Protein 5UP5 (pdb70)

Solvent-accessible surface area: 3632 Å² total; per-residue (Å²): 131,100,105,79,88,63,65,136,130,110,75,0,135,105,6,52,145,88,52,147,163,167,34,207,184,14,76,60,64,98,130,142,37,140,35,72,0,34,90,76

Foldseek 3Di:
DQWDWDAPPCSLVVVCVVQVVVHRQWQQPPVDVTRTTGGD

Nearest PDB structures (foldseek):
  5up5-assembly1_A  TM=7.385E-01  e=3.331E-04  Escherichia coli
  1i97-assembly1_H  TM=4.620E-01  e=7.598E+00  Thermus thermophilus
  5up5-assembly1_A  TM=7.735E-01  e=5.265E-04  Escherichia coli
  8shm-assembly1_A  TM=7.692E-01  e=8.870E-01  synthetic construct
  8s8k-assembly1_m  TM=5.291E-01  e=7.184E+00  Saccharomyces cerevisiae S288C

Structure (mmCIF, N/CA/C/O backbone):
data_5UP5
#
_entry.id   5UP5
#
loop_
_atom_site.group_PDB
_atom_site.id
_atom_site.type_symbol
_atom_site.label_atom_id
_atom_site.label_alt_id
_atom_site.label_comp_id
_atom_site.label_asym_id
_atom_site.label_entity_id
_atom_site.label_seq_id
_atom_site.pdbx_PDB_ins_code
_atom_site.Cartn_x
_atom_site.Cartn_y
_atom_site.Cartn_z
_atom_site.occupancy
_atom_site.B_iso_or_equiv
_atom_site.auth_seq_id
_atom_site.auth_comp_id
_atom_site.auth_asym_id
_atom_site.auth_atom_id
_atom_site.pdbx_PDB_model_num
ATOM 1 N N . THR A 1 1 ? 0.339 0.213 0.558 1.00 0.00 1 THR A N 1
ATOM 2 C CA . THR A 1 1 ? 1.231 0.256 -0.620 1.00 0.00 1 THR A CA 1
ATOM 3 C C . THR A 1 1 ? 2.104 -1.011 -0.656 1.00 0.00 1 THR A C 1
ATOM 4 O O . THR A 1 1 ? 2.934 -1.224 0.235 1.00 0.00 1 THR A O 1
ATOM 14 N N . GLN A 1 2 ? 1.899 -1.849 -1.687 1.00 0.00 2 GLN A N 1
ATOM 15 C CA . GLN A 1 2 ? 2.505 -3.187 -1.793 1.00 0.00 2 GLN A CA 1
ATOM 16 C C . GLN A 1 2 ? 2.649 -3.567 -3.278 1.00 0.00 2 GLN A C 1
ATOM 17 O O . GLN A 1 2 ? 1.643 -3.727 -3.978 1.00 0.00 2 GLN A O 1
ATOM 31 N N . THR A 1 3 ? 3.899 -3.693 -3.751 1.00 0.00 3 THR A N 1
ATOM 32 C CA . THR A 1 3 ? 4.209 -4.048 -5.143 1.00 0.00 3 THR A CA 1
ATOM 33 C C . THR A 1 3 ? 3.934 -5.547 -5.387 1.00 0.00 3 THR A C 1
ATOM 34 O O . THR A 1 3 ? 4.628 -6.409 -4.832 1.00 0.00 3 THR A O 1
ATOM 45 N N . GLN A 1 4 ? 2.884 -5.850 -6.169 1.00 0.00 4 GLN A N 1
ATOM 46 C CA . GLN A 1 4 ? 2.557 -7.226 -6.583 1.00 0.00 4 GLN A CA 1
ATOM 47 C C . GLN A 1 4 ? 2.652 -7.334 -8.109 1.00 0.00 4 GLN A C 1
ATOM 48 O O . GLN A 1 4 ? 1.856 -6.734 -8.835 1.00 0.00 4 GLN A O 1
ATOM 62 N N . GLU A 1 5 ? 3.643 -8.091 -8.590 1.00 0.00 5 GLU A N 1
ATOM 63 C CA . GLU A 1 5 ? 3.799 -8.379 -10.019 1.00 0.00 5 GLU A CA 1
ATOM 64 C C . GLU A 1 5 ? 2.918 -9.579 -10.377 1.00 0.00 5 GLU A C 1
ATOM 65 O O . GLU A 1 5 ? 2.671 -10.452 -9.537 1.00 0.00 5 GLU A O 1
ATOM 77 N N . PHE A 1 6 ? 2.437 -9.605 -11.613 1.00 0.00 6 PHE A N 1
ATOM 78 C CA . PHE A 1 6 ? 1.553 -10.660 -12.110 1.00 0.00 6 PHE A CA 1
ATOM 79 C C . PHE A 1 6 ? 2.161 -11.316 -13.346 1.00 0.00 6 PHE A C 1
ATOM 80 O O . PHE A 1 6 ? 3.275 -10.989 -13.772 1.00 0.00 6 PHE A O 1
ATOM 97 N N . ASP A 1 7 ? 1.415 -12.283 -13.868 1.00 0.00 7 ASP A N 1
ATOM 98 C CA . ASP A 1 7 ? 1.721 -12.996 -15.117 1.00 0.00 7 ASP A CA 1
ATOM 99 C C . ASP A 1 7 ? 1.616 -12.074 -16.354 1.00 0.00 7 ASP A C 1
ATOM 100 O O . ASP A 1 7 ? 1.102 -10.950 -16.275 1.00 0.00 7 ASP A O 1
ATOM 109 N N . ASN A 1 8 ? 2.085 -12.595 -17.498 1.00 0.00 8 ASN A N 1
ATOM 110 C CA . ASN A 1 8 ? 1.904 -11.967 -18.821 1.00 0.00 8 ASN A CA 1
ATOM 111 C C . ASN A 1 8 ? 0.734 -12.682 -19.564 1.00 0.00 8 ASN A C 1
ATOM 112 O O . ASN A 1 8 ? 0.599 -12.598 -20.792 1.00 0.00 8 ASN A O 1
ATOM 123 N N . GLU A 1 9 ? -0.113 -13.396 -18.792 1.00 0.00 9 GLU A N 1
ATOM 124 C CA . GLU A 1 9 ? -1.360 -14.023 -19.282 1.00 0.00 9 GLU A CA 1
ATOM 125 C C . GLU A 1 9 ? -2.512 -12.975 -19.274 1.00 0.00 9 GLU A C 1
ATOM 126 O O . GLU A 1 9 ? -3.644 -13.268 -19.676 1.00 0.00 9 GLU A O 1
ATOM 138 N N . GLU A 1 10 ? -2.180 -11.744 -18.789 1.00 0.00 10 GLU A N 1
ATOM 139 C CA . GLU A 1 10 ? -3.065 -10.556 -18.800 1.00 0.00 10 GLU A CA 1
ATOM 140 C C . GLU A 1 10 ? -4.094 -10.611 -17.627 1.00 0.00 10 GLU A C 1
ATOM 141 O O . GLU A 1 10 ? -5.048 -9.824 -17.562 1.00 0.00 10 GLU A O 1
ATOM 153 N N . GLU A 1 11 ? -3.836 -11.497 -16.644 1.00 0.00 11 GLU A N 1
ATOM 154 C CA . GLU A 1 11 ? -4.650 -11.593 -15.409 1.00 0.00 11 GLU A CA 1
ATOM 155 C C . GLU A 1 11 ? -4.300 -10.456 -14.420 1.00 0.00 11 GLU A C 1
ATOM 156 O O . GLU A 1 11 ? -4.902 -10.354 -13.351 1.00 0.00 11 GLU A O 1
ATOM 168 N N . ALA A 1 12 ? -3.309 -9.618 -14.797 1.00 0.00 12 ALA A N 1
ATOM 169 C CA . ALA A 1 12 ? -3.007 -8.333 -14.126 1.00 0.00 12 ALA A CA 1
ATOM 170 C C . ALA A 1 12 ? -4.124 -7.313 -14.388 1.00 0.00 12 ALA A C 1
ATOM 171 O O . ALA A 1 12 ? -4.439 -6.484 -13.533 1.00 0.00 12 ALA A O 1
ATOM 178 N N . ARG A 1 13 ? -4.692 -7.385 -15.604 1.00 0.00 13 ARG A N 1
ATOM 179 C CA . ARG A 1 13 ? -5.825 -6.542 -16.025 1.00 0.00 13 ARG A CA 1
ATOM 180 C C . ARG A 1 13 ? -7.105 -7.012 -15.318 1.00 0.00 13 ARG A C 1
ATOM 181 O O . ARG A 1 13 ? -7.926 -6.193 -14.890 1.00 0.00 13 ARG A O 1
ATOM 202 N N . LYS A 1 14 ? -7.245 -8.351 -15.197 1.00 0.00 14 LYS A N 1
ATOM 203 C CA . LYS A 1 14 ? -8.307 -8.988 -14.386 1.00 0.00 14 LYS A CA 1
ATOM 204 C C . LYS A 1 14 ? -8.185 -8.540 -12.921 1.00 0.00 14 LYS A C 1
ATOM 205 O O . LYS A 1 14 ? -9.175 -8.172 -12.297 1.00 0.00 14 LYS A O 1
ATOM 224 N N . ALA A 1 15 ? -6.934 -8.529 -12.419 1.00 0.00 15 ALA A N 1
ATOM 225 C CA . ALA A 1 15 ? -6.607 -8.134 -11.038 1.00 0.00 15 ALA A CA 1
ATOM 226 C C . ALA A 1 15 ? -6.923 -6.656 -10.788 1.00 0.00 15 ALA A C 1
ATOM 227 O O . ALA A 1 15 ? -7.312 -6.289 -9.683 1.00 0.00 15 ALA A O 1
ATOM 234 N N . GLU A 1 16 ? -6.742 -5.811 -11.819 1.00 0.00 16 GLU A N 1
ATOM 235 C CA . GLU A 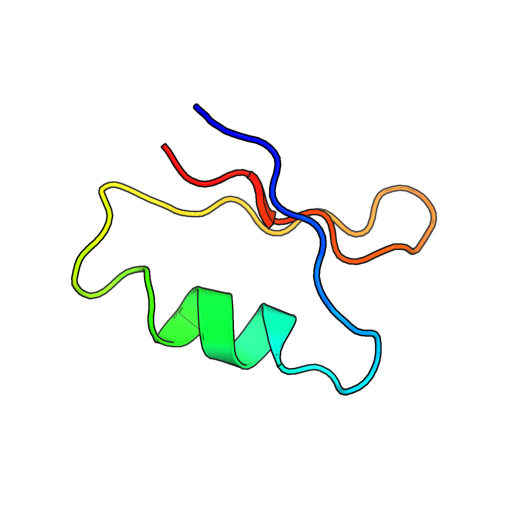1 16 ? -7.135 -4.393 -11.756 1.00 0.00 16 GLU A CA 1
ATOM 236 C C . GLU A 1 16 ? -8.654 -4.307 -11.543 1.00 0.00 16 GLU A C 1
ATOM 237 O O . GLU A 1 16 ? -9.130 -3.635 -10.630 1.00 0.00 16 GLU A O 1
ATOM 249 N N . LYS A 1 17 ? -9.380 -5.072 -12.363 1.00 0.00 17 LYS A N 1
ATOM 250 C CA . LYS A 1 17 ? -10.851 -5.080 -12.415 1.00 0.00 17 LYS A CA 1
ATOM 251 C C . LYS A 1 17 ? -11.478 -5.783 -11.185 1.00 0.00 17 LYS A C 1
ATOM 252 O O . LYS A 1 17 ? -12.627 -5.514 -10.831 1.00 0.00 17 LYS A O 1
ATOM 271 N N . GLU A 1 18 ? -10.704 -6.662 -10.529 1.00 0.00 18 GLU A N 1
ATOM 272 C CA . GLU A 1 18 ? -11.205 -7.548 -9.455 1.00 0.00 18 GLU A CA 1
ATOM 273 C C . GLU A 1 18 ? -10.890 -6.973 -8.065 1.00 0.00 18 GLU A C 1
ATOM 274 O O . GLU A 1 18 ? -11.793 -6.793 -7.239 1.00 0.00 18 GLU A O 1
ATOM 286 N N . LEU A 1 19 ? -9.596 -6.674 -7.832 1.00 0.00 19 LEU A N 1
ATOM 287 C CA . LEU A 1 19 ? -9.085 -6.238 -6.516 1.00 0.00 19 LEU A CA 1
ATOM 288 C C . LEU A 1 19 ? -9.586 -4.829 -6.155 1.00 0.00 19 LEU A C 1
ATOM 289 O O . LEU A 1 19 ? -9.667 -4.496 -4.981 1.00 0.00 19 LEU A O 1
ATOM 305 N N . ARG A 1 20 ? -9.945 -4.017 -7.176 1.00 0.00 20 ARG A N 1
ATOM 306 C CA . ARG A 1 20 ? -10.539 -2.665 -6.966 1.00 0.00 20 ARG A CA 1
ATOM 307 C C . ARG A 1 20 ? -11.873 -2.733 -6.184 1.00 0.00 20 ARG A C 1
ATOM 308 O O . ARG A 1 20 ? -12.279 -1.761 -5.542 1.00 0.00 20 ARG A O 1
ATOM 329 N N . LYS A 1 21 ? -12.541 -3.902 -6.254 1.00 0.00 21 LYS A N 1
ATOM 330 C CA . LYS A 1 21 ? -13.858 -4.145 -5.630 1.00 0.00 21 LYS A CA 1
ATOM 331 C C . LYS A 1 21 ? -13.728 -4.539 -4.147 1.00 0.00 21 LYS A C 1
ATOM 332 O O . LYS A 1 21 ? -14.748 -4.773 -3.479 1.00 0.00 21 LYS A O 1
ATOM 351 N N . GLU A 1 22 ? -12.483 -4.605 -3.636 1.00 0.00 22 GLU A N 1
ATOM 352 C CA . GLU A 1 22 ? -12.197 -5.076 -2.267 1.00 0.00 22 GLU A CA 1
ATOM 353 C C . GLU A 1 22 ? -11.070 -4.231 -1.645 1.00 0.00 22 GLU A C 1
ATOM 354 O O . GLU A 1 22 ? -11.280 -3.536 -0.645 1.00 0.00 22 GLU A O 1
ATOM 366 N N . ASN A 1 23 ? -9.874 -4.314 -2.256 1.00 0.00 23 ASN A N 1
ATOM 367 C CA . ASN A 1 23 ? -8.685 -3.513 -1.884 1.00 0.00 23 ASN A CA 1
ATOM 368 C C . ASN A 1 23 ? -8.937 -2.001 -2.080 1.00 0.00 23 ASN A C 1
ATOM 369 O O . ASN A 1 23 ? -9.815 -1.602 -2.867 1.00 0.00 23 ASN A O 1
ATOM 380 N N . ARG A 1 24 ? -8.165 -1.176 -1.329 1.00 0.00 24 ARG A N 1
ATOM 381 C CA . ARG A 1 24 ? -8.222 0.298 -1.388 1.00 0.00 24 ARG A CA 1
ATOM 382 C C . ARG A 1 24 ? -8.148 0.805 -2.844 1.00 0.00 24 ARG A C 1
ATOM 383 O O . ARG A 1 24 ? -9.131 1.341 -3.370 1.00 0.00 24 ARG A O 1
ATOM 404 N N . ARG A 1 25 ? -6.979 0.621 -3.477 1.00 0.00 25 ARG A N 1
ATOM 405 C CA . ARG A 1 25 ? -6.779 0.906 -4.905 1.00 0.00 25 ARG A CA 1
ATOM 406 C C . ARG A 1 25 ? -5.496 0.216 -5.383 1.00 0.00 25 ARG A C 1
ATOM 407 O O . ARG A 1 25 ? -4.493 0.196 -4.670 1.00 0.00 25 ARG A O 1
ATOM 428 N N . VAL A 1 26 ? -5.563 -0.356 -6.584 1.00 0.00 26 VAL A N 1
ATOM 429 C CA . VAL A 1 26 ? -4.423 -0.986 -7.255 1.00 0.00 26 VAL A CA 1
ATOM 430 C C . VAL A 1 26 ? -3.867 -0.019 -8.319 1.00 0.00 26 VAL A C 1
ATOM 431 O O . VAL A 1 26 ? -4.633 0.754 -8.917 1.00 0.00 26 VAL A O 1
ATOM 444 N N . THR A 1 27 ? -2.539 -0.024 -8.517 1.00 0.00 27 THR A N 1
ATOM 445 C CA . THR A 1 27 ? -1.872 0.803 -9.544 1.00 0.00 27 THR A CA 1
ATOM 446 C C . THR A 1 27 ? -1.117 -0.113 -10.524 1.00 0.00 27 THR A C 1
ATOM 447 O O . THR A 1 27 ? -0.042 -0.623 -10.197 1.00 0.00 27 THR A O 1
ATOM 458 N N . VAL A 1 28 ? -1.678 -0.307 -11.734 1.00 0.00 28 VAL A N 1
ATOM 459 C CA . VAL A 1 28 ? -1.063 -1.148 -12.778 1.00 0.00 28 VAL A CA 1
ATOM 460 C C . VAL A 1 28 ? 0.034 -0.345 -13.508 1.00 0.00 28 VAL A C 1
ATOM 461 O O . VAL A 1 28 ? -0.227 0.741 -14.032 1.00 0.00 28 VAL A O 1
ATOM 474 N N . THR A 1 29 ? 1.279 -0.854 -13.477 1.00 0.00 29 THR A N 1
ATOM 475 C CA . THR A 1 29 ? 2.433 -0.216 -14.128 1.00 0.00 29 THR A CA 1
ATOM 476 C C . THR A 1 29 ? 3.323 -1.278 -14.807 1.00 0.00 29 THR A C 1
ATOM 477 O O . THR A 1 29 ? 3.962 -2.095 -14.133 1.00 0.00 29 THR A O 1
ATOM 488 N N . GLN A 1 30 ? 3.322 -1.270 -16.148 1.00 0.00 30 GLN A N 1
ATOM 489 C CA . GLN A 1 30 ? 4.240 -2.069 -16.976 1.00 0.00 30 GLN A CA 1
ATOM 490 C C . GLN A 1 30 ? 5.380 -1.144 -17.482 1.00 0.00 30 GLN A C 1
ATOM 491 O O . GLN A 1 30 ? 5.506 -0.876 -18.684 1.00 0.00 30 GLN A O 1
ATOM 505 N N . GLU A 1 31 ? 6.187 -0.662 -16.507 1.00 0.00 31 GLU A N 1
ATOM 506 C CA . GLU A 1 31 ? 7.266 0.348 -16.694 1.00 0.00 31 GLU A CA 1
ATOM 507 C C . GLU A 1 31 ? 8.138 0.062 -17.938 1.00 0.00 31 GLU A C 1
ATOM 508 O O . GLU A 1 31 ? 8.291 0.914 -18.822 1.00 0.00 31 GLU A O 1
ATOM 520 N N . ASN A 1 32 ? 8.686 -1.151 -17.987 1.00 0.00 32 ASN A N 1
ATOM 521 C CA . ASN A 1 32 ? 9.540 -1.625 -19.089 1.00 0.00 32 ASN A CA 1
ATOM 522 C C . ASN A 1 32 ? 9.113 -3.078 -19.376 1.00 0.00 32 ASN A C 1
ATOM 523 O O . ASN A 1 32 ? 9.924 -4.020 -19.419 1.00 0.00 32 ASN A O 1
ATOM 534 N N . GLY A 1 33 ? 7.787 -3.234 -19.573 1.00 0.00 33 GLY A N 1
ATOM 535 C CA . GLY A 1 33 ? 7.130 -4.536 -19.448 1.00 0.00 33 GLY A CA 1
ATOM 536 C C . GLY A 1 33 ? 6.951 -4.884 -17.973 1.00 0.00 33 GLY A C 1
ATOM 537 O O . GLY A 1 33 ? 7.071 -3.989 -17.117 1.00 0.00 33 GLY A O 1
ATOM 541 N N . ARG A 1 34 ? 6.669 -6.164 -17.683 1.00 0.00 34 ARG A N 1
ATOM 542 C CA . ARG A 1 34 ? 6.533 -6.702 -16.311 1.00 0.00 34 ARG A CA 1
ATOM 543 C C . ARG A 1 34 ? 5.361 -6.016 -15.567 1.00 0.00 34 ARG A C 1
ATOM 544 O O . ARG A 1 34 ? 5.505 -4.899 -15.049 1.00 0.00 34 ARG A O 1
ATOM 565 N N . TRP A 1 35 ? 4.199 -6.692 -15.556 1.00 0.00 35 TRP A N 1
ATOM 566 C CA . TRP A 1 35 ? 2.938 -6.173 -14.994 1.00 0.00 35 TRP A CA 1
ATOM 567 C C . TRP A 1 35 ? 3.012 -6.031 -13.454 1.00 0.00 35 TRP A C 1
ATOM 568 O O . TRP A 1 35 ? 2.561 -6.906 -12.711 1.00 0.00 35 TRP A O 1
ATOM 589 N N . ARG A 1 36 ? 3.625 -4.924 -12.994 1.00 0.00 36 ARG A N 1
ATOM 590 C CA . ARG A 1 36 ? 3.777 -4.607 -11.563 1.00 0.00 36 ARG A CA 1
ATOM 591 C C . ARG A 1 36 ? 2.602 -3.740 -11.093 1.00 0.00 36 ARG A C 1
ATOM 592 O O . ARG A 1 36 ? 2.574 -2.520 -11.309 1.00 0.00 36 ARG A O 1
ATOM 613 N N . VAL A 1 37 ? 1.607 -4.407 -10.500 1.00 0.00 37 VAL A N 1
ATOM 614 C CA . VAL A 1 37 ? 0.397 -3.770 -9.974 1.00 0.00 37 VAL A CA 1
ATOM 615 C C . VAL A 1 37 ? 0.551 -3.544 -8.451 1.00 0.00 37 VAL A C 1
ATOM 616 O O . VAL A 1 37 ? 0.395 -4.473 -7.646 1.00 0.00 37 VAL A O 1
ATOM 629 N N . THR A 1 38 ? 0.897 -2.298 -8.073 1.00 0.00 38 THR A N 1
ATOM 630 C CA . THR A 1 38 ? 1.095 -1.904 -6.672 1.00 0.00 38 THR A CA 1
ATOM 631 C C . THR A 1 38 ? -0.262 -1.570 -6.017 1.00 0.00 38 THR A C 1
ATOM 632 O O . THR A 1 38 ? -0.841 -0.504 -6.269 1.00 0.00 38 THR A O 1
ATOM 643 N N . TRP A 1 39 ? -0.770 -2.499 -5.189 1.00 0.00 39 TRP A N 1
ATOM 644 C CA . TRP A 1 39 ? -2.033 -2.324 -4.451 1.00 0.00 39 TRP A CA 1
ATOM 645 C C . TRP A 1 39 ? -1.760 -1.738 -3.072 1.00 0.00 39 TRP A C 1
ATOM 646 O O . TRP A 1 39 ? -0.730 -2.030 -2.462 1.00 0.00 39 TRP A O 1
ATOM 667 N N . ASP A 1 40 ? -2.691 -0.920 -2.566 1.00 0.00 40 ASP A N 1
ATOM 668 C CA . ASP A 1 40 ? -2.505 -0.221 -1.294 1.00 0.00 40 ASP A CA 1
ATOM 669 C C . ASP A 1 40 ? -2.957 -1.117 -0.119 1.00 0.00 40 ASP A C 1
ATOM 678 N N . THR A 1 1 ? 5.300 -10.154 -2.167 1.00 0.00 1 THR A N 2
ATOM 679 C CA . THR A 1 1 ? 3.953 -10.486 -1.685 1.00 0.00 1 THR A CA 2
ATOM 680 C C . THR A 1 1 ? 2.958 -9.419 -2.183 1.00 0.00 1 THR A C 2
ATOM 681 O O . THR A 1 1 ? 2.188 -9.683 -3.113 1.00 0.00 1 THR A O 2
ATOM 691 N N . GLN A 1 2 ? 3.017 -8.193 -1.595 1.00 0.00 2 GLN A N 2
ATOM 692 C CA . GLN A 1 2 ? 2.163 -7.062 -2.021 1.00 0.00 2 GLN A CA 2
ATOM 693 C C . GLN A 1 2 ? 2.535 -6.630 -3.455 1.00 0.00 2 GLN A C 2
ATOM 694 O O . GLN A 1 2 ? 1.671 -6.272 -4.244 1.00 0.00 2 GLN A O 2
ATOM 708 N N . THR A 1 3 ? 3.839 -6.710 -3.780 1.00 0.00 3 THR A N 2
ATOM 709 C CA . THR A 1 3 ? 4.363 -6.445 -5.125 1.00 0.00 3 THR A CA 2
ATOM 710 C C . THR A 1 3 ? 4.384 -7.750 -5.955 1.00 0.00 3 THR A C 2
ATOM 711 O O . THR A 1 3 ? 5.343 -8.529 -5.878 1.00 0.00 3 THR A O 2
ATOM 722 N N . GLN A 1 4 ? 3.314 -8.000 -6.726 1.00 0.00 4 GLN A N 2
ATOM 723 C CA . GLN A 1 4 ? 3.215 -9.189 -7.594 1.00 0.00 4 GLN A CA 2
ATOM 724 C C . GLN A 1 4 ? 3.432 -8.776 -9.055 1.00 0.00 4 GLN A C 2
ATOM 725 O O . GLN A 1 4 ? 2.634 -8.023 -9.618 1.00 0.00 4 GLN A O 2
ATOM 739 N N . GLU A 1 5 ? 4.522 -9.277 -9.661 1.00 0.00 5 GLU A N 2
ATOM 740 C CA . GLU A 1 5 ? 4.857 -8.995 -11.065 1.00 0.00 5 GLU A CA 2
ATOM 741 C C . GLU A 1 5 ? 4.113 -9.976 -11.981 1.00 0.00 5 GLU A C 2
ATOM 742 O O . GLU A 1 5 ? 4.543 -11.114 -12.200 1.00 0.00 5 GLU A O 2
ATOM 754 N N . PHE A 1 6 ? 2.946 -9.528 -12.465 1.00 0.00 6 PHE A N 2
ATOM 755 C CA . PHE A 1 6 ? 2.153 -10.267 -13.441 1.00 0.00 6 PHE A CA 2
ATOM 756 C C . PHE A 1 6 ? 2.763 -10.102 -14.841 1.00 0.00 6 PHE A C 2
ATOM 757 O O . PHE A 1 6 ? 3.368 -9.072 -15.162 1.00 0.00 6 PHE A O 2
ATOM 774 N N . ASP A 1 7 ? 2.570 -11.127 -15.658 1.00 0.00 7 ASP A N 2
ATOM 775 C CA . ASP A 1 7 ? 3.022 -11.162 -17.046 1.00 0.00 7 ASP A CA 2
ATOM 776 C C . ASP A 1 7 ? 1.861 -10.689 -17.949 1.00 0.00 7 ASP A C 2
ATOM 777 O O . ASP A 1 7 ? 0.815 -10.257 -17.440 1.00 0.00 7 ASP A O 2
ATOM 786 N N . ASN A 1 8 ? 2.016 -10.811 -19.282 1.00 0.00 8 ASN A N 2
ATOM 787 C CA . ASN A 1 8 ? 0.954 -10.482 -20.276 1.00 0.00 8 ASN A CA 2
ATOM 788 C C . ASN A 1 8 ? -0.163 -11.560 -20.348 1.00 0.00 8 ASN A C 2
ATOM 789 O O . ASN A 1 8 ? -0.906 -11.625 -21.328 1.00 0.00 8 ASN A O 2
ATOM 800 N N . GLU A 1 9 ? -0.293 -12.375 -19.277 1.00 0.00 9 GLU A N 2
ATOM 801 C CA . GLU A 1 9 ? -1.318 -13.437 -19.153 1.00 0.00 9 GLU A CA 2
ATOM 802 C C . GLU A 1 9 ? -2.695 -12.867 -18.737 1.00 0.00 9 GLU A C 2
ATOM 803 O O . GLU A 1 9 ? -3.628 -13.635 -18.471 1.00 0.00 9 GLU A O 2
ATOM 815 N N . GLU A 1 10 ? -2.779 -11.517 -18.637 1.00 0.00 10 GLU A N 2
ATOM 816 C CA . GLU A 1 10 ? -4.019 -10.763 -18.329 1.00 0.00 10 GLU A CA 2
ATOM 817 C C . GLU A 1 10 ? -4.489 -11.010 -16.861 1.00 0.00 10 GLU A C 2
ATOM 818 O O . GLU A 1 10 ? -5.576 -10.586 -16.450 1.00 0.00 10 GLU A O 2
ATOM 830 N N . GLU A 1 11 ? -3.606 -11.626 -16.049 1.00 0.00 11 GLU A N 2
ATOM 831 C CA . GLU A 1 11 ? -3.855 -11.878 -14.617 1.00 0.00 11 GLU A CA 2
ATOM 832 C C . GLU A 1 11 ? -3.760 -10.564 -13.817 1.00 0.00 11 GLU A C 2
ATOM 833 O O . GLU A 1 11 ? -4.343 -10.439 -12.737 1.00 0.00 11 GLU A O 2
ATOM 845 N N . ALA A 1 12 ? -3.005 -9.597 -14.380 1.00 0.00 12 ALA A N 2
ATOM 846 C CA . ALA A 1 12 ? -2.912 -8.215 -13.869 1.00 0.00 12 ALA A CA 2
ATOM 847 C C . ALA A 1 12 ? -4.291 -7.531 -13.904 1.00 0.00 12 ALA A C 2
ATOM 848 O O . ALA A 1 12 ? -4.725 -6.912 -12.929 1.00 0.00 12 ALA A O 2
ATOM 855 N N . ARG A 1 13 ? -4.970 -7.693 -15.048 1.00 0.00 13 ARG A N 2
ATOM 856 C CA . ARG A 1 13 ? -6.280 -7.075 -15.324 1.00 0.00 13 ARG A CA 2
ATOM 857 C C . ARG A 1 13 ? -7.420 -7.845 -14.630 1.00 0.00 13 ARG A C 2
ATOM 858 O O . ARG A 1 13 ? -8.484 -7.274 -14.353 1.00 0.00 13 ARG A O 2
ATOM 879 N N . LYS A 1 14 ? -7.184 -9.139 -14.351 1.00 0.00 14 LYS A N 2
ATOM 880 C CA . LYS A 1 14 ? -8.132 -9.993 -13.612 1.00 0.00 14 LYS A CA 2
ATOM 881 C C . LYS A 1 14 ? -8.142 -9.612 -12.117 1.00 0.00 14 LYS A C 2
ATOM 882 O O . LYS A 1 14 ? -9.214 -9.487 -11.501 1.00 0.00 14 LYS A O 2
ATOM 901 N N . ALA A 1 15 ? -6.927 -9.437 -11.553 1.00 0.00 15 ALA A N 2
ATOM 902 C CA . ALA A 1 15 ? -6.734 -9.001 -10.152 1.00 0.00 15 ALA A CA 2
ATOM 903 C C . ALA A 1 15 ? -7.343 -7.604 -9.954 1.00 0.00 15 ALA A C 2
ATOM 904 O O . ALA A 1 15 ? -8.121 -7.377 -9.033 1.00 0.00 15 ALA A O 2
ATOM 911 N N . GLU A 1 16 ? -6.998 -6.701 -10.886 1.00 0.00 16 GLU A N 2
ATOM 912 C CA . GLU A 1 16 ? -7.553 -5.328 -10.992 1.00 0.00 16 GLU A CA 2
ATOM 913 C C . GLU A 1 16 ? -9.099 -5.333 -10.953 1.00 0.00 16 GLU A C 2
ATOM 914 O O . GLU A 1 16 ? -9.708 -4.533 -10.245 1.00 0.00 16 GLU A O 2
ATOM 926 N N . LYS A 1 17 ? -9.699 -6.287 -11.686 1.00 0.00 17 LYS A N 2
ATOM 927 C CA . LYS A 1 17 ? -11.161 -6.364 -11.915 1.00 0.00 17 LYS A CA 2
ATOM 928 C C . LYS A 1 17 ? -11.952 -6.718 -10.631 1.00 0.00 17 LYS A C 2
ATOM 929 O O . LYS A 1 17 ? -13.126 -6.349 -10.499 1.00 0.00 17 LYS A O 2
ATOM 948 N N . GLU A 1 18 ? -11.300 -7.414 -9.690 1.00 0.00 18 GLU A N 2
ATOM 949 C CA . GLU A 1 18 ? -11.928 -7.836 -8.417 1.00 0.00 18 GLU A CA 2
ATOM 950 C C . GLU A 1 18 ? -11.557 -6.870 -7.274 1.00 0.00 18 GLU A C 2
ATOM 951 O O . GLU A 1 18 ? -12.406 -6.502 -6.459 1.00 0.00 18 GLU A O 2
ATOM 963 N N . LEU A 1 19 ? -10.281 -6.448 -7.240 1.00 0.00 19 LEU A N 2
ATOM 964 C CA . LEU A 1 19 ? -9.728 -5.618 -6.146 1.00 0.00 19 LEU A CA 2
ATOM 965 C C . LEU A 1 19 ? -10.224 -4.163 -6.240 1.00 0.00 19 LEU A C 2
ATOM 966 O O . LEU A 1 19 ? -10.232 -3.455 -5.238 1.00 0.00 19 LEU A O 2
ATOM 982 N N . ARG A 1 20 ? -10.663 -3.741 -7.446 1.00 0.00 20 ARG A N 2
ATOM 983 C CA . ARG A 1 20 ? -11.302 -2.419 -7.660 1.00 0.00 20 ARG A CA 2
ATOM 984 C C . ARG A 1 20 ? -12.638 -2.318 -6.877 1.00 0.00 20 ARG A C 2
ATOM 985 O O . ARG A 1 20 ? -13.024 -1.237 -6.421 1.00 0.00 20 ARG A O 2
ATOM 1006 N N . LYS A 1 21 ? -13.323 -3.470 -6.743 1.00 0.00 21 LYS A N 2
ATOM 1007 C CA . LYS A 1 21 ? -14.596 -3.593 -6.012 1.00 0.00 21 LYS A CA 2
ATOM 1008 C C . LYS A 1 21 ? -14.357 -3.451 -4.497 1.00 0.00 21 LYS A C 2
ATOM 1009 O O . LYS A 1 21 ? -15.067 -2.697 -3.808 1.00 0.00 21 LYS A O 2
ATOM 1028 N N . GLU A 1 22 ? -13.342 -4.184 -4.012 1.00 0.00 22 GLU A N 2
ATOM 1029 C CA . GLU A 1 22 ? -13.011 -4.262 -2.585 1.00 0.00 22 GLU A CA 2
ATOM 1030 C C . GLU A 1 22 ? -12.375 -2.948 -2.087 1.00 0.00 22 GLU A C 2
ATOM 1031 O O . GLU A 1 22 ? -12.983 -2.216 -1.295 1.00 0.00 22 GLU A O 2
ATOM 1043 N N . ASN A 1 23 ? -11.165 -2.656 -2.584 1.00 0.00 23 ASN A N 2
ATOM 1044 C CA . ASN A 1 23 ? -10.390 -1.460 -2.216 1.00 0.00 23 ASN A CA 2
ATOM 1045 C C . ASN A 1 23 ? -9.329 -1.239 -3.304 1.00 0.00 23 ASN A C 2
ATOM 1046 O O . ASN A 1 23 ? -8.401 -2.040 -3.449 1.00 0.00 23 ASN A O 2
ATOM 1057 N N . ARG A 1 24 ? -9.465 -0.135 -4.055 1.00 0.00 24 ARG A N 2
ATOM 1058 C CA . ARG A 1 24 ? -8.769 0.066 -5.348 1.00 0.00 24 ARG A CA 2
ATOM 1059 C C . ARG A 1 24 ? -7.292 0.523 -5.195 1.00 0.00 24 ARG A C 2
ATOM 1060 O O . ARG A 1 24 ? -6.729 1.133 -6.111 1.00 0.00 24 ARG A O 2
ATOM 1081 N N . ARG A 1 25 ? -6.651 0.161 -4.067 1.00 0.00 25 ARG A N 2
ATOM 1082 C CA . ARG A 1 25 ? -5.235 0.468 -3.790 1.00 0.00 25 ARG A CA 2
ATOM 1083 C C . ARG A 1 25 ? -4.306 -0.572 -4.461 1.00 0.00 25 ARG A C 2
ATOM 1084 O O . ARG A 1 25 ? -3.528 -1.268 -3.796 1.00 0.00 25 ARG A O 2
ATOM 1105 N N . VAL A 1 26 ? -4.416 -0.673 -5.797 1.00 0.00 26 VAL A N 2
ATOM 1106 C CA . VAL A 1 26 ? -3.576 -1.540 -6.634 1.00 0.00 26 VAL A CA 2
ATOM 1107 C C . VAL A 1 26 ? -2.811 -0.685 -7.675 1.00 0.00 26 VAL A C 2
ATOM 1108 O O . VAL A 1 26 ? -3.384 -0.191 -8.649 1.00 0.00 26 VAL A O 2
ATOM 1121 N N . THR A 1 27 ? -1.517 -0.435 -7.405 1.00 0.00 27 THR A N 2
ATOM 1122 C CA . THR A 1 27 ? -0.640 0.297 -8.332 1.00 0.00 27 THR A CA 2
ATOM 1123 C C . THR A 1 27 ? 0.005 -0.699 -9.311 1.00 0.00 27 THR A C 2
ATOM 1124 O O . THR A 1 27 ? 0.940 -1.416 -8.951 1.00 0.00 27 THR A O 2
ATOM 1135 N N . VAL A 1 28 ? -0.501 -0.725 -10.550 1.00 0.00 28 VAL A N 2
ATOM 1136 C CA . VAL A 1 28 ? 0.070 -1.547 -11.629 1.00 0.00 28 VAL A CA 2
ATOM 1137 C C . VAL A 1 28 ? 1.250 -0.795 -12.267 1.00 0.00 28 VAL A C 2
ATOM 1138 O O . VAL A 1 28 ? 1.160 0.414 -12.512 1.00 0.00 28 VAL A O 2
ATOM 1151 N N . THR A 1 29 ? 2.369 -1.503 -12.471 1.00 0.00 29 THR A N 2
ATOM 1152 C CA . THR A 1 29 ? 3.557 -0.948 -13.124 1.00 0.00 29 THR A CA 2
ATOM 1153 C C . THR A 1 29 ? 3.366 -1.003 -14.643 1.00 0.00 29 THR A C 2
ATOM 1154 O O . THR A 1 29 ? 2.719 -1.925 -15.153 1.00 0.00 29 THR A O 2
ATOM 1165 N N . GLN A 1 30 ? 3.915 -0.007 -15.343 1.00 0.00 30 GLN A N 2
ATOM 1166 C CA . GLN A 1 30 ? 3.845 0.103 -16.813 1.00 0.00 30 GLN A CA 2
ATOM 1167 C C . GLN A 1 30 ? 4.612 -1.055 -17.520 1.00 0.00 30 GLN A C 2
ATOM 1168 O O . GLN A 1 30 ? 5.209 -1.918 -16.860 1.00 0.00 30 GLN A O 2
ATOM 1182 N N . GLU A 1 31 ? 4.611 -1.050 -18.869 1.00 0.00 31 GLU A N 2
ATOM 1183 C CA . GLU A 1 31 ? 5.285 -2.097 -19.688 1.00 0.00 31 GLU A CA 2
ATOM 1184 C C . GLU A 1 31 ? 6.831 -2.090 -19.530 1.00 0.00 31 GLU A C 2
ATOM 1185 O O . GLU A 1 31 ? 7.522 -2.924 -20.139 1.00 0.00 31 GLU A O 2
ATOM 1197 N N . ASN A 1 32 ? 7.357 -1.131 -18.738 1.00 0.00 32 ASN A N 2
ATOM 1198 C CA . ASN A 1 32 ? 8.751 -1.140 -18.256 1.00 0.00 32 ASN A CA 2
ATOM 1199 C C . ASN A 1 32 ? 9.009 -2.431 -17.442 1.00 0.00 32 ASN A C 2
ATOM 1200 O O . ASN A 1 32 ? 8.688 -2.509 -16.247 1.00 0.00 32 ASN A O 2
ATOM 1211 N N . GLY A 1 33 ? 9.544 -3.453 -18.129 1.00 0.00 33 GLY A N 2
ATOM 1212 C CA . GLY A 1 33 ? 9.728 -4.782 -17.552 1.00 0.00 33 GLY A CA 2
ATOM 1213 C C . GLY A 1 33 ? 8.470 -5.622 -17.712 1.00 0.00 33 GLY A C 2
ATOM 1214 O O . GLY A 1 33 ? 8.215 -6.151 -18.800 1.00 0.00 33 GLY A O 2
ATOM 1218 N N . ARG A 1 34 ? 7.669 -5.737 -16.623 1.00 0.00 34 ARG A N 2
ATOM 1219 C CA . ARG A 1 34 ? 6.402 -6.519 -16.597 1.00 0.00 34 ARG A CA 2
ATOM 1220 C C . ARG A 1 34 ? 5.356 -5.788 -15.714 1.00 0.00 34 ARG A C 2
ATOM 1221 O O . ARG A 1 34 ? 5.708 -4.870 -14.962 1.00 0.00 34 ARG A O 2
ATOM 1242 N N . TRP A 1 35 ? 4.079 -6.224 -15.790 1.00 0.00 35 TRP A N 2
ATOM 1243 C CA . TRP A 1 35 ? 2.942 -5.535 -15.143 1.00 0.00 35 TRP A CA 2
ATOM 1244 C C . TRP A 1 35 ? 2.851 -5.903 -13.646 1.00 0.00 35 TRP A C 2
ATOM 1245 O O . TRP A 1 35 ? 2.080 -6.788 -13.250 1.00 0.00 35 TRP A O 2
ATOM 1266 N N . ARG A 1 36 ? 3.679 -5.241 -12.818 1.00 0.00 36 ARG A N 2
ATOM 1267 C CA . ARG A 1 36 ? 3.712 -5.492 -11.368 1.00 0.00 36 ARG A CA 2
ATOM 1268 C C . ARG A 1 36 ? 2.577 -4.735 -10.653 1.00 0.00 36 ARG A C 2
ATOM 1269 O O . ARG A 1 36 ? 2.695 -3.534 -10.359 1.00 0.00 36 ARG A O 2
ATOM 1290 N N . VAL A 1 37 ? 1.459 -5.445 -10.414 1.00 0.00 37 VAL A N 2
ATOM 1291 C CA . VAL A 1 37 ? 0.329 -4.919 -9.644 1.00 0.00 37 VAL A CA 2
ATOM 1292 C C . VAL A 1 37 ? 0.645 -5.047 -8.145 1.00 0.00 37 VAL A C 2
ATOM 1293 O O . VAL A 1 37 ? 0.607 -6.147 -7.569 1.00 0.00 37 VAL A O 2
ATOM 1306 N N . THR A 1 38 ? 1.028 -3.917 -7.550 1.00 0.00 38 THR A N 2
ATOM 1307 C CA . THR A 1 38 ? 1.279 -3.802 -6.122 1.00 0.00 38 THR A CA 2
ATOM 1308 C C . THR A 1 38 ? -0.041 -3.489 -5.396 1.00 0.00 38 THR A C 2
ATOM 1309 O O . THR A 1 38 ? -0.533 -2.355 -5.445 1.00 0.00 38 THR A O 2
ATOM 1320 N N . TRP A 1 39 ? -0.616 -4.516 -4.752 1.00 0.00 39 TRP A N 2
ATOM 1321 C CA . TRP A 1 39 ? -1.807 -4.366 -3.906 1.00 0.00 39 TRP A CA 2
ATOM 1322 C C . TRP A 1 39 ? -1.354 -3.902 -2.504 1.00 0.00 39 TRP A C 2
ATOM 1323 O O . TRP A 1 39 ? -0.995 -4.701 -1.640 1.00 0.00 39 TRP A O 2
ATOM 1344 N N . ASP A 1 40 ? -1.310 -2.571 -2.340 1.00 0.00 40 ASP A N 2
ATOM 1345 C CA . ASP A 1 40 ? -0.770 -1.913 -1.138 1.00 0.00 40 ASP A CA 2
ATOM 1346 C C . ASP A 1 40 ? -1.846 -1.883 -0.027 1.00 0.00 40 ASP A C 2
ATOM 1355 N N . THR A 1 1 ? 5.483 -7.131 0.918 1.00 0.00 1 THR A N 3
ATOM 1356 C CA . THR A 1 1 ? 5.581 -6.295 -0.290 1.00 0.00 1 THR A CA 3
ATOM 1357 C C . THR A 1 1 ? 4.168 -5.949 -0.801 1.00 0.00 1 THR A C 3
ATOM 1358 O O . THR A 1 1 ? 3.397 -6.842 -1.168 1.00 0.00 1 THR A O 3
ATOM 1368 N N . GLN A 1 2 ? 3.842 -4.640 -0.819 1.00 0.00 2 GLN A N 3
ATOM 1369 C CA . GLN A 1 2 ? 2.512 -4.132 -1.247 1.00 0.00 2 GLN A CA 3
ATOM 1370 C C . GLN A 1 2 ? 2.452 -3.889 -2.776 1.00 0.00 2 GLN A C 3
ATOM 1371 O O . GLN A 1 2 ? 1.600 -3.148 -3.263 1.00 0.00 2 GLN A O 3
ATOM 1385 N N . THR A 1 3 ? 3.331 -4.550 -3.537 1.00 0.00 3 THR A N 3
ATOM 1386 C CA . THR A 1 3 ? 3.279 -4.541 -5.004 1.00 0.00 3 THR A CA 3
ATOM 1387 C C . THR A 1 3 ? 3.563 -5.958 -5.528 1.00 0.00 3 THR A C 3
ATOM 1388 O O . THR A 1 3 ? 4.584 -6.567 -5.191 1.00 0.00 3 THR A O 3
ATOM 1399 N N . GLN A 1 4 ? 2.614 -6.509 -6.301 1.00 0.00 4 GLN A N 3
ATOM 1400 C CA . GLN A 1 4 ? 2.711 -7.874 -6.852 1.00 0.00 4 GLN A CA 3
ATOM 1401 C C . GLN A 1 4 ? 2.963 -7.796 -8.359 1.00 0.00 4 GLN A C 3
ATOM 1402 O O . GLN A 1 4 ? 2.233 -7.097 -9.074 1.00 0.00 4 GLN A O 3
ATOM 1416 N N . GLU A 1 5 ? 3.999 -8.502 -8.834 1.00 0.00 5 GLU A N 3
ATOM 1417 C CA . GLU A 1 5 ? 4.379 -8.510 -10.255 1.00 0.00 5 GLU A CA 3
ATOM 1418 C C . GLU A 1 5 ? 3.561 -9.562 -11.016 1.00 0.00 5 GLU A C 3
ATOM 1419 O O . GLU A 1 5 ? 3.270 -10.640 -10.483 1.00 0.00 5 GLU A O 3
ATOM 1431 N N . PHE A 1 6 ? 3.198 -9.227 -12.263 1.00 0.00 6 PHE A N 3
ATOM 1432 C CA . PHE A 1 6 ? 2.407 -10.085 -13.155 1.00 0.00 6 PHE A CA 3
ATOM 1433 C C . PHE A 1 6 ? 3.046 -10.102 -14.555 1.00 0.00 6 PHE A C 3
ATOM 1434 O O . PHE A 1 6 ? 4.063 -9.433 -14.798 1.00 0.00 6 PHE A O 3
ATOM 1451 N N . ASP A 1 7 ? 2.433 -10.866 -15.471 1.00 0.00 7 ASP A N 3
ATOM 1452 C CA . ASP A 1 7 ? 2.936 -11.067 -16.850 1.00 0.00 7 ASP A CA 3
ATOM 1453 C C . ASP A 1 7 ? 1.862 -10.689 -17.900 1.00 0.00 7 ASP A C 3
ATOM 1454 O O . ASP A 1 7 ? 0.767 -10.214 -17.547 1.00 0.00 7 ASP A O 3
ATOM 1463 N N . ASN A 1 8 ? 2.179 -10.950 -19.194 1.00 0.00 8 ASN A N 3
ATOM 1464 C CA . ASN A 1 8 ? 1.397 -10.458 -20.349 1.00 0.00 8 ASN A CA 3
ATOM 1465 C C . ASN A 1 8 ? 0.076 -11.239 -20.562 1.00 0.00 8 ASN A C 3
ATOM 1466 O O . ASN A 1 8 ? -0.826 -10.730 -21.231 1.00 0.00 8 ASN A O 3
ATOM 1477 N N . GLU A 1 9 ? -0.071 -12.442 -19.954 1.00 0.00 9 GLU A N 3
ATOM 1478 C CA . GLU A 1 9 ? -1.354 -13.213 -20.014 1.00 0.00 9 GLU A CA 3
ATOM 1479 C C . GLU A 1 9 ? -2.474 -12.546 -19.167 1.00 0.00 9 GLU A C 3
ATOM 1480 O O . GLU A 1 9 ? -3.578 -13.094 -19.024 1.00 0.00 9 GLU A O 3
ATOM 1492 N N . GLU A 1 10 ? -2.142 -11.361 -18.604 1.00 0.00 10 GLU A N 3
ATOM 1493 C CA . GLU A 1 10 ? -3.095 -10.396 -18.029 1.00 0.00 10 GLU A CA 3
ATOM 1494 C C . GLU A 1 10 ? -3.652 -10.906 -16.685 1.00 0.00 10 GLU A C 3
ATOM 1495 O O . GLU A 1 10 ? -4.814 -10.669 -16.318 1.00 0.00 10 GLU A O 3
ATOM 1507 N N . GLU A 1 11 ? -2.765 -11.589 -15.946 1.00 0.00 11 GLU A N 3
ATOM 1508 C CA . GLU A 1 11 ? -2.981 -11.981 -14.539 1.00 0.00 11 GLU A CA 3
ATOM 1509 C C . GLU A 1 11 ? -3.198 -10.723 -13.672 1.00 0.00 11 GLU A C 3
ATOM 1510 O O . GLU A 1 11 ? -3.902 -10.760 -12.649 1.00 0.00 11 GLU A O 3
ATOM 1522 N N . ALA A 1 12 ? -2.576 -9.613 -14.135 1.00 0.00 12 ALA A N 3
ATOM 1523 C CA . ALA A 1 12 ? -2.713 -8.275 -13.551 1.00 0.00 12 ALA A CA 3
ATOM 1524 C C . ALA A 1 12 ? -4.183 -7.846 -13.468 1.00 0.00 12 ALA A C 3
ATOM 1525 O O . ALA A 1 12 ? -4.703 -7.647 -12.378 1.00 0.00 12 ALA A O 3
ATOM 1532 N N . ARG A 1 13 ? -4.851 -7.776 -14.639 1.00 0.00 13 ARG A N 3
ATOM 1533 C CA . ARG A 1 13 ? -6.235 -7.274 -14.744 1.00 0.00 13 ARG A CA 3
ATOM 1534 C C . ARG A 1 13 ? -7.280 -8.339 -14.413 1.00 0.00 13 ARG A C 3
ATOM 1535 O O . ARG A 1 13 ? -8.457 -8.018 -14.316 1.00 0.00 13 ARG A O 3
ATOM 1556 N N . LYS A 1 14 ? -6.851 -9.606 -14.243 1.00 0.00 14 LYS A N 3
ATOM 1557 C CA . LYS A 1 14 ? -7.727 -10.661 -13.698 1.00 0.00 14 LYS A CA 3
ATOM 1558 C C . LYS A 1 14 ? -8.036 -10.337 -12.220 1.00 0.00 14 LYS A C 3
ATOM 1559 O O . LYS A 1 14 ? -9.200 -10.334 -11.792 1.00 0.00 14 LYS A O 3
ATOM 1578 N N . ALA A 1 15 ? -6.964 -10.032 -11.467 1.00 0.00 15 ALA A N 3
ATOM 1579 C CA . ALA A 1 15 ? -7.050 -9.637 -10.050 1.00 0.00 15 ALA A CA 3
ATOM 1580 C C . ALA A 1 15 ? -7.611 -8.210 -9.906 1.00 0.00 15 ALA A C 3
ATOM 1581 O O . ALA A 1 15 ? -8.559 -7.978 -9.142 1.00 0.00 15 ALA A O 3
ATOM 1588 N N . GLU A 1 16 ? -7.025 -7.282 -10.698 1.00 0.00 16 GLU A N 3
ATOM 1589 C CA . GLU A 1 16 ? -7.322 -5.833 -10.655 1.00 0.00 16 GLU A CA 3
ATOM 1590 C C . GLU A 1 16 ? -8.824 -5.571 -10.829 1.00 0.00 16 GLU A C 3
ATOM 1591 O O . GLU A 1 16 ? -9.407 -4.844 -10.046 1.00 0.00 16 GLU A O 3
ATOM 1603 N N . LYS A 1 17 ? -9.433 -6.242 -11.833 1.00 0.00 17 LYS A N 3
ATOM 1604 C CA . LYS A 1 17 ? -10.866 -6.085 -12.208 1.00 0.00 17 LYS A CA 3
ATOM 1605 C C . LYS A 1 17 ? -11.812 -6.177 -10.984 1.00 0.00 17 LYS A C 3
ATOM 1606 O O . LYS A 1 17 ? -12.796 -5.430 -10.877 1.00 0.00 17 LYS A O 3
ATOM 1625 N N . GLU A 1 18 ? -11.471 -7.084 -10.062 1.00 0.00 18 GLU A N 3
ATOM 1626 C CA . GLU A 1 18 ? -12.209 -7.292 -8.805 1.00 0.00 18 GLU A CA 3
ATOM 1627 C C . GLU A 1 18 ? -11.793 -6.238 -7.752 1.00 0.00 18 GLU A C 3
ATOM 1628 O O . GLU A 1 18 ? -12.641 -5.616 -7.097 1.00 0.00 18 GLU A O 3
ATOM 1640 N N . LEU A 1 19 ? -10.463 -6.017 -7.650 1.00 0.00 19 LEU A N 3
ATOM 1641 C CA . LEU A 1 19 ? -9.839 -5.140 -6.630 1.00 0.00 19 LEU A CA 3
ATOM 1642 C C . LEU A 1 19 ? -10.099 -3.636 -6.884 1.00 0.00 19 LEU A C 3
ATOM 1643 O O . LEU A 1 19 ? -9.852 -2.819 -6.005 1.00 0.00 19 LEU A O 3
ATOM 1659 N N . ARG A 1 20 ? -10.602 -3.283 -8.084 1.00 0.00 20 ARG A N 3
ATOM 1660 C CA . ARG A 1 20 ? -10.993 -1.890 -8.420 1.00 0.00 20 ARG A CA 3
ATOM 1661 C C . ARG A 1 20 ? -12.203 -1.468 -7.572 1.00 0.00 20 ARG A C 3
ATOM 1662 O O . ARG A 1 20 ? -12.317 -0.306 -7.161 1.00 0.00 20 ARG A O 3
ATOM 1683 N N . LYS A 1 21 ? -13.097 -2.439 -7.311 1.00 0.00 21 LYS A N 3
ATOM 1684 C CA . LYS A 1 21 ? -14.262 -2.259 -6.439 1.00 0.00 21 LYS A CA 3
ATOM 1685 C C . LYS A 1 21 ? -13.851 -2.496 -4.974 1.00 0.00 21 LYS A C 3
ATOM 1686 O O . LYS A 1 21 ? -14.204 -1.714 -4.082 1.00 0.00 21 LYS A O 3
ATOM 1705 N N . GLU A 1 22 ? -13.094 -3.592 -4.752 1.00 0.00 22 GLU A N 3
ATOM 1706 C CA . GLU A 1 22 ? -12.626 -4.030 -3.415 1.00 0.00 22 GLU A CA 3
ATOM 1707 C C . GLU A 1 22 ? -11.724 -2.925 -2.789 1.00 0.00 22 GLU A C 3
ATOM 1708 O O . GLU A 1 22 ? -11.072 -2.172 -3.518 1.00 0.00 22 GLU A O 3
ATOM 1720 N N . ASN A 1 23 ? -11.698 -2.855 -1.441 1.00 0.00 23 ASN A N 3
ATOM 1721 C CA . ASN A 1 23 ? -10.999 -1.794 -0.660 1.00 0.00 23 ASN A CA 3
ATOM 1722 C C . ASN A 1 23 ? -9.494 -1.662 -1.012 1.00 0.00 23 ASN A C 3
ATOM 1723 O O . ASN A 1 23 ? -8.879 -0.627 -0.715 1.00 0.00 23 ASN A O 3
ATOM 1734 N N . ARG A 1 24 ? -8.910 -2.713 -1.624 1.00 0.00 24 ARG A N 3
ATOM 1735 C CA . ARG A 1 24 ? -7.522 -2.695 -2.122 1.00 0.00 24 ARG A CA 3
ATOM 1736 C C . ARG A 1 24 ? -7.377 -1.675 -3.271 1.00 0.00 24 ARG A C 3
ATOM 1737 O O . ARG A 1 24 ? -8.082 -1.771 -4.268 1.00 0.00 24 ARG A O 3
ATOM 1758 N N . ARG A 1 25 ? -6.491 -0.681 -3.097 1.00 0.00 25 ARG A N 3
ATOM 1759 C CA . ARG A 1 25 ? -6.043 0.186 -4.194 1.00 0.00 25 ARG A CA 3
ATOM 1760 C C . ARG A 1 25 ? -5.289 -0.663 -5.229 1.00 0.00 25 ARG A C 3
ATOM 1761 O O . ARG A 1 25 ? -4.606 -1.615 -4.863 1.00 0.00 25 ARG A O 3
ATOM 1782 N N . VAL A 1 26 ? -5.480 -0.341 -6.514 1.00 0.00 26 VAL A N 3
ATOM 1783 C CA . VAL A 1 26 ? -4.732 -0.943 -7.627 1.00 0.00 26 VAL A CA 3
ATOM 1784 C C . VAL A 1 26 ? -4.163 0.168 -8.526 1.00 0.00 26 VAL A C 3
ATOM 1785 O O . VAL A 1 26 ? -4.906 0.935 -9.141 1.00 0.00 26 VAL A O 3
ATOM 1798 N N . THR A 1 27 ? -2.830 0.286 -8.537 1.00 0.00 27 THR A N 3
ATOM 1799 C CA . THR A 1 27 ? -2.104 1.206 -9.413 1.00 0.00 27 THR A CA 3
ATOM 1800 C C . THR A 1 27 ? -0.944 0.436 -10.056 1.00 0.00 27 THR A C 3
ATOM 1801 O O . THR A 1 27 ? 0.059 0.164 -9.398 1.00 0.00 27 THR A O 3
ATOM 1812 N N . VAL A 1 28 ? -1.088 0.092 -11.342 1.00 0.00 28 VAL A N 3
ATOM 1813 C CA . VAL A 1 28 ? -0.079 -0.690 -12.064 1.00 0.00 28 VAL A CA 3
ATOM 1814 C C . VAL A 1 28 ? 1.051 0.229 -12.547 1.00 0.00 28 VAL A C 3
ATOM 1815 O O . VAL A 1 28 ? 0.815 1.206 -13.269 1.00 0.00 28 VAL A O 3
ATOM 1828 N N . THR A 1 29 ? 2.275 -0.058 -12.086 1.00 0.00 29 THR A N 3
ATOM 1829 C CA . THR A 1 29 ? 3.466 0.654 -12.528 1.00 0.00 29 THR A CA 3
ATOM 1830 C C . THR A 1 29 ? 3.824 0.181 -13.945 1.00 0.00 29 THR A C 3
ATOM 1831 O O . THR A 1 29 ? 4.265 -0.964 -14.134 1.00 0.00 29 THR A O 3
ATOM 1842 N N . GLN A 1 30 ? 3.529 1.046 -14.927 1.00 0.00 30 GLN A N 3
ATOM 1843 C CA . GLN A 1 30 ? 3.855 0.822 -16.341 1.00 0.00 30 GLN A CA 3
ATOM 1844 C C . GLN A 1 30 ? 5.366 0.521 -16.510 1.00 0.00 30 GLN A C 3
ATOM 1845 O O . GLN A 1 30 ? 6.227 1.394 -16.349 1.00 0.00 30 GLN A O 3
ATOM 1859 N N . GLU A 1 31 ? 5.668 -0.766 -16.731 1.00 0.00 31 GLU A N 3
ATOM 1860 C CA . GLU A 1 31 ? 7.025 -1.250 -16.974 1.00 0.00 31 GLU A CA 3
ATOM 1861 C C . GLU A 1 31 ? 6.941 -2.422 -17.952 1.00 0.00 31 GLU A C 3
ATOM 1862 O O . GLU A 1 31 ? 6.555 -3.532 -17.564 1.00 0.00 31 GLU A O 3
ATOM 1874 N N . ASN A 1 32 ? 7.256 -2.135 -19.229 1.00 0.00 32 ASN A N 3
ATOM 1875 C CA . ASN A 1 32 ? 7.165 -3.098 -20.344 1.00 0.00 32 ASN A CA 3
ATOM 1876 C C . ASN A 1 32 ? 7.972 -4.383 -20.032 1.00 0.00 32 ASN A C 3
ATOM 1877 O O . ASN A 1 32 ? 9.120 -4.312 -19.578 1.00 0.00 32 ASN A O 3
ATOM 1888 N N . GLY A 1 33 ? 7.349 -5.546 -20.269 1.00 0.00 33 GLY A N 3
ATOM 1889 C CA . GLY A 1 33 ? 7.947 -6.845 -19.972 1.00 0.00 33 GLY A CA 3
ATOM 1890 C C . GLY A 1 33 ? 7.214 -7.533 -18.838 1.00 0.00 33 GLY A C 3
ATOM 1891 O O . GLY A 1 33 ? 6.430 -8.458 -19.074 1.00 0.00 33 GLY A O 3
ATOM 1895 N N . ARG A 1 34 ? 7.446 -7.062 -17.606 1.00 0.00 34 ARG A N 3
ATOM 1896 C CA . ARG A 1 34 ? 6.811 -7.609 -16.393 1.00 0.00 34 ARG A CA 3
ATOM 1897 C C . ARG A 1 34 ? 6.248 -6.445 -15.555 1.00 0.00 34 ARG A C 3
ATOM 1898 O O . ARG A 1 34 ? 6.976 -5.787 -14.798 1.00 0.00 34 ARG A O 3
ATOM 1919 N N . TRP A 1 35 ? 4.948 -6.181 -15.746 1.00 0.00 35 TRP A N 3
ATOM 1920 C CA . TRP A 1 35 ? 4.222 -5.074 -15.101 1.00 0.00 35 TRP A CA 3
ATOM 1921 C C . TRP A 1 35 ? 3.795 -5.494 -13.691 1.00 0.00 35 TRP A C 3
ATOM 1922 O O . TRP A 1 35 ? 3.133 -6.528 -13.537 1.00 0.00 35 TRP A O 3
ATOM 1943 N N . ARG A 1 36 ? 4.175 -4.712 -12.666 1.00 0.00 36 ARG A N 3
ATOM 1944 C CA . ARG A 1 36 ? 3.743 -4.966 -11.280 1.00 0.00 36 ARG A CA 3
ATOM 1945 C C . ARG A 1 36 ? 2.615 -3.999 -10.894 1.00 0.00 36 ARG A C 3
ATOM 1946 O O . ARG A 1 36 ? 2.697 -2.792 -11.152 1.00 0.00 36 ARG A O 3
ATOM 1967 N N . VAL A 1 37 ? 1.546 -4.557 -10.313 1.00 0.00 37 VAL A N 3
ATOM 1968 C CA . VAL A 1 37 ? 0.415 -3.786 -9.793 1.00 0.00 37 VAL A CA 3
ATOM 1969 C C . VAL A 1 37 ? 0.716 -3.417 -8.340 1.00 0.00 37 VAL A C 3
ATOM 1970 O O . VAL A 1 37 ? 0.742 -4.290 -7.461 1.00 0.00 37 VAL A O 3
ATOM 1983 N N . THR A 1 38 ? 1.014 -2.132 -8.113 1.00 0.00 38 THR A N 3
ATOM 1984 C CA . THR A 1 38 ? 1.249 -1.593 -6.776 1.00 0.00 38 THR A CA 3
ATOM 1985 C C . THR A 1 38 ? -0.105 -1.388 -6.082 1.00 0.00 38 THR A C 3
ATOM 1986 O O . THR A 1 38 ? -0.862 -0.465 -6.412 1.00 0.00 38 THR A O 3
ATOM 1997 N N . TRP A 1 39 ? -0.411 -2.300 -5.152 1.00 0.00 39 TRP A N 3
ATOM 1998 C CA . TRP A 1 39 ? -1.680 -2.324 -4.416 1.00 0.00 39 TRP A CA 3
ATOM 1999 C C . TRP A 1 39 ? -1.494 -1.771 -2.998 1.00 0.00 39 TRP A C 3
ATOM 2000 O O . TRP A 1 39 ? -0.367 -1.509 -2.562 1.00 0.00 39 TRP A O 3
ATOM 2021 N N . ASP A 1 40 ? -2.606 -1.567 -2.286 1.00 0.00 40 ASP A N 3
ATOM 2022 C CA . ASP A 1 40 ? -2.581 -0.959 -0.944 1.00 0.00 40 ASP A CA 3
ATOM 2023 C C . ASP A 1 40 ? -3.853 -1.373 -0.181 1.00 0.00 40 ASP A C 3
ATOM 2032 N N . THR A 1 1 ? 1.619 -2.540 1.045 1.00 0.00 1 THR A N 4
ATOM 2033 C CA . THR A 1 1 ? 2.186 -2.400 -0.306 1.00 0.00 1 THR A CA 4
ATOM 2034 C C . THR A 1 1 ? 2.403 -3.798 -0.916 1.00 0.00 1 THR A C 4
ATOM 2035 O O . THR A 1 1 ? 3.489 -4.383 -0.800 1.00 0.00 1 THR A O 4
ATOM 2045 N N . GLN A 1 2 ? 1.326 -4.367 -1.499 1.00 0.00 2 GLN A N 4
ATOM 2046 C CA . GLN A 1 2 ? 1.365 -5.702 -2.121 1.00 0.00 2 GLN A CA 4
ATOM 2047 C C . GLN A 1 2 ? 1.884 -5.582 -3.561 1.00 0.00 2 GLN A C 4
ATOM 2048 O O . GLN A 1 2 ? 1.109 -5.394 -4.510 1.00 0.00 2 GLN A O 4
ATOM 2062 N N . THR A 1 3 ? 3.213 -5.627 -3.700 1.00 0.00 3 THR A N 4
ATOM 2063 C CA . THR A 1 3 ? 3.881 -5.593 -4.999 1.00 0.00 3 THR A CA 4
ATOM 2064 C C . THR A 1 3 ? 3.861 -7.000 -5.636 1.00 0.00 3 THR A C 4
ATOM 2065 O O . THR A 1 3 ? 4.670 -7.868 -5.283 1.00 0.00 3 THR A O 4
ATOM 2076 N N . GLN A 1 4 ? 2.883 -7.225 -6.525 1.00 0.00 4 GLN A N 4
ATOM 2077 C CA . GLN A 1 4 ? 2.742 -8.479 -7.281 1.00 0.00 4 GLN A CA 4
ATOM 2078 C C . GLN A 1 4 ? 2.922 -8.191 -8.781 1.00 0.00 4 GLN A C 4
ATOM 2079 O O . GLN A 1 4 ? 2.100 -7.497 -9.388 1.00 0.00 4 GLN A O 4
ATOM 2093 N N . GLU A 1 5 ? 4.021 -8.692 -9.365 1.00 0.00 5 GLU A N 4
ATOM 2094 C CA . GLU A 1 5 ? 4.311 -8.507 -10.798 1.00 0.00 5 GLU A CA 4
ATOM 2095 C C . GLU A 1 5 ? 3.600 -9.586 -11.630 1.00 0.00 5 GLU A C 4
ATOM 2096 O O . GLU A 1 5 ? 3.730 -10.789 -11.368 1.00 0.00 5 GLU A O 4
ATOM 2108 N N . PHE A 1 6 ? 2.804 -9.130 -12.599 1.00 0.00 6 PHE A N 4
ATOM 2109 C CA . PHE A 1 6 ? 2.075 -9.994 -13.534 1.00 0.00 6 PHE A CA 4
ATOM 2110 C C . PHE A 1 6 ? 2.560 -9.732 -14.960 1.00 0.00 6 PHE A C 4
ATOM 2111 O O . PHE A 1 6 ? 3.131 -8.680 -15.256 1.00 0.00 6 PHE A O 4
ATOM 2128 N N . ASP A 1 7 ? 2.361 -10.718 -15.833 1.00 0.00 7 ASP A N 4
ATOM 2129 C CA . ASP A 1 7 ? 2.550 -10.558 -17.280 1.00 0.00 7 ASP A CA 4
ATOM 2130 C C . ASP A 1 7 ? 1.267 -9.970 -17.887 1.00 0.00 7 ASP A C 4
ATOM 2131 O O . ASP A 1 7 ? 0.241 -9.843 -17.195 1.00 0.00 7 ASP A O 4
ATOM 2140 N N . ASN A 1 8 ? 1.294 -9.651 -19.189 1.00 0.00 8 ASN A N 4
ATOM 2141 C CA . ASN A 1 8 ? 0.120 -9.090 -19.898 1.00 0.00 8 ASN A CA 4
ATOM 2142 C C . ASN A 1 8 ? -0.800 -10.234 -20.417 1.00 0.00 8 ASN A C 4
ATOM 2143 O O . ASN A 1 8 ? -1.411 -10.133 -21.483 1.00 0.00 8 ASN A O 4
ATOM 2154 N N . GLU A 1 9 ? -0.927 -11.301 -19.603 1.00 0.00 9 GLU A N 4
ATOM 2155 C CA . GLU A 1 9 ? -1.819 -12.442 -19.871 1.00 0.00 9 GLU A CA 4
ATOM 2156 C C . GLU A 1 9 ? -3.220 -12.162 -19.285 1.00 0.00 9 GLU A C 4
ATOM 2157 O O . GLU A 1 9 ? -3.989 -13.096 -19.024 1.00 0.00 9 GLU A O 4
ATOM 2169 N N . GLU A 1 10 ? -3.507 -10.852 -19.052 1.00 0.00 10 GLU A N 4
ATOM 2170 C CA . GLU A 1 10 ? -4.739 -10.353 -18.417 1.00 0.00 10 GLU A CA 4
ATOM 2171 C C . GLU A 1 10 ? -4.807 -10.762 -16.911 1.00 0.00 10 GLU A C 4
ATOM 2172 O O . GLU A 1 10 ? -5.840 -10.618 -16.256 1.00 0.00 10 GLU A O 4
ATOM 2184 N N . GLU A 1 11 ? -3.659 -11.222 -16.370 1.00 0.00 11 GLU A N 4
ATOM 2185 C CA . GLU A 1 11 ? -3.508 -11.633 -14.951 1.00 0.00 11 GLU A CA 4
ATOM 2186 C C . GLU A 1 11 ? -3.546 -10.415 -14.020 1.00 0.00 11 GLU A C 4
ATOM 2187 O O . GLU A 1 11 ? -4.029 -10.494 -12.885 1.00 0.00 11 GLU A O 4
ATOM 2199 N N . ALA A 1 12 ? -3.026 -9.294 -14.535 1.00 0.00 12 ALA A N 4
ATOM 2200 C CA . ALA A 1 12 ? -3.047 -7.997 -13.845 1.00 0.00 12 ALA A CA 4
ATOM 2201 C C . ALA A 1 12 ? -4.491 -7.480 -13.715 1.00 0.00 12 ALA A C 4
ATOM 2202 O O . ALA A 1 12 ? -4.871 -6.907 -12.695 1.00 0.00 12 ALA A O 4
ATOM 2209 N N . ARG A 1 13 ? -5.291 -7.736 -14.771 1.00 0.00 13 ARG A N 4
ATOM 2210 C CA . ARG A 1 13 ? -6.705 -7.316 -14.858 1.00 0.00 13 ARG A CA 4
ATOM 2211 C C . ARG A 1 13 ? -7.612 -8.270 -14.059 1.00 0.00 13 ARG A C 4
ATOM 2212 O O . ARG A 1 13 ? -8.670 -7.869 -13.555 1.00 0.00 13 ARG A O 4
ATOM 2233 N N . LYS A 1 14 ? -7.176 -9.535 -13.978 1.00 0.00 14 LYS A N 4
ATOM 2234 C CA . LYS A 1 14 ? -7.842 -10.594 -13.202 1.00 0.00 14 LYS A CA 4
ATOM 2235 C C . LYS A 1 14 ? -7.748 -10.278 -11.696 1.00 0.00 14 LYS A C 4
ATOM 2236 O O . LYS A 1 14 ? -8.746 -10.349 -10.972 1.00 0.00 14 LYS A O 4
ATOM 2255 N N . ALA A 1 15 ? -6.534 -9.899 -11.255 1.00 0.00 15 ALA A N 4
ATOM 2256 C CA . ALA A 1 15 ? -6.288 -9.419 -9.881 1.00 0.00 15 ALA A CA 4
ATOM 2257 C C . ALA A 1 15 ? -7.106 -8.145 -9.620 1.00 0.00 15 ALA A C 4
ATOM 2258 O O . ALA A 1 15 ? -7.843 -8.050 -8.631 1.00 0.00 15 ALA A O 4
ATOM 2265 N N . GLU A 1 16 ? -7.022 -7.214 -10.583 1.00 0.00 16 GLU A N 4
ATOM 2266 C CA . GLU A 1 16 ? -7.713 -5.916 -10.541 1.00 0.00 16 GLU A CA 4
ATOM 2267 C C . GLU A 1 16 ? -9.240 -6.078 -10.413 1.00 0.00 16 GLU A C 4
ATOM 2268 O O . GLU A 1 16 ? -9.889 -5.253 -9.786 1.00 0.00 16 GLU A O 4
ATOM 2280 N N . LYS A 1 17 ? -9.799 -7.150 -11.010 1.00 0.00 17 LYS A N 4
ATOM 2281 C CA . LYS A 1 17 ? -11.249 -7.459 -10.949 1.0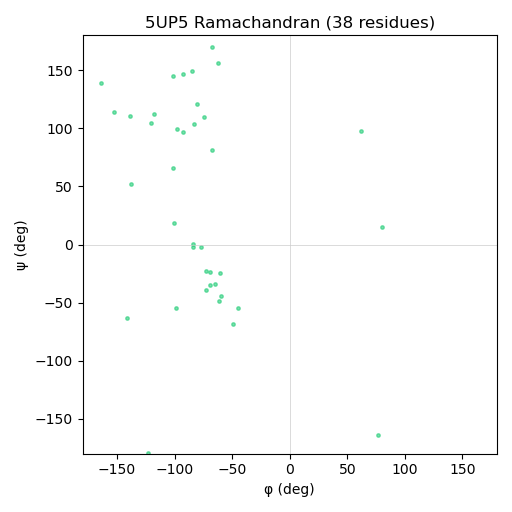0 0.00 17 LYS A CA 4
ATOM 2282 C C . LYS A 1 17 ? -11.722 -7.592 -9.488 1.00 0.00 17 LYS A C 4
ATOM 2283 O O . LYS A 1 17 ? -12.768 -7.048 -9.103 1.00 0.00 17 LYS A O 4
ATOM 2302 N N . GLU A 1 18 ? -10.903 -8.286 -8.690 1.00 0.00 18 GLU A N 4
ATOM 2303 C CA . GLU A 1 18 ? -11.161 -8.507 -7.265 1.00 0.00 18 GLU A CA 4
ATOM 2304 C C . GLU A 1 18 ? -11.009 -7.188 -6.490 1.00 0.00 18 GLU A C 4
ATOM 2305 O O . GLU A 1 18 ? -11.895 -6.798 -5.725 1.00 0.00 18 GLU A O 4
ATOM 2317 N N . LEU A 1 19 ? -9.896 -6.492 -6.760 1.00 0.00 19 LEU A N 4
ATOM 2318 C CA . LEU A 1 19 ? -9.528 -5.230 -6.091 1.00 0.00 19 LEU A CA 4
ATOM 2319 C C . LEU A 1 19 ? -10.565 -4.105 -6.346 1.00 0.00 19 LEU A C 4
ATOM 2320 O O . LEU A 1 19 ? -10.873 -3.337 -5.440 1.00 0.00 19 LEU A O 4
ATOM 2336 N N . ARG A 1 20 ? -11.125 -4.042 -7.562 1.00 0.00 20 ARG A N 4
ATOM 2337 C CA . ARG A 1 20 ? -12.114 -3.005 -7.942 1.00 0.00 20 ARG A CA 4
ATOM 2338 C C . ARG A 1 20 ? -13.402 -3.123 -7.103 1.00 0.00 20 ARG A C 4
ATOM 2339 O O . ARG A 1 20 ? -14.049 -2.120 -6.783 1.00 0.00 20 ARG A O 4
ATOM 2360 N N . LYS A 1 21 ? -13.741 -4.365 -6.733 1.00 0.00 21 LYS A N 4
ATOM 2361 C CA . LYS A 1 21 ? -14.869 -4.649 -5.836 1.00 0.00 21 LYS A CA 4
ATOM 2362 C C . LYS A 1 21 ? -14.476 -4.367 -4.370 1.00 0.00 21 LYS A C 4
ATOM 2363 O O . LYS A 1 21 ? -15.244 -3.762 -3.614 1.00 0.00 21 LYS A O 4
ATOM 2382 N N . GLU A 1 22 ? -13.253 -4.794 -4.003 1.00 0.00 22 GLU A N 4
ATOM 2383 C CA . GLU A 1 22 ? -12.752 -4.721 -2.621 1.00 0.00 22 GLU A CA 4
ATOM 2384 C C . GLU A 1 22 ? -12.098 -3.352 -2.324 1.00 0.00 22 GLU A C 4
ATOM 2385 O O . GLU A 1 22 ? -12.769 -2.428 -1.848 1.00 0.00 22 GLU A O 4
ATOM 2397 N N . ASN A 1 23 ? -10.790 -3.228 -2.611 1.00 0.00 23 ASN A N 4
ATOM 2398 C CA . ASN A 1 23 ? -9.989 -2.028 -2.297 1.00 0.00 23 ASN A CA 4
ATOM 2399 C C . ASN A 1 23 ? -9.327 -1.531 -3.600 1.00 0.00 23 ASN A C 4
ATOM 2400 O O . ASN A 1 23 ? -8.439 -2.194 -4.138 1.00 0.00 23 ASN A O 4
ATOM 2411 N N . ARG A 1 24 ? -9.765 -0.361 -4.100 1.00 0.00 24 ARG A N 4
ATOM 2412 C CA . ARG A 1 24 ? -9.353 0.170 -5.431 1.00 0.00 24 ARG A CA 4
ATOM 2413 C C . ARG A 1 24 ? -7.966 0.868 -5.410 1.00 0.00 24 ARG A C 4
ATOM 2414 O O . ARG A 1 24 ? -7.690 1.711 -6.270 1.00 0.00 24 ARG A O 4
ATOM 2435 N N . ARG A 1 25 ? -7.081 0.485 -4.472 1.00 0.00 25 ARG A N 4
ATOM 2436 C CA . ARG A 1 25 ? -5.723 1.060 -4.378 1.00 0.00 25 ARG A CA 4
ATOM 2437 C C . ARG A 1 25 ? -4.769 0.286 -5.316 1.00 0.00 25 ARG A C 4
ATOM 2438 O O . ARG A 1 25 ? -3.856 -0.395 -4.857 1.00 0.00 25 ARG A O 4
ATOM 2459 N N . VAL A 1 26 ? -5.014 0.377 -6.637 1.00 0.00 26 VAL A N 4
ATOM 2460 C CA . VAL A 1 26 ? -4.272 -0.385 -7.662 1.00 0.00 26 VAL A CA 4
ATOM 2461 C C . VAL A 1 26 ? -3.429 0.572 -8.522 1.00 0.00 26 VAL A C 4
ATOM 2462 O O . VAL A 1 26 ? -3.960 1.546 -9.073 1.00 0.00 26 VAL A O 4
ATOM 2475 N N . THR A 1 27 ? -2.116 0.313 -8.602 1.00 0.00 27 THR A N 4
ATOM 2476 C CA . THR A 1 27 ? -1.201 1.033 -9.503 1.00 0.00 27 THR A CA 4
ATOM 2477 C C . THR A 1 27 ? -0.283 0.024 -10.213 1.00 0.00 27 THR A C 4
ATOM 2478 O O . THR A 1 27 ? 0.638 -0.526 -9.603 1.00 0.00 27 THR A O 4
ATOM 2489 N N . VAL A 1 28 ? -0.543 -0.212 -11.513 1.00 0.00 28 VAL A N 4
ATOM 2490 C CA . VAL A 1 28 ? 0.329 -1.039 -12.369 1.00 0.00 28 VAL A CA 4
ATOM 2491 C C . VAL A 1 28 ? 1.456 -0.154 -12.957 1.00 0.00 28 VAL A C 4
ATOM 2492 O O . VAL A 1 28 ? 1.360 0.367 -14.075 1.00 0.00 28 VAL A O 4
ATOM 2505 N N . THR A 1 29 ? 2.495 0.076 -12.139 1.00 0.00 29 THR A N 4
ATOM 2506 C CA . THR A 1 29 ? 3.649 0.908 -12.521 1.00 0.00 29 THR A CA 4
ATOM 2507 C C . THR A 1 29 ? 4.525 0.157 -13.556 1.00 0.00 29 THR A C 4
ATOM 2508 O O . THR A 1 29 ? 5.405 -0.633 -13.207 1.00 0.00 29 THR A O 4
ATOM 2519 N N . GLN A 1 30 ? 4.229 0.395 -14.850 1.00 0.00 30 GLN A N 4
ATOM 2520 C CA . GLN A 1 30 ? 4.879 -0.301 -15.980 1.00 0.00 30 GLN A CA 4
ATOM 2521 C C . GLN A 1 30 ? 6.355 0.105 -16.123 1.00 0.00 30 GLN A C 4
ATOM 2522 O O . GLN A 1 30 ? 6.764 1.181 -15.673 1.00 0.00 30 GLN A O 4
ATOM 2536 N N . GLU A 1 31 ? 7.130 -0.765 -16.777 1.00 0.00 31 GLU A N 4
ATOM 2537 C CA . GLU A 1 31 ? 8.536 -0.505 -17.094 1.00 0.00 31 GLU A CA 4
ATOM 2538 C C . GLU A 1 31 ? 8.879 -1.194 -18.418 1.00 0.00 31 GLU A C 4
ATOM 2539 O O . GLU A 1 31 ? 9.041 -0.529 -19.452 1.00 0.00 31 GLU A O 4
ATOM 2551 N N . ASN A 1 32 ? 8.932 -2.542 -18.373 1.00 0.00 32 ASN A N 4
ATOM 2552 C CA . ASN A 1 32 ? 9.347 -3.388 -19.502 1.00 0.00 32 ASN A CA 4
ATOM 2553 C C . ASN A 1 32 ? 9.132 -4.866 -19.126 1.00 0.00 32 ASN A C 4
ATOM 2554 O O . ASN A 1 32 ? 9.751 -5.369 -18.182 1.00 0.00 32 ASN A O 4
ATOM 2565 N N . GLY A 1 33 ? 8.229 -5.536 -19.862 1.00 0.00 33 GLY A N 4
ATOM 2566 C CA . GLY A 1 33 ? 7.978 -6.972 -19.708 1.00 0.00 33 GLY A CA 4
ATOM 2567 C C . GLY A 1 33 ? 7.076 -7.290 -18.519 1.00 0.00 33 GLY A C 4
ATOM 2568 O O . GLY A 1 33 ? 5.914 -7.692 -18.689 1.00 0.00 33 GLY A O 4
ATOM 2572 N N . ARG A 1 34 ? 7.626 -7.101 -17.304 1.00 0.00 34 ARG A N 4
ATOM 2573 C CA . ARG A 1 34 ? 6.926 -7.371 -16.036 1.00 0.00 34 ARG A CA 4
ATOM 2574 C C . ARG A 1 34 ? 6.063 -6.154 -15.660 1.00 0.00 34 ARG A C 4
ATOM 2575 O O . ARG A 1 34 ? 6.592 -5.076 -15.350 1.00 0.00 34 ARG A O 4
ATOM 2596 N N . TRP A 1 35 ? 4.738 -6.328 -15.730 1.00 0.00 35 TRP A N 4
ATOM 2597 C CA . TRP A 1 35 ? 3.761 -5.323 -15.288 1.00 0.00 35 TRP A CA 4
ATOM 2598 C C . TRP A 1 35 ? 3.607 -5.438 -13.766 1.00 0.00 35 TRP A C 4
ATOM 2599 O O . TRP A 1 35 ? 2.779 -6.213 -13.268 1.00 0.00 35 TRP A O 4
ATOM 2620 N N . ARG A 1 36 ? 4.461 -4.710 -13.028 1.00 0.00 36 ARG A N 4
ATOM 2621 C CA . ARG A 1 36 ? 4.518 -4.805 -11.567 1.00 0.00 36 ARG A CA 4
ATOM 2622 C C . ARG A 1 36 ? 3.353 -4.017 -10.936 1.00 0.00 36 ARG A C 4
ATOM 2623 O O . ARG A 1 36 ? 3.385 -2.788 -10.789 1.00 0.00 36 ARG A O 4
ATOM 2644 N N . VAL A 1 37 ? 2.288 -4.760 -10.629 1.00 0.00 37 VAL A N 4
ATOM 2645 C CA . VAL A 1 37 ? 1.052 -4.213 -10.058 1.00 0.00 37 VAL A CA 4
ATOM 2646 C C . VAL A 1 37 ? 1.206 -4.083 -8.537 1.00 0.00 37 VAL A C 4
ATOM 2647 O O . VAL A 1 37 ? 1.215 -5.083 -7.806 1.00 0.00 37 VAL A O 4
ATOM 2660 N N . THR A 1 38 ? 1.393 -2.844 -8.083 1.00 0.00 38 THR A N 4
ATOM 2661 C CA . THR A 1 38 ? 1.455 -2.507 -6.666 1.00 0.00 38 THR A CA 4
ATOM 2662 C C . THR A 1 38 ? 0.049 -2.139 -6.208 1.00 0.00 38 THR A C 4
ATOM 2663 O O . THR A 1 38 ? -0.467 -1.076 -6.580 1.00 0.00 38 THR A O 4
ATOM 2674 N N . TRP A 1 39 ? -0.584 -3.030 -5.435 1.00 0.00 39 TRP A N 4
ATOM 2675 C CA . TRP A 1 39 ? -1.969 -2.850 -4.994 1.00 0.00 39 TRP A CA 4
ATOM 2676 C C . TRP A 1 39 ? -2.059 -3.008 -3.477 1.00 0.00 39 TRP A C 4
ATOM 2677 O O . TRP A 1 39 ? -1.142 -3.525 -2.841 1.00 0.00 39 TRP A O 4
ATOM 2698 N N . ASP A 1 40 ? -3.168 -2.525 -2.906 1.00 0.00 40 ASP A N 4
ATOM 2699 C CA . ASP A 1 40 ? -3.460 -2.629 -1.471 1.00 0.00 40 ASP A CA 4
ATOM 2700 C C . ASP A 1 40 ? -4.952 -2.942 -1.304 1.00 0.00 40 ASP A C 4
ATOM 2709 N N . THR A 1 1 ? 4.165 -8.997 -1.415 1.00 0.00 1 THR A N 5
ATOM 2710 C CA . THR A 1 1 ? 4.323 -8.255 -2.677 1.00 0.00 1 THR A CA 5
ATOM 2711 C C . THR A 1 1 ? 3.447 -6.986 -2.670 1.00 0.00 1 THR A C 5
ATOM 2712 O O . THR A 1 1 ? 2.228 -7.064 -2.863 1.00 0.00 1 THR A O 5
ATOM 2722 N N . GLN A 1 2 ? 4.078 -5.819 -2.408 1.00 0.00 2 GLN A N 5
ATOM 2723 C CA . GLN A 1 2 ? 3.408 -4.499 -2.518 1.00 0.00 2 GLN A CA 5
ATOM 2724 C C . GLN A 1 2 ? 3.120 -4.181 -3.999 1.00 0.00 2 GLN A C 5
ATOM 2725 O O . GLN A 1 2 ? 2.178 -3.448 -4.324 1.00 0.00 2 GLN A O 5
ATOM 2739 N N . THR A 1 3 ? 3.972 -4.737 -4.877 1.00 0.00 3 THR A N 5
ATOM 2740 C CA . THR A 1 3 ? 3.776 -4.734 -6.325 1.00 0.00 3 THR A CA 5
ATOM 2741 C C . THR A 1 3 ? 3.825 -6.187 -6.822 1.00 0.00 3 THR A C 5
ATOM 2742 O O . THR A 1 3 ? 4.894 -6.816 -6.891 1.00 0.00 3 THR A O 5
ATOM 2753 N N . GLN A 1 4 ? 2.645 -6.757 -7.089 1.00 0.00 4 GLN A N 5
ATOM 2754 C CA . GLN A 1 4 ? 2.532 -8.144 -7.546 1.00 0.00 4 GLN A CA 5
ATOM 2755 C C . GLN A 1 4 ? 2.647 -8.179 -9.077 1.00 0.00 4 GLN A C 5
ATOM 2756 O O . GLN A 1 4 ? 1.840 -7.572 -9.784 1.00 0.00 4 GLN A O 5
ATOM 2770 N N . GLU A 1 5 ? 3.680 -8.886 -9.572 1.00 0.00 5 GLU A N 5
ATOM 2771 C CA . GLU A 1 5 ? 3.964 -8.992 -11.005 1.00 0.00 5 GLU A CA 5
ATOM 2772 C C . GLU A 1 5 ? 3.111 -10.115 -11.613 1.00 0.00 5 GLU A C 5
ATOM 2773 O O . GLU A 1 5 ? 3.162 -11.261 -11.156 1.00 0.00 5 GLU A O 5
ATOM 2785 N N . PHE A 1 6 ? 2.296 -9.746 -12.604 1.00 0.00 6 PHE A N 5
ATOM 2786 C CA . PHE A 1 6 ? 1.457 -10.671 -13.372 1.00 0.00 6 PHE A CA 5
ATOM 2787 C C . PHE A 1 6 ? 1.972 -10.748 -14.817 1.00 0.00 6 PHE A C 5
ATOM 2788 O O . PHE A 1 6 ? 2.659 -9.836 -15.294 1.00 0.00 6 PHE A O 5
ATOM 2805 N N . ASP A 1 7 ? 1.628 -11.848 -15.509 1.00 0.00 7 ASP A N 5
ATOM 2806 C CA . ASP A 1 7 ? 1.903 -11.999 -16.952 1.00 0.00 7 ASP A CA 5
ATOM 2807 C C . ASP A 1 7 ? 0.876 -11.202 -17.772 1.00 0.00 7 ASP A C 5
ATOM 2808 O O . ASP A 1 7 ? -0.247 -10.932 -17.304 1.00 0.00 7 ASP A O 5
ATOM 2817 N N . ASN A 1 8 ? 1.256 -10.875 -19.020 1.00 0.00 8 ASN A N 5
ATOM 2818 C CA . ASN A 1 8 ? 0.416 -10.105 -19.965 1.00 0.00 8 ASN A CA 5
ATOM 2819 C C . ASN A 1 8 ? -0.630 -11.025 -20.669 1.00 0.00 8 ASN A C 5
ATOM 2820 O O . ASN A 1 8 ? -1.181 -10.682 -21.723 1.00 0.00 8 ASN A O 5
ATOM 2831 N N . GLU A 1 9 ? -0.935 -12.184 -20.049 1.00 0.00 9 GLU A N 5
ATOM 2832 C CA . GLU A 1 9 ? -1.966 -13.125 -20.524 1.00 0.00 9 GLU A CA 5
ATOM 2833 C C . GLU A 1 9 ? -3.299 -12.861 -19.754 1.00 0.00 9 GLU A C 5
ATOM 2834 O O . GLU A 1 9 ? -4.044 -13.787 -19.411 1.00 0.00 9 GLU A O 5
ATOM 2846 N N . GLU A 1 10 ? -3.558 -11.549 -19.495 1.00 0.00 10 GLU A N 5
ATOM 2847 C CA . GLU A 1 10 ? -4.778 -11.015 -18.838 1.00 0.00 10 GLU A CA 5
ATOM 2848 C C . GLU A 1 10 ? -4.800 -11.310 -17.316 1.00 0.00 10 GLU A C 5
ATOM 2849 O O . GLU A 1 10 ? -5.792 -11.039 -16.644 1.00 0.00 10 GLU A O 5
ATOM 2861 N N . GLU A 1 11 ? -3.659 -11.762 -16.751 1.00 0.00 11 GLU A N 5
ATOM 2862 C CA . GLU A 1 11 ? -3.553 -12.064 -15.297 1.00 0.00 11 GLU A CA 5
ATOM 2863 C C . GLU A 1 11 ? -3.656 -10.779 -14.456 1.00 0.00 11 GLU A C 5
ATOM 2864 O O . GLU A 1 11 ? -4.253 -10.776 -13.367 1.00 0.00 11 GLU A O 5
ATOM 2876 N N . ALA A 1 12 ? -3.070 -9.694 -14.996 1.00 0.00 12 ALA A N 5
ATOM 2877 C CA . ALA A 1 12 ? -3.057 -8.368 -14.353 1.00 0.00 12 ALA A CA 5
ATOM 2878 C C . ALA A 1 12 ? -4.484 -7.817 -14.201 1.00 0.00 12 ALA A C 5
ATOM 2879 O O . ALA A 1 12 ? -4.865 -7.324 -13.140 1.00 0.00 12 ALA A O 5
ATOM 2886 N N . ARG A 1 13 ? -5.271 -7.977 -15.278 1.00 0.00 13 ARG A N 5
ATOM 2887 C CA . ARG A 1 13 ? -6.652 -7.461 -15.379 1.00 0.00 13 ARG A CA 5
ATOM 2888 C C . ARG A 1 13 ? -7.643 -8.375 -14.624 1.00 0.00 13 ARG A C 5
ATOM 2889 O O . ARG A 1 13 ? -8.652 -7.904 -14.076 1.00 0.00 13 ARG A O 5
ATOM 2910 N N . LYS A 1 14 ? -7.315 -9.677 -14.586 1.00 0.00 14 LYS A N 5
ATOM 2911 C CA . LYS A 1 14 ? -8.140 -10.725 -13.944 1.00 0.00 14 LYS A CA 5
ATOM 2912 C C . LYS A 1 14 ? -8.133 -10.564 -12.417 1.00 0.00 14 LYS A C 5
ATOM 2913 O O . LYS A 1 14 ? -9.131 -10.840 -11.746 1.00 0.00 14 LYS A O 5
ATOM 2932 N N . ALA A 1 15 ? -6.988 -10.122 -11.874 1.00 0.00 15 ALA A N 5
ATOM 2933 C CA . ALA A 1 15 ? -6.848 -9.811 -10.439 1.00 0.00 15 ALA A CA 5
ATOM 2934 C C . ALA A 1 15 ? -7.379 -8.402 -10.130 1.00 0.00 15 ALA A C 5
ATOM 2935 O O . ALA A 1 15 ? -7.970 -8.174 -9.075 1.00 0.00 15 ALA A O 5
ATOM 2942 N N . GLU A 1 16 ? -7.164 -7.483 -11.090 1.00 0.00 16 GLU A N 5
ATOM 2943 C CA . GLU A 1 16 ? -7.511 -6.047 -10.986 1.00 0.00 16 GLU A CA 5
ATOM 2944 C C . GLU A 1 16 ? -8.988 -5.820 -10.596 1.00 0.00 16 GLU A C 5
ATOM 2945 O O . GLU A 1 16 ? -9.287 -4.998 -9.726 1.00 0.00 16 GLU A O 5
ATOM 2957 N N . LYS A 1 17 ? -9.891 -6.574 -11.252 1.00 0.00 17 LYS A N 5
ATOM 2958 C CA . LYS A 1 17 ? -11.348 -6.501 -10.999 1.00 0.00 17 LYS A CA 5
ATOM 2959 C C . LYS A 1 17 ? -11.705 -6.837 -9.535 1.00 0.00 17 LYS A C 5
ATOM 2960 O O . LYS A 1 17 ? -12.645 -6.280 -8.971 1.00 0.00 17 LYS A O 5
ATOM 2979 N N . GLU A 1 18 ? -10.944 -7.767 -8.942 1.00 0.00 18 GLU A N 5
ATOM 2980 C CA . GLU A 1 18 ? -11.206 -8.264 -7.582 1.00 0.00 18 GLU A CA 5
ATOM 2981 C C . GLU A 1 18 ? -10.600 -7.322 -6.528 1.00 0.00 18 GLU A C 5
ATOM 2982 O O . GLU A 1 18 ? -11.226 -7.050 -5.502 1.00 0.00 18 GLU A O 5
ATOM 2994 N N . LEU A 1 19 ? -9.390 -6.814 -6.817 1.00 0.00 19 LEU A N 5
ATOM 2995 C CA . LEU A 1 19 ? -8.643 -5.898 -5.923 1.00 0.00 19 LEU A CA 5
ATOM 2996 C C . LEU A 1 19 ? -9.411 -4.580 -5.702 1.00 0.00 19 LEU A C 5
ATOM 2997 O O . LEU A 1 19 ? -9.429 -4.042 -4.592 1.00 0.00 19 LEU A O 5
ATOM 3013 N N . ARG A 1 20 ? -10.057 -4.090 -6.774 1.00 0.00 20 ARG A N 5
ATOM 3014 C CA . ARG A 1 20 ? -10.805 -2.814 -6.767 1.00 0.00 20 ARG A CA 5
ATOM 3015 C C . ARG A 1 20 ? -12.241 -2.968 -6.231 1.00 0.00 20 ARG A C 5
ATOM 3016 O O . ARG A 1 20 ? -12.933 -1.958 -6.058 1.00 0.00 20 ARG A O 5
ATOM 3037 N N . LYS A 1 21 ? -12.695 -4.224 -5.984 1.00 0.00 21 LYS A N 5
ATOM 3038 C CA . LYS A 1 21 ? -14.019 -4.495 -5.371 1.00 0.00 21 LYS A CA 5
ATOM 3039 C C . LYS A 1 21 ? -14.097 -3.825 -3.979 1.00 0.00 21 LYS A C 5
ATOM 3040 O O . LYS A 1 21 ? -15.111 -3.212 -3.624 1.00 0.00 21 LYS A O 5
ATOM 3059 N N . GLU A 1 22 ? -12.997 -3.939 -3.209 1.00 0.00 22 GLU A N 5
ATOM 3060 C CA . GLU A 1 22 ? -12.779 -3.144 -1.981 1.00 0.00 22 GLU A CA 5
ATOM 3061 C C . GLU A 1 22 ? -11.736 -2.043 -2.316 1.00 0.00 22 GLU A C 5
ATOM 3062 O O . GLU A 1 22 ? -11.120 -2.098 -3.381 1.00 0.00 22 GLU A O 5
ATOM 3074 N N . ASN A 1 23 ? -11.535 -1.048 -1.424 1.00 0.00 23 ASN A N 5
ATOM 3075 C CA . ASN A 1 23 ? -10.677 0.131 -1.712 1.00 0.00 23 ASN A CA 5
ATOM 3076 C C . ASN A 1 23 ? -9.169 -0.216 -1.698 1.00 0.00 23 ASN A C 5
ATOM 3077 O O . ASN A 1 23 ? -8.470 0.026 -0.707 1.00 0.00 23 ASN A O 5
ATOM 3088 N N . ARG A 1 24 ? -8.701 -0.836 -2.796 1.00 0.00 24 ARG A N 5
ATOM 3089 C CA . ARG A 1 24 ? -7.270 -1.019 -3.101 1.00 0.00 24 ARG A CA 5
ATOM 3090 C C . ARG A 1 24 ? -7.029 -0.437 -4.497 1.00 0.00 24 ARG A C 5
ATOM 3091 O O . ARG A 1 24 ? -7.358 -1.081 -5.505 1.00 0.00 24 ARG A O 5
ATOM 3112 N N . ARG A 1 25 ? -6.526 0.809 -4.538 1.00 0.00 25 ARG A N 5
ATOM 3113 C CA . ARG A 1 25 ? -6.128 1.471 -5.785 1.00 0.00 25 ARG A CA 5
ATOM 3114 C C . ARG A 1 25 ? -4.981 0.674 -6.410 1.00 0.00 25 ARG A C 5
ATOM 3115 O O . ARG A 1 25 ? -3.958 0.477 -5.760 1.00 0.00 25 ARG A O 5
ATOM 3136 N N . VAL A 1 26 ? -5.160 0.189 -7.634 1.00 0.00 26 VAL A N 5
ATOM 3137 C CA . VAL A 1 26 ? -4.114 -0.556 -8.359 1.00 0.00 26 VAL A CA 5
ATOM 3138 C C . VAL A 1 26 ? -3.519 0.300 -9.491 1.00 0.00 26 VAL A C 5
ATOM 3139 O O . VAL A 1 26 ? -4.236 1.052 -10.159 1.00 0.00 26 VAL A O 5
ATOM 3152 N N . THR A 1 27 ? -2.190 0.234 -9.641 1.00 0.00 27 THR A N 5
ATOM 3153 C CA . THR A 1 27 ? -1.454 0.871 -10.737 1.00 0.00 27 THR A CA 5
ATOM 3154 C C . THR A 1 27 ? -0.447 -0.138 -11.303 1.00 0.00 27 THR A C 5
ATOM 3155 O O . THR A 1 27 ? 0.554 -0.459 -10.656 1.00 0.00 27 THR A O 5
ATOM 3166 N N . VAL A 1 28 ? -0.744 -0.647 -12.506 1.00 0.00 28 VAL A N 5
ATOM 3167 C CA . VAL A 1 28 ? 0.089 -1.633 -13.194 1.00 0.00 28 VAL A CA 5
ATOM 3168 C C . VAL A 1 28 ? 1.201 -0.914 -13.992 1.00 0.00 28 VAL A C 5
ATOM 3169 O O . VAL A 1 28 ? 0.999 -0.445 -15.119 1.00 0.00 28 VAL A O 5
ATOM 3182 N N . THR A 1 29 ? 2.375 -0.779 -13.348 1.00 0.00 29 THR A N 5
ATOM 3183 C CA . THR A 1 29 ? 3.538 -0.106 -13.937 1.00 0.00 29 THR A CA 5
ATOM 3184 C C . THR A 1 29 ? 4.335 -1.082 -14.829 1.00 0.00 29 THR A C 5
ATOM 3185 O O . THR A 1 29 ? 5.367 -1.637 -14.444 1.00 0.00 29 THR A O 5
ATOM 3196 N N . GLN A 1 30 ? 3.789 -1.306 -16.040 1.00 0.00 30 GLN A N 5
ATOM 3197 C CA . GLN A 1 30 ? 4.465 -2.055 -17.125 1.00 0.00 30 GLN A CA 5
ATOM 3198 C C . GLN A 1 30 ? 5.679 -1.270 -17.685 1.00 0.00 30 GLN A C 5
ATOM 3199 O O . GLN A 1 30 ? 6.473 -1.815 -18.457 1.00 0.00 30 GLN A O 5
ATOM 3213 N N . GLU A 1 31 ? 5.779 0.016 -17.291 1.00 0.00 31 GLU A N 5
ATOM 3214 C CA . GLU A 1 31 ? 6.938 0.889 -17.562 1.00 0.00 31 GLU A CA 5
ATOM 3215 C C . GLU A 1 31 ? 8.243 0.259 -17.013 1.00 0.00 31 GLU A C 5
ATOM 3216 O O . GLU A 1 31 ? 9.311 0.365 -17.635 1.00 0.00 31 GLU A O 5
ATOM 3228 N N . ASN A 1 32 ? 8.132 -0.373 -15.825 1.00 0.00 32 ASN A N 5
ATOM 3229 C CA . ASN A 1 32 ? 9.253 -1.059 -15.154 1.00 0.00 32 ASN A CA 5
ATOM 3230 C C . ASN A 1 32 ? 9.143 -2.581 -15.367 1.00 0.00 32 ASN A C 5
ATOM 3231 O O . ASN A 1 32 ? 8.362 -3.251 -14.691 1.00 0.00 32 ASN A O 5
ATOM 3242 N N . GLY A 1 33 ? 9.907 -3.108 -16.342 1.00 0.00 33 GLY A N 5
ATOM 3243 C CA . GLY A 1 33 ? 10.056 -4.558 -16.537 1.00 0.00 33 GLY A CA 5
ATOM 3244 C C . GLY A 1 33 ? 8.857 -5.221 -17.218 1.00 0.00 33 GLY A C 5
ATOM 3245 O O . GLY A 1 33 ? 8.900 -5.517 -18.419 1.00 0.00 33 GLY A O 5
ATOM 3249 N N . ARG A 1 34 ? 7.787 -5.450 -16.439 1.00 0.00 34 ARG A N 5
ATOM 3250 C CA . ARG A 1 34 ? 6.576 -6.161 -16.891 1.00 0.00 34 ARG A CA 5
ATOM 3251 C C . ARG A 1 34 ? 5.335 -5.611 -16.167 1.00 0.00 34 ARG A C 5
ATOM 3252 O O . ARG A 1 34 ? 5.438 -4.648 -15.403 1.00 0.00 34 ARG A O 5
ATOM 3273 N N . TRP A 1 35 ? 4.172 -6.241 -16.414 1.00 0.00 35 TRP A N 5
ATOM 3274 C CA . TRP A 1 35 ? 2.875 -5.811 -15.857 1.00 0.00 35 TRP A CA 5
ATOM 3275 C C . TRP A 1 35 ? 2.788 -6.107 -14.341 1.00 0.00 35 TRP A C 5
ATOM 3276 O O . TRP A 1 35 ? 2.170 -7.083 -13.910 1.00 0.00 35 TRP A O 5
ATOM 3297 N N . ARG A 1 36 ? 3.445 -5.240 -13.545 1.00 0.00 36 ARG A N 5
ATOM 3298 C CA . ARG A 1 36 ? 3.500 -5.348 -12.080 1.00 0.00 36 ARG A CA 5
ATOM 3299 C C . ARG A 1 36 ? 2.497 -4.368 -11.444 1.00 0.00 36 ARG A C 5
ATOM 3300 O O . ARG A 1 36 ? 2.675 -3.144 -11.463 1.00 0.00 36 ARG A O 5
ATOM 3321 N N . VAL A 1 37 ? 1.409 -4.951 -10.932 1.00 0.00 37 VAL A N 5
ATOM 3322 C CA . VAL A 1 37 ? 0.310 -4.229 -10.292 1.00 0.00 37 VAL A CA 5
ATOM 3323 C C . VAL A 1 37 ? 0.712 -3.795 -8.864 1.00 0.00 37 VAL A C 5
ATOM 3324 O O . VAL A 1 37 ? 0.679 -4.593 -7.916 1.00 0.00 37 VAL A O 5
ATOM 3337 N N . THR A 1 38 ? 1.157 -2.532 -8.753 1.00 0.00 38 THR A N 5
ATOM 3338 C CA . THR A 1 38 ? 1.482 -1.893 -7.469 1.00 0.00 38 THR A CA 5
ATOM 3339 C C . THR A 1 38 ? 0.186 -1.346 -6.837 1.00 0.00 38 THR A C 5
ATOM 3340 O O . THR A 1 38 ? -0.430 -0.433 -7.395 1.00 0.00 38 THR A O 5
ATOM 3351 N N . TRP A 1 39 ? -0.222 -1.914 -5.691 1.00 0.00 39 TRP A N 5
ATOM 3352 C CA . TRP A 1 39 ? -1.488 -1.550 -5.020 1.00 0.00 39 TRP A CA 5
ATOM 3353 C C . TRP A 1 39 ? -1.226 -0.659 -3.782 1.00 0.00 39 TRP A C 5
ATOM 3354 O O . TRP A 1 39 ? -0.299 -0.918 -2.999 1.00 0.00 39 TRP A O 5
ATOM 3375 N N . ASP A 1 40 ? -2.023 0.418 -3.658 1.00 0.00 40 ASP A N 5
ATOM 3376 C CA . ASP A 1 40 ? -2.116 1.247 -2.445 1.00 0.00 40 ASP A CA 5
ATOM 3377 C C . ASP A 1 40 ? -2.951 0.492 -1.391 1.00 0.00 40 ASP A C 5
ATOM 3386 N N . THR A 1 1 ? 4.652 -10.478 -1.283 1.00 0.00 1 THR A N 6
ATOM 3387 C CA . THR A 1 1 ? 4.944 -9.845 -2.585 1.00 0.00 1 THR A CA 6
ATOM 3388 C C . THR A 1 1 ? 3.813 -8.876 -2.957 1.00 0.00 1 THR A C 6
ATOM 3389 O O . THR A 1 1 ? 2.852 -9.244 -3.646 1.00 0.00 1 THR A O 6
ATOM 3399 N N . GLN A 1 2 ? 3.913 -7.638 -2.444 1.00 0.00 2 GLN A N 6
ATOM 3400 C CA . GLN A 1 2 ? 2.948 -6.564 -2.750 1.00 0.00 2 GLN A CA 6
ATOM 3401 C C . GLN A 1 2 ? 3.253 -5.951 -4.129 1.00 0.00 2 GLN A C 6
ATOM 3402 O O . GLN A 1 2 ? 2.367 -5.431 -4.795 1.00 0.00 2 GLN A O 6
ATOM 3416 N N . THR A 1 3 ? 4.529 -6.009 -4.534 1.00 0.00 3 THR A N 6
ATOM 3417 C CA . THR A 1 3 ? 4.952 -5.734 -5.911 1.00 0.00 3 THR A CA 6
ATOM 3418 C C . THR A 1 3 ? 5.020 -7.076 -6.656 1.00 0.00 3 THR A C 6
ATOM 3419 O O . THR A 1 3 ? 6.014 -7.812 -6.568 1.00 0.00 3 THR A O 6
ATOM 3430 N N . GLN A 1 4 ? 3.921 -7.418 -7.346 1.00 0.00 4 GLN A N 6
ATOM 3431 C CA . GLN A 1 4 ? 3.736 -8.732 -7.982 1.00 0.00 4 GLN A CA 6
ATOM 3432 C C . GLN A 1 4 ? 3.661 -8.573 -9.512 1.00 0.00 4 GLN A C 6
ATOM 3433 O O . GLN A 1 4 ? 2.843 -7.803 -10.014 1.00 0.00 4 GLN A O 6
ATOM 3447 N N . GLU A 1 5 ? 4.520 -9.316 -10.235 1.00 0.00 5 GLU A N 6
ATOM 3448 C CA . GLU A 1 5 ? 4.575 -9.283 -11.709 1.00 0.00 5 GLU A CA 6
ATOM 3449 C C . GLU A 1 5 ? 3.540 -10.234 -12.321 1.00 0.00 5 GLU A C 6
ATOM 3450 O O . GLU A 1 5 ? 3.325 -11.352 -11.834 1.00 0.00 5 GLU A O 6
ATOM 3462 N N . PHE A 1 6 ? 2.877 -9.733 -13.377 1.00 0.00 6 PHE A N 6
ATOM 3463 C CA . PHE A 1 6 ? 1.786 -10.414 -14.076 1.00 0.00 6 PHE A CA 6
ATOM 3464 C C . PHE A 1 6 ? 2.091 -10.425 -15.583 1.00 0.00 6 PHE A C 6
ATOM 3465 O O . PHE A 1 6 ? 2.393 -9.374 -16.166 1.00 0.00 6 PHE A O 6
ATOM 3482 N N . ASP A 1 7 ? 1.980 -11.609 -16.217 1.00 0.00 7 ASP A N 6
ATOM 3483 C CA . ASP A 1 7 ? 2.486 -11.841 -17.590 1.00 0.00 7 ASP A CA 6
ATOM 3484 C C . ASP A 1 7 ? 1.348 -12.139 -18.583 1.00 0.00 7 ASP A C 6
ATOM 3485 O O . ASP A 1 7 ? 1.055 -13.299 -18.884 1.00 0.00 7 ASP A O 6
ATOM 3494 N N . ASN A 1 8 ? 0.665 -11.056 -19.008 1.00 0.00 8 ASN A N 6
ATOM 3495 C CA . ASN A 1 8 ? -0.198 -11.004 -20.225 1.00 0.00 8 ASN A CA 6
ATOM 3496 C C . ASN A 1 8 ? -1.516 -11.822 -20.148 1.00 0.00 8 ASN A C 6
ATOM 3497 O O . ASN A 1 8 ? -2.418 -11.600 -20.969 1.00 0.00 8 ASN A O 6
ATOM 3508 N N . GLU A 1 9 ? -1.655 -12.742 -19.174 1.00 0.00 9 GLU A N 6
ATOM 3509 C CA . GLU A 1 9 ? -2.811 -13.680 -19.116 1.00 0.00 9 GLU A CA 6
ATOM 3510 C C . GLU A 1 9 ? -3.995 -13.095 -18.308 1.00 0.00 9 GLU A C 6
ATOM 3511 O O . GLU A 1 9 ? -4.755 -13.844 -17.677 1.00 0.00 9 GLU A O 6
ATOM 3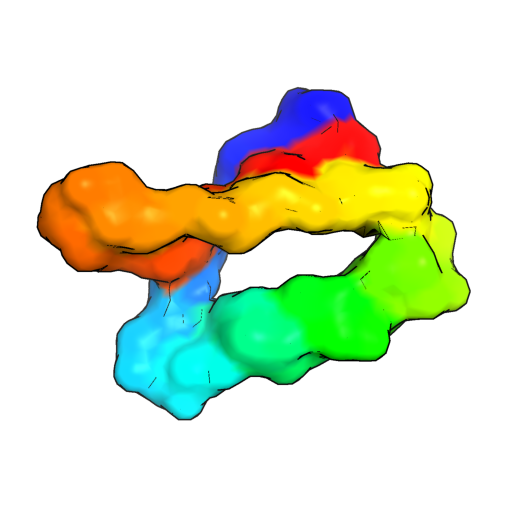523 N N . GLU A 1 10 ? -4.160 -11.754 -18.365 1.00 0.00 10 GLU A N 6
ATOM 3524 C CA . GLU A 1 10 ? -5.225 -11.015 -17.633 1.00 0.00 10 GLU A CA 6
ATOM 3525 C C . GLU A 1 10 ? -5.063 -11.172 -16.086 1.00 0.00 10 GLU A C 6
ATOM 3526 O O . GLU A 1 10 ? -5.977 -10.884 -15.313 1.00 0.00 10 GLU A O 6
ATOM 3538 N N . GLU A 1 11 ? -3.846 -11.565 -15.663 1.00 0.00 11 GLU A N 6
ATOM 3539 C CA . GLU A 1 11 ? -3.509 -11.871 -14.258 1.00 0.00 11 GLU A CA 6
ATOM 3540 C C . GLU A 1 11 ? -3.647 -10.620 -13.355 1.00 0.00 11 GLU A C 6
ATOM 3541 O O . GLU A 1 11 ? -4.152 -10.700 -12.227 1.00 0.00 11 GLU A O 6
ATOM 3553 N N . ALA A 1 12 ? -3.198 -9.469 -13.889 1.00 0.00 12 ALA A N 6
ATOM 3554 C CA . ALA A 1 12 ? -3.293 -8.160 -13.210 1.00 0.00 12 ALA A CA 6
ATOM 3555 C C . ALA A 1 12 ? -4.759 -7.733 -13.061 1.00 0.00 12 ALA A C 6
ATOM 3556 O O . ALA A 1 12 ? -5.195 -7.285 -11.991 1.00 0.00 12 ALA A O 6
ATOM 3563 N N . ARG A 1 13 ? -5.518 -7.932 -14.153 1.00 0.00 13 ARG A N 6
ATOM 3564 C CA . ARG A 1 13 ? -6.931 -7.528 -14.246 1.00 0.00 13 ARG A CA 6
ATOM 3565 C C . ARG A 1 13 ? -7.843 -8.523 -13.498 1.00 0.00 13 ARG A C 6
ATOM 3566 O O . ARG A 1 13 ? -9.021 -8.242 -13.296 1.00 0.00 13 ARG A O 6
ATOM 3587 N N . LYS A 1 14 ? -7.275 -9.686 -13.105 1.00 0.00 14 LYS A N 6
ATOM 3588 C CA . LYS A 1 14 ? -7.952 -10.700 -12.268 1.00 0.00 14 LYS A CA 6
ATOM 3589 C C . LYS A 1 14 ? -7.931 -10.261 -10.790 1.00 0.00 14 LYS A C 6
ATOM 3590 O O . LYS A 1 14 ? -8.921 -10.436 -10.060 1.00 0.00 14 LYS A O 6
ATOM 3609 N N . ALA A 1 15 ? -6.786 -9.695 -10.367 1.00 0.00 15 ALA A N 6
ATOM 3610 C CA . ALA A 1 15 ? -6.644 -9.062 -9.044 1.00 0.00 15 ALA A CA 6
ATOM 3611 C C . ALA A 1 15 ? -7.576 -7.840 -8.954 1.00 0.00 15 ALA A C 6
ATOM 3612 O O . ALA A 1 15 ? -8.275 -7.639 -7.956 1.00 0.00 15 ALA A O 6
ATOM 3619 N N . GLU A 1 16 ? -7.596 -7.056 -10.046 1.00 0.00 16 GLU A N 6
ATOM 3620 C CA . GLU A 1 16 ? -8.471 -5.883 -10.193 1.00 0.00 16 GLU A CA 6
ATOM 3621 C C . GLU A 1 16 ? -9.958 -6.297 -10.267 1.00 0.00 16 GLU A C 6
ATOM 3622 O O . GLU A 1 16 ? -10.808 -5.580 -9.777 1.00 0.00 16 GLU A O 6
ATOM 3634 N N . LYS A 1 17 ? -10.238 -7.472 -10.874 1.00 0.00 17 LYS A N 6
ATOM 3635 C CA . LYS A 1 17 ? -11.616 -7.993 -11.098 1.00 0.00 17 LYS A CA 6
ATOM 3636 C C . LYS A 1 17 ? -12.432 -8.056 -9.793 1.00 0.00 17 LYS A C 6
ATOM 3637 O O . LYS A 1 17 ? -13.642 -7.804 -9.787 1.00 0.00 17 LYS A O 6
ATOM 3656 N N . GLU A 1 18 ? -11.748 -8.377 -8.695 1.00 0.00 18 GLU A N 6
ATOM 3657 C CA . GLU A 1 18 ? -12.352 -8.443 -7.361 1.00 0.00 18 GLU A CA 6
ATOM 3658 C C . GLU A 1 18 ? -12.289 -7.065 -6.666 1.00 0.00 18 GLU A C 6
ATOM 3659 O O . GLU A 1 18 ? -13.303 -6.562 -6.165 1.00 0.00 18 GLU A O 6
ATOM 3671 N N . LEU A 1 19 ? -11.090 -6.452 -6.689 1.00 0.00 19 LEU A N 6
ATOM 3672 C CA . LEU A 1 19 ? -10.794 -5.211 -5.941 1.00 0.00 19 LEU A CA 6
ATOM 3673 C C . LEU A 1 19 ? -11.512 -3.969 -6.514 1.00 0.00 19 LEU A C 6
ATOM 3674 O O . LEU A 1 19 ? -11.647 -2.968 -5.817 1.00 0.00 19 LEU A O 6
ATOM 3690 N N . ARG A 1 20 ? -11.995 -4.054 -7.765 1.00 0.00 20 ARG A N 6
ATOM 3691 C CA . ARG A 1 20 ? -12.672 -2.926 -8.457 1.00 0.00 20 ARG A CA 6
ATOM 3692 C C . ARG A 1 20 ? -13.978 -2.512 -7.751 1.00 0.00 20 ARG A C 6
ATOM 3693 O O . ARG A 1 20 ? -14.483 -1.404 -7.968 1.00 0.00 20 ARG A O 6
ATOM 3714 N N . LYS A 1 21 ? -14.518 -3.414 -6.919 1.00 0.00 21 LYS A N 6
ATOM 3715 C CA . LYS A 1 21 ? -15.651 -3.111 -6.035 1.00 0.00 21 LYS A CA 6
ATOM 3716 C C . LYS A 1 21 ? -15.134 -2.323 -4.810 1.00 0.00 21 LYS A C 6
ATOM 3717 O O . LYS A 1 21 ? -15.602 -1.210 -4.530 1.00 0.00 21 LYS A O 6
ATOM 3736 N N . GLU A 1 22 ? -14.145 -2.899 -4.100 1.00 0.00 22 GLU A N 6
ATOM 3737 C CA . GLU A 1 22 ? -13.564 -2.291 -2.885 1.00 0.00 22 GLU A CA 6
ATOM 3738 C C . GLU A 1 22 ? -12.104 -2.747 -2.719 1.00 0.00 22 GLU A C 6
ATOM 3739 O O . GLU A 1 22 ? -11.765 -3.883 -3.061 1.00 0.00 22 GLU A O 6
ATOM 3751 N N . ASN A 1 23 ? -11.266 -1.833 -2.180 1.00 0.00 23 ASN A N 6
ATOM 3752 C CA . ASN A 1 23 ? -9.819 -2.043 -1.941 1.00 0.00 23 ASN A CA 6
ATOM 3753 C C . ASN A 1 23 ? -9.019 -2.098 -3.264 1.00 0.00 23 ASN A C 6
ATOM 3754 O O . ASN A 1 23 ? -7.988 -2.779 -3.342 1.00 0.00 23 ASN A O 6
ATOM 3765 N N . ARG A 1 24 ? -9.478 -1.347 -4.295 1.00 0.00 24 ARG A N 6
ATOM 3766 C CA . ARG A 1 24 ? -8.740 -1.223 -5.570 1.00 0.00 24 ARG A CA 6
ATOM 3767 C C . ARG A 1 24 ? -7.561 -0.266 -5.374 1.00 0.00 24 ARG A C 6
ATOM 3768 O O . ARG A 1 24 ? -7.652 0.942 -5.644 1.00 0.00 24 ARG A O 6
ATOM 3789 N N . ARG A 1 25 ? -6.478 -0.810 -4.810 1.00 0.00 25 ARG A N 6
ATOM 3790 C CA . ARG A 1 25 ? -5.221 -0.092 -4.608 1.00 0.00 25 ARG A CA 6
ATOM 3791 C C . ARG A 1 25 ? -4.146 -0.809 -5.415 1.00 0.00 25 ARG A C 6
ATOM 3792 O O . ARG A 1 25 ? -3.081 -1.142 -4.913 1.00 0.00 25 ARG A O 6
ATOM 3813 N N . VAL A 1 26 ? -4.439 -0.974 -6.713 1.00 0.00 26 VAL A N 6
ATOM 3814 C CA . VAL A 1 26 ? -3.562 -1.648 -7.685 1.00 0.00 26 VAL A CA 6
ATOM 3815 C C . VAL A 1 26 ? -3.064 -0.601 -8.684 1.00 0.00 26 VAL A C 6
ATOM 3816 O O . VAL A 1 26 ? -3.853 0.161 -9.244 1.00 0.00 26 VAL A O 6
ATOM 3829 N N . THR A 1 27 ? -1.743 -0.517 -8.844 1.00 0.00 27 THR A N 6
ATOM 3830 C CA . THR A 1 27 ? -1.099 0.390 -9.801 1.00 0.00 27 THR A CA 6
ATOM 3831 C C . THR A 1 27 ? -0.011 -0.363 -10.563 1.00 0.00 27 THR A C 6
ATOM 3832 O O . THR A 1 27 ? 0.938 -0.865 -9.946 1.00 0.00 27 THR A O 6
ATOM 3843 N N . VAL A 1 28 ? -0.148 -0.452 -11.902 1.00 0.00 28 VAL A N 6
ATOM 3844 C CA . VAL A 1 28 ? 0.888 -1.056 -12.745 1.00 0.00 28 VAL A CA 6
ATOM 3845 C C . VAL A 1 28 ? 2.120 -0.129 -12.791 1.00 0.00 28 VAL A C 6
ATOM 3846 O O . VAL A 1 28 ? 2.007 1.082 -13.049 1.00 0.00 28 VAL A O 6
ATOM 3859 N N . THR A 1 29 ? 3.273 -0.701 -12.451 1.00 0.00 29 THR A N 6
ATOM 3860 C CA . THR A 1 29 ? 4.558 -0.032 -12.537 1.00 0.00 29 THR A CA 6
ATOM 3861 C C . THR A 1 29 ? 4.918 0.175 -14.018 1.00 0.00 29 THR A C 6
ATOM 3862 O O . THR A 1 29 ? 5.177 -0.795 -14.746 1.00 0.00 29 THR A O 6
ATOM 3873 N N . GLN A 1 30 ? 4.854 1.445 -14.461 1.00 0.00 30 GLN A N 6
ATOM 3874 C CA . GLN A 1 30 ? 5.186 1.840 -15.832 1.00 0.00 30 GLN A CA 6
ATOM 3875 C C . GLN A 1 30 ? 6.702 1.654 -16.066 1.00 0.00 30 GLN A C 6
ATOM 3876 O O . GLN A 1 30 ? 7.515 2.549 -15.785 1.00 0.00 30 GLN A O 6
ATOM 3890 N N . GLU A 1 31 ? 7.061 0.441 -16.507 1.00 0.00 31 GLU A N 6
ATOM 3891 C CA . GLU A 1 31 ? 8.445 0.039 -16.765 1.00 0.00 31 GLU A CA 6
ATOM 3892 C C . GLU A 1 31 ? 8.548 -0.570 -18.170 1.00 0.00 31 GLU A C 6
ATOM 3893 O O . GLU A 1 31 ? 7.681 -1.353 -18.576 1.00 0.00 31 GLU A O 6
ATOM 3905 N N . ASN A 1 32 ? 9.608 -0.204 -18.903 1.00 0.00 32 ASN A N 6
ATOM 3906 C CA . ASN A 1 32 ? 9.937 -0.811 -20.200 1.00 0.00 32 ASN A CA 6
ATOM 3907 C C . ASN A 1 32 ? 10.716 -2.116 -19.947 1.00 0.00 32 ASN A C 6
ATOM 3908 O O . ASN A 1 32 ? 11.949 -2.151 -20.033 1.00 0.00 32 ASN A O 6
ATOM 3919 N N . GLY A 1 33 ? 9.978 -3.172 -19.561 1.00 0.00 33 GLY A N 6
ATOM 3920 C CA . GLY A 1 33 ? 10.582 -4.464 -19.248 1.00 0.00 33 GLY A CA 6
ATOM 3921 C C . GLY A 1 33 ? 9.559 -5.474 -18.762 1.00 0.00 33 GLY A C 6
ATOM 3922 O O . GLY A 1 33 ? 9.198 -6.407 -19.491 1.00 0.00 33 GLY A O 6
ATOM 3926 N N . ARG A 1 34 ? 9.075 -5.279 -17.522 1.00 0.00 34 ARG A N 6
ATOM 3927 C CA . ARG A 1 34 ? 8.149 -6.224 -16.866 1.00 0.00 34 ARG A CA 6
ATOM 3928 C C . ARG A 1 34 ? 6.900 -5.474 -16.369 1.00 0.00 34 ARG A C 6
ATOM 3929 O O . ARG A 1 34 ? 7.008 -4.427 -15.721 1.00 0.00 34 ARG A O 6
ATOM 3950 N N . TRP A 1 35 ? 5.718 -6.027 -16.686 1.00 0.00 35 TRP A N 6
ATOM 3951 C CA . TRP A 1 35 ? 4.418 -5.480 -16.259 1.00 0.00 35 TRP A CA 6
ATOM 3952 C C . TRP A 1 35 ? 4.107 -5.950 -14.828 1.00 0.00 35 TRP A C 6
ATOM 3953 O O . TRP A 1 35 ? 3.400 -6.946 -14.605 1.00 0.00 35 TRP A O 6
ATOM 3974 N N . ARG A 1 36 ? 4.730 -5.259 -13.867 1.00 0.00 36 ARG A N 6
ATOM 3975 C CA . ARG A 1 36 ? 4.542 -5.497 -12.429 1.00 0.00 36 ARG A CA 6
ATOM 3976 C C . ARG A 1 36 ? 3.456 -4.565 -11.897 1.00 0.00 36 ARG A C 6
ATOM 3977 O O . ARG A 1 36 ? 3.255 -3.492 -12.436 1.00 0.00 36 ARG A O 6
ATOM 3998 N N . VAL A 1 37 ? 2.735 -5.001 -10.859 1.00 0.00 37 VAL A N 6
ATOM 3999 C CA . VAL A 1 37 ? 1.638 -4.225 -10.240 1.00 0.00 37 VAL A CA 6
ATOM 4000 C C . VAL A 1 37 ? 1.839 -4.167 -8.717 1.00 0.00 37 VAL A C 6
ATOM 4001 O O . VAL A 1 37 ? 1.912 -5.202 -8.042 1.00 0.00 37 VAL A O 6
ATOM 4014 N N . THR A 1 38 ? 1.944 -2.933 -8.206 1.00 0.00 38 THR A N 6
ATOM 4015 C CA . THR A 1 38 ? 2.032 -2.643 -6.778 1.00 0.00 38 THR A CA 6
ATOM 4016 C C . THR A 1 38 ? 0.609 -2.537 -6.203 1.00 0.00 38 THR A C 6
ATOM 4017 O O . THR A 1 38 ? -0.117 -1.588 -6.527 1.00 0.00 38 THR A O 6
ATOM 4028 N N . TRP A 1 39 ? 0.194 -3.539 -5.410 1.00 0.00 39 TRP A N 6
ATOM 4029 C CA . TRP A 1 39 ? -1.079 -3.511 -4.676 1.00 0.00 39 TRP A CA 6
ATOM 4030 C C . TRP A 1 39 ? -0.813 -3.223 -3.182 1.00 0.00 39 TRP A C 6
ATOM 4031 O O . TRP A 1 39 ? 0.117 -3.783 -2.595 1.00 0.00 39 TRP A O 6
ATOM 4052 N N . ASP A 1 40 ? -1.621 -2.327 -2.589 1.00 0.00 40 ASP A N 6
ATOM 4053 C CA . ASP A 1 40 ? -1.515 -1.932 -1.164 1.00 0.00 40 ASP A CA 6
ATOM 4054 C C . ASP A 1 40 ? -2.842 -2.297 -0.452 1.00 0.00 40 ASP A C 6
ATOM 4063 N N . THR A 1 1 ? 1.211 -9.168 0.587 1.00 0.00 1 THR A N 7
ATOM 4064 C CA . THR A 1 1 ? 1.823 -8.922 -0.726 1.00 0.00 1 THR A CA 7
ATOM 4065 C C . THR A 1 1 ? 1.120 -7.748 -1.417 1.00 0.00 1 THR A C 7
ATOM 4066 O O . THR A 1 1 ? 0.152 -7.920 -2.159 1.00 0.00 1 THR A O 7
ATOM 4076 N N . GLN A 1 2 ? 1.620 -6.535 -1.129 1.00 0.00 2 GLN A N 7
ATOM 4077 C CA . GLN A 1 2 ? 1.075 -5.270 -1.663 1.00 0.00 2 GLN A CA 7
ATOM 4078 C C . GLN A 1 2 ? 1.674 -4.949 -3.048 1.00 0.00 2 GLN A C 7
ATOM 4079 O O . GLN A 1 2 ? 1.521 -3.833 -3.545 1.00 0.00 2 GLN A O 7
ATOM 4093 N N . THR A 1 3 ? 2.358 -5.937 -3.653 1.00 0.00 3 THR A N 7
ATOM 4094 C CA . THR A 1 3 ? 2.932 -5.823 -4.988 1.00 0.00 3 THR A CA 7
ATOM 4095 C C . THR A 1 3 ? 3.251 -7.233 -5.526 1.00 0.00 3 THR A C 7
ATOM 4096 O O . THR A 1 3 ? 3.828 -8.059 -4.808 1.00 0.00 3 THR A O 7
ATOM 4107 N N . GLN A 1 4 ? 2.814 -7.519 -6.766 1.00 0.00 4 GLN A N 7
ATOM 4108 C CA . GLN A 1 4 ? 3.047 -8.822 -7.424 1.00 0.00 4 GLN A CA 7
ATOM 4109 C C . GLN A 1 4 ? 3.276 -8.627 -8.934 1.00 0.00 4 GLN A C 7
ATOM 4110 O O . GLN A 1 4 ? 2.562 -7.844 -9.575 1.00 0.00 4 GLN A O 7
ATOM 4124 N N . GLU A 1 5 ? 4.261 -9.364 -9.493 1.00 0.00 5 GLU A N 7
ATOM 4125 C CA . GLU A 1 5 ? 4.606 -9.296 -10.924 1.00 0.00 5 GLU A CA 7
ATOM 4126 C C . GLU A 1 5 ? 3.690 -10.222 -11.745 1.00 0.00 5 GLU A C 7
ATOM 4127 O O . GLU A 1 5 ? 3.250 -11.279 -11.270 1.00 0.00 5 GLU A O 7
ATOM 4139 N N . PHE A 1 6 ? 3.407 -9.783 -12.974 1.00 0.00 6 PHE A N 7
ATOM 4140 C CA . PHE A 1 6 ? 2.564 -10.472 -13.960 1.00 0.00 6 PHE A CA 7
ATOM 4141 C C . PHE A 1 6 ? 3.178 -10.230 -15.351 1.00 0.00 6 PHE A C 7
ATOM 4142 O O . PHE A 1 6 ? 4.243 -9.605 -15.484 1.00 0.00 6 PHE A O 7
ATOM 4159 N N . ASP A 1 7 ? 2.503 -10.743 -16.383 1.00 0.00 7 ASP A N 7
ATOM 4160 C CA . ASP A 1 7 ? 2.867 -10.517 -17.798 1.00 0.00 7 ASP A CA 7
ATOM 4161 C C . ASP A 1 7 ? 1.705 -9.796 -18.511 1.00 0.00 7 ASP A C 7
ATOM 4162 O O . ASP A 1 7 ? 0.818 -9.258 -17.846 1.00 0.00 7 ASP A O 7
ATOM 4171 N N . ASN A 1 8 ? 1.704 -9.788 -19.857 1.00 0.00 8 ASN A N 7
ATOM 4172 C CA . ASN A 1 8 ? 0.703 -9.048 -20.660 1.00 0.00 8 ASN A CA 7
ATOM 4173 C C . ASN A 1 8 ? -0.402 -10.009 -21.193 1.00 0.00 8 ASN A C 7
ATOM 4174 O O . ASN A 1 8 ? -0.975 -9.797 -22.265 1.00 0.00 8 ASN A O 7
ATOM 4185 N N . GLU A 1 9 ? -0.730 -11.058 -20.414 1.00 0.00 9 GLU A N 7
ATOM 4186 C CA . GLU A 1 9 ? -1.855 -11.982 -20.739 1.00 0.00 9 GLU A CA 7
ATOM 4187 C C . GLU A 1 9 ? -3.177 -11.502 -20.080 1.00 0.00 9 GLU A C 7
ATOM 4188 O O . GLU A 1 9 ? -4.216 -12.173 -20.185 1.00 0.00 9 GLU A O 7
ATOM 4200 N N . GLU A 1 10 ? -3.114 -10.319 -19.405 1.00 0.00 10 GLU A N 7
ATOM 4201 C CA . GLU A 1 10 ? -4.275 -9.661 -18.759 1.00 0.00 10 GLU A CA 7
ATOM 4202 C C . GLU A 1 10 ? -4.702 -10.435 -17.466 1.00 0.00 10 GLU A C 7
ATOM 4203 O O . GLU A 1 10 ? -5.796 -10.245 -16.918 1.00 0.00 10 GLU A O 7
ATOM 4215 N N . GLU A 1 11 ? -3.766 -11.260 -16.940 1.00 0.00 11 GLU A N 7
ATOM 4216 C CA . GLU A 1 11 ? -3.962 -12.058 -15.700 1.00 0.00 11 GLU A CA 7
ATOM 4217 C C . GLU A 1 11 ? -3.981 -11.156 -14.447 1.00 0.00 11 GLU A C 7
ATOM 4218 O O . GLU A 1 11 ? -4.581 -11.507 -13.421 1.00 0.00 11 GLU A O 7
ATOM 4230 N N . ALA A 1 12 ? -3.317 -9.992 -14.558 1.00 0.00 12 ALA A N 7
ATOM 4231 C CA . ALA A 1 12 ? -3.291 -8.957 -13.503 1.00 0.00 12 ALA A CA 7
ATOM 4232 C C . ALA A 1 12 ? -4.689 -8.380 -13.251 1.00 0.00 12 ALA A C 7
ATOM 4233 O O . ALA A 1 12 ? -5.016 -7.987 -12.134 1.00 0.00 12 ALA A O 7
ATOM 4240 N N . ARG A 1 13 ? -5.504 -8.350 -14.318 1.00 0.00 13 ARG A N 7
ATOM 4241 C CA . ARG A 1 13 ? -6.860 -7.777 -14.298 1.00 0.00 13 ARG A CA 7
ATOM 4242 C C . ARG A 1 13 ? -7.859 -8.725 -13.608 1.00 0.00 13 ARG A C 7
ATOM 4243 O O . ARG A 1 13 ? -8.907 -8.280 -13.128 1.00 0.00 13 ARG A O 7
ATOM 4264 N N . LYS A 1 14 ? -7.516 -10.028 -13.566 1.00 0.00 14 LYS A N 7
ATOM 4265 C CA . LYS A 1 14 ? -8.256 -11.034 -12.772 1.00 0.00 14 LYS A CA 7
ATOM 4266 C C . LYS A 1 14 ? -8.140 -10.689 -11.274 1.00 0.00 14 LYS A C 7
ATOM 4267 O O . LYS A 1 14 ? -9.144 -10.649 -10.552 1.00 0.00 14 LYS A O 7
ATOM 4286 N N . ALA A 1 15 ? -6.893 -10.425 -10.841 1.00 0.00 15 ALA A N 7
ATOM 4287 C CA . ALA A 1 15 ? -6.576 -9.992 -9.467 1.00 0.00 15 ALA A CA 7
ATOM 4288 C C . ALA A 1 15 ? -7.198 -8.612 -9.169 1.00 0.00 15 ALA A C 7
ATOM 4289 O O . ALA A 1 15 ? -7.738 -8.379 -8.085 1.00 0.00 15 ALA A O 7
ATOM 4296 N N . GLU A 1 16 ? -7.137 -7.726 -10.177 1.00 0.00 16 GLU A N 7
ATOM 4297 C CA . GLU A 1 16 ? -7.628 -6.339 -10.088 1.00 0.00 16 GLU A CA 7
ATOM 4298 C C . GLU A 1 16 ? -9.157 -6.292 -9.926 1.00 0.00 16 GLU A C 7
ATOM 4299 O O . GLU A 1 16 ? -9.672 -5.369 -9.307 1.00 0.00 16 GLU A O 7
ATOM 4311 N N . LYS A 1 17 ? -9.865 -7.309 -10.473 1.00 0.00 17 LYS A N 7
ATOM 4312 C CA . LYS A 1 17 ? -11.343 -7.408 -10.395 1.00 0.00 17 LYS A CA 7
ATOM 4313 C C . LYS A 1 17 ? -11.821 -7.513 -8.931 1.00 0.00 17 LYS A C 7
ATOM 4314 O O . LYS A 1 17 ? -12.854 -6.940 -8.559 1.00 0.00 17 LYS A O 7
ATOM 4333 N N . GLU A 1 18 ? -11.040 -8.241 -8.114 1.00 0.00 18 GLU A N 7
ATOM 4334 C CA . GLU A 1 18 ? -11.252 -8.326 -6.655 1.00 0.00 18 GLU A CA 7
ATOM 4335 C C . GLU A 1 18 ? -11.096 -6.928 -6.030 1.00 0.00 18 GLU A C 7
ATOM 4336 O O . GLU A 1 18 ? -11.931 -6.485 -5.245 1.00 0.00 18 GLU A O 7
ATOM 4348 N N . LEU A 1 19 ? -10.022 -6.241 -6.454 1.00 0.00 19 LEU A N 7
ATOM 4349 C CA . LEU A 1 19 ? -9.641 -4.898 -5.971 1.00 0.00 19 LEU A CA 7
ATOM 4350 C C . LEU A 1 19 ? -10.636 -3.819 -6.449 1.00 0.00 19 LEU A C 7
ATOM 4351 O O . LEU A 1 19 ? -10.671 -2.729 -5.871 1.00 0.00 19 LEU A O 7
ATOM 4367 N N . ARG A 1 20 ? -11.437 -4.129 -7.501 1.00 0.00 20 ARG A N 7
ATOM 4368 C CA . ARG A 1 20 ? -12.544 -3.253 -7.966 1.00 0.00 20 ARG A CA 7
ATOM 4369 C C . ARG A 1 20 ? -13.678 -3.270 -6.933 1.00 0.00 20 ARG A C 7
ATOM 4370 O O . ARG A 1 20 ? -14.207 -2.220 -6.555 1.00 0.00 20 ARG A O 7
ATOM 4391 N N . LYS A 1 21 ? -14.027 -4.493 -6.496 1.00 0.00 21 LYS A N 7
ATOM 4392 C CA . LYS A 1 21 ? -15.090 -4.738 -5.502 1.00 0.00 21 LYS A CA 7
ATOM 4393 C C . LYS A 1 21 ? -14.682 -4.166 -4.125 1.00 0.00 21 LYS A C 7
ATOM 4394 O O . LYS A 1 21 ? -15.489 -3.546 -3.422 1.00 0.00 21 LYS A O 7
ATOM 4413 N N . GLU A 1 22 ? -13.401 -4.368 -3.793 1.00 0.00 22 GLU A N 7
ATOM 4414 C CA . GLU A 1 22 ? -12.743 -3.808 -2.603 1.00 0.00 22 GLU A CA 7
ATOM 4415 C C . GLU A 1 22 ? -12.645 -2.264 -2.690 1.00 0.00 22 GLU A C 7
ATOM 4416 O O . GLU A 1 22 ? -12.679 -1.577 -1.659 1.00 0.00 22 GLU A O 7
ATOM 4428 N N . ASN A 1 23 ? -12.525 -1.760 -3.944 1.00 0.00 23 ASN A N 7
ATOM 4429 C CA . ASN A 1 23 ? -12.253 -0.348 -4.271 1.00 0.00 23 ASN A CA 7
ATOM 4430 C C . ASN A 1 23 ? -10.879 0.063 -3.684 1.00 0.00 23 ASN A C 7
ATOM 4431 O O . ASN A 1 23 ? -10.791 0.677 -2.611 1.00 0.00 23 ASN A O 7
ATOM 4442 N N . ARG A 1 24 ? -9.801 -0.370 -4.372 1.00 0.00 24 ARG A N 7
ATOM 4443 C CA . ARG A 1 24 ? -8.398 -0.144 -3.958 1.00 0.00 24 ARG A CA 7
ATOM 4444 C C . ARG A 1 24 ? -7.617 0.553 -5.081 1.00 0.00 24 ARG A C 7
ATOM 4445 O O . ARG A 1 24 ? -7.996 0.486 -6.254 1.00 0.00 24 ARG A O 7
ATOM 4466 N N . ARG A 1 25 ? -6.520 1.217 -4.697 1.00 0.00 25 ARG A N 7
ATOM 4467 C CA . ARG A 1 25 ? -5.628 1.927 -5.628 1.00 0.00 25 ARG A CA 7
ATOM 4468 C C . ARG A 1 25 ? -4.655 0.925 -6.294 1.00 0.00 25 ARG A C 7
ATOM 4469 O O . ARG A 1 25 ? -3.782 0.357 -5.639 1.00 0.00 25 ARG A O 7
ATOM 4490 N N . VAL A 1 26 ? -4.880 0.654 -7.592 1.00 0.00 26 VAL A N 7
ATOM 4491 C CA . VAL A 1 26 ? -4.007 -0.220 -8.409 1.00 0.00 26 VAL A CA 7
ATOM 4492 C C . VAL A 1 26 ? -2.996 0.641 -9.209 1.00 0.00 26 VAL A C 7
ATOM 4493 O O . VAL A 1 26 ? -3.381 1.592 -9.897 1.00 0.00 26 VAL A O 7
ATOM 4506 N N . THR A 1 27 ? -1.695 0.344 -9.051 1.00 0.00 27 THR A N 7
ATOM 4507 C CA . THR A 1 27 ? -0.603 1.089 -9.716 1.00 0.00 27 THR A CA 7
ATOM 4508 C C . THR A 1 27 ? 0.442 0.111 -10.285 1.00 0.00 27 THR A C 7
ATOM 4509 O O . THR A 1 27 ? 1.103 -0.581 -9.517 1.00 0.00 27 THR A O 7
ATOM 4520 N N . VAL A 1 28 ? 0.598 0.071 -11.618 1.00 0.00 28 VAL A N 7
ATOM 4521 C CA . VAL A 1 28 ? 1.601 -0.794 -12.254 1.00 0.00 28 VAL A CA 7
ATOM 4522 C C . VAL A 1 28 ? 3.018 -0.176 -12.139 1.00 0.00 28 VAL A C 7
ATOM 4523 O O . VAL A 1 28 ? 3.287 0.923 -12.632 1.00 0.00 28 VAL A O 7
ATOM 4536 N N . THR A 1 29 ? 3.887 -0.872 -11.410 1.00 0.00 29 THR A N 7
ATOM 4537 C CA . THR A 1 29 ? 5.338 -0.667 -11.451 1.00 0.00 29 THR A CA 7
ATOM 4538 C C . THR A 1 29 ? 5.901 -1.504 -12.616 1.00 0.00 29 THR A C 7
ATOM 4539 O O . THR A 1 29 ? 5.535 -2.676 -12.750 1.00 0.00 29 THR A O 7
ATOM 4550 N N . GLN A 1 30 ? 6.770 -0.888 -13.448 1.00 0.00 30 GLN A N 7
ATOM 4551 C CA . GLN A 1 30 ? 7.382 -1.520 -14.638 1.00 0.00 30 GLN A CA 7
ATOM 4552 C C . GLN A 1 30 ? 6.307 -1.867 -15.697 1.00 0.00 30 GLN A C 7
ATOM 4553 O O . GLN A 1 30 ? 5.787 -2.984 -15.740 1.00 0.00 30 GLN A O 7
ATOM 4567 N N . GLU A 1 31 ? 5.971 -0.861 -16.516 1.00 0.00 31 GLU A N 7
ATOM 4568 C CA . GLU A 1 31 ? 4.904 -0.950 -17.534 1.00 0.00 31 GLU A CA 7
ATOM 4569 C C . GLU A 1 31 ? 5.446 -1.474 -18.882 1.00 0.00 31 GLU A C 7
ATOM 4570 O O . GLU A 1 31 ? 4.686 -2.008 -19.697 1.00 0.00 31 GLU A O 7
ATOM 4582 N N . ASN A 1 32 ? 6.775 -1.342 -19.094 1.00 0.00 32 ASN A N 7
ATOM 4583 C CA . ASN A 1 32 ? 7.451 -1.761 -20.354 1.00 0.00 32 ASN A CA 7
ATOM 4584 C C . ASN A 1 32 ? 7.741 -3.283 -20.365 1.00 0.00 32 ASN A C 7
ATOM 4585 O O . ASN A 1 32 ? 8.263 -3.819 -21.346 1.00 0.00 32 ASN A O 7
ATOM 4596 N N . GLY A 1 33 ? 7.386 -3.947 -19.257 1.00 0.00 33 GLY A N 7
ATOM 4597 C CA . GLY A 1 33 ? 7.730 -5.341 -18.984 1.00 0.00 33 GLY A CA 7
ATOM 4598 C C . GLY A 1 33 ? 7.993 -5.488 -17.498 1.00 0.00 33 GLY A C 7
ATOM 4599 O O . GLY A 1 33 ? 8.327 -4.487 -16.854 1.00 0.00 33 GLY A O 7
ATOM 4603 N N . ARG A 1 34 ? 7.864 -6.727 -16.965 1.00 0.00 34 ARG A N 7
ATOM 4604 C CA . ARG A 1 34 ? 7.873 -7.014 -15.502 1.00 0.00 34 ARG A CA 7
ATOM 4605 C C . ARG A 1 34 ? 6.634 -6.353 -14.847 1.00 0.00 34 ARG A C 7
ATOM 4606 O O . ARG A 1 34 ? 6.747 -5.736 -13.787 1.00 0.00 34 ARG A O 7
ATOM 4627 N N . TRP A 1 35 ? 5.460 -6.511 -15.516 1.00 0.00 35 TRP A N 7
ATOM 4628 C CA . TRP A 1 35 ? 4.167 -5.864 -15.169 1.00 0.00 35 TRP A CA 7
ATOM 4629 C C . TRP A 1 35 ? 3.764 -6.148 -13.695 1.00 0.00 35 TRP A C 7
ATOM 4630 O O . TRP A 1 35 ? 3.008 -7.076 -13.401 1.00 0.00 35 TRP A O 7
ATOM 4651 N N . ARG A 1 36 ? 4.306 -5.336 -12.777 1.00 0.00 36 ARG A N 7
ATOM 4652 C CA . ARG A 1 36 ? 4.217 -5.563 -11.325 1.00 0.00 36 ARG A CA 7
ATOM 4653 C C . ARG A 1 36 ? 3.146 -4.657 -10.701 1.00 0.00 36 ARG A C 7
ATOM 4654 O O . ARG A 1 36 ? 3.399 -3.481 -10.424 1.00 0.00 36 ARG A O 7
ATOM 4675 N N . VAL A 1 37 ? 1.942 -5.213 -10.505 1.00 0.00 37 VAL A N 7
ATOM 4676 C CA . VAL A 1 37 ? 0.802 -4.479 -9.940 1.00 0.00 37 VAL A CA 7
ATOM 4677 C C . VAL A 1 37 ? 1.015 -4.255 -8.429 1.00 0.00 37 VAL A C 7
ATOM 4678 O O . VAL A 1 37 ? 0.886 -5.183 -7.617 1.00 0.00 37 VAL A O 7
ATOM 4691 N N . THR A 1 38 ? 1.391 -3.018 -8.094 1.00 0.00 38 THR A N 7
ATOM 4692 C CA . THR A 1 38 ? 1.542 -2.541 -6.716 1.00 0.00 38 THR A CA 7
ATOM 4693 C C . THR A 1 38 ? 0.219 -1.903 -6.255 1.00 0.00 38 THR A C 7
ATOM 4694 O O . THR A 1 38 ? -0.244 -0.923 -6.844 1.00 0.00 38 THR A O 7
ATOM 4705 N N . TRP A 1 39 ? -0.392 -2.489 -5.223 1.00 0.00 39 TRP A N 7
ATOM 4706 C CA . TRP A 1 39 ? -1.699 -2.075 -4.695 1.00 0.00 39 TRP A CA 7
ATOM 4707 C C . TRP A 1 39 ? -1.615 -1.857 -3.178 1.00 0.00 39 TRP A C 7
ATOM 4708 O O . TRP A 1 39 ? -0.593 -2.133 -2.549 1.00 0.00 39 TRP A O 7
ATOM 4729 N N . ASP A 1 40 ? -2.714 -1.371 -2.601 1.00 0.00 40 ASP A N 7
ATOM 4730 C CA . ASP A 1 40 ? -2.815 -1.049 -1.167 1.00 0.00 40 ASP A CA 7
ATOM 4731 C C . ASP A 1 40 ? -4.036 -1.774 -0.577 1.00 0.00 40 ASP A C 7
ATOM 4740 N N . THR A 1 1 ? 3.382 -9.886 -1.370 1.00 0.00 1 THR A N 8
ATOM 4741 C CA . THR A 1 1 ? 4.167 -8.767 -1.930 1.00 0.00 1 THR A CA 8
ATOM 4742 C C . THR A 1 1 ? 3.223 -7.711 -2.532 1.00 0.00 1 THR A C 8
ATOM 4743 O O . THR A 1 1 ? 2.199 -8.064 -3.130 1.00 0.00 1 THR A O 8
ATOM 4753 N N . GLN A 1 2 ? 3.558 -6.416 -2.352 1.00 0.00 2 GLN A N 8
ATOM 4754 C CA . GLN A 1 2 ? 2.779 -5.311 -2.921 1.00 0.00 2 GLN A CA 8
ATOM 4755 C C . GLN A 1 2 ? 2.924 -5.272 -4.447 1.00 0.00 2 GLN A C 8
ATOM 4756 O O . GLN A 1 2 ? 1.924 -5.248 -5.176 1.00 0.00 2 GLN A O 8
ATOM 4770 N N . THR A 1 3 ? 4.177 -5.285 -4.924 1.00 0.00 3 THR A N 8
ATOM 4771 C CA . THR A 1 3 ? 4.464 -5.284 -6.363 1.00 0.00 3 THR A CA 8
ATOM 4772 C C . THR A 1 3 ? 4.558 -6.747 -6.881 1.00 0.00 3 THR A C 8
ATOM 4773 O O . THR A 1 3 ? 5.535 -7.462 -6.637 1.00 0.00 3 THR A O 8
ATOM 4784 N N . GLN A 1 4 ? 3.471 -7.223 -7.509 1.00 0.00 4 GLN A N 8
ATOM 4785 C CA . GLN A 1 4 ? 3.372 -8.607 -8.021 1.00 0.00 4 GLN A CA 8
ATOM 4786 C C . GLN A 1 4 ? 3.412 -8.590 -9.555 1.00 0.00 4 GLN A C 8
ATOM 4787 O O . GLN A 1 4 ? 2.639 -7.869 -10.188 1.00 0.00 4 GLN A O 8
ATOM 4801 N N . GLU A 1 5 ? 4.323 -9.385 -10.146 1.00 0.00 5 GLU A N 8
ATOM 4802 C CA . GLU A 1 5 ? 4.507 -9.438 -11.601 1.00 0.00 5 GLU A CA 8
ATOM 4803 C C . GLU A 1 5 ? 3.500 -10.401 -12.226 1.00 0.00 5 GLU A C 8
ATOM 4804 O O . GLU A 1 5 ? 3.459 -11.581 -11.875 1.00 0.00 5 GLU A O 8
ATOM 4816 N N . PHE A 1 6 ? 2.684 -9.864 -13.141 1.00 0.00 6 PHE A N 8
ATOM 4817 C CA . PHE A 1 6 ? 1.657 -10.623 -13.855 1.00 0.00 6 PHE A CA 8
ATOM 4818 C C . PHE A 1 6 ? 2.045 -10.797 -15.333 1.00 0.00 6 PHE A C 8
ATOM 4819 O O . PHE A 1 6 ? 2.904 -10.073 -15.858 1.00 0.00 6 PHE A O 8
ATOM 4836 N N . ASP A 1 7 ? 1.376 -11.754 -15.987 1.00 0.00 7 ASP A N 8
ATOM 4837 C CA . ASP A 1 7 ? 1.665 -12.171 -17.370 1.00 0.00 7 ASP A CA 8
ATOM 4838 C C . ASP A 1 7 ? 0.763 -11.431 -18.387 1.00 0.00 7 ASP A C 8
ATOM 4839 O O . ASP A 1 7 ? -0.209 -10.766 -18.009 1.00 0.00 7 ASP A O 8
ATOM 4848 N N . ASN A 1 8 ? 1.099 -11.589 -19.689 1.00 0.00 8 ASN A N 8
ATOM 4849 C CA . ASN A 1 8 ? 0.289 -11.120 -20.836 1.00 0.00 8 ASN A CA 8
ATOM 4850 C C . ASN A 1 8 ? -1.107 -11.812 -20.884 1.00 0.00 8 ASN A C 8
ATOM 4851 O O . ASN A 1 8 ? -1.978 -11.433 -21.664 1.00 0.00 8 ASN A O 8
ATOM 4862 N N . GLU A 1 9 ? -1.310 -12.812 -20.001 1.00 0.00 9 GLU A N 8
ATOM 4863 C CA . GLU A 1 9 ? -2.614 -13.468 -19.788 1.00 0.00 9 GLU A CA 8
ATOM 4864 C C . GLU A 1 9 ? -3.639 -12.503 -19.108 1.00 0.00 9 GLU A C 8
ATOM 4865 O O . GLU A 1 9 ? -4.805 -12.867 -18.896 1.00 0.00 9 GLU A O 8
ATOM 4877 N N . GLU A 1 10 ? -3.174 -11.273 -18.778 1.00 0.00 10 GLU A N 8
ATOM 4878 C CA . GLU A 1 10 ? -4.006 -10.195 -18.212 1.00 0.00 10 GLU A CA 8
ATOM 4879 C C . GLU A 1 10 ? -4.429 -10.557 -16.768 1.00 0.00 10 GLU A C 8
ATOM 4880 O O . GLU A 1 10 ? -5.502 -10.184 -16.279 1.00 0.00 10 GLU A O 8
ATOM 4892 N N . GLU A 1 11 ? -3.519 -11.261 -16.071 1.00 0.00 11 GLU A N 8
ATOM 4893 C CA . GLU A 1 11 ? -3.648 -11.564 -14.633 1.00 0.00 11 GLU A CA 8
ATOM 4894 C C . GLU A 1 11 ? -3.597 -10.274 -13.789 1.00 0.00 11 GLU A C 8
ATOM 4895 O O . GLU A 1 11 ? -3.957 -10.278 -12.619 1.00 0.00 11 GLU A O 8
ATOM 4907 N N . ALA A 1 12 ? -3.109 -9.190 -14.414 1.00 0.00 12 ALA A N 8
ATOM 4908 C CA . ALA A 1 12 ? -3.096 -7.837 -13.845 1.00 0.00 12 ALA A CA 8
ATOM 4909 C C . ALA A 1 12 ? -4.531 -7.345 -13.562 1.00 0.00 12 ALA A C 8
ATOM 4910 O O . ALA A 1 12 ? -4.858 -6.949 -12.437 1.00 0.00 12 ALA A O 8
ATOM 4917 N N . ARG A 1 13 ? -5.381 -7.404 -14.603 1.00 0.00 13 ARG A N 8
ATOM 4918 C CA . ARG A 1 13 ? -6.794 -6.967 -14.533 1.00 0.00 13 ARG A CA 8
ATOM 4919 C C . ARG A 1 13 ? -7.659 -8.035 -13.834 1.00 0.00 13 ARG A C 8
ATOM 4920 O O . ARG A 1 13 ? -8.655 -7.712 -13.172 1.00 0.00 13 ARG A O 8
ATOM 4941 N N . LYS A 1 14 ? -7.252 -9.306 -13.977 1.00 0.00 14 LYS A N 8
ATOM 4942 C CA . LYS A 1 14 ? -7.933 -10.459 -13.355 1.00 0.00 14 LYS A CA 8
ATOM 4943 C C . LYS A 1 14 ? -7.729 -10.478 -11.821 1.00 0.00 14 LYS A C 8
ATOM 4944 O O . LYS A 1 14 ? -8.627 -10.895 -11.071 1.00 0.00 14 LYS A O 8
ATOM 4963 N N . ALA A 1 15 ? -6.552 -10.033 -11.360 1.00 0.00 15 ALA A N 8
ATOM 4964 C CA . ALA A 1 15 ? -6.272 -9.858 -9.918 1.00 0.00 15 ALA A CA 8
ATOM 4965 C C . ALA A 1 15 ? -6.947 -8.581 -9.408 1.00 0.00 15 ALA A C 8
ATOM 4966 O O . ALA A 1 15 ? -7.425 -8.526 -8.268 1.00 0.00 15 ALA A O 8
ATOM 4973 N N . GLU A 1 16 ? -6.982 -7.556 -10.286 1.00 0.00 16 GLU A N 8
ATOM 4974 C CA . GLU A 1 16 ? -7.637 -6.263 -10.010 1.00 0.00 16 GLU A CA 8
ATOM 4975 C C . GLU A 1 16 ? -9.131 -6.446 -9.679 1.00 0.00 16 GLU A C 8
ATOM 4976 O O . GLU A 1 16 ? -9.683 -5.654 -8.930 1.00 0.00 16 GLU A O 8
ATOM 4988 N N . LYS A 1 17 ? -9.760 -7.510 -10.236 1.00 0.00 17 LYS A N 8
ATOM 4989 C CA . LYS A 1 17 ? -11.192 -7.846 -9.996 1.00 0.00 17 LYS A CA 8
ATOM 4990 C C . LYS A 1 17 ? -11.537 -7.882 -8.489 1.00 0.00 17 LYS A C 8
ATOM 4991 O O . LYS A 1 17 ? -12.621 -7.457 -8.075 1.00 0.00 17 LYS A O 8
ATOM 5010 N N . GLU A 1 18 ? -10.580 -8.383 -7.693 1.00 0.00 18 GLU A N 8
ATOM 5011 C CA . GLU A 1 18 ? -10.705 -8.487 -6.233 1.00 0.00 18 GLU A CA 8
ATOM 5012 C C . GLU A 1 18 ? -10.710 -7.071 -5.604 1.00 0.00 18 GLU A C 8
ATOM 5013 O O . GLU A 1 18 ? -11.538 -6.761 -4.735 1.00 0.00 18 GLU A O 8
ATOM 5025 N N . LEU A 1 19 ? -9.781 -6.228 -6.080 1.00 0.00 19 LEU A N 8
ATOM 5026 C CA . LEU A 1 19 ? -9.547 -4.884 -5.528 1.00 0.00 19 LEU A CA 8
ATOM 5027 C C . LEU A 1 19 ? -10.696 -3.922 -5.894 1.00 0.00 19 LEU A C 8
ATOM 5028 O O . LEU A 1 19 ? -11.237 -3.256 -5.030 1.00 0.00 19 LEU A O 8
ATOM 5044 N N . ARG A 1 20 ? -11.096 -3.884 -7.173 1.00 0.00 20 ARG A N 8
ATOM 5045 C CA . ARG A 1 20 ? -12.173 -2.989 -7.657 1.00 0.00 20 ARG A CA 8
ATOM 5046 C C . ARG A 1 20 ? -13.556 -3.392 -7.110 1.00 0.00 20 ARG A C 8
ATOM 5047 O O . ARG A 1 20 ? -14.519 -2.629 -7.219 1.00 0.00 20 ARG A O 8
ATOM 5068 N N . LYS A 1 21 ? -13.635 -4.599 -6.522 1.00 0.00 21 LYS A N 8
ATOM 5069 C CA . LYS A 1 21 ? -14.835 -5.070 -5.813 1.00 0.00 21 LYS A CA 8
ATOM 5070 C C . LYS A 1 21 ? -14.975 -4.338 -4.454 1.00 0.00 21 LYS A C 8
ATOM 5071 O O . LYS A 1 21 ? -16.091 -4.123 -3.969 1.00 0.00 21 LYS A O 8
ATOM 5090 N N . GLU A 1 22 ? -13.822 -3.947 -3.849 1.00 0.00 22 GLU A N 8
ATOM 5091 C CA . GLU A 1 22 ? -13.779 -3.157 -2.591 1.00 0.00 22 GLU A CA 8
ATOM 5092 C C . GLU A 1 22 ? -12.841 -1.931 -2.748 1.00 0.00 22 GLU A C 8
ATOM 5093 O O . GLU A 1 22 ? -13.303 -0.840 -3.109 1.00 0.00 22 GLU A O 8
ATOM 5105 N N . ASN A 1 23 ? -11.515 -2.136 -2.518 1.00 0.00 23 ASN A N 8
ATOM 5106 C CA . ASN A 1 23 ? -10.505 -1.049 -2.456 1.00 0.00 23 ASN A CA 8
ATOM 5107 C C . ASN A 1 23 ? -9.621 -1.063 -3.708 1.00 0.00 23 ASN A C 8
ATOM 5108 O O . ASN A 1 23 ? -8.613 -1.781 -3.765 1.00 0.00 23 ASN A O 8
ATOM 5119 N N . ARG A 1 24 ? -10.027 -0.292 -4.736 1.00 0.00 24 ARG A N 8
ATOM 5120 C CA . ARG A 1 24 ? -9.292 -0.204 -6.009 1.00 0.00 24 ARG A CA 8
ATOM 5121 C C . ARG A 1 24 ? -8.105 0.778 -5.870 1.00 0.00 24 ARG A C 8
ATOM 5122 O O . ARG A 1 24 ? -8.240 1.987 -6.077 1.00 0.00 24 ARG A O 8
ATOM 5143 N N . ARG A 1 25 ? -6.955 0.223 -5.462 1.00 0.00 25 ARG A N 8
ATOM 5144 C CA . ARG A 1 25 ? -5.673 0.929 -5.397 1.00 0.00 25 ARG A CA 8
ATOM 5145 C C . ARG A 1 25 ? -4.591 -0.028 -5.914 1.00 0.00 25 ARG A C 8
ATOM 5146 O O . ARG A 1 25 ? -3.944 -0.749 -5.141 1.00 0.00 25 ARG A O 8
ATOM 5167 N N . VAL A 1 26 ? -4.516 -0.119 -7.249 1.00 0.00 26 VAL A N 8
ATOM 5168 C CA . VAL A 1 26 ? -3.547 -0.955 -7.975 1.00 0.00 26 VAL A CA 8
ATOM 5169 C C . VAL A 1 26 ? -2.877 -0.139 -9.108 1.00 0.00 26 VAL A C 8
ATOM 5170 O O . VAL A 1 26 ? -3.472 0.090 -10.168 1.00 0.00 26 VAL A O 8
ATOM 5183 N N . THR A 1 27 ? -1.642 0.319 -8.852 1.00 0.00 27 THR A N 8
ATOM 5184 C CA . THR A 1 27 ? -0.814 1.049 -9.821 1.00 0.00 27 THR A CA 8
ATOM 5185 C C . THR A 1 27 ? 0.259 0.112 -10.400 1.00 0.00 27 THR A C 8
ATOM 5186 O O . THR A 1 27 ? 1.139 -0.355 -9.672 1.00 0.00 27 THR A O 8
ATOM 5197 N N . VAL A 1 28 ? 0.167 -0.161 -11.715 1.00 0.00 28 VAL A N 8
ATOM 5198 C CA . VAL A 1 28 ? 1.158 -0.973 -12.439 1.00 0.00 28 VAL A CA 8
ATOM 5199 C C . VAL A 1 28 ? 2.451 -0.163 -12.655 1.00 0.00 28 VAL A C 8
ATOM 5200 O O . VAL A 1 28 ? 2.398 1.051 -12.900 1.00 0.00 28 VAL A O 8
ATOM 5213 N N . THR A 1 29 ? 3.606 -0.829 -12.515 1.00 0.00 29 THR A N 8
ATOM 5214 C CA . THR A 1 29 ? 4.906 -0.253 -12.852 1.00 0.00 29 THR A CA 8
ATOM 5215 C C . THR A 1 29 ? 5.036 -0.205 -14.389 1.00 0.00 29 THR A C 8
ATOM 5216 O O . THR A 1 29 ? 5.278 -1.235 -15.040 1.00 0.00 29 THR A O 8
ATOM 5227 N N . GLN A 1 30 ? 4.797 0.988 -14.958 1.00 0.00 30 GLN A N 8
ATOM 5228 C CA . GLN A 1 30 ? 4.736 1.200 -16.413 1.00 0.00 30 GLN A CA 8
ATOM 5229 C C . GLN A 1 30 ? 6.177 1.244 -16.986 1.00 0.00 30 GLN A C 8
ATOM 5230 O O . GLN A 1 30 ? 7.039 1.941 -16.434 1.00 0.00 30 GLN A O 8
ATOM 5244 N N . GLU A 1 31 ? 6.409 0.479 -18.074 1.00 0.00 31 GLU A N 8
ATOM 5245 C CA . GLU A 1 31 ? 7.716 0.381 -18.776 1.00 0.00 31 GLU A CA 8
ATOM 5246 C C . GLU A 1 31 ? 8.832 -0.160 -17.834 1.00 0.00 31 GLU A C 8
ATOM 5247 O O . GLU A 1 31 ? 10.026 0.133 -17.985 1.00 0.00 31 GLU A O 8
ATOM 5259 N N . ASN A 1 32 ? 8.415 -0.991 -16.875 1.00 0.00 32 ASN A N 8
ATOM 5260 C CA . ASN A 1 32 ? 9.319 -1.675 -15.931 1.00 0.00 32 ASN A CA 8
ATOM 5261 C C . ASN A 1 32 ? 9.933 -2.917 -16.597 1.00 0.00 32 ASN A C 8
ATOM 5262 O O . ASN A 1 32 ? 11.107 -3.245 -16.380 1.00 0.00 32 ASN A O 8
ATOM 5273 N N . GLY A 1 33 ? 9.111 -3.593 -17.415 1.00 0.00 33 GLY A N 8
ATOM 5274 C CA . GLY A 1 33 ? 9.504 -4.816 -18.116 1.00 0.00 33 GLY A CA 8
ATOM 5275 C C . GLY A 1 33 ? 8.287 -5.658 -18.449 1.00 0.00 33 GLY A C 8
ATOM 5276 O O . GLY A 1 33 ? 8.039 -5.985 -19.614 1.00 0.00 33 GLY A O 8
ATOM 5280 N N . ARG A 1 34 ? 7.522 -6.011 -17.400 1.00 0.00 34 ARG A N 8
ATOM 5281 C CA . ARG A 1 34 ? 6.243 -6.743 -17.528 1.00 0.00 34 ARG A CA 8
ATOM 5282 C C . ARG A 1 34 ? 5.143 -5.996 -16.747 1.00 0.00 34 ARG A C 8
ATOM 5283 O O . ARG A 1 34 ? 5.394 -4.918 -16.183 1.00 0.00 34 ARG A O 8
ATOM 5304 N N . TRP A 1 35 ? 3.926 -6.571 -16.716 1.00 0.00 35 TRP A N 8
ATOM 5305 C CA . TRP A 1 35 ? 2.761 -5.959 -16.052 1.00 0.00 35 TRP A CA 8
ATOM 5306 C C . TRP A 1 35 ? 2.812 -6.257 -14.546 1.00 0.00 35 TRP A C 8
ATOM 5307 O O . TRP A 1 35 ? 2.077 -7.110 -14.034 1.00 0.00 35 TRP A O 8
ATOM 5328 N N . ARG A 1 36 ? 3.715 -5.549 -13.846 1.00 0.00 36 ARG A N 8
ATOM 5329 C CA . ARG A 1 36 ? 3.942 -5.748 -12.413 1.00 0.00 36 ARG A CA 8
ATOM 5330 C C . ARG A 1 36 ? 3.093 -4.744 -11.622 1.00 0.00 36 ARG A C 8
ATOM 5331 O O . ARG A 1 36 ? 3.493 -3.593 -11.403 1.00 0.00 36 ARG A O 8
ATOM 5352 N N . VAL A 1 37 ? 1.905 -5.193 -11.213 1.00 0.00 37 VAL A N 8
ATOM 5353 C CA . VAL A 1 37 ? 0.901 -4.329 -10.582 1.00 0.00 37 VAL A CA 8
ATOM 5354 C C . VAL A 1 37 ? 1.132 -4.265 -9.067 1.00 0.00 37 VAL A C 8
ATOM 5355 O O . VAL A 1 37 ? 1.309 -5.298 -8.409 1.00 0.00 37 VAL A O 8
ATOM 5368 N N . THR A 1 38 ? 1.124 -3.035 -8.534 1.00 0.00 38 THR A N 8
ATOM 5369 C CA . THR A 1 38 ? 1.466 -2.752 -7.139 1.00 0.00 38 THR A CA 8
ATOM 5370 C C . THR A 1 38 ? 0.241 -2.201 -6.393 1.00 0.00 38 THR A C 8
ATOM 5371 O O . THR A 1 38 ? -0.294 -1.155 -6.771 1.00 0.00 38 THR A O 8
ATOM 5382 N N . TRP A 1 39 ? -0.220 -2.921 -5.352 1.00 0.00 39 TRP A N 8
ATOM 5383 C CA . TRP A 1 39 ? -1.215 -2.387 -4.405 1.00 0.00 39 TRP A CA 8
ATOM 5384 C C . TRP A 1 39 ? -0.475 -1.566 -3.322 1.00 0.00 39 TRP A C 8
ATOM 5385 O O . TRP A 1 39 ? 0.003 -2.094 -2.315 1.00 0.00 39 TRP A O 8
ATOM 5406 N N . ASP A 1 40 ? -0.350 -0.259 -3.596 1.00 0.00 40 ASP A N 8
ATOM 5407 C CA . ASP A 1 40 ? 0.484 0.666 -2.803 1.00 0.00 40 ASP A CA 8
ATOM 5408 C C . ASP A 1 40 ? -0.336 1.290 -1.646 1.00 0.00 40 ASP A C 8
ATOM 5417 N N . THR A 1 1 ? 4.459 -3.669 1.238 1.00 0.00 1 THR A N 9
ATOM 5418 C CA . THR A 1 1 ? 4.718 -3.269 -0.162 1.00 0.00 1 THR A CA 9
ATOM 5419 C C . THR A 1 1 ? 4.290 -4.408 -1.108 1.00 0.00 1 THR A C 9
ATOM 5420 O O . THR A 1 1 ? 5.091 -5.280 -1.458 1.00 0.00 1 THR A O 9
ATOM 5430 N N . GLN A 1 2 ? 2.984 -4.434 -1.442 1.00 0.00 2 GLN A N 9
ATOM 5431 C CA . GLN A 1 2 ? 2.405 -5.428 -2.363 1.00 0.00 2 GLN A CA 9
ATOM 5432 C C . GLN A 1 2 ? 2.497 -4.886 -3.796 1.00 0.00 2 GLN A C 9
ATOM 5433 O O . GLN A 1 2 ? 1.966 -3.809 -4.086 1.00 0.00 2 GLN A O 9
ATOM 5447 N N . THR A 1 3 ? 3.197 -5.628 -4.667 1.00 0.00 3 THR A N 9
ATOM 5448 C CA . THR A 1 3 ? 3.368 -5.281 -6.081 1.00 0.00 3 THR A CA 9
ATOM 5449 C C . THR A 1 3 ? 3.688 -6.565 -6.887 1.00 0.00 3 THR A C 9
ATOM 5450 O O . THR A 1 3 ? 4.825 -7.054 -6.911 1.00 0.00 3 THR A O 9
ATOM 5461 N N . GLN A 1 4 ? 2.634 -7.136 -7.503 1.00 0.00 4 GLN A N 9
ATOM 5462 C CA . GLN A 1 4 ? 2.700 -8.429 -8.219 1.00 0.00 4 GLN A CA 9
ATOM 5463 C C . GLN A 1 4 ? 2.915 -8.197 -9.722 1.00 0.00 4 GLN A C 9
ATOM 5464 O O . GLN A 1 4 ? 2.091 -7.533 -10.356 1.00 0.00 4 GLN A O 9
ATOM 5478 N N . GLU A 1 5 ? 4.011 -8.753 -10.275 1.00 0.00 5 GLU A N 9
ATOM 5479 C CA . GLU A 1 5 ? 4.319 -8.666 -11.722 1.00 0.00 5 GLU A CA 9
ATOM 5480 C C . GLU A 1 5 ? 3.619 -9.784 -12.501 1.00 0.00 5 GLU A C 9
ATOM 5481 O O . GLU A 1 5 ? 3.590 -10.940 -12.069 1.00 0.00 5 GLU A O 9
ATOM 5493 N N . PHE A 1 6 ? 3.031 -9.405 -13.641 1.00 0.00 6 PHE A N 9
ATOM 5494 C CA . PHE A 1 6 ? 2.262 -10.295 -14.513 1.00 0.00 6 PHE A CA 9
ATOM 5495 C C . PHE A 1 6 ? 2.692 -10.082 -15.964 1.00 0.00 6 PHE A C 9
ATOM 5496 O O . PHE A 1 6 ? 3.297 -9.061 -16.312 1.00 0.00 6 PHE A O 9
ATOM 5513 N N . ASP A 1 7 ? 2.348 -11.060 -16.799 1.00 0.00 7 ASP A N 9
ATOM 5514 C CA . ASP A 1 7 ? 2.706 -11.092 -18.221 1.00 0.00 7 ASP A CA 9
ATOM 5515 C C . ASP A 1 7 ? 1.483 -10.721 -19.088 1.00 0.00 7 ASP A C 9
ATOM 5516 O O . ASP A 1 7 ? 0.472 -10.214 -18.573 1.00 0.00 7 ASP A O 9
ATOM 5525 N N . ASN A 1 8 ? 1.563 -11.013 -20.405 1.00 0.00 8 ASN A N 9
ATOM 5526 C CA . ASN A 1 8 ? 0.513 -10.659 -21.387 1.00 0.00 8 ASN A CA 9
ATOM 5527 C C . ASN A 1 8 ? -0.701 -11.628 -21.323 1.00 0.00 8 ASN A C 9
ATOM 5528 O O . ASN A 1 8 ? -1.626 -11.519 -22.124 1.00 0.00 8 ASN A O 9
ATOM 5539 N N . GLU A 1 9 ? -0.706 -12.555 -20.338 1.00 0.00 9 GLU A N 9
ATOM 5540 C CA . GLU A 1 9 ? -1.848 -13.470 -20.074 1.00 0.00 9 GLU A CA 9
ATOM 5541 C C . GLU A 1 9 ? -3.055 -12.700 -19.457 1.00 0.00 9 GLU A C 9
ATOM 5542 O O . GLU A 1 9 ? -4.137 -13.268 -19.272 1.00 0.00 9 GLU A O 9
ATOM 5554 N N . GLU A 1 10 ? -2.828 -11.406 -19.126 1.00 0.00 10 GLU A N 9
ATOM 5555 C CA . GLU A 1 10 ? -3.869 -10.450 -18.667 1.00 0.00 10 GLU A CA 9
ATOM 5556 C C . GLU A 1 10 ? -4.334 -10.779 -17.221 1.00 0.00 10 GLU A C 9
ATOM 5557 O O . GLU A 1 10 ? -5.416 -10.367 -16.772 1.00 0.00 10 GLU A O 9
ATOM 5569 N N . GLU A 1 11 ? -3.450 -11.481 -16.475 1.00 0.00 11 GLU A N 9
ATOM 5570 C CA . GLU A 1 11 ? -3.674 -11.866 -15.062 1.00 0.00 11 GLU A CA 9
ATOM 5571 C C . GLU A 1 11 ? -3.663 -10.641 -14.121 1.00 0.00 11 GLU A C 9
ATOM 5572 O O . GLU A 1 11 ? -4.143 -10.719 -12.984 1.00 0.00 11 GLU A O 9
ATOM 5584 N N . ALA A 1 12 ? -3.112 -9.513 -14.620 1.00 0.00 12 ALA A N 9
ATOM 5585 C CA . ALA A 1 12 ? -3.129 -8.212 -13.919 1.00 0.00 12 ALA A CA 9
ATOM 5586 C C . ALA A 1 12 ? -4.569 -7.687 -13.778 1.00 0.00 12 ALA A C 9
ATOM 5587 O O . ALA A 1 12 ? -4.898 -7.020 -12.800 1.00 0.00 12 ALA A O 9
ATOM 5594 N N . ARG A 1 13 ? -5.422 -8.010 -14.771 1.00 0.00 13 ARG A N 9
ATOM 5595 C CA . ARG A 1 13 ? -6.852 -7.647 -14.754 1.00 0.00 13 ARG A CA 9
ATOM 5596 C C . ARG A 1 13 ? -7.662 -8.617 -13.889 1.00 0.00 13 ARG A C 9
ATOM 5597 O O . ARG A 1 13 ? -8.665 -8.225 -13.295 1.00 0.00 13 ARG A O 9
ATOM 5618 N N . LYS A 1 14 ? -7.223 -9.882 -13.820 1.00 0.00 14 LYS A N 9
ATOM 5619 C CA . LYS A 1 14 ? -7.850 -10.903 -12.949 1.00 0.00 14 LYS A CA 9
ATOM 5620 C C . LYS A 1 14 ? -7.615 -10.542 -11.463 1.00 0.00 14 LYS A C 9
ATOM 5621 O O . LYS A 1 14 ? -8.476 -10.782 -10.605 1.00 0.00 14 LYS A O 9
ATOM 5640 N N . ALA A 1 15 ? -6.448 -9.929 -11.206 1.00 0.00 15 ALA A N 9
ATOM 5641 C CA . ALA A 1 15 ? -6.094 -9.354 -9.899 1.00 0.00 15 ALA A CA 9
ATOM 5642 C C . ALA A 1 15 ? -6.913 -8.075 -9.638 1.00 0.00 15 ALA A C 9
ATOM 5643 O O . ALA A 1 15 ? -7.539 -7.940 -8.592 1.00 0.00 15 ALA A O 9
ATOM 5650 N N . GLU A 1 16 ? -6.918 -7.164 -10.634 1.00 0.00 16 GLU A N 9
ATOM 5651 C CA . GLU A 1 16 ? -7.596 -5.842 -10.568 1.00 0.00 16 GLU A CA 9
ATOM 5652 C C . GLU A 1 16 ? -9.092 -5.996 -10.224 1.00 0.00 16 GLU A C 9
ATOM 5653 O O . GLU A 1 16 ? -9.617 -5.280 -9.364 1.00 0.00 16 GLU A O 9
ATOM 5665 N N . LYS A 1 17 ? -9.755 -6.967 -10.887 1.00 0.00 17 LYS A N 9
ATOM 5666 C CA . LYS A 1 17 ? -11.210 -7.209 -10.755 1.00 0.00 17 LYS A CA 9
ATOM 5667 C C . LYS A 1 17 ? -11.593 -7.905 -9.432 1.00 0.00 17 LYS A C 9
ATOM 5668 O O . LYS A 1 17 ? -12.769 -8.177 -9.192 1.00 0.00 17 LYS A O 9
ATOM 5687 N N . GLU A 1 18 ? -10.596 -8.170 -8.580 1.00 0.00 18 GLU A N 9
ATOM 5688 C CA . GLU A 1 18 ? -10.801 -8.624 -7.191 1.00 0.00 18 GLU A CA 9
ATOM 5689 C C . GLU A 1 18 ? -10.421 -7.490 -6.222 1.00 0.00 18 GLU A C 9
ATOM 5690 O O . GLU A 1 18 ? -11.075 -7.282 -5.201 1.00 0.00 18 GLU A O 9
ATOM 5702 N N . LEU A 1 19 ? -9.355 -6.749 -6.589 1.00 0.00 19 LEU A N 9
ATOM 5703 C CA . LEU A 1 19 ? -8.788 -5.630 -5.794 1.00 0.00 19 LEU A CA 9
ATOM 5704 C C . LEU A 1 19 ? -9.744 -4.415 -5.756 1.00 0.00 19 LEU A C 9
ATOM 5705 O O . LEU A 1 19 ? -9.687 -3.619 -4.836 1.00 0.00 19 LEU A O 9
ATOM 5721 N N . ARG A 1 20 ? -10.636 -4.312 -6.760 1.00 0.00 20 ARG A N 9
ATOM 5722 C CA . ARG A 1 20 ? -11.622 -3.208 -6.877 1.00 0.00 20 ARG A CA 9
ATOM 5723 C C . ARG A 1 20 ? -12.854 -3.421 -5.960 1.00 0.00 20 ARG A C 9
ATOM 5724 O O . ARG A 1 20 ? -13.731 -2.549 -5.904 1.00 0.00 20 ARG A O 9
ATOM 5745 N N . LYS A 1 21 ? -12.895 -4.574 -5.258 1.00 0.00 21 LYS A N 9
ATOM 5746 C CA . LYS A 1 21 ? -14.037 -5.010 -4.417 1.00 0.00 21 LYS A CA 9
ATOM 5747 C C . LYS A 1 21 ? -14.457 -3.930 -3.392 1.00 0.00 21 LYS A C 9
ATOM 5748 O O . LYS A 1 21 ? -15.547 -3.348 -3.498 1.00 0.00 21 LYS A O 9
ATOM 5767 N N . GLU A 1 22 ? -13.566 -3.668 -2.421 1.00 0.00 22 GLU A N 9
ATOM 5768 C CA . GLU A 1 22 ? -13.796 -2.680 -1.360 1.00 0.00 22 GLU A CA 9
ATOM 5769 C C . GLU A 1 22 ? -13.270 -1.314 -1.817 1.00 0.00 22 GLU A C 9
ATOM 5770 O O . GLU A 1 22 ? -14.048 -0.396 -2.114 1.00 0.00 22 GLU A O 9
ATOM 5782 N N . ASN A 1 23 ? -11.937 -1.212 -1.904 1.00 0.00 23 ASN A N 9
ATOM 5783 C CA . ASN A 1 23 ? -11.225 0.008 -2.299 1.00 0.00 23 ASN A CA 9
ATOM 5784 C C . ASN A 1 23 ? -10.398 -0.299 -3.548 1.00 0.00 23 ASN A C 9
ATOM 5785 O O . ASN A 1 23 ? -9.706 -1.309 -3.587 1.00 0.00 23 ASN A O 9
ATOM 5796 N N . ARG A 1 24 ? -10.489 0.562 -4.571 1.00 0.00 24 ARG A N 9
ATOM 5797 C CA . ARG A 1 24 ? -9.750 0.399 -5.842 1.00 0.00 24 ARG A CA 9
ATOM 5798 C C . ARG A 1 24 ? -8.277 0.835 -5.674 1.00 0.00 24 ARG A C 9
ATOM 5799 O O . ARG A 1 24 ? -7.806 1.767 -6.343 1.00 0.00 24 ARG A O 9
ATOM 5820 N N . ARG A 1 25 ? -7.545 0.157 -4.776 1.00 0.00 25 ARG A N 9
ATOM 5821 C CA . ARG A 1 25 ? -6.128 0.439 -4.527 1.00 0.00 25 ARG A CA 9
ATOM 5822 C C . ARG A 1 25 ? -5.300 -0.358 -5.540 1.00 0.00 25 ARG A C 9
ATOM 5823 O O . ARG A 1 25 ? -4.758 -1.410 -5.230 1.00 0.00 25 ARG A O 9
ATOM 5844 N N . VAL A 1 26 ? -5.318 0.115 -6.793 1.00 0.00 26 VAL A N 9
ATOM 5845 C CA . VAL A 1 26 ? -4.562 -0.471 -7.915 1.00 0.00 26 VAL A CA 9
ATOM 5846 C C . VAL A 1 26 ? -3.723 0.631 -8.590 1.00 0.00 26 VAL A C 9
ATOM 5847 O O . VAL A 1 26 ? -4.210 1.743 -8.844 1.00 0.00 26 VAL A O 9
ATOM 5860 N N . THR A 1 27 ? -2.450 0.324 -8.829 1.00 0.00 27 THR A N 9
ATOM 5861 C CA . THR A 1 27 ? -1.524 1.189 -9.568 1.00 0.00 27 THR A CA 9
ATOM 5862 C C . THR A 1 27 ? -0.818 0.344 -10.632 1.00 0.00 27 THR A C 9
ATOM 5863 O O . THR A 1 27 ? -0.150 -0.634 -10.300 1.00 0.00 27 THR A O 9
ATOM 5874 N N . VAL A 1 28 ? -1.000 0.691 -11.913 1.00 0.00 28 VAL A N 9
ATOM 5875 C CA . VAL A 1 28 ? -0.267 0.046 -13.004 1.00 0.00 28 VAL A CA 9
ATOM 5876 C C . VAL A 1 28 ? 1.175 0.602 -13.038 1.00 0.00 28 VAL A C 9
ATOM 5877 O O . VAL A 1 28 ? 1.391 1.804 -13.207 1.00 0.00 28 VAL A O 9
ATOM 5890 N N . THR A 1 29 ? 2.144 -0.284 -12.818 1.00 0.00 29 THR A N 9
ATOM 5891 C CA . THR A 1 29 ? 3.569 0.047 -12.752 1.00 0.00 29 THR A CA 9
ATOM 5892 C C . THR A 1 29 ? 4.296 -0.720 -13.876 1.00 0.00 29 THR A C 9
ATOM 5893 O O . THR A 1 29 ? 4.529 -1.923 -13.771 1.00 0.00 29 THR A O 9
ATOM 5904 N N . GLN A 1 30 ? 4.611 -0.014 -14.974 1.00 0.00 30 GLN A N 9
ATOM 5905 C CA . GLN A 1 30 ? 5.164 -0.624 -16.208 1.00 0.00 30 GLN A CA 9
ATOM 5906 C C . GLN A 1 30 ? 6.664 -0.288 -16.367 1.00 0.00 30 GLN A C 9
ATOM 5907 O O . GLN A 1 30 ? 7.151 -0.090 -17.487 1.00 0.00 30 GLN A O 9
ATOM 5921 N N . GLU A 1 31 ? 7.390 -0.269 -15.229 1.00 0.00 31 GLU A N 9
ATOM 5922 C CA . GLU A 1 31 ? 8.852 -0.010 -15.198 1.00 0.00 31 GLU A CA 9
ATOM 5923 C C . GLU A 1 31 ? 9.644 -1.119 -15.920 1.00 0.00 31 GLU A C 9
ATOM 5924 O O . GLU A 1 31 ? 10.800 -0.916 -16.299 1.00 0.00 31 GLU A O 9
ATOM 5936 N N . ASN A 1 32 ? 9.013 -2.285 -16.101 1.00 0.00 32 ASN A N 9
ATOM 5937 C CA . ASN A 1 32 ? 9.622 -3.449 -16.764 1.00 0.00 32 ASN A CA 9
ATOM 5938 C C . ASN A 1 32 ? 8.753 -3.903 -17.946 1.00 0.00 32 ASN A C 9
ATOM 5939 O O . ASN A 1 32 ? 7.676 -3.332 -18.198 1.00 0.00 32 ASN A O 9
ATOM 5950 N N . GLY A 1 33 ? 9.245 -4.920 -18.674 1.00 0.00 33 GLY A N 9
ATOM 5951 C CA . GLY A 1 33 ? 8.484 -5.555 -19.753 1.00 0.00 33 GLY A CA 9
ATOM 5952 C C . GLY A 1 33 ? 7.221 -6.245 -19.235 1.00 0.00 33 GLY A C 9
ATOM 5953 O O . GLY A 1 33 ? 6.151 -6.150 -19.850 1.00 0.00 33 GLY A O 9
ATOM 5957 N N . ARG A 1 34 ? 7.357 -6.934 -18.091 1.00 0.00 34 ARG A N 9
ATOM 5958 C CA . ARG A 1 34 ? 6.219 -7.490 -17.345 1.00 0.00 34 ARG A CA 9
ATOM 5959 C C . ARG A 1 34 ? 5.618 -6.370 -16.467 1.00 0.00 34 ARG A C 9
ATOM 5960 O O . ARG A 1 34 ? 6.248 -5.936 -15.491 1.00 0.00 34 ARG A O 9
ATOM 5981 N N . TRP A 1 35 ? 4.431 -5.874 -16.861 1.00 0.00 35 TRP A N 9
ATOM 5982 C CA . TRP A 1 35 ? 3.671 -4.868 -16.085 1.00 0.00 35 TRP A CA 9
ATOM 5983 C C . TRP A 1 35 ? 3.228 -5.460 -14.729 1.00 0.00 35 TRP A C 9
ATOM 5984 O O . TRP A 1 35 ? 2.861 -6.630 -14.654 1.00 0.00 35 TRP A O 9
ATOM 6005 N N . ARG A 1 36 ? 3.265 -4.642 -13.669 1.00 0.00 36 ARG A N 9
ATOM 6006 C CA . ARG A 1 36 ? 2.980 -5.096 -12.298 1.00 0.00 36 ARG A CA 9
ATOM 6007 C C . ARG A 1 36 ? 1.956 -4.178 -11.623 1.00 0.00 36 ARG A C 9
ATOM 6008 O O . ARG A 1 36 ? 2.033 -2.957 -11.735 1.00 0.00 36 ARG A O 9
ATOM 6029 N N . VAL A 1 37 ? 0.971 -4.790 -10.949 1.00 0.00 37 VAL A N 9
ATOM 6030 C CA . VAL A 1 37 ? -0.041 -4.061 -10.177 1.00 0.00 37 VAL A CA 9
ATOM 6031 C C . VAL A 1 37 ? 0.469 -3.874 -8.733 1.00 0.00 37 VAL A C 9
ATOM 6032 O O . VAL A 1 37 ? 0.767 -4.849 -8.031 1.00 0.00 37 VAL A O 9
ATOM 6045 N N . THR A 1 38 ? 0.652 -2.610 -8.334 1.00 0.00 38 THR A N 9
ATOM 6046 C CA . THR A 1 38 ? 0.984 -2.232 -6.962 1.00 0.00 38 THR A CA 9
ATOM 6047 C C . THR A 1 38 ? -0.312 -1.913 -6.200 1.00 0.00 38 THR A C 9
ATOM 6048 O O . THR A 1 38 ? -1.095 -1.054 -6.624 1.00 0.00 38 THR A O 9
ATOM 6059 N N . TRP A 1 39 ? -0.538 -2.637 -5.097 1.00 0.00 39 TRP A N 9
ATOM 6060 C CA . TRP A 1 39 ? -1.741 -2.519 -4.271 1.00 0.00 39 TRP A CA 9
ATOM 6061 C C . TRP A 1 39 ? -1.345 -2.510 -2.788 1.00 0.00 39 TRP A C 9
ATOM 6062 O O . TRP A 1 39 ? -1.367 -3.538 -2.109 1.00 0.00 39 TRP A O 9
ATOM 6083 N N . ASP A 1 40 ? -0.976 -1.321 -2.293 1.00 0.00 40 ASP A N 9
ATOM 6084 C CA . ASP A 1 40 ? -0.447 -1.159 -0.922 1.00 0.00 40 ASP A CA 9
ATOM 6085 C C . ASP A 1 40 ? -0.871 0.213 -0.345 1.00 0.00 40 ASP A C 9
ATOM 6094 N N . THR A 1 1 ? 0.750 -2.117 -0.585 1.00 0.00 1 THR A N 10
ATOM 6095 C CA . THR A 1 1 ? 1.812 -2.504 0.374 1.00 0.00 1 THR A CA 10
ATOM 6096 C C . THR A 1 1 ? 2.622 -3.705 -0.161 1.00 0.00 1 THR A C 10
ATOM 6097 O O . THR A 1 1 ? 3.818 -3.838 0.129 1.00 0.00 1 THR A O 10
ATOM 6107 N N . GLN A 1 2 ? 1.955 -4.561 -0.961 1.00 0.00 2 GLN A N 10
ATOM 6108 C CA . GLN A 1 2 ? 2.525 -5.803 -1.504 1.00 0.00 2 GLN A CA 10
ATOM 6109 C C . GLN A 1 2 ? 2.040 -6.013 -2.951 1.00 0.00 2 GLN A C 10
ATOM 6110 O O . GLN A 1 2 ? 0.856 -5.859 -3.243 1.00 0.00 2 GLN A O 10
ATOM 6124 N N . THR A 1 3 ? 2.979 -6.352 -3.842 1.00 0.00 3 THR A N 10
ATOM 6125 C CA . THR A 1 3 ? 2.682 -6.657 -5.249 1.00 0.00 3 THR A CA 10
ATOM 6126 C C . THR A 1 3 ? 2.604 -8.182 -5.452 1.00 0.00 3 THR A C 10
ATOM 6127 O O . THR A 1 3 ? 3.005 -8.966 -4.580 1.00 0.00 3 THR A O 10
ATOM 6138 N N . GLN A 1 4 ? 2.066 -8.584 -6.603 1.00 0.00 4 GLN A N 10
ATOM 6139 C CA . GLN A 1 4 ? 2.080 -9.978 -7.055 1.00 0.00 4 GLN A CA 10
ATOM 6140 C C . GLN A 1 4 ? 2.678 -9.979 -8.459 1.00 0.00 4 GLN A C 10
ATOM 6141 O O . GLN A 1 4 ? 2.123 -9.338 -9.359 1.00 0.00 4 GLN A O 10
ATOM 6155 N N . GLU A 1 5 ? 3.774 -10.734 -8.655 1.00 0.00 5 GLU A N 10
ATOM 6156 C CA . GLU A 1 5 ? 4.552 -10.695 -9.903 1.00 0.00 5 GLU A CA 10
ATOM 6157 C C . GLU A 1 5 ? 3.890 -11.566 -10.988 1.00 0.00 5 GLU A C 10
ATOM 6158 O O . GLU A 1 5 ? 4.107 -12.778 -11.086 1.00 0.00 5 GLU A O 10
ATOM 6170 N N . PHE A 1 6 ? 3.008 -10.906 -11.761 1.00 0.00 6 PHE A N 10
ATOM 6171 C CA . PHE A 1 6 ? 2.367 -11.470 -12.952 1.00 0.00 6 PHE A CA 10
ATOM 6172 C C . PHE A 1 6 ? 3.185 -11.106 -14.203 1.00 0.00 6 PHE A C 10
ATOM 6173 O O . PHE A 1 6 ? 4.028 -10.198 -14.169 1.00 0.00 6 PHE A O 10
ATOM 6190 N N . ASP A 1 7 ? 2.898 -11.805 -15.299 1.00 0.00 7 ASP A N 10
ATOM 6191 C CA . ASP A 1 7 ? 3.694 -11.753 -16.537 1.00 0.00 7 ASP A CA 10
ATOM 6192 C C . ASP A 1 7 ? 3.037 -10.850 -17.603 1.00 0.00 7 ASP A C 10
ATOM 6193 O O . ASP A 1 7 ? 2.064 -10.134 -17.325 1.00 0.00 7 ASP A O 10
ATOM 6202 N N . ASN A 1 8 ? 3.579 -10.931 -18.835 1.00 0.00 8 ASN A N 10
ATOM 6203 C CA . ASN A 1 8 ? 3.151 -10.116 -19.997 1.00 0.00 8 ASN A CA 10
ATOM 6204 C C . ASN A 1 8 ? 1.760 -10.551 -20.547 1.00 0.00 8 ASN A C 10
ATOM 6205 O O . ASN A 1 8 ? 1.202 -9.878 -21.413 1.00 0.00 8 ASN A O 10
ATOM 6216 N N . GLU A 1 9 ? 1.190 -11.667 -20.027 1.00 0.00 9 GLU A N 10
ATOM 6217 C CA . GLU A 1 9 ? -0.171 -12.140 -20.417 1.00 0.00 9 GLU A CA 10
ATOM 6218 C C . GLU A 1 9 ? -1.283 -11.348 -19.689 1.00 0.00 9 GLU A C 10
ATOM 6219 O O . GLU A 1 9 ? -2.477 -11.658 -19.842 1.00 0.00 9 GLU A O 10
ATOM 6231 N N . GLU A 1 10 ? -0.863 -10.341 -18.882 1.00 0.00 10 GLU A N 10
ATOM 6232 C CA . GLU A 1 10 ? -1.738 -9.273 -18.341 1.00 0.00 10 GLU A CA 10
ATOM 6233 C C . GLU A 1 10 ? -2.670 -9.789 -17.210 1.00 0.00 10 GLU A C 10
ATOM 6234 O O . GLU A 1 10 ? -3.703 -9.183 -16.906 1.00 0.00 10 GLU A O 10
ATOM 6246 N N . GLU A 1 11 ? -2.233 -10.866 -16.534 1.00 0.00 11 GLU A N 10
ATOM 6247 C CA . GLU A 1 11 ? -3.008 -11.550 -15.468 1.00 0.00 11 GLU A CA 10
ATOM 6248 C C . GLU A 1 11 ? -3.288 -10.635 -14.251 1.00 0.00 11 GLU A C 10
ATOM 6249 O O . GLU A 1 11 ? -4.252 -10.856 -13.506 1.00 0.00 11 GLU A O 10
ATOM 6261 N N . ALA A 1 12 ? -2.439 -9.605 -14.078 1.00 0.00 12 ALA A N 10
ATOM 6262 C CA . ALA A 1 12 ? -2.600 -8.571 -13.030 1.00 0.00 12 ALA A CA 10
ATOM 6263 C C . ALA A 1 12 ? -3.925 -7.812 -13.181 1.00 0.00 12 ALA A C 10
ATOM 6264 O O . ALA A 1 12 ? -4.604 -7.538 -12.193 1.00 0.00 12 ALA A O 10
ATOM 6271 N N . ARG A 1 13 ? -4.277 -7.515 -14.440 1.00 0.00 13 ARG A N 10
ATOM 6272 C CA . ARG A 1 13 ? -5.445 -6.690 -14.808 1.00 0.00 13 ARG A CA 10
ATOM 6273 C C . ARG A 1 13 ? -6.776 -7.445 -14.618 1.00 0.00 13 ARG A C 10
ATOM 6274 O O . ARG A 1 13 ? -7.805 -6.822 -14.310 1.00 0.00 13 ARG A O 10
ATOM 6295 N N . LYS A 1 14 ? -6.735 -8.784 -14.811 1.00 0.00 14 LYS A N 10
ATOM 6296 C CA . LYS A 1 14 ? -7.905 -9.676 -14.601 1.00 0.00 14 LYS A CA 10
ATOM 6297 C C . LYS A 1 14 ? -8.359 -9.602 -13.127 1.00 0.00 14 LYS A C 10
ATOM 6298 O O . LYS A 1 14 ? -9.553 -9.450 -12.833 1.00 0.00 14 LYS A O 10
ATOM 6317 N N . ALA A 1 15 ? -7.375 -9.682 -12.221 1.00 0.00 15 ALA A N 10
ATOM 6318 C CA . ALA A 1 15 ? -7.596 -9.559 -10.777 1.00 0.00 15 ALA A CA 10
ATOM 6319 C C . ALA A 1 15 ? -7.946 -8.113 -10.408 1.00 0.00 15 ALA A C 10
ATOM 6320 O O . ALA A 1 15 ? -8.867 -7.883 -9.626 1.00 0.00 15 ALA A O 10
ATOM 6327 N N . GLU A 1 16 ? -7.215 -7.166 -11.027 1.00 0.00 16 GLU A N 10
ATOM 6328 C CA . GLU A 1 16 ? -7.281 -5.716 -10.732 1.00 0.00 16 GLU A CA 10
ATOM 6329 C C . GLU A 1 16 ? -8.716 -5.171 -10.763 1.00 0.00 16 GLU A C 10
ATOM 6330 O O . GLU A 1 16 ? -9.084 -4.382 -9.893 1.00 0.00 16 GLU A O 10
ATOM 6342 N N . LYS A 1 17 ? -9.503 -5.598 -11.773 1.00 0.00 17 LYS A N 10
ATOM 6343 C CA . LYS A 1 17 ? -10.917 -5.184 -11.937 1.00 0.00 17 LYS A CA 10
ATOM 6344 C C . LYS A 1 17 ? -11.730 -5.457 -10.654 1.00 0.00 17 LYS A C 10
ATOM 6345 O O . LYS A 1 17 ? -12.460 -4.590 -10.151 1.00 0.00 17 LYS A O 10
ATOM 6364 N N . GLU A 1 18 ? -11.557 -6.677 -10.136 1.00 0.00 18 GLU A N 10
ATOM 6365 C CA . GLU A 1 18 ? -12.276 -7.182 -8.958 1.00 0.00 18 GLU A CA 10
ATOM 6366 C C . GLU A 1 18 ? -11.692 -6.587 -7.654 1.00 0.00 18 GLU A C 10
ATOM 6367 O O . GLU A 1 18 ? -12.415 -6.396 -6.668 1.00 0.00 18 GLU A O 10
ATOM 6379 N N . LEU A 1 19 ? -10.380 -6.281 -7.676 1.00 0.00 19 LEU A N 10
ATOM 6380 C CA . LEU A 1 19 ? -9.670 -5.649 -6.541 1.00 0.00 19 LEU A CA 10
ATOM 6381 C C . LEU A 1 19 ? -10.067 -4.162 -6.398 1.00 0.00 19 LEU A C 10
ATOM 6382 O O . LEU A 1 19 ? -10.051 -3.614 -5.296 1.00 0.00 19 LEU A O 10
ATOM 6398 N N . ARG A 1 20 ? -10.427 -3.527 -7.537 1.00 0.00 20 ARG A N 10
ATOM 6399 C CA . ARG A 1 20 ? -10.883 -2.119 -7.576 1.00 0.00 20 ARG A CA 10
ATOM 6400 C C . ARG A 1 20 ? -12.270 -1.965 -6.931 1.00 0.00 20 ARG A C 10
ATOM 6401 O O . ARG A 1 20 ? -12.628 -0.872 -6.480 1.00 0.00 20 ARG A O 10
ATOM 6422 N N . LYS A 1 21 ? -13.045 -3.068 -6.906 1.00 0.00 21 LYS A N 10
ATOM 6423 C CA . LYS A 1 21 ? -14.382 -3.090 -6.278 1.00 0.00 21 LYS A CA 10
ATOM 6424 C C . LYS A 1 21 ? -14.264 -3.008 -4.732 1.00 0.00 21 LYS A C 10
ATOM 6425 O O . LYS A 1 21 ? -15.217 -2.652 -4.040 1.00 0.00 21 LYS A O 10
ATOM 6444 N N . GLU A 1 22 ? -13.069 -3.325 -4.210 1.00 0.00 22 GLU A N 10
ATOM 6445 C CA . GLU A 1 22 ? -12.738 -3.172 -2.780 1.00 0.00 22 GLU A CA 10
ATOM 6446 C C . GLU A 1 22 ? -12.298 -1.719 -2.482 1.00 0.00 22 GLU A C 10
ATOM 6447 O O . GLU A 1 22 ? -12.133 -0.911 -3.402 1.00 0.00 22 GLU A O 10
ATOM 6459 N N . ASN A 1 23 ? -12.093 -1.398 -1.186 1.00 0.00 23 ASN A N 10
ATOM 6460 C CA . ASN A 1 23 ? -11.649 -0.045 -0.750 1.00 0.00 23 ASN A CA 10
ATOM 6461 C C . ASN A 1 23 ? -10.134 0.150 -0.996 1.00 0.00 23 ASN A C 10
ATOM 6462 O O . ASN A 1 23 ? -9.616 1.264 -0.861 1.00 0.00 23 ASN A O 10
ATOM 6473 N N . ARG A 1 24 ? -9.441 -0.957 -1.342 1.00 0.00 24 ARG A N 10
ATOM 6474 C CA . ARG A 1 24 ? -7.987 -0.976 -1.575 1.00 0.00 24 ARG A CA 10
ATOM 6475 C C . ARG A 1 24 ? -7.634 -0.240 -2.887 1.00 0.00 24 ARG A C 10
ATOM 6476 O O . ARG A 1 24 ? -8.424 -0.234 -3.840 1.00 0.00 24 ARG A O 10
ATOM 6497 N N . ARG A 1 25 ? -6.461 0.394 -2.905 1.00 0.00 25 ARG A N 10
ATOM 6498 C CA . ARG A 1 25 ? -5.869 0.981 -4.119 1.00 0.00 25 ARG A CA 10
ATOM 6499 C C . ARG A 1 25 ? -4.873 -0.016 -4.735 1.00 0.00 25 ARG A C 10
ATOM 6500 O O . ARG A 1 25 ? -3.949 -0.483 -4.060 1.00 0.00 25 ARG A O 10
ATOM 6521 N N . VAL A 1 26 ? -5.097 -0.355 -6.010 1.00 0.00 26 VAL A N 10
ATOM 6522 C CA . VAL A 1 26 ? -4.251 -1.267 -6.789 1.00 0.00 26 VAL A CA 10
ATOM 6523 C C . VAL A 1 26 ? -3.598 -0.514 -7.964 1.00 0.00 26 VAL A C 10
ATOM 6524 O O . VAL A 1 26 ? -4.234 0.320 -8.612 1.00 0.00 26 VAL A O 10
ATOM 6537 N N . THR A 1 27 ? -2.309 -0.777 -8.201 1.00 0.00 27 THR A N 10
ATOM 6538 C CA . THR A 1 27 ? -1.557 -0.185 -9.315 1.00 0.00 27 THR A CA 10
ATOM 6539 C C . THR A 1 27 ? -0.710 -1.261 -10.015 1.00 0.00 27 THR A C 10
ATOM 6540 O O . THR A 1 27 ? 0.237 -1.788 -9.421 1.00 0.00 27 THR A O 10
ATOM 6551 N N . VAL A 1 28 ? -1.060 -1.588 -11.272 1.00 0.00 28 VAL A N 10
ATOM 6552 C CA . VAL A 1 28 ? -0.240 -2.472 -12.116 1.00 0.00 28 VAL A CA 10
ATOM 6553 C C . VAL A 1 28 ? 1.043 -1.722 -12.545 1.00 0.00 28 VAL A C 10
ATOM 6554 O O . VAL A 1 28 ? 0.999 -0.507 -12.806 1.00 0.00 28 VAL A O 10
ATOM 6567 N N . THR A 1 29 ? 2.178 -2.431 -12.565 1.00 0.00 29 THR A N 10
ATOM 6568 C CA . THR A 1 29 ? 3.460 -1.876 -13.017 1.00 0.00 29 THR A CA 10
ATOM 6569 C C . THR A 1 29 ? 3.429 -1.657 -14.546 1.00 0.00 29 THR A C 10
ATOM 6570 O O . THR A 1 29 ? 2.657 -2.323 -15.256 1.00 0.00 29 THR A O 10
ATOM 6581 N N . GLN A 1 30 ? 4.259 -0.698 -15.012 1.00 0.00 30 GLN A N 10
ATOM 6582 C CA . GLN A 1 30 ? 4.269 -0.175 -16.398 1.00 0.00 30 GLN A CA 10
ATOM 6583 C C . GLN A 1 30 ? 4.254 -1.280 -17.481 1.00 0.00 30 GLN A C 10
ATOM 6584 O O . GLN A 1 30 ? 4.844 -2.358 -17.308 1.00 0.00 30 GLN A O 10
ATOM 6598 N N . GLU A 1 31 ? 3.604 -0.955 -18.614 1.00 0.00 31 GLU A N 10
ATOM 6599 C CA . GLU A 1 31 ? 3.468 -1.840 -19.792 1.00 0.00 31 GLU A CA 10
ATOM 6600 C C . GLU A 1 31 ? 4.856 -2.170 -20.424 1.00 0.00 31 GLU A C 10
ATOM 6601 O O . GLU A 1 31 ? 4.985 -3.093 -21.238 1.00 0.00 31 GLU A O 10
ATOM 6613 N N . ASN A 1 32 ? 5.889 -1.415 -20.013 1.00 0.00 32 ASN A N 10
ATOM 6614 C CA . ASN A 1 32 ? 7.279 -1.579 -20.474 1.00 0.00 32 ASN A CA 10
ATOM 6615 C C . ASN A 1 32 ? 7.912 -2.900 -19.982 1.00 0.00 32 ASN A C 10
ATOM 6616 O O . ASN A 1 32 ? 8.876 -3.375 -20.592 1.00 0.00 32 ASN A O 10
ATOM 6627 N N . GLY A 1 33 ? 7.382 -3.484 -18.870 1.00 0.00 33 GLY A N 10
ATOM 6628 C CA . GLY A 1 33 ? 7.908 -4.752 -18.337 1.00 0.00 33 GLY A CA 10
ATOM 6629 C C . GLY A 1 33 ? 7.285 -5.152 -16.998 1.00 0.00 33 GLY A C 10
ATOM 6630 O O . GLY A 1 33 ? 7.060 -4.286 -16.151 1.00 0.00 33 GLY A O 10
ATOM 6634 N N . ARG A 1 34 ? 7.047 -6.486 -16.839 1.00 0.00 34 ARG A N 10
ATOM 6635 C CA . ARG A 1 34 ? 6.464 -7.122 -15.626 1.00 0.00 34 ARG A CA 10
ATOM 6636 C C . ARG A 1 34 ? 5.157 -6.446 -15.179 1.00 0.00 34 ARG A C 10
ATOM 6637 O O . ARG A 1 34 ? 5.163 -5.553 -14.323 1.00 0.00 34 ARG A O 10
ATOM 6658 N N . TRP A 1 35 ? 4.050 -6.875 -15.789 1.00 0.00 35 TRP A N 10
ATOM 6659 C CA . TRP A 1 35 ? 2.718 -6.308 -15.527 1.00 0.00 35 TRP A CA 10
ATOM 6660 C C . TRP A 1 35 ? 2.165 -6.962 -14.256 1.00 0.00 35 TRP A C 10
ATOM 6661 O O . TRP A 1 35 ? 1.495 -7.997 -14.308 1.00 0.00 35 TRP A O 10
ATOM 6682 N N . ARG A 1 36 ? 2.531 -6.372 -13.105 1.00 0.00 36 ARG A N 10
ATOM 6683 C CA . ARG A 1 36 ? 2.278 -6.944 -11.772 1.00 0.00 36 ARG A CA 10
ATOM 6684 C C . ARG A 1 36 ? 1.440 -5.962 -10.921 1.00 0.00 36 ARG A C 10
ATOM 6685 O O . ARG A 1 36 ? 1.779 -4.776 -10.810 1.00 0.00 36 ARG A O 10
ATOM 6706 N N . VAL A 1 37 ? 0.331 -6.460 -10.336 1.00 0.00 37 VAL A N 10
ATOM 6707 C CA . VAL A 1 37 ? -0.615 -5.619 -9.565 1.00 0.00 37 VAL A CA 10
ATOM 6708 C C . VAL A 1 37 ? -0.082 -5.393 -8.133 1.00 0.00 37 VAL A C 10
ATOM 6709 O O . VAL A 1 37 ? 0.259 -6.344 -7.426 1.00 0.00 37 VAL A O 10
ATOM 6722 N N . THR A 1 38 ? 0.021 -4.113 -7.734 1.00 0.00 38 THR A N 10
ATOM 6723 C CA . THR A 1 38 ? 0.516 -3.703 -6.412 1.00 0.00 38 THR A CA 10
ATOM 6724 C C . THR A 1 38 ? -0.655 -3.174 -5.567 1.00 0.00 38 THR A C 10
ATOM 6725 O O . THR A 1 38 ? -1.159 -2.072 -5.791 1.00 0.00 38 THR A O 10
ATOM 6736 N N . TRP A 1 39 ? -1.074 -3.990 -4.603 1.00 0.00 39 TRP A N 10
ATOM 6737 C CA . TRP A 1 39 ? -2.267 -3.759 -3.769 1.00 0.00 39 TRP A CA 10
ATOM 6738 C C . TRP A 1 39 ? -1.882 -3.586 -2.302 1.00 0.00 39 TRP A C 10
ATOM 6739 O O . TRP A 1 39 ? -0.820 -4.027 -1.874 1.00 0.00 39 TRP A O 10
ATOM 6760 N N . ASP A 1 40 ? -2.759 -2.935 -1.535 1.00 0.00 40 ASP A N 10
ATOM 6761 C CA . ASP A 1 40 ? -2.692 -2.943 -0.059 1.00 0.00 40 ASP A CA 10
ATOM 6762 C C . ASP A 1 40 ? -3.646 -4.023 0.493 1.00 0.00 40 ASP A C 10
ATOM 6771 N N . THR A 1 1 ? 4.909 -7.746 -0.141 1.00 0.00 1 THR A N 11
ATOM 6772 C CA . THR A 1 1 ? 5.065 -7.327 -1.541 1.00 0.00 1 THR A CA 11
ATOM 6773 C C . THR A 1 1 ? 3.772 -6.676 -2.067 1.00 0.00 1 THR A C 11
ATOM 6774 O O . THR A 1 1 ? 2.843 -7.366 -2.526 1.00 0.00 1 THR A O 11
ATOM 6784 N N . GLN A 1 2 ? 3.722 -5.331 -1.949 1.00 0.00 2 GLN A N 11
ATOM 6785 C CA . GLN A 1 2 ? 2.638 -4.497 -2.511 1.00 0.00 2 GLN A CA 11
ATOM 6786 C C . GLN A 1 2 ? 2.576 -4.638 -4.044 1.00 0.00 2 GLN A C 11
ATOM 6787 O O . GLN A 1 2 ? 1.503 -4.570 -4.643 1.00 0.00 2 GLN A O 11
ATOM 6801 N N . THR A 1 3 ? 3.759 -4.815 -4.662 1.00 0.00 3 THR A N 11
ATOM 6802 C CA . THR A 1 3 ? 3.898 -5.080 -6.094 1.00 0.00 3 THR A CA 11
ATOM 6803 C C . THR A 1 3 ? 3.757 -6.593 -6.355 1.00 0.00 3 THR A C 11
ATOM 6804 O O . THR A 1 3 ? 4.704 -7.362 -6.163 1.00 0.00 3 THR A O 11
ATOM 6815 N N . GLN A 1 4 ? 2.537 -7.004 -6.734 1.00 0.00 4 GLN A N 11
ATOM 6816 C CA . GLN A 1 4 ? 2.243 -8.382 -7.153 1.00 0.00 4 GLN A CA 11
ATOM 6817 C C . GLN A 1 4 ? 2.544 -8.491 -8.652 1.00 0.00 4 GLN A C 11
ATOM 6818 O O . GLN A 1 4 ? 1.858 -7.873 -9.478 1.00 0.00 4 GLN A O 11
ATOM 6832 N N . GLU A 1 5 ? 3.607 -9.242 -8.99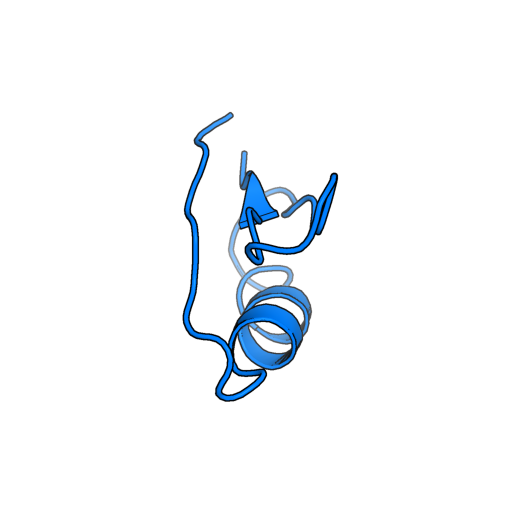0 1.00 0.00 5 GLU A N 11
ATOM 6833 C CA . GLU A 1 5 ? 4.203 -9.213 -10.330 1.00 0.00 5 GLU A CA 11
ATOM 6834 C C . GLU A 1 5 ? 3.634 -10.322 -11.218 1.00 0.00 5 GLU A C 11
ATOM 6835 O O . GLU A 1 5 ? 4.020 -11.493 -11.116 1.00 0.00 5 GLU A O 11
ATOM 6847 N N . PHE A 1 6 ? 2.678 -9.925 -12.074 1.00 0.00 6 PHE A N 11
ATOM 6848 C CA . PHE A 1 6 ? 2.057 -10.801 -13.081 1.00 0.00 6 PHE A CA 11
ATOM 6849 C C . PHE A 1 6 ? 2.941 -10.862 -14.343 1.00 0.00 6 PHE A C 11
ATOM 6850 O O . PHE A 1 6 ? 3.970 -10.183 -14.425 1.00 0.00 6 PHE A O 11
ATOM 6867 N N . ASP A 1 7 ? 2.529 -11.680 -15.316 1.00 0.00 7 ASP A N 11
ATOM 6868 C CA . ASP A 1 7 ? 3.265 -11.889 -16.577 1.00 0.00 7 ASP A CA 11
ATOM 6869 C C . ASP A 1 7 ? 2.818 -10.881 -17.667 1.00 0.00 7 ASP A C 11
ATOM 6870 O O . ASP A 1 7 ? 1.798 -10.191 -17.519 1.00 0.00 7 ASP A O 11
ATOM 6879 N N . ASN A 1 8 ? 3.628 -10.813 -18.744 1.00 0.00 8 ASN A N 11
ATOM 6880 C CA . ASN A 1 8 ? 3.396 -10.004 -19.968 1.00 0.00 8 ASN A CA 11
ATOM 6881 C C . ASN A 1 8 ? 1.956 -10.164 -20.524 1.00 0.00 8 ASN A C 11
ATOM 6882 O O . ASN A 1 8 ? 1.375 -9.200 -21.029 1.00 0.00 8 ASN A O 11
ATOM 6893 N N . GLU A 1 9 ? 1.366 -11.372 -20.382 1.00 0.00 9 GLU A N 11
ATOM 6894 C CA . GLU A 1 9 ? 0.030 -11.707 -20.944 1.00 0.00 9 GLU A CA 11
ATOM 6895 C C . GLU A 1 9 ? -1.160 -11.059 -20.175 1.00 0.00 9 GLU A C 11
ATOM 6896 O O . GLU A 1 9 ? -2.291 -11.580 -20.217 1.00 0.00 9 GLU A O 11
ATOM 6908 N N . GLU A 1 10 ? -0.889 -9.928 -19.483 1.00 0.00 10 GLU A N 11
ATOM 6909 C CA . GLU A 1 10 ? -1.918 -8.970 -19.029 1.00 0.00 10 GLU A CA 11
ATOM 6910 C C . GLU A 1 10 ? -2.786 -9.570 -17.885 1.00 0.00 10 GLU A C 11
ATOM 6911 O O . GLU A 1 10 ? -3.947 -9.195 -17.693 1.00 0.00 10 GLU A O 11
ATOM 6923 N N . GLU A 1 11 ? -2.177 -10.463 -17.072 1.00 0.00 11 GLU A N 11
ATOM 6924 C CA . GLU A 1 11 ? -2.868 -11.145 -15.935 1.00 0.00 11 GLU A CA 11
ATOM 6925 C C . GLU A 1 11 ? -3.274 -10.149 -14.809 1.00 0.00 11 GLU A C 11
ATOM 6926 O O . GLU A 1 11 ? -4.056 -10.481 -13.913 1.00 0.00 11 GLU A O 11
ATOM 6938 N N . ALA A 1 12 ? -2.710 -8.933 -14.889 1.00 0.00 12 ALA A N 11
ATOM 6939 C CA . ALA A 1 12 ? -2.959 -7.814 -13.959 1.00 0.00 12 ALA A CA 11
ATOM 6940 C C . ALA A 1 12 ? -4.442 -7.369 -13.939 1.00 0.00 12 ALA A C 11
ATOM 6941 O O . ALA A 1 12 ? -4.918 -6.833 -12.932 1.00 0.00 12 ALA A O 11
ATOM 6948 N N . ARG A 1 13 ? -5.155 -7.606 -15.057 1.00 0.00 13 ARG A N 11
ATOM 6949 C CA . ARG A 1 13 ? -6.584 -7.237 -15.203 1.00 0.00 13 ARG A CA 11
ATOM 6950 C C . ARG A 1 13 ? -7.464 -8.051 -14.241 1.00 0.00 13 ARG A C 11
ATOM 6951 O O . ARG A 1 13 ? -8.479 -7.553 -13.748 1.00 0.00 13 ARG A O 11
ATOM 6972 N N . LYS A 1 14 ? -7.060 -9.313 -14.003 1.00 0.00 14 LYS A N 11
ATOM 6973 C CA . LYS A 1 14 ? -7.751 -10.235 -13.082 1.00 0.00 14 LYS A CA 11
ATOM 6974 C C . LYS A 1 14 ? -7.768 -9.665 -11.649 1.00 0.00 14 LYS A C 11
ATOM 6975 O O . LYS A 1 14 ? -8.804 -9.699 -10.966 1.00 0.00 14 LYS A O 11
ATOM 6994 N N . ALA A 1 15 ? -6.608 -9.125 -11.222 1.00 0.00 15 ALA A N 11
ATOM 6995 C CA . ALA A 1 15 ? -6.449 -8.498 -9.897 1.00 0.00 15 ALA A CA 11
ATOM 6996 C C . ALA A 1 15 ? -7.422 -7.327 -9.735 1.00 0.00 15 ALA A C 11
ATOM 6997 O O . ALA A 1 15 ? -8.224 -7.308 -8.813 1.00 0.00 15 ALA A O 11
ATOM 7004 N N . GLU A 1 16 ? -7.381 -6.396 -10.696 1.00 0.00 16 GLU A N 11
ATOM 7005 C CA . GLU A 1 16 ? -8.217 -5.183 -10.680 1.00 0.00 16 GLU A CA 11
ATOM 7006 C C . GLU A 1 16 ? -9.729 -5.531 -10.744 1.00 0.00 16 GLU A C 11
ATOM 7007 O O . GLU A 1 16 ? -10.556 -4.834 -10.160 1.00 0.00 16 GLU A O 11
ATOM 7019 N N . LYS A 1 17 ? -10.055 -6.642 -11.440 1.00 0.00 17 LYS A N 11
ATOM 7020 C CA . LYS A 1 17 ? -11.448 -7.100 -11.646 1.00 0.00 17 LYS A CA 11
ATOM 7021 C C . LYS A 1 17 ? -12.118 -7.521 -10.319 1.00 0.00 17 LYS A C 11
ATOM 7022 O O . LYS A 1 17 ? -13.342 -7.409 -10.157 1.00 0.00 17 LYS A O 11
ATOM 7041 N N . GLU A 1 18 ? -11.300 -8.009 -9.383 1.00 0.00 18 GLU A N 11
ATOM 7042 C CA . GLU A 1 18 ? -11.747 -8.355 -8.031 1.00 0.00 18 GLU A CA 11
ATOM 7043 C C . GLU A 1 18 ? -11.675 -7.069 -7.171 1.00 0.00 18 GLU A C 11
ATOM 7044 O O . GLU A 1 18 ? -12.692 -6.569 -6.688 1.00 0.00 18 GLU A O 11
ATOM 7056 N N . LEU A 1 19 ? -10.458 -6.509 -7.090 1.00 0.00 19 LEU A N 11
ATOM 7057 C CA . LEU A 1 19 ? -10.087 -5.401 -6.180 1.00 0.00 19 LEU A CA 11
ATOM 7058 C C . LEU A 1 19 ? -10.828 -4.061 -6.477 1.00 0.00 19 LEU A C 11
ATOM 7059 O O . LEU A 1 19 ? -10.722 -3.125 -5.680 1.00 0.00 19 LEU A O 11
ATOM 7075 N N . ARG A 1 20 ? -11.585 -3.988 -7.594 1.00 0.00 20 ARG A N 11
ATOM 7076 C CA . ARG A 1 20 ? -12.412 -2.804 -7.951 1.00 0.00 20 ARG A CA 11
ATOM 7077 C C . ARG A 1 20 ? -13.481 -2.512 -6.867 1.00 0.00 20 ARG A C 11
ATOM 7078 O O . ARG A 1 20 ? -13.829 -1.350 -6.622 1.00 0.00 20 ARG A O 11
ATOM 7099 N N . LYS A 1 21 ? -13.982 -3.585 -6.223 1.00 0.00 21 LYS A N 11
ATOM 7100 C CA . LYS A 1 21 ? -14.985 -3.491 -5.141 1.00 0.00 21 LYS A CA 11
ATOM 7101 C C . LYS A 1 21 ? -14.304 -3.169 -3.793 1.00 0.00 21 LYS A C 11
ATOM 7102 O O . LYS A 1 21 ? -14.930 -2.622 -2.878 1.00 0.00 21 LYS A O 11
ATOM 7121 N N . GLU A 1 22 ? -13.011 -3.503 -3.693 1.00 0.00 22 GLU A N 11
ATOM 7122 C CA . GLU A 1 22 ? -12.204 -3.290 -2.478 1.00 0.00 22 GLU A CA 11
ATOM 7123 C C . GLU A 1 22 ? -11.850 -1.810 -2.261 1.00 0.00 22 GLU A C 11
ATOM 7124 O O . GLU A 1 22 ? -11.998 -0.967 -3.151 1.00 0.00 22 GLU A O 11
ATOM 7136 N N . ASN A 1 23 ? -11.353 -1.541 -1.046 1.00 0.00 23 ASN A N 11
ATOM 7137 C CA . ASN A 1 23 ? -10.832 -0.227 -0.638 1.00 0.00 23 ASN A CA 11
ATOM 7138 C C . ASN A 1 23 ? -9.369 -0.063 -1.098 1.00 0.00 23 ASN A C 11
ATOM 7139 O O . ASN A 1 23 ? -8.812 1.035 -1.039 1.00 0.00 23 ASN A O 11
ATOM 7150 N N . ARG A 1 24 ? -8.759 -1.178 -1.548 1.00 0.00 24 ARG A N 11
ATOM 7151 C CA . ARG A 1 24 ? -7.341 -1.233 -1.928 1.00 0.00 24 ARG A CA 11
ATOM 7152 C C . ARG A 1 24 ? -7.112 -0.455 -3.242 1.00 0.00 24 ARG A C 11
ATOM 7153 O O . ARG A 1 24 ? -7.609 -0.866 -4.299 1.00 0.00 24 ARG A O 11
ATOM 7174 N N . ARG A 1 25 ? -6.389 0.680 -3.168 1.00 0.00 25 ARG A N 11
ATOM 7175 C CA . ARG A 1 25 ? -6.017 1.462 -4.364 1.00 0.00 25 ARG A CA 11
ATOM 7176 C C . ARG A 1 25 ? -4.972 0.679 -5.178 1.00 0.00 25 ARG A C 11
ATOM 7177 O O . ARG A 1 25 ? -3.794 0.635 -4.811 1.00 0.00 25 ARG A O 11
ATOM 7198 N N . VAL A 1 26 ? -5.424 0.022 -6.261 1.00 0.00 26 VAL A N 11
ATOM 7199 C CA . VAL A 1 26 ? -4.550 -0.778 -7.133 1.00 0.00 26 VAL A CA 11
ATOM 7200 C C . VAL A 1 26 ? -4.108 0.056 -8.347 1.00 0.00 26 VAL A C 11
ATOM 7201 O O . VAL A 1 26 ? -4.917 0.761 -8.968 1.00 0.00 26 VAL A O 11
ATOM 7214 N N . THR A 1 27 ? -2.806 0.008 -8.647 1.00 0.00 27 THR A N 11
ATOM 7215 C CA . THR A 1 27 ? -2.197 0.740 -9.764 1.00 0.00 27 THR A CA 11
ATOM 7216 C C . THR A 1 27 ? -1.264 -0.211 -10.527 1.00 0.00 27 THR A C 11
ATOM 7217 O O . THR A 1 27 ? -0.207 -0.593 -10.016 1.00 0.00 27 THR A O 11
ATOM 7228 N N . VAL A 1 28 ? -1.681 -0.613 -11.741 1.00 0.00 28 VAL A N 11
ATOM 7229 C CA . VAL A 1 28 ? -0.887 -1.497 -12.605 1.00 0.00 28 VAL A CA 11
ATOM 7230 C C . VAL A 1 28 ? 0.296 -0.730 -13.236 1.00 0.00 28 VAL A C 11
ATOM 7231 O O . VAL A 1 28 ? 0.175 0.448 -13.599 1.00 0.00 28 VAL A O 11
ATOM 7244 N N . THR A 1 29 ? 1.440 -1.420 -13.334 1.00 0.00 29 THR A N 11
ATOM 7245 C CA . THR A 1 29 ? 2.684 -0.892 -13.890 1.00 0.00 29 THR A CA 11
ATOM 7246 C C . THR A 1 29 ? 3.300 -1.971 -14.796 1.00 0.00 29 THR A C 11
ATOM 7247 O O . THR A 1 29 ? 3.804 -2.976 -14.292 1.00 0.00 29 THR A O 11
ATOM 7258 N N . GLN A 1 30 ? 3.234 -1.778 -16.129 1.00 0.00 30 GLN A N 11
ATOM 7259 C CA . GLN A 1 30 ? 3.818 -2.727 -17.102 1.00 0.00 30 GLN A CA 11
ATOM 7260 C C . GLN A 1 30 ? 5.353 -2.817 -16.943 1.00 0.00 30 GLN A C 11
ATOM 7261 O O . GLN A 1 30 ? 5.957 -3.840 -17.275 1.00 0.00 30 GLN A O 11
ATOM 7275 N N . GLU A 1 31 ? 5.963 -1.696 -16.478 1.00 0.00 31 GLU A N 11
ATOM 7276 C CA . GLU A 1 31 ? 7.410 -1.587 -16.151 1.00 0.00 31 GLU A CA 11
ATOM 7277 C C . GLU A 1 31 ? 8.311 -1.840 -17.395 1.00 0.00 31 GLU A C 11
ATOM 7278 O O . GLU A 1 31 ? 9.528 -2.012 -17.268 1.00 0.00 31 GLU A O 11
ATOM 7290 N N . ASN A 1 32 ? 7.683 -1.830 -18.600 1.00 0.00 32 ASN A N 11
ATOM 7291 C CA . ASN A 1 32 ? 8.333 -2.154 -19.900 1.00 0.00 32 ASN A CA 11
ATOM 7292 C C . ASN A 1 32 ? 8.936 -3.582 -19.895 1.00 0.00 32 ASN A C 11
ATOM 7293 O O . ASN A 1 32 ? 9.846 -3.894 -20.673 1.00 0.00 32 ASN A O 11
ATOM 7304 N N . GLY A 1 33 ? 8.362 -4.456 -19.042 1.00 0.00 33 GLY A N 11
ATOM 7305 C CA . GLY A 1 33 ? 8.823 -5.831 -18.874 1.00 0.00 33 GLY A CA 11
ATOM 7306 C C . GLY A 1 33 ? 7.655 -6.782 -18.664 1.00 0.00 33 GLY A C 11
ATOM 7307 O O . GLY A 1 33 ? 7.410 -7.669 -19.491 1.00 0.00 33 GLY A O 11
ATOM 7311 N N . ARG A 1 34 ? 6.921 -6.595 -17.549 1.00 0.00 34 ARG A N 11
ATOM 7312 C CA . ARG A 1 34 ? 5.752 -7.431 -17.190 1.00 0.00 34 ARG A CA 11
ATOM 7313 C C . ARG A 1 34 ? 4.812 -6.658 -16.252 1.00 0.00 34 ARG A C 11
ATOM 7314 O O . ARG A 1 34 ? 5.263 -5.882 -15.400 1.00 0.00 34 ARG A O 11
ATOM 7335 N N . TRP A 1 35 ? 3.505 -6.896 -16.429 1.00 0.00 35 TRP A N 11
ATOM 7336 C CA . TRP A 1 35 ? 2.426 -6.175 -15.734 1.00 0.00 35 TRP A CA 11
ATOM 7337 C C . TRP A 1 35 ? 2.425 -6.528 -14.238 1.00 0.00 35 TRP A C 11
ATOM 7338 O O . TRP A 1 35 ? 2.157 -7.659 -13.882 1.00 0.00 35 TRP A O 11
ATOM 7359 N N . ARG A 1 36 ? 2.753 -5.559 -13.371 1.00 0.00 36 ARG A N 11
ATOM 7360 C CA . ARG A 1 36 ? 2.742 -5.755 -11.910 1.00 0.00 36 ARG A CA 11
ATOM 7361 C C . ARG A 1 36 ? 1.887 -4.676 -11.229 1.00 0.00 36 ARG A C 11
ATOM 7362 O O . ARG A 1 36 ? 2.045 -3.478 -11.480 1.00 0.00 36 ARG A O 11
ATOM 7383 N N . VAL A 1 37 ? 0.966 -5.132 -10.372 1.00 0.00 37 VAL A N 11
ATOM 7384 C CA . VAL A 1 37 ? -0.022 -4.273 -9.701 1.00 0.00 37 VAL A CA 11
ATOM 7385 C C . VAL A 1 37 ? 0.458 -3.909 -8.288 1.00 0.00 37 VAL A C 11
ATOM 7386 O O . VAL A 1 37 ? 0.691 -4.792 -7.454 1.00 0.00 37 VAL A O 11
ATOM 7399 N N . THR A 1 38 ? 0.617 -2.600 -8.047 1.00 0.00 38 THR A N 11
ATOM 7400 C CA . THR A 1 38 ? 0.880 -2.048 -6.718 1.00 0.00 38 THR A CA 11
ATOM 7401 C C . THR A 1 38 ? -0.461 -1.773 -6.020 1.00 0.00 38 THR A C 11
ATOM 7402 O O . THR A 1 38 ? -1.168 -0.825 -6.382 1.00 0.00 38 THR A O 11
ATOM 7413 N N . TRP A 1 39 ? -0.829 -2.626 -5.053 1.00 0.00 39 TRP A N 11
ATOM 7414 C CA . TRP A 1 39 ? -2.044 -2.429 -4.244 1.00 0.00 39 TRP A CA 11
ATOM 7415 C C . TRP A 1 39 ? -1.718 -1.645 -2.965 1.00 0.00 39 TRP A C 11
ATOM 7416 O O . TRP A 1 39 ? -0.609 -1.741 -2.422 1.00 0.00 39 TRP A O 11
ATOM 7437 N N . ASP A 1 40 ? -2.696 -0.862 -2.512 1.00 0.00 40 ASP A N 11
ATOM 7438 C CA . ASP A 1 40 ? -2.650 -0.147 -1.229 1.00 0.00 40 ASP A CA 11
ATOM 7439 C C . ASP A 1 40 ? -2.978 -1.127 -0.083 1.00 0.00 40 ASP A C 11
ATOM 7448 N N . THR A 1 1 ? 4.442 -8.417 0.012 1.00 0.00 1 THR A N 12
ATOM 7449 C CA . THR A 1 1 ? 4.891 -7.479 -1.041 1.00 0.00 1 THR A CA 12
ATOM 7450 C C . THR A 1 1 ? 3.681 -6.809 -1.723 1.00 0.00 1 THR A C 12
ATOM 7451 O O . THR A 1 1 ? 2.630 -7.436 -1.897 1.00 0.00 1 THR A O 12
ATOM 7461 N N . GLN A 1 2 ? 3.832 -5.517 -2.079 1.00 0.00 2 GLN A N 12
ATOM 7462 C CA . GLN A 1 2 ? 2.844 -4.788 -2.895 1.00 0.00 2 GLN A CA 12
ATOM 7463 C C . GLN A 1 2 ? 3.018 -5.148 -4.389 1.00 0.00 2 GLN A C 12
ATOM 7464 O O . GLN A 1 2 ? 2.051 -5.168 -5.143 1.00 0.00 2 GLN A O 12
ATOM 7478 N N . THR A 1 3 ? 4.265 -5.446 -4.788 1.00 0.00 3 THR A N 12
ATOM 7479 C CA . THR A 1 3 ? 4.647 -5.656 -6.192 1.00 0.00 3 THR A CA 12
ATOM 7480 C C . THR A 1 3 ? 4.461 -7.131 -6.607 1.00 0.00 3 THR A C 12
ATOM 7481 O O . THR A 1 3 ? 5.186 -8.014 -6.120 1.00 0.00 3 THR A O 12
ATOM 7492 N N . GLN A 1 4 ? 3.463 -7.396 -7.470 1.00 0.00 4 GLN A N 12
ATOM 7493 C CA . GLN A 1 4 ? 3.221 -8.732 -8.049 1.00 0.00 4 GLN A CA 12
ATOM 7494 C C . GLN A 1 4 ? 3.209 -8.635 -9.585 1.00 0.00 4 GLN A C 12
ATOM 7495 O O . GLN A 1 4 ? 2.252 -8.107 -10.164 1.00 0.00 4 GLN A O 12
ATOM 7509 N N . GLU A 1 5 ? 4.282 -9.122 -10.244 1.00 0.00 5 GLU A N 12
ATOM 7510 C CA . GLU A 1 5 ? 4.396 -9.092 -11.714 1.00 0.00 5 GLU A CA 12
ATOM 7511 C C . GLU A 1 5 ? 3.956 -10.415 -12.334 1.00 0.00 5 GLU A C 12
ATOM 7512 O O . GLU A 1 5 ? 4.675 -11.416 -12.314 1.00 0.00 5 GLU A O 12
ATOM 7524 N N . PHE A 1 6 ? 2.740 -10.379 -12.885 1.00 0.00 6 PHE A N 12
ATOM 7525 C CA . PHE A 1 6 ? 2.089 -11.522 -13.516 1.00 0.00 6 PHE A CA 12
ATOM 7526 C C . PHE A 1 6 ? 2.651 -11.765 -14.932 1.00 0.00 6 PHE A C 12
ATOM 7527 O O . PHE A 1 6 ? 3.145 -10.838 -15.586 1.00 0.00 6 PHE A O 12
ATOM 7544 N N . ASP A 1 7 ? 2.540 -13.017 -15.405 1.00 0.00 7 ASP A N 12
ATOM 7545 C CA . ASP A 1 7 ? 3.152 -13.484 -16.678 1.00 0.00 7 ASP A CA 12
ATOM 7546 C C . ASP A 1 7 ? 2.381 -13.020 -17.946 1.00 0.00 7 ASP A C 12
ATOM 7547 O O . ASP A 1 7 ? 2.668 -13.501 -19.057 1.00 0.00 7 ASP A O 12
ATOM 7556 N N . ASN A 1 8 ? 1.419 -12.083 -17.753 1.00 0.00 8 ASN A N 12
ATOM 7557 C CA . ASN A 1 8 ? 0.584 -11.482 -18.821 1.00 0.00 8 ASN A CA 12
ATOM 7558 C C . ASN A 1 8 ? -0.445 -12.516 -19.354 1.00 0.00 8 ASN A C 12
ATOM 7559 O O . ASN A 1 8 ? -0.919 -12.448 -20.484 1.00 0.00 8 ASN A O 12
ATOM 7570 N N . GLU A 1 9 ? -0.829 -13.450 -18.476 1.00 0.00 9 GLU A N 12
ATOM 7571 C CA . GLU A 1 9 ? -1.892 -14.452 -18.729 1.00 0.00 9 GLU A CA 12
ATOM 7572 C C . GLU A 1 9 ? -3.280 -13.874 -18.342 1.00 0.00 9 GLU A C 12
ATOM 7573 O O . GLU A 1 9 ? -4.195 -14.625 -17.984 1.00 0.00 9 GLU A O 12
ATOM 7585 N N . GLU A 1 10 ? -3.401 -12.526 -18.422 1.00 0.00 10 GLU A N 12
ATOM 7586 C CA . GLU A 1 10 ? -4.599 -11.742 -18.051 1.00 0.00 10 GLU A CA 12
ATOM 7587 C C . GLU A 1 10 ? -4.893 -11.800 -16.520 1.00 0.00 10 GLU A C 12
ATOM 7588 O O . GLU A 1 10 ? -5.920 -11.299 -16.063 1.00 0.00 10 GLU A O 12
ATOM 7600 N N . GLU A 1 11 ? -3.950 -12.327 -15.711 1.00 0.00 11 GLU A N 12
ATOM 7601 C CA . GLU A 1 11 ? -4.125 -12.401 -14.232 1.00 0.00 11 GLU A CA 12
ATOM 7602 C C . GLU A 1 11 ? -3.828 -11.049 -13.570 1.00 0.00 11 GLU A C 12
ATOM 7603 O O . GLU A 1 11 ? -4.246 -10.802 -12.439 1.00 0.00 11 GLU A O 12
ATOM 7615 N N . ALA A 1 12 ? -3.117 -10.177 -14.305 1.00 0.00 12 ALA A N 12
ATOM 7616 C CA . ALA A 1 12 ? -2.870 -8.788 -13.892 1.00 0.00 12 ALA A CA 12
ATOM 7617 C C . ALA A 1 12 ? -4.161 -7.966 -14.056 1.00 0.00 12 ALA A C 12
ATOM 7618 O O . ALA A 1 12 ? -4.415 -7.028 -13.305 1.00 0.00 12 ALA A O 12
ATOM 7625 N N . ARG A 1 13 ? -4.978 -8.376 -15.039 1.00 0.00 13 ARG A N 12
ATOM 7626 C CA . ARG A 1 13 ? -6.211 -7.677 -15.434 1.00 0.00 13 ARG A CA 12
ATOM 7627 C C . ARG A 1 13 ? -7.372 -8.121 -14.542 1.00 0.00 13 ARG A C 12
ATOM 7628 O O . ARG A 1 13 ? -8.158 -7.288 -14.113 1.00 0.00 13 ARG A O 12
ATOM 7649 N N . LYS A 1 14 ? -7.451 -9.443 -14.265 1.00 0.00 14 LYS A N 12
ATOM 7650 C CA . LYS A 1 14 ? -8.468 -10.020 -13.351 1.00 0.00 14 LYS A CA 12
ATOM 7651 C C . LYS A 1 14 ? -8.282 -9.461 -11.933 1.00 0.00 14 LYS A C 12
ATOM 7652 O O . LYS A 1 14 ? -9.261 -9.134 -11.249 1.00 0.00 14 LYS A O 12
ATOM 7671 N N . ALA A 1 15 ? -6.998 -9.356 -11.522 1.00 0.00 15 ALA A N 12
ATOM 7672 C CA . ALA A 1 15 ? -6.609 -8.763 -10.230 1.00 0.00 15 ALA A CA 12
ATOM 7673 C C . ALA A 1 15 ? -7.091 -7.306 -10.143 1.00 0.00 15 ALA A C 12
ATOM 7674 O O . ALA A 1 15 ? -7.894 -6.967 -9.289 1.00 0.00 15 ALA A O 12
ATOM 7681 N N . GLU A 1 16 ? -6.648 -6.485 -11.107 1.00 0.00 16 GLU A N 12
ATOM 7682 C CA . GLU A 1 16 ? -6.939 -5.035 -11.156 1.00 0.00 16 GLU A CA 12
ATOM 7683 C C . GLU A 1 16 ? -8.464 -4.755 -11.228 1.00 0.00 16 GLU A C 12
ATOM 7684 O O . GLU A 1 16 ? -8.962 -3.806 -10.618 1.00 0.00 16 GLU A O 12
ATOM 7696 N N . LYS A 1 17 ? -9.174 -5.635 -11.946 1.00 0.00 17 LYS A N 12
ATOM 7697 C CA . LYS A 1 17 ? -10.630 -5.559 -12.172 1.00 0.00 17 LYS A CA 12
ATOM 7698 C C . LYS A 1 17 ? -11.435 -5.744 -10.869 1.00 0.00 17 LYS A C 12
ATOM 7699 O O . LYS A 1 17 ? -12.459 -5.081 -10.659 1.00 0.00 17 LYS A O 12
ATOM 7718 N N . GLU A 1 18 ? -10.981 -6.668 -10.015 1.00 0.00 18 GLU A N 12
ATOM 7719 C CA . GLU A 1 18 ? -11.717 -7.056 -8.796 1.00 0.00 18 GLU A CA 12
ATOM 7720 C C . GLU A 1 18 ? -11.250 -6.258 -7.568 1.00 0.00 18 GLU A C 12
ATOM 7721 O O . GLU A 1 18 ? -12.054 -5.948 -6.695 1.00 0.00 18 GLU A O 12
ATOM 7733 N N . LEU A 1 19 ? -9.953 -5.901 -7.526 1.00 0.00 19 LEU A N 12
ATOM 7734 C CA . LEU A 1 19 ? -9.347 -5.194 -6.374 1.00 0.00 19 LEU A CA 12
ATOM 7735 C C . LEU A 1 19 ? -9.696 -3.689 -6.394 1.00 0.00 19 LEU A C 12
ATOM 7736 O O . LEU A 1 19 ? -9.530 -3.004 -5.383 1.00 0.00 19 LEU A O 12
ATOM 7752 N N . ARG A 1 20 ? -10.174 -3.174 -7.550 1.00 0.00 20 ARG A N 12
ATOM 7753 C CA . ARG A 1 20 ? -10.735 -1.806 -7.630 1.00 0.00 20 ARG A CA 12
ATOM 7754 C C . ARG A 1 20 ? -12.133 -1.764 -6.968 1.00 0.00 20 ARG A C 12
ATOM 7755 O O . ARG A 1 20 ? -12.578 -0.716 -6.490 1.00 0.00 20 ARG A O 12
ATOM 7776 N N . LYS A 1 21 ? -12.808 -2.929 -6.934 1.00 0.00 21 LYS A N 12
ATOM 7777 C CA . LYS A 1 21 ? -14.161 -3.074 -6.365 1.00 0.00 21 LYS A CA 12
ATOM 7778 C C . LYS A 1 21 ? -14.100 -3.205 -4.826 1.00 0.00 21 LYS A C 12
ATOM 7779 O O . LYS A 1 21 ? -13.959 -4.314 -4.300 1.00 0.00 21 LYS A O 12
ATOM 7798 N N . GLU A 1 22 ? -14.128 -2.040 -4.135 1.00 0.00 22 GLU A N 12
ATOM 7799 C CA . GLU A 1 22 ? -14.271 -1.929 -2.654 1.00 0.00 22 GLU A CA 12
ATOM 7800 C C . GLU A 1 22 ? -13.085 -2.541 -1.874 1.00 0.00 22 GLU A C 12
ATOM 7801 O O . GLU A 1 22 ? -13.119 -2.625 -0.636 1.00 0.00 22 GLU A O 12
ATOM 7813 N N . ASN A 1 23 ? -12.028 -2.935 -2.596 1.00 0.00 23 ASN A N 12
ATOM 7814 C CA . ASN A 1 23 ? -10.835 -3.564 -2.007 1.00 0.00 23 ASN A CA 12
ATOM 7815 C C . ASN A 1 23 ? -9.700 -2.497 -1.990 1.00 0.00 23 ASN A C 12
ATOM 7816 O O . ASN A 1 23 ? -9.980 -1.290 -1.987 1.00 0.00 23 ASN A O 12
ATOM 7827 N N . ARG A 1 24 ? -8.437 -2.937 -1.990 1.00 0.00 24 ARG A N 12
ATOM 7828 C CA . ARG A 1 24 ? -7.253 -2.065 -1.896 1.00 0.00 24 ARG A CA 12
ATOM 7829 C C . ARG A 1 24 ? -6.837 -1.610 -3.309 1.00 0.00 24 ARG A C 12
ATOM 7830 O O . ARG A 1 24 ? -6.874 -2.419 -4.244 1.00 0.00 24 ARG A O 12
ATOM 7851 N N . ARG A 1 25 ? -6.455 -0.314 -3.457 1.00 0.00 25 ARG A N 12
ATOM 7852 C CA . ARG A 1 25 ? -6.197 0.312 -4.785 1.00 0.00 25 ARG A CA 12
ATOM 7853 C C . ARG A 1 25 ? -5.032 -0.386 -5.519 1.00 0.00 25 ARG A C 12
ATOM 7854 O O . ARG A 1 25 ? -4.130 -0.922 -4.882 1.00 0.00 25 ARG A O 12
ATOM 7875 N N . VAL A 1 26 ? -5.066 -0.356 -6.859 1.00 0.00 26 VAL A N 12
ATOM 7876 C CA . VAL A 1 26 ? -4.130 -1.108 -7.727 1.00 0.00 26 VAL A CA 12
ATOM 7877 C C . VAL A 1 26 ? -3.459 -0.175 -8.750 1.00 0.00 26 VAL A C 12
ATOM 7878 O O . VAL A 1 26 ? -4.121 0.664 -9.363 1.00 0.00 26 VAL A O 12
ATOM 7891 N N . THR A 1 27 ? -2.134 -0.324 -8.902 1.00 0.00 27 THR A N 12
ATOM 7892 C CA . THR A 1 27 ? -1.325 0.442 -9.858 1.00 0.00 27 THR A CA 12
ATOM 7893 C C . THR A 1 27 ? -0.371 -0.504 -10.608 1.00 0.00 27 THR A C 12
ATOM 7894 O O . THR A 1 27 ? 0.574 -1.023 -10.011 1.00 0.00 27 THR A O 12
ATOM 7905 N N . VAL A 1 28 ? -0.618 -0.746 -11.904 1.00 0.00 28 VAL A N 12
ATOM 7906 C CA . VAL A 1 28 ? 0.288 -1.558 -12.730 1.00 0.00 28 VAL A CA 12
ATOM 7907 C C . VAL A 1 28 ? 1.532 -0.710 -13.112 1.00 0.00 28 VAL A C 12
ATOM 7908 O O . VAL A 1 28 ? 1.417 0.335 -13.769 1.00 0.00 28 VAL A O 12
ATOM 7921 N N . THR A 1 29 ? 2.714 -1.125 -12.619 1.00 0.00 29 THR A N 12
ATOM 7922 C CA . THR A 1 29 ? 3.987 -0.465 -12.947 1.00 0.00 29 THR A CA 12
ATOM 7923 C C . THR A 1 29 ? 4.426 -0.870 -14.367 1.00 0.00 29 THR A C 12
ATOM 7924 O O . THR A 1 29 ? 5.188 -1.822 -14.567 1.00 0.00 29 THR A O 12
ATOM 7935 N N . GLN A 1 30 ? 3.881 -0.135 -15.342 1.00 0.00 30 GLN A N 12
ATOM 7936 C CA . GLN A 1 30 ? 4.026 -0.421 -16.777 1.00 0.00 30 GLN A CA 12
ATOM 7937 C C . GLN A 1 30 ? 5.180 0.385 -17.406 1.00 0.00 30 GLN A C 12
ATOM 7938 O O . GLN A 1 30 ? 5.300 0.439 -18.636 1.00 0.00 30 GLN A O 12
ATOM 7952 N N . GLU A 1 31 ? 6.024 1.000 -16.555 1.00 0.00 31 GLU A N 12
ATOM 7953 C CA . GLU A 1 31 ? 7.155 1.843 -16.992 1.00 0.00 31 GLU A CA 12
ATOM 7954 C C . GLU A 1 31 ? 8.268 0.973 -17.625 1.00 0.00 31 GLU A C 12
ATOM 7955 O O . GLU A 1 31 ? 9.189 0.532 -16.933 1.00 0.00 31 GLU A O 12
ATOM 7967 N N . ASN A 1 32 ? 8.088 0.654 -18.931 1.00 0.00 32 ASN A N 12
ATOM 7968 C CA . ASN A 1 32 ? 9.015 -0.186 -19.751 1.00 0.00 32 ASN A CA 12
ATOM 7969 C C . ASN A 1 32 ? 9.319 -1.575 -19.129 1.00 0.00 32 ASN A C 12
ATOM 7970 O O . ASN A 1 32 ? 10.279 -2.245 -19.530 1.00 0.00 32 ASN A O 12
ATOM 7981 N N . GLY A 1 33 ? 8.461 -2.026 -18.198 1.00 0.00 33 GLY A N 12
ATOM 7982 C CA . GLY A 1 33 ? 8.676 -3.275 -17.452 1.00 0.00 33 GLY A CA 12
ATOM 7983 C C . GLY A 1 33 ? 7.501 -4.231 -17.559 1.00 0.00 33 GLY A C 12
ATOM 7984 O O . GLY A 1 33 ? 6.658 -4.094 -18.452 1.00 0.00 33 GLY A O 12
ATOM 7988 N N . ARG A 1 34 ? 7.465 -5.225 -16.651 1.00 0.00 34 ARG A N 12
ATOM 7989 C CA . ARG A 1 34 ? 6.409 -6.260 -16.618 1.00 0.00 34 ARG A CA 12
ATOM 7990 C C . ARG A 1 34 ? 5.088 -5.675 -16.086 1.00 0.00 34 ARG A C 12
ATOM 7991 O O . ARG A 1 34 ? 5.076 -4.646 -15.400 1.00 0.00 34 ARG A O 12
ATOM 8012 N N . TRP A 1 35 ? 3.987 -6.372 -16.392 1.00 0.00 35 TRP A N 12
ATOM 8013 C CA . TRP A 1 35 ? 2.631 -5.980 -15.986 1.00 0.00 35 TRP A CA 12
ATOM 8014 C C . TRP A 1 35 ? 2.433 -6.369 -14.520 1.00 0.00 35 TRP A C 12
ATOM 8015 O O . TRP A 1 35 ? 1.910 -7.444 -14.181 1.00 0.00 35 TRP A O 12
ATOM 8036 N N . ARG A 1 36 ? 2.941 -5.470 -13.666 1.00 0.00 36 ARG A N 12
ATOM 8037 C CA . ARG A 1 36 ? 3.116 -5.695 -12.239 1.00 0.00 36 ARG A CA 12
ATOM 8038 C C . ARG A 1 36 ? 2.076 -4.922 -11.441 1.00 0.00 36 ARG A C 12
ATOM 8039 O O . ARG A 1 36 ? 2.192 -3.705 -11.275 1.00 0.00 36 ARG A O 12
ATOM 8060 N N . VAL A 1 37 ? 1.049 -5.641 -10.959 1.00 0.00 37 VAL A N 12
ATOM 8061 C CA . VAL A 1 37 ? 0.029 -5.071 -10.079 1.00 0.00 37 VAL A CA 12
ATOM 8062 C C . VAL A 1 37 ? 0.679 -4.754 -8.726 1.00 0.00 37 VAL A C 12
ATOM 8063 O O . VAL A 1 37 ? 0.883 -5.637 -7.884 1.00 0.00 37 VAL A O 12
ATOM 8076 N N . THR A 1 38 ? 1.112 -3.497 -8.611 1.00 0.00 38 THR A N 12
ATOM 8077 C CA . THR A 1 38 ? 1.640 -2.919 -7.382 1.00 0.00 38 THR A CA 12
ATOM 8078 C C . THR A 1 38 ? 0.467 -2.245 -6.663 1.00 0.00 38 THR A C 12
ATOM 8079 O O . THR A 1 38 ? -0.002 -1.185 -7.085 1.00 0.00 38 THR A O 12
ATOM 8090 N N . TRP A 1 39 ? -0.035 -2.900 -5.615 1.00 0.00 39 TRP A N 12
ATOM 8091 C CA . TRP A 1 39 ? -1.293 -2.513 -4.941 1.00 0.00 39 TRP A CA 12
ATOM 8092 C C . TRP A 1 39 ? -1.040 -1.858 -3.566 1.00 0.00 39 TRP A C 12
ATOM 8093 O O . TRP A 1 39 ? 0.104 -1.736 -3.117 1.00 0.00 39 TRP A O 12
ATOM 8114 N N . ASP A 1 40 ? -2.143 -1.420 -2.937 1.00 0.00 40 ASP A N 12
ATOM 8115 C CA . ASP A 1 40 ? -2.151 -0.648 -1.672 1.00 0.00 40 ASP A CA 12
ATOM 8116 C C . ASP A 1 40 ? -1.606 -1.477 -0.489 1.00 0.00 40 ASP A C 12
ATOM 8125 N N . THR A 1 1 ? 0.303 -2.831 -0.300 1.00 0.00 1 THR A N 13
ATOM 8126 C CA . THR A 1 1 ? 1.165 -2.546 -1.467 1.00 0.00 1 THR A CA 13
ATOM 8127 C C . THR A 1 1 ? 1.695 -3.860 -2.088 1.00 0.00 1 THR A C 13
ATOM 8128 O O . THR A 1 1 ? 2.877 -3.963 -2.445 1.00 0.00 1 THR A O 13
ATOM 8138 N N . GLN A 1 2 ? 0.791 -4.853 -2.254 1.00 0.00 2 GLN A N 13
ATOM 8139 C CA . GLN A 1 2 ? 1.160 -6.191 -2.766 1.00 0.00 2 GLN A CA 13
ATOM 8140 C C . GLN A 1 2 ? 1.422 -6.112 -4.281 1.00 0.00 2 GLN A C 13
ATOM 8141 O O . GLN A 1 2 ? 0.477 -6.103 -5.080 1.00 0.00 2 GLN A O 13
ATOM 8155 N N . THR A 1 3 ? 2.698 -5.998 -4.666 1.00 0.00 3 THR A N 13
ATOM 8156 C CA . THR A 1 3 ? 3.093 -5.967 -6.075 1.00 0.00 3 THR A CA 13
ATOM 8157 C C . THR A 1 3 ? 3.227 -7.408 -6.600 1.00 0.00 3 THR A C 13
ATOM 8158 O O . THR A 1 3 ? 3.883 -8.254 -5.974 1.00 0.00 3 THR A O 13
ATOM 8169 N N . GLN A 1 4 ? 2.546 -7.693 -7.714 1.00 0.00 4 GLN A N 13
ATOM 8170 C CA . GLN A 1 4 ? 2.582 -9.008 -8.361 1.00 0.00 4 GLN A CA 13
ATOM 8171 C C . GLN A 1 4 ? 2.603 -8.814 -9.882 1.00 0.00 4 GLN A C 13
ATOM 8172 O O . GLN A 1 4 ? 1.800 -8.054 -10.435 1.00 0.00 4 GLN A O 13
ATOM 8186 N N . GLU A 1 5 ? 3.511 -9.525 -10.546 1.00 0.00 5 GLU A N 13
ATOM 8187 C CA . GLU A 1 5 ? 3.839 -9.329 -11.967 1.00 0.00 5 GLU A CA 13
ATOM 8188 C C . GLU A 1 5 ? 3.276 -10.469 -12.821 1.00 0.00 5 GLU A C 13
ATOM 8189 O O . GLU A 1 5 ? 3.324 -11.639 -12.425 1.00 0.00 5 GLU A O 13
ATOM 8201 N N . PHE A 1 6 ? 2.701 -10.102 -13.979 1.00 0.00 6 PHE A N 13
ATOM 8202 C CA . PHE A 1 6 ? 2.185 -11.048 -14.976 1.00 0.00 6 PHE A CA 13
ATOM 8203 C C . PHE A 1 6 ? 2.673 -10.602 -16.359 1.00 0.00 6 PHE A C 13
ATOM 8204 O O . PHE A 1 6 ? 2.115 -9.662 -16.941 1.00 0.00 6 PHE A O 13
ATOM 8221 N N . ASP A 1 7 ? 3.732 -11.257 -16.870 1.00 0.00 7 ASP A N 13
ATOM 8222 C CA . ASP A 1 7 ? 4.314 -10.924 -18.181 1.00 0.00 7 ASP A CA 13
ATOM 8223 C C . ASP A 1 7 ? 3.415 -11.512 -19.290 1.00 0.00 7 ASP A C 13
ATOM 8224 O O . ASP A 1 7 ? 3.485 -12.707 -19.593 1.00 0.00 7 ASP A O 13
ATOM 8233 N N . ASN A 1 8 ? 2.459 -10.666 -19.763 1.00 0.00 8 ASN A N 13
ATOM 8234 C CA . ASN A 1 8 ? 1.524 -10.968 -20.886 1.00 0.00 8 ASN A CA 13
ATOM 8235 C C . ASN A 1 8 ? 0.357 -11.909 -20.466 1.00 0.00 8 ASN A C 13
ATOM 8236 O O . ASN A 1 8 ? -0.674 -11.959 -21.147 1.00 0.00 8 ASN A O 13
ATOM 8247 N N . GLU A 1 9 ? 0.499 -12.604 -19.313 1.00 0.00 9 GLU A N 13
ATOM 8248 C CA . GLU A 1 9 ? -0.432 -13.681 -18.886 1.00 0.00 9 GLU A CA 13
ATOM 8249 C C . GLU A 1 9 ? -1.825 -13.136 -18.502 1.00 0.00 9 GLU A C 13
ATOM 8250 O O . GLU A 1 9 ? -2.794 -13.903 -18.407 1.00 0.00 9 GLU A O 13
ATOM 8262 N N . GLU A 1 10 ? -1.894 -11.806 -18.267 1.00 0.00 10 GLU A N 13
ATOM 8263 C CA . GLU A 1 10 ? -3.144 -11.022 -18.169 1.00 0.00 10 GLU A CA 13
ATOM 8264 C C . GLU A 1 10 ? -4.036 -11.434 -16.960 1.00 0.00 10 GLU A C 13
ATOM 8265 O O . GLU A 1 10 ? -5.168 -10.957 -16.815 1.00 0.00 10 GLU A O 13
ATOM 8277 N N . GLU A 1 11 ? -3.482 -12.244 -16.035 1.00 0.00 11 GLU A N 13
ATOM 8278 C CA . GLU A 1 11 ? -4.184 -12.657 -14.788 1.00 0.00 11 GLU A CA 13
ATOM 8279 C C . GLU A 1 11 ? -4.254 -11.493 -13.788 1.00 0.00 11 GLU A C 13
ATOM 8280 O O . GLU A 1 11 ? -4.960 -11.568 -12.775 1.00 0.00 11 GLU A O 13
ATOM 8292 N N . ALA A 1 12 ? -3.479 -10.433 -14.088 1.00 0.00 12 ALA A N 13
ATOM 8293 C CA . ALA A 1 12 ? -3.538 -9.158 -13.378 1.00 0.00 12 ALA A CA 13
ATOM 8294 C C . ALA A 1 12 ? -4.947 -8.567 -13.444 1.00 0.00 12 ALA A C 13
ATOM 8295 O O . ALA A 1 12 ? -5.474 -8.162 -12.439 1.00 0.00 12 ALA A O 13
ATOM 8302 N N . ARG A 1 13 ? -5.558 -8.608 -14.645 1.00 0.00 13 ARG A N 13
ATOM 8303 C CA . ARG A 1 13 ? -6.907 -8.037 -14.910 1.00 0.00 13 ARG A CA 13
ATOM 8304 C C . ARG A 1 13 ? -8.003 -8.685 -14.035 1.00 0.00 13 ARG A C 13
ATOM 8305 O O . ARG A 1 13 ? -9.029 -8.057 -13.753 1.00 0.00 13 ARG A O 13
ATOM 8326 N N . LYS A 1 14 ? -7.767 -9.937 -13.615 1.00 0.00 14 LYS A N 13
ATOM 8327 C CA . LYS A 1 14 ? -8.675 -10.687 -12.723 1.00 0.00 14 LYS A CA 13
ATOM 8328 C C . LYS A 1 14 ? -8.702 -10.043 -11.315 1.00 0.00 14 LYS A C 13
ATOM 8329 O O . LYS A 1 14 ? -9.767 -9.646 -10.820 1.00 0.00 14 LYS A O 13
ATOM 8348 N N . ALA A 1 15 ? -7.504 -9.914 -10.707 1.00 0.00 15 ALA A N 13
ATOM 8349 C CA . ALA A 1 15 ? -7.329 -9.414 -9.321 1.00 0.00 15 ALA A CA 13
ATOM 8350 C C . ALA A 1 15 ? -7.525 -7.885 -9.240 1.00 0.00 15 ALA A C 13
ATOM 8351 O O . ALA A 1 15 ? -8.113 -7.373 -8.295 1.00 0.00 15 ALA A O 13
ATOM 8358 N N . GLU A 1 16 ? -7.018 -7.190 -10.262 1.00 0.00 16 GLU A N 13
ATOM 8359 C CA . GLU A 1 16 ? -7.013 -5.717 -10.374 1.00 0.00 16 GLU A CA 13
ATOM 8360 C C . GLU A 1 16 ? -8.451 -5.173 -10.454 1.00 0.00 16 GLU A C 13
ATOM 8361 O O . GLU A 1 16 ? -8.822 -4.292 -9.674 1.00 0.00 16 GLU A O 13
ATOM 8373 N N . LYS A 1 17 ? -9.266 -5.758 -11.357 1.00 0.00 17 LYS A N 13
ATOM 8374 C CA . LYS A 1 17 ? -10.700 -5.414 -11.505 1.00 0.00 17 LYS A CA 13
ATOM 8375 C C . LYS A 1 17 ? -11.473 -5.728 -10.201 1.00 0.00 17 LYS A C 13
ATOM 8376 O O . LYS A 1 17 ? -12.307 -4.930 -9.756 1.00 0.00 17 LYS A O 13
ATOM 8395 N N . GLU A 1 18 ? -11.159 -6.897 -9.606 1.00 0.00 18 GLU A N 13
ATOM 8396 C CA . GLU A 1 18 ? -11.824 -7.409 -8.379 1.00 0.00 18 GLU A CA 13
ATOM 8397 C C . GLU A 1 18 ? -11.671 -6.427 -7.198 1.00 0.00 18 GLU A C 13
ATOM 8398 O O . GLU A 1 18 ? -12.639 -6.125 -6.493 1.00 0.00 18 GLU A O 13
ATOM 8410 N N . LEU A 1 19 ? -10.440 -5.919 -7.014 1.00 0.00 19 LEU A N 13
ATOM 8411 C CA . LEU A 1 19 ? -10.073 -5.092 -5.850 1.00 0.00 19 LEU A CA 13
ATOM 8412 C C . LEU A 1 19 ? -10.419 -3.606 -6.060 1.00 0.00 19 LEU A C 13
ATOM 8413 O O . LEU A 1 19 ? -10.302 -2.813 -5.127 1.00 0.00 19 LEU A O 13
ATOM 8429 N N . ARG A 1 20 ? -10.855 -3.240 -7.285 1.00 0.00 20 ARG A N 13
ATOM 8430 C CA . ARG A 1 20 ? -11.454 -1.909 -7.560 1.00 0.00 20 ARG A CA 13
ATOM 8431 C C . ARG A 1 20 ? -12.855 -1.810 -6.937 1.00 0.00 20 ARG A C 13
ATOM 8432 O O . ARG A 1 20 ? -13.325 -0.717 -6.615 1.00 0.00 20 ARG A O 13
ATOM 8453 N N . LYS A 1 21 ? -13.513 -2.974 -6.774 1.00 0.00 21 LYS A N 13
ATOM 8454 C CA . LYS A 1 21 ? -14.793 -3.087 -6.056 1.00 0.00 21 LYS A CA 13
ATOM 8455 C C . LYS A 1 21 ? -14.554 -2.998 -4.531 1.00 0.00 21 LYS A C 13
ATOM 8456 O O . LYS A 1 21 ? -15.413 -2.528 -3.773 1.00 0.00 21 LYS A O 13
ATOM 8475 N N . GLU A 1 22 ? -13.367 -3.460 -4.105 1.00 0.00 22 GLU A N 13
ATOM 8476 C CA . GLU A 1 22 ? -12.906 -3.399 -2.699 1.00 0.00 22 GLU A CA 13
ATOM 8477 C C . GLU A 1 22 ? -12.322 -1.993 -2.394 1.00 0.00 22 GLU A C 13
ATOM 8478 O O . GLU A 1 22 ? -12.048 -1.216 -3.311 1.00 0.00 22 GLU A O 13
ATOM 8490 N N . ASN A 1 23 ? -12.137 -1.683 -1.097 1.00 0.00 23 ASN A N 13
ATOM 8491 C CA . ASN A 1 23 ? -11.642 -0.365 -0.615 1.00 0.00 23 ASN A CA 13
ATOM 8492 C C . ASN A 1 23 ? -10.108 -0.186 -0.761 1.00 0.00 23 ASN A C 13
ATOM 8493 O O . ASN A 1 23 ? -9.556 0.819 -0.290 1.00 0.00 23 ASN A O 13
ATOM 8504 N N . ARG A 1 24 ? -9.427 -1.147 -1.415 1.00 0.00 24 ARG A N 13
ATOM 8505 C CA . ARG A 1 24 ? -7.964 -1.126 -1.611 1.00 0.00 24 ARG A CA 13
ATOM 8506 C C . ARG A 1 24 ? -7.636 -0.825 -3.091 1.00 0.00 24 ARG A C 13
ATOM 8507 O O . ARG A 1 24 ? -8.087 -1.539 -3.996 1.00 0.00 24 ARG A O 13
ATOM 8528 N N . ARG A 1 25 ? -6.867 0.253 -3.326 1.00 0.00 25 ARG A N 13
ATOM 8529 C CA . ARG A 1 25 ? -6.606 0.773 -4.682 1.00 0.00 25 ARG A CA 13
ATOM 8530 C C . ARG A 1 25 ? -5.506 -0.032 -5.398 1.00 0.00 25 ARG A C 13
ATOM 8531 O O . ARG A 1 25 ? -4.484 -0.386 -4.798 1.00 0.00 25 ARG A O 13
ATOM 8552 N N . VAL A 1 26 ? -5.747 -0.312 -6.685 1.00 0.00 26 VAL A N 13
ATOM 8553 C CA . VAL A 1 26 ? -4.815 -1.028 -7.572 1.00 0.00 26 VAL A CA 13
ATOM 8554 C C . VAL A 1 26 ? -4.058 -0.023 -8.464 1.00 0.00 26 VAL A C 13
ATOM 8555 O O . VAL A 1 26 ? -4.595 1.034 -8.830 1.00 0.00 26 VAL A O 13
ATOM 8568 N N . THR A 1 27 ? -2.791 -0.341 -8.764 1.00 0.00 27 THR A N 13
ATOM 8569 C CA . THR A 1 27 ? -1.908 0.484 -9.611 1.00 0.00 27 THR A CA 13
ATOM 8570 C C . THR A 1 27 ? -1.151 -0.409 -10.614 1.00 0.00 27 THR A C 13
ATOM 8571 O O . THR A 1 27 ? -0.265 -1.167 -10.216 1.00 0.00 27 THR A O 13
ATOM 8582 N N . VAL A 1 28 ? -1.510 -0.325 -11.909 1.00 0.00 28 VAL A N 13
ATOM 8583 C CA . VAL A 1 28 ? -0.760 -0.998 -12.985 1.00 0.00 28 VAL A CA 13
ATOM 8584 C C . VAL A 1 28 ? 0.584 -0.260 -13.211 1.00 0.00 28 VAL A C 13
ATOM 8585 O O . VAL A 1 28 ? 0.640 0.840 -13.775 1.00 0.00 28 VAL A O 13
ATOM 8598 N N . THR A 1 29 ? 1.659 -0.860 -12.689 1.00 0.00 29 THR A N 13
ATOM 8599 C CA . THR A 1 29 ? 3.009 -0.283 -12.714 1.00 0.00 29 THR A CA 13
ATOM 8600 C C . THR A 1 29 ? 3.774 -0.796 -13.960 1.00 0.00 29 THR A C 13
ATOM 8601 O O . THR A 1 29 ? 4.661 -1.645 -13.872 1.00 0.00 29 THR A O 13
ATOM 8612 N N . GLN A 1 30 ? 3.366 -0.298 -15.139 1.00 0.00 30 GLN A N 13
ATOM 8613 C CA . GLN A 1 30 ? 3.971 -0.693 -16.426 1.00 0.00 30 GLN A CA 13
ATOM 8614 C C . GLN A 1 30 ? 5.398 -0.101 -16.546 1.00 0.00 30 GLN A C 13
ATOM 8615 O O . GLN A 1 30 ? 5.553 1.094 -16.806 1.00 0.00 30 GLN A O 13
ATOM 8629 N N . GLU A 1 31 ? 6.427 -0.942 -16.310 1.00 0.00 31 GLU A N 13
ATOM 8630 C CA . GLU A 1 31 ? 7.843 -0.521 -16.338 1.00 0.00 31 GLU A CA 13
ATOM 8631 C C . GLU A 1 31 ? 8.731 -1.666 -16.855 1.00 0.00 31 GLU A C 13
ATOM 8632 O O . GLU A 1 31 ? 8.419 -2.848 -16.644 1.00 0.00 31 GLU A O 13
ATOM 8644 N N . ASN A 1 32 ? 9.828 -1.294 -17.558 1.00 0.00 32 ASN A N 13
ATOM 8645 C CA . ASN A 1 32 ? 10.902 -2.226 -18.014 1.00 0.00 32 ASN A CA 13
ATOM 8646 C C . ASN A 1 32 ? 10.393 -3.314 -18.988 1.00 0.00 32 ASN A C 13
ATOM 8647 O O . ASN A 1 32 ? 11.122 -4.264 -19.297 1.00 0.00 32 ASN A O 13
ATOM 8658 N N . GLY A 1 33 ? 9.143 -3.168 -19.462 1.00 0.00 33 GLY A N 13
ATOM 8659 C CA . GLY A 1 33 ? 8.453 -4.212 -20.229 1.00 0.00 33 GLY A CA 13
ATOM 8660 C C . GLY A 1 33 ? 7.689 -5.187 -19.326 1.00 0.00 33 GLY A C 13
ATOM 8661 O O . GLY A 1 33 ? 6.671 -5.752 -19.738 1.00 0.00 33 GLY A O 13
ATOM 8665 N N . ARG A 1 34 ? 8.191 -5.366 -18.080 1.00 0.00 34 ARG A N 13
ATOM 8666 C CA . ARG A 1 34 ? 7.620 -6.284 -17.086 1.00 0.00 34 ARG A CA 13
ATOM 8667 C C . ARG A 1 34 ? 6.274 -5.719 -16.598 1.00 0.00 34 ARG A C 13
ATOM 8668 O O . ARG A 1 34 ? 6.245 -4.778 -15.787 1.00 0.00 34 ARG A O 13
ATOM 8689 N N . TRP A 1 35 ? 5.172 -6.271 -17.132 1.00 0.00 35 TRP A N 13
ATOM 8690 C CA . TRP A 1 35 ? 3.816 -5.801 -16.826 1.00 0.00 35 TRP A CA 13
ATOM 8691 C C . TRP A 1 35 ? 3.402 -6.277 -15.420 1.00 0.00 35 TRP A C 13
ATOM 8692 O O . TRP A 1 35 ? 2.877 -7.384 -15.245 1.00 0.00 35 TRP A O 13
ATOM 8713 N N . ARG A 1 36 ? 3.715 -5.445 -14.419 1.00 0.00 36 ARG A N 13
ATOM 8714 C CA . ARG A 1 36 ? 3.432 -5.715 -12.998 1.00 0.00 36 ARG A CA 13
ATOM 8715 C C . ARG A 1 36 ? 2.293 -4.799 -12.517 1.00 0.00 36 ARG A C 13
ATOM 8716 O O . ARG A 1 36 ? 2.187 -3.648 -12.945 1.00 0.00 36 ARG A O 13
ATOM 8737 N N . VAL A 1 37 ? 1.418 -5.337 -11.658 1.00 0.00 37 VAL A N 13
ATOM 8738 C CA . VAL A 1 37 ? 0.309 -4.595 -11.038 1.00 0.00 37 VAL A CA 13
ATOM 8739 C C . VAL A 1 37 ? 0.460 -4.667 -9.514 1.00 0.00 37 VAL A C 13
ATOM 8740 O O . VAL A 1 37 ? 0.467 -5.755 -8.929 1.00 0.00 37 VAL A O 13
ATOM 8753 N N . THR A 1 38 ? 0.631 -3.495 -8.896 1.00 0.00 38 THR A N 13
ATOM 8754 C CA . THR A 1 38 ? 0.724 -3.342 -7.448 1.00 0.00 38 THR A CA 13
ATOM 8755 C C . THR A 1 38 ? -0.675 -3.044 -6.883 1.00 0.00 38 THR A C 13
ATOM 8756 O O . THR A 1 38 ? -1.184 -1.927 -7.010 1.00 0.00 38 THR A O 13
ATOM 8767 N N . TRP A 1 39 ? -1.285 -4.072 -6.279 1.00 0.00 39 TRP A N 13
ATOM 8768 C CA . TRP A 1 39 ? -2.619 -3.995 -5.672 1.00 0.00 39 TRP A CA 13
ATOM 8769 C C . TRP A 1 39 ? -2.445 -3.921 -4.150 1.00 0.00 39 TRP A C 13
ATOM 8770 O O . TRP A 1 39 ? -1.863 -4.825 -3.552 1.00 0.00 39 TRP A O 13
ATOM 8791 N N . ASP A 1 40 ? -2.942 -2.826 -3.549 1.00 0.00 40 ASP A N 13
ATOM 8792 C CA . ASP A 1 40 ? -2.621 -2.439 -2.160 1.00 0.00 40 ASP A CA 13
ATOM 8793 C C . ASP A 1 40 ? -3.062 -3.524 -1.141 1.00 0.00 40 ASP A C 13
ATOM 8802 N N . THR A 1 1 ? 5.547 -10.020 -1.652 1.00 0.00 1 THR A N 14
ATOM 8803 C CA . THR A 1 1 ? 4.287 -10.279 -2.395 1.00 0.00 1 THR A CA 14
ATOM 8804 C C . THR A 1 1 ? 3.498 -8.978 -2.638 1.00 0.00 1 THR A C 14
ATOM 8805 O O . THR A 1 1 ? 2.484 -9.010 -3.339 1.00 0.00 1 THR A O 14
ATOM 8815 N N . GLN A 1 2 ? 3.993 -7.837 -2.084 1.00 0.00 2 GLN A N 14
ATOM 8816 C CA . GLN A 1 2 ? 3.340 -6.498 -2.188 1.00 0.00 2 GLN A CA 14
ATOM 8817 C C . GLN A 1 2 ? 3.143 -6.070 -3.662 1.00 0.00 2 GLN A C 14
ATOM 8818 O O . GLN A 1 2 ? 2.261 -5.270 -3.972 1.00 0.00 2 GLN A O 14
ATOM 8832 N N . THR A 1 3 ? 3.989 -6.604 -4.556 1.00 0.00 3 THR A N 14
ATOM 8833 C CA . THR A 1 3 ? 3.869 -6.415 -6.001 1.00 0.00 3 THR A CA 14
ATOM 8834 C C . THR A 1 3 ? 3.759 -7.790 -6.669 1.00 0.00 3 THR A C 14
ATOM 8835 O O . THR A 1 3 ? 4.739 -8.548 -6.718 1.00 0.00 3 THR A O 14
ATOM 8846 N N . GLN A 1 4 ? 2.563 -8.128 -7.162 1.00 0.00 4 GLN A N 14
ATOM 8847 C CA . GLN A 1 4 ? 2.338 -9.400 -7.859 1.00 0.00 4 GLN A CA 14
ATOM 8848 C C . GLN A 1 4 ? 2.719 -9.218 -9.330 1.00 0.00 4 GLN A C 14
ATOM 8849 O O . GLN A 1 4 ? 2.039 -8.510 -10.083 1.00 0.00 4 GLN A O 14
ATOM 8863 N N . GLU A 1 5 ? 3.856 -9.809 -9.711 1.00 0.00 5 GLU A N 14
ATOM 8864 C CA . GLU A 1 5 ? 4.388 -9.711 -11.062 1.00 0.00 5 GLU A CA 14
ATOM 8865 C C . GLU A 1 5 ? 3.753 -10.779 -11.950 1.00 0.00 5 GLU A C 14
ATOM 8866 O O . GLU A 1 5 ? 3.800 -11.975 -11.635 1.00 0.00 5 GLU A O 14
ATOM 8878 N N . PHE A 1 6 ? 3.167 -10.328 -13.064 1.00 0.00 6 PHE A N 14
ATOM 8879 C CA . PHE A 1 6 ? 2.526 -11.192 -14.061 1.00 0.00 6 PHE A CA 14
ATOM 8880 C C . PHE A 1 6 ? 3.131 -10.921 -15.450 1.00 0.00 6 PHE A C 14
ATOM 8881 O O . PHE A 1 6 ? 4.028 -10.082 -15.603 1.00 0.00 6 PHE A O 14
ATOM 8898 N N . ASP A 1 7 ? 2.662 -11.669 -16.453 1.00 0.00 7 ASP A N 14
ATOM 8899 C CA . ASP A 1 7 ? 3.132 -11.546 -17.842 1.00 0.00 7 ASP A CA 14
ATOM 8900 C C . ASP A 1 7 ? 2.176 -10.676 -18.667 1.00 0.00 7 ASP A C 14
ATOM 8901 O O . ASP A 1 7 ? 1.148 -10.183 -18.172 1.00 0.00 7 ASP A O 14
ATOM 8910 N N . ASN A 1 8 ? 2.523 -10.527 -19.952 1.00 0.00 8 ASN A N 14
ATOM 8911 C CA . ASN A 1 8 ? 1.693 -9.829 -20.945 1.00 0.00 8 ASN A CA 14
ATOM 8912 C C . ASN A 1 8 ? 0.376 -10.598 -21.247 1.00 0.00 8 ASN A C 14
ATOM 8913 O O . ASN A 1 8 ? -0.526 -10.072 -21.919 1.00 0.00 8 ASN A O 14
ATOM 8924 N N . GLU A 1 9 ? 0.308 -11.848 -20.749 1.00 0.00 9 GLU A N 14
ATOM 8925 C CA . GLU A 1 9 ? -0.878 -12.732 -20.840 1.00 0.00 9 GLU A CA 14
ATOM 8926 C C . GLU A 1 9 ? -2.047 -12.218 -19.978 1.00 0.00 9 GLU A C 14
ATOM 8927 O O . GLU A 1 9 ? -3.176 -12.717 -20.094 1.00 0.00 9 GLU A O 14
ATOM 8939 N N . GLU A 1 10 ? -1.735 -11.232 -19.122 1.00 0.00 10 GLU A N 14
ATOM 8940 C CA . GLU A 1 10 ? -2.704 -10.428 -18.386 1.00 0.00 10 GLU A CA 14
ATOM 8941 C C . GLU A 1 10 ? -3.428 -11.256 -17.312 1.00 0.00 10 GLU A C 14
ATOM 8942 O O . GLU A 1 10 ? -4.592 -11.634 -17.457 1.00 0.00 10 GLU A O 14
ATOM 8954 N N . GLU A 1 11 ? -2.680 -11.601 -16.263 1.00 0.00 11 GLU A N 14
ATOM 8955 C CA . GLU A 1 11 ? -3.236 -12.227 -15.052 1.00 0.00 11 GLU A CA 14
ATOM 8956 C C . GLU A 1 11 ? -3.386 -11.165 -13.936 1.00 0.00 11 GLU A C 14
ATOM 8957 O O . GLU A 1 11 ? -3.803 -11.480 -12.819 1.00 0.00 11 GLU A O 14
ATOM 8969 N N . ALA A 1 12 ? -3.044 -9.900 -14.263 1.00 0.00 12 ALA A N 14
ATOM 8970 C CA . ALA A 1 12 ? -3.035 -8.791 -13.292 1.00 0.00 12 ALA A CA 14
ATOM 8971 C C . ALA A 1 12 ? -4.446 -8.221 -13.088 1.00 0.00 12 ALA A C 14
ATOM 8972 O O . ALA A 1 12 ? -4.944 -8.227 -11.964 1.00 0.00 12 ALA A O 14
ATOM 8979 N N . ARG A 1 13 ? -5.108 -7.784 -14.193 1.00 0.00 13 ARG A N 14
ATOM 8980 C CA . ARG A 1 13 ? -6.519 -7.290 -14.159 1.00 0.00 13 ARG A CA 14
ATOM 8981 C C . ARG A 1 13 ? -7.481 -8.406 -13.724 1.00 0.00 13 ARG A C 14
ATOM 8982 O O . ARG A 1 13 ? -8.585 -8.134 -13.258 1.00 0.00 13 ARG A O 14
ATOM 9003 N N . LYS A 1 14 ? -7.046 -9.657 -13.938 1.00 0.00 14 LYS A N 14
ATOM 9004 C CA . LYS A 1 14 ? -7.818 -10.864 -13.626 1.00 0.00 14 LYS A CA 14
ATOM 9005 C C . LYS A 1 14 ? -8.088 -10.957 -12.113 1.00 0.00 14 LYS A C 14
ATOM 9006 O O . LYS A 1 14 ? -9.229 -11.143 -11.691 1.00 0.00 14 LYS A O 14
ATOM 9025 N N . ALA A 1 15 ? -7.029 -10.787 -11.305 1.00 0.00 15 ALA A N 14
ATOM 9026 C CA . ALA A 1 15 ? -7.149 -10.736 -9.834 1.00 0.00 15 ALA A CA 14
ATOM 9027 C C . ALA A 1 15 ? -7.688 -9.362 -9.385 1.00 0.00 15 ALA A C 14
ATOM 9028 O O . ALA A 1 15 ? -8.623 -9.283 -8.577 1.00 0.00 15 ALA A O 14
ATOM 9035 N N . GLU A 1 16 ? -7.108 -8.301 -9.968 1.00 0.00 16 GLU A N 14
ATOM 9036 C CA . GLU A 1 16 ? -7.382 -6.894 -9.613 1.00 0.00 16 GLU A CA 14
ATOM 9037 C C . GLU A 1 16 ? -8.868 -6.515 -9.825 1.00 0.00 16 GLU A C 14
ATOM 9038 O O . GLU A 1 16 ? -9.368 -5.623 -9.155 1.00 0.00 16 GLU A O 14
ATOM 9050 N N . LYS A 1 17 ? -9.551 -7.231 -10.745 1.00 0.00 17 LYS A N 14
ATOM 9051 C CA . LYS A 1 17 ? -10.983 -7.021 -11.118 1.00 0.00 17 LYS A CA 14
ATOM 9052 C C . LYS A 1 17 ? -11.889 -6.815 -9.889 1.00 0.00 17 LYS A C 14
ATOM 9053 O O . LYS A 1 17 ? -12.673 -5.858 -9.824 1.00 0.00 17 LYS A O 14
ATOM 9072 N N . GLU A 1 18 ? -11.732 -7.718 -8.921 1.00 0.00 18 GLU A N 14
ATOM 9073 C CA . GLU A 1 18 ? -12.531 -7.732 -7.691 1.00 0.00 18 GLU A CA 14
ATOM 9074 C C . GLU A 1 18 ? -12.093 -6.628 -6.707 1.00 0.00 18 GLU A C 14
ATOM 9075 O O . GLU A 1 18 ? -12.921 -6.095 -5.967 1.00 0.00 18 GLU A O 14
ATOM 9087 N N . LEU A 1 19 ? -10.788 -6.293 -6.721 1.00 0.00 19 LEU A N 14
ATOM 9088 C CA . LEU A 1 19 ? -10.217 -5.196 -5.903 1.00 0.00 19 LEU A CA 14
ATOM 9089 C C . LEU A 1 19 ? -10.800 -3.837 -6.360 1.00 0.00 19 LEU A C 14
ATOM 9090 O O . LEU A 1 19 ? -11.124 -2.992 -5.525 1.00 0.00 19 LEU A O 14
ATOM 9106 N N . ARG A 1 20 ? -11.017 -3.694 -7.689 1.00 0.00 20 ARG A N 14
ATOM 9107 C CA . ARG A 1 20 ? -11.353 -2.406 -8.363 1.00 0.00 20 ARG A CA 14
ATOM 9108 C C . ARG A 1 20 ? -12.775 -1.874 -8.043 1.00 0.00 20 ARG A C 14
ATOM 9109 O O . ARG A 1 20 ? -13.226 -0.917 -8.680 1.00 0.00 20 ARG A O 14
ATOM 9130 N N . LYS A 1 21 ? -13.471 -2.477 -7.072 1.00 0.00 21 LYS A N 14
ATOM 9131 C CA . LYS A 1 21 ? -14.826 -2.059 -6.680 1.00 0.00 21 LYS A CA 14
ATOM 9132 C C . LYS A 1 21 ? -14.767 -1.165 -5.419 1.00 0.00 21 LYS A C 14
ATOM 9133 O O . LYS A 1 21 ? -15.276 -0.030 -5.414 1.00 0.00 21 LYS A O 14
ATOM 9152 N N . GLU A 1 22 ? -14.121 -1.691 -4.351 1.00 0.00 22 GLU A N 14
ATOM 9153 C CA . GLU A 1 22 ? -14.036 -1.033 -3.022 1.00 0.00 22 GLU A CA 14
ATOM 9154 C C . GLU A 1 22 ? -12.636 -1.257 -2.413 1.00 0.00 22 GLU A C 14
ATOM 9155 O O . GLU A 1 22 ? -12.070 -2.353 -2.546 1.00 0.00 22 GLU A O 14
ATOM 9167 N N . ASN A 1 23 ? -12.112 -0.205 -1.733 1.00 0.00 23 ASN A N 14
ATOM 9168 C CA . ASN A 1 23 ? -10.805 -0.223 -1.019 1.00 0.00 23 ASN A CA 14
ATOM 9169 C C . ASN A 1 23 ? -9.659 -0.716 -1.922 1.00 0.00 23 ASN A C 14
ATOM 9170 O O . ASN A 1 23 ? -8.754 -1.449 -1.490 1.00 0.00 23 ASN A O 14
ATOM 9181 N N . ARG A 1 24 ? -9.707 -0.273 -3.179 1.00 0.00 24 ARG A N 14
ATOM 9182 C CA . ARG A 1 24 ? -8.721 -0.630 -4.201 1.00 0.00 24 ARG A CA 14
ATOM 9183 C C . ARG A 1 24 ? -7.403 0.145 -4.010 1.00 0.00 24 ARG A C 14
ATOM 9184 O O . ARG A 1 24 ? -7.183 1.213 -4.600 1.00 0.00 24 ARG A O 14
ATOM 9205 N N . ARG A 1 25 ? -6.527 -0.396 -3.142 1.00 0.00 25 ARG A N 14
ATOM 9206 C CA . ARG A 1 25 ? -5.131 0.064 -3.042 1.00 0.00 25 ARG A CA 14
ATOM 9207 C C . ARG A 1 25 ? -4.301 -0.658 -4.118 1.00 0.00 25 ARG A C 14
ATOM 9208 O O . ARG A 1 25 ? -3.328 -1.342 -3.816 1.00 0.00 25 ARG A O 14
ATOM 9229 N N . VAL A 1 26 ? -4.697 -0.476 -5.391 1.00 0.00 26 VAL A N 14
ATOM 9230 C CA . VAL A 1 26 ? -4.046 -1.120 -6.540 1.00 0.00 26 VAL A CA 14
ATOM 9231 C C . VAL A 1 26 ? -3.497 -0.053 -7.503 1.00 0.00 26 VAL A C 14
ATOM 9232 O O . VAL A 1 26 ? -4.230 0.810 -7.997 1.00 0.00 26 VAL A O 14
ATOM 9245 N N . THR A 1 27 ? -2.178 -0.088 -7.698 1.00 0.00 27 THR A N 14
ATOM 9246 C CA . THR A 1 27 ? -1.481 0.719 -8.695 1.00 0.00 27 THR A CA 14
ATOM 9247 C C . THR A 1 27 ? -0.737 -0.226 -9.645 1.00 0.00 27 THR A C 14
ATOM 9248 O O . THR A 1 27 ? 0.270 -0.831 -9.267 1.00 0.00 27 THR A O 14
ATOM 9259 N N . VAL A 1 28 ? -1.234 -0.356 -10.877 1.00 0.00 28 VAL A N 14
ATOM 9260 C CA . VAL A 1 28 ? -0.592 -1.196 -11.883 1.00 0.00 28 VAL A CA 14
ATOM 9261 C C . VAL A 1 28 ? 0.686 -0.499 -12.383 1.00 0.00 28 VAL A C 14
ATOM 9262 O O . VAL A 1 28 ? 0.641 0.637 -12.871 1.00 0.00 28 VAL A O 14
ATOM 9275 N N . THR A 1 29 ? 1.823 -1.179 -12.199 1.00 0.00 29 THR A N 14
ATOM 9276 C CA . THR A 1 29 ? 3.142 -0.655 -12.574 1.00 0.00 29 THR A CA 14
ATOM 9277 C C . THR A 1 29 ? 3.276 -0.650 -14.114 1.00 0.00 29 THR A C 14
ATOM 9278 O O . THR A 1 29 ? 2.688 -1.502 -14.793 1.00 0.00 29 THR A O 14
ATOM 9289 N N . GLN A 1 30 ? 4.030 0.333 -14.640 1.00 0.00 30 GLN A N 14
ATOM 9290 C CA . GLN A 1 30 ? 4.234 0.527 -16.094 1.00 0.00 30 GLN A CA 14
ATOM 9291 C C . GLN A 1 30 ? 4.801 -0.742 -16.769 1.00 0.00 30 GLN A C 14
ATOM 9292 O O . GLN A 1 30 ? 5.465 -1.568 -16.133 1.00 0.00 30 GLN A O 14
ATOM 9306 N N . GLU A 1 31 ? 4.560 -0.853 -18.080 1.00 0.00 31 GLU A N 14
ATOM 9307 C CA . GLU A 1 31 ? 4.991 -1.982 -18.924 1.00 0.00 31 GLU A CA 14
ATOM 9308 C C . GLU A 1 31 ? 6.520 -1.974 -19.227 1.00 0.00 31 GLU A C 14
ATOM 9309 O O . GLU A 1 31 ? 6.965 -2.634 -20.177 1.00 0.00 31 GLU A O 14
ATOM 9321 N N . ASN A 1 32 ? 7.310 -1.223 -18.422 1.00 0.00 32 ASN A N 14
ATOM 9322 C CA . ASN A 1 32 ? 8.785 -1.209 -18.497 1.00 0.00 32 ASN A CA 14
ATOM 9323 C C . ASN A 1 32 ? 9.337 -2.618 -18.183 1.00 0.00 32 ASN A C 14
ATOM 9324 O O . ASN A 1 32 ? 9.447 -3.008 -17.013 1.00 0.00 32 ASN A O 14
ATOM 9335 N N . GLY A 1 33 ? 9.620 -3.383 -19.245 1.00 0.00 33 GLY A N 14
ATOM 9336 C CA . GLY A 1 33 ? 10.089 -4.760 -19.134 1.00 0.00 33 GLY A CA 14
ATOM 9337 C C . GLY A 1 33 ? 8.946 -5.734 -18.843 1.00 0.00 33 GLY A C 14
ATOM 9338 O O . GLY A 1 33 ? 8.442 -6.391 -19.752 1.00 0.00 33 GLY A O 14
ATOM 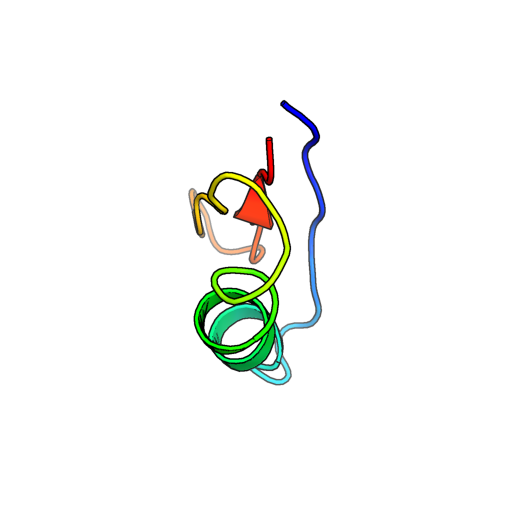9342 N N . ARG A 1 34 ? 8.500 -5.766 -17.574 1.00 0.00 34 ARG A N 14
ATOM 9343 C CA . ARG A 1 34 ? 7.547 -6.777 -17.057 1.00 0.00 34 ARG A CA 14
ATOM 9344 C C . ARG A 1 34 ? 6.245 -6.109 -16.571 1.00 0.00 34 ARG A C 14
ATOM 9345 O O . ARG A 1 34 ? 6.253 -4.946 -16.150 1.00 0.00 34 ARG A O 14
ATOM 9366 N N . TRP A 1 35 ? 5.137 -6.875 -16.621 1.00 0.00 35 TRP A N 14
ATOM 9367 C CA . TRP A 1 35 ? 3.783 -6.390 -16.294 1.00 0.00 35 TRP A CA 14
ATOM 9368 C C . TRP A 1 35 ? 3.449 -6.695 -14.819 1.00 0.00 35 TRP A C 14
ATOM 9369 O O . TRP A 1 35 ? 2.920 -7.763 -14.489 1.00 0.00 35 TRP A O 14
ATOM 9390 N N . ARG A 1 36 ? 3.797 -5.753 -13.934 1.00 0.00 36 ARG A N 14
ATOM 9391 C CA . ARG A 1 36 ? 3.602 -5.891 -12.474 1.00 0.00 36 ARG A CA 14
ATOM 9392 C C . ARG A 1 36 ? 2.371 -5.091 -12.029 1.00 0.00 36 ARG A C 14
ATOM 9393 O O . ARG A 1 36 ? 2.091 -4.025 -12.580 1.00 0.00 36 ARG A O 14
ATOM 9414 N N . VAL A 1 37 ? 1.638 -5.620 -11.038 1.00 0.00 37 VAL A N 14
ATOM 9415 C CA . VAL A 1 37 ? 0.569 -4.887 -10.329 1.00 0.00 37 VAL A CA 14
ATOM 9416 C C . VAL A 1 37 ? 0.963 -4.761 -8.844 1.00 0.00 37 VAL A C 14
ATOM 9417 O O . VAL A 1 37 ? 1.387 -5.735 -8.216 1.00 0.00 37 VAL A O 14
ATOM 9430 N N . THR A 1 38 ? 0.872 -3.540 -8.317 1.00 0.00 38 THR A N 14
ATOM 9431 C CA . THR A 1 38 ? 1.186 -3.222 -6.923 1.00 0.00 38 THR A CA 14
ATOM 9432 C C . THR A 1 38 ? -0.118 -3.150 -6.114 1.00 0.00 38 THR A C 14
ATOM 9433 O O . THR A 1 38 ? -1.118 -2.616 -6.606 1.00 0.00 38 THR A O 14
ATOM 9444 N N . TRP A 1 39 ? -0.105 -3.716 -4.903 1.00 0.00 39 TRP A N 14
ATOM 9445 C CA . TRP A 1 39 ? -1.210 -3.609 -3.939 1.00 0.00 39 TRP A CA 14
ATOM 9446 C C . TRP A 1 39 ? -0.628 -3.282 -2.548 1.00 0.00 39 TRP A C 14
ATOM 9447 O O . TRP A 1 39 ? 0.440 -3.792 -2.177 1.00 0.00 39 TRP A O 14
ATOM 9468 N N . ASP A 1 40 ? -1.329 -2.421 -1.796 1.00 0.00 40 ASP A N 14
ATOM 9469 C CA . ASP A 1 40 ? -0.897 -1.954 -0.474 1.00 0.00 40 ASP A CA 14
ATOM 9470 C C . ASP A 1 40 ? -1.825 -2.577 0.602 1.00 0.00 40 ASP A C 14
ATOM 9479 N N . THR A 1 1 ? 4.391 -8.240 -1.347 1.00 0.00 1 THR A N 15
ATOM 9480 C CA . THR A 1 1 ? 3.874 -7.411 -0.234 1.00 0.00 1 THR A CA 15
ATOM 9481 C C . THR A 1 1 ? 2.616 -6.641 -0.666 1.00 0.00 1 THR A C 15
ATOM 9482 O O . THR A 1 1 ? 1.558 -6.766 -0.043 1.00 0.00 1 THR A O 15
ATOM 9492 N N . GLN A 1 2 ? 2.732 -5.875 -1.771 1.00 0.00 2 GLN A N 15
ATOM 9493 C CA . GLN A 1 2 ? 1.702 -4.912 -2.195 1.00 0.00 2 GLN A CA 15
ATOM 9494 C C . GLN A 1 2 ? 1.524 -4.851 -3.726 1.00 0.00 2 GLN A C 15
ATOM 9495 O O . GLN A 1 2 ? 0.715 -4.052 -4.205 1.00 0.00 2 GLN A O 15
ATOM 9509 N N . THR A 1 3 ? 2.235 -5.701 -4.496 1.00 0.00 3 THR A N 15
ATOM 9510 C CA . THR A 1 3 ? 2.124 -5.706 -5.976 1.00 0.00 3 THR A CA 15
ATOM 9511 C C . THR A 1 3 ? 1.845 -7.128 -6.513 1.00 0.00 3 THR A C 15
ATOM 9512 O O . THR A 1 3 ? 2.508 -8.103 -6.129 1.00 0.00 3 THR A O 15
ATOM 9523 N N . GLN A 1 4 ? 0.827 -7.233 -7.381 1.00 0.00 4 GLN A N 15
ATOM 9524 C CA . GLN A 1 4 ? 0.409 -8.491 -8.009 1.00 0.00 4 GLN A CA 15
ATOM 9525 C C . GLN A 1 4 ? 1.027 -8.558 -9.418 1.00 0.00 4 GLN A C 15
ATOM 9526 O O . GLN A 1 4 ? 0.615 -7.815 -10.317 1.00 0.00 4 GLN A O 15
ATOM 9540 N N . GLU A 1 5 ? 2.037 -9.432 -9.597 1.00 0.00 5 GLU A N 15
ATOM 9541 C CA . GLU A 1 5 ? 2.867 -9.463 -10.820 1.00 0.00 5 GLU A CA 15
ATOM 9542 C C . GLU A 1 5 ? 2.219 -10.318 -11.933 1.00 0.00 5 GLU A C 15
ATOM 9543 O O . GLU A 1 5 ? 1.892 -11.488 -11.717 1.00 0.00 5 GLU A O 15
ATOM 9555 N N . PHE A 1 6 ? 2.009 -9.694 -13.118 1.00 0.00 6 PHE A N 15
ATOM 9556 C CA . PHE A 1 6 ? 1.390 -10.329 -14.313 1.00 0.00 6 PHE A CA 15
ATOM 9557 C C . PHE A 1 6 ? 2.129 -9.873 -15.582 1.00 0.00 6 PHE A C 15
ATOM 9558 O O . PHE A 1 6 ? 3.131 -9.168 -15.493 1.00 0.00 6 PHE A O 15
ATOM 9575 N N . ASP A 1 7 ? 1.633 -10.277 -16.767 1.00 0.00 7 ASP A N 15
ATOM 9576 C CA . ASP A 1 7 ? 2.316 -10.032 -18.064 1.00 0.00 7 ASP A CA 15
ATOM 9577 C C . ASP A 1 7 ? 1.366 -10.332 -19.260 1.00 0.00 7 ASP A C 15
ATOM 9578 O O . ASP A 1 7 ? 0.167 -10.045 -19.175 1.00 0.00 7 ASP A O 15
ATOM 9587 N N . ASN A 1 8 ? 1.934 -10.888 -20.368 1.00 0.00 8 ASN A N 15
ATOM 9588 C CA . ASN A 1 8 ? 1.246 -11.202 -21.647 1.00 0.00 8 ASN A CA 15
ATOM 9589 C C . ASN A 1 8 ? -0.066 -12.018 -21.494 1.00 0.00 8 ASN A C 15
ATOM 9590 O O . ASN A 1 8 ? -0.969 -11.890 -22.328 1.00 0.00 8 ASN A O 15
ATOM 9601 N N . GLU A 1 9 ? -0.180 -12.842 -20.434 1.00 0.00 9 GLU A N 15
ATOM 9602 C CA . GLU A 1 9 ? -1.380 -13.693 -20.217 1.00 0.00 9 GLU A CA 15
ATOM 9603 C C . GLU A 1 9 ? -2.631 -12.877 -19.829 1.00 0.00 9 GLU A C 15
ATOM 9604 O O . GLU A 1 9 ? -3.724 -13.449 -19.708 1.00 0.00 9 GLU A O 15
ATOM 9616 N N . GLU A 1 10 ? -2.440 -11.554 -19.596 1.00 0.00 10 GLU A N 15
ATOM 9617 C CA . GLU A 1 10 ? -3.528 -10.565 -19.401 1.00 0.00 10 GLU A CA 15
ATOM 9618 C C . GLU A 1 10 ? -4.352 -10.871 -18.112 1.00 0.00 10 GLU A C 15
ATOM 9619 O O . GLU A 1 10 ? -5.457 -10.356 -17.902 1.00 0.00 10 GLU A O 15
ATOM 9631 N N . GLU A 1 11 ? -3.748 -11.664 -17.205 1.00 0.00 11 GLU A N 15
ATOM 9632 C CA . GLU A 1 11 ? -4.335 -12.019 -15.895 1.00 0.00 11 GLU A CA 15
ATOM 9633 C C . GLU A 1 11 ? -4.279 -10.832 -14.904 1.00 0.00 11 GLU A C 15
ATOM 9634 O O . GLU A 1 11 ? -4.735 -10.942 -13.758 1.00 0.00 11 GLU A O 15
ATOM 9646 N N . ALA A 1 12 ? -3.691 -9.712 -15.362 1.00 0.00 12 ALA A N 15
ATOM 9647 C CA . ALA A 1 12 ? -3.786 -8.405 -14.696 1.00 0.00 12 ALA A CA 15
ATOM 9648 C C . ALA A 1 12 ? -5.258 -7.963 -14.593 1.00 0.00 12 ALA A C 15
ATOM 9649 O O . ALA A 1 12 ? -5.679 -7.436 -13.569 1.00 0.00 12 ALA A O 15
ATOM 9656 N N . ARG A 1 13 ? -6.022 -8.222 -15.676 1.00 0.00 13 ARG A N 15
ATOM 9657 C CA . ARG A 1 13 ? -7.477 -7.969 -15.744 1.00 0.00 13 ARG A CA 15
ATOM 9658 C C . ARG A 1 13 ? -8.229 -8.887 -14.757 1.00 0.00 13 ARG A C 15
ATOM 9659 O O . ARG A 1 13 ? -9.124 -8.439 -14.022 1.00 0.00 13 ARG A O 15
ATOM 9680 N N . LYS A 1 14 ? -7.824 -10.176 -14.767 1.00 0.00 14 LYS A N 15
ATOM 9681 C CA . LYS A 1 14 ? -8.395 -11.254 -13.930 1.00 0.00 14 LYS A CA 15
ATOM 9682 C C . LYS A 1 14 ? -8.377 -10.873 -12.438 1.00 0.00 14 LYS A C 15
ATOM 9683 O O . LYS A 1 14 ? -9.391 -10.997 -11.737 1.00 0.00 14 LYS A O 15
ATOM 9702 N N . ALA A 1 15 ? -7.208 -10.392 -11.978 1.00 0.00 15 ALA A N 15
ATOM 9703 C CA . ALA A 1 15 ? -6.995 -9.978 -10.581 1.00 0.00 15 ALA A CA 15
ATOM 9704 C C . ALA A 1 15 ? -7.684 -8.636 -10.281 1.00 0.00 15 ALA A C 15
ATOM 9705 O O . ALA A 1 15 ? -8.346 -8.500 -9.256 1.00 0.00 15 ALA A O 15
ATOM 9712 N N . GLU A 1 16 ? -7.538 -7.664 -11.218 1.00 0.00 16 GLU A N 15
ATOM 9713 C CA . GLU A 1 16 ? -8.054 -6.272 -11.079 1.00 0.00 16 GLU A CA 15
ATOM 9714 C C . GLU A 1 16 ? -9.548 -6.244 -10.702 1.00 0.00 16 GLU A C 15
ATOM 9715 O O . GLU A 1 16 ? -9.980 -5.387 -9.921 1.00 0.00 16 GLU A O 15
ATOM 9727 N N . LYS A 1 17 ? -10.304 -7.212 -11.259 1.00 0.00 17 LYS A N 15
ATOM 9728 C CA . LYS A 1 17 ? -11.742 -7.415 -10.977 1.00 0.00 17 LYS A CA 15
ATOM 9729 C C . LYS A 1 17 ? -12.034 -7.455 -9.458 1.00 0.00 17 LYS A C 15
ATOM 9730 O O . LYS A 1 17 ? -12.982 -6.832 -8.974 1.00 0.00 17 LYS A O 15
ATOM 9749 N N . GLU A 1 18 ? -11.193 -8.194 -8.728 1.00 0.00 18 GLU A N 15
ATOM 9750 C CA . GLU A 1 18 ? -11.329 -8.412 -7.276 1.00 0.00 18 GLU A CA 15
ATOM 9751 C C . GLU A 1 18 ? -10.503 -7.389 -6.473 1.00 0.00 18 GLU A C 15
ATOM 9752 O O . GLU A 1 18 ? -10.870 -7.027 -5.354 1.00 0.00 18 GLU A O 15
ATOM 9764 N N . LEU A 1 19 ? -9.398 -6.917 -7.071 1.00 0.00 19 LEU A N 15
ATOM 9765 C CA . LEU A 1 19 ? -8.437 -5.997 -6.421 1.00 0.00 19 LEU A CA 15
ATOM 9766 C C . LEU A 1 19 ? -8.934 -4.538 -6.428 1.00 0.00 19 LEU A C 15
ATOM 9767 O O . LEU A 1 19 ? -8.302 -3.676 -5.831 1.00 0.00 19 LEU A O 15
ATOM 9783 N N . ARG A 1 20 ? -10.043 -4.261 -7.127 1.00 0.00 20 ARG A N 15
ATOM 9784 C CA . ARG A 1 20 ? -10.719 -2.951 -7.047 1.00 0.00 20 ARG A CA 15
ATOM 9785 C C . ARG A 1 20 ? -11.674 -2.908 -5.837 1.00 0.00 20 ARG A C 15
ATOM 9786 O O . ARG A 1 20 ? -12.078 -1.829 -5.395 1.00 0.00 20 ARG A O 15
ATOM 9807 N N . LYS A 1 21 ? -12.040 -4.100 -5.326 1.00 0.00 21 LYS A N 15
ATOM 9808 C CA . LYS A 1 21 ? -12.861 -4.255 -4.112 1.00 0.00 21 LYS A CA 15
ATOM 9809 C C . LYS A 1 21 ? -11.941 -4.223 -2.872 1.00 0.00 21 LYS A C 15
ATOM 9810 O O . LYS A 1 21 ? -10.873 -4.852 -2.879 1.00 0.00 21 LYS A O 15
ATOM 9829 N N . GLU A 1 22 ? -12.382 -3.461 -1.829 1.00 0.00 22 GLU A N 15
ATOM 9830 C CA . GLU A 1 22 ? -11.671 -3.236 -0.539 1.00 0.00 22 GLU A CA 15
ATOM 9831 C C . GLU A 1 22 ? -10.500 -2.243 -0.701 1.00 0.00 22 GLU A C 15
ATOM 9832 O O . GLU A 1 22 ? -10.372 -1.296 0.086 1.00 0.00 22 GLU A O 15
ATOM 9844 N N . ASN A 1 23 ? -9.651 -2.477 -1.716 1.00 0.00 23 ASN A N 15
ATOM 9845 C CA . ASN A 1 23 ? -8.604 -1.531 -2.139 1.00 0.00 23 ASN A CA 15
ATOM 9846 C C . ASN A 1 23 ? -9.248 -0.291 -2.764 1.00 0.00 23 ASN A C 15
ATOM 9847 O O . ASN A 1 23 ? -10.316 -0.374 -3.382 1.00 0.00 23 ASN A O 15
ATOM 9858 N N . ARG A 1 24 ? -8.581 0.851 -2.594 1.00 0.00 24 ARG A N 15
ATOM 9859 C CA . ARG A 1 24 ? -9.074 2.161 -3.054 1.00 0.00 24 ARG A CA 15
ATOM 9860 C C . ARG A 1 24 ? -8.841 2.284 -4.568 1.00 0.00 24 ARG A C 15
ATOM 9861 O O . ARG A 1 24 ? -9.744 2.674 -5.315 1.00 0.00 24 ARG A O 15
ATOM 9882 N N . ARG A 1 25 ? -7.612 1.943 -5.002 1.00 0.00 25 ARG A N 15
ATOM 9883 C CA . ARG A 1 25 ? -7.209 1.994 -6.413 1.00 0.00 25 ARG A CA 15
ATOM 9884 C C . ARG A 1 25 ? -5.948 1.143 -6.628 1.00 0.00 25 ARG A C 15
ATOM 9885 O O . ARG A 1 25 ? -5.008 1.224 -5.833 1.00 0.00 25 ARG A O 15
ATOM 9906 N N . VAL A 1 26 ? -5.953 0.297 -7.679 1.00 0.00 26 VAL A N 15
ATOM 9907 C CA . VAL A 1 26 ? -4.752 -0.422 -8.143 1.00 0.00 26 VAL A CA 15
ATOM 9908 C C . VAL A 1 26 ? -4.126 0.300 -9.357 1.00 0.00 26 VAL A C 15
ATOM 9909 O O . VAL A 1 26 ? -4.832 0.694 -10.288 1.00 0.00 26 VAL A O 15
ATOM 9922 N N . THR A 1 27 ? -2.800 0.486 -9.319 1.00 0.00 27 THR A N 15
ATOM 9923 C CA . THR A 1 27 ? -2.030 1.137 -10.387 1.00 0.00 27 THR A CA 15
ATOM 9924 C C . THR A 1 27 ? -0.813 0.264 -10.743 1.00 0.00 27 THR A C 15
ATOM 9925 O O . THR A 1 27 ? -0.021 -0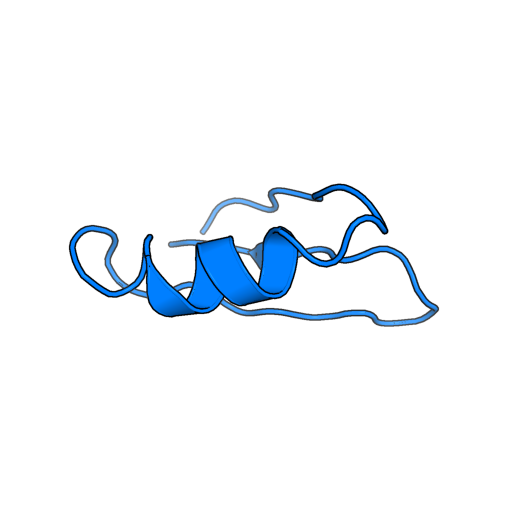.096 -9.864 1.00 0.00 27 THR A O 15
ATOM 9936 N N . VAL A 1 28 ? -0.699 -0.104 -12.030 1.00 0.00 28 VAL A N 15
ATOM 9937 C CA . VAL A 1 28 ? 0.438 -0.887 -12.542 1.00 0.00 28 VAL A CA 15
ATOM 9938 C C . VAL A 1 28 ? 1.663 0.027 -12.763 1.00 0.00 28 VAL A C 15
ATOM 9939 O O . VAL A 1 28 ? 1.507 1.235 -13.013 1.00 0.00 28 VAL A O 15
ATOM 9952 N N . THR A 1 29 ? 2.878 -0.546 -12.641 1.00 0.00 29 THR A N 15
ATOM 9953 C CA . THR A 1 29 ? 4.124 0.159 -12.985 1.00 0.00 29 THR A CA 15
ATOM 9954 C C . THR A 1 29 ? 4.195 0.357 -14.512 1.00 0.00 29 THR A C 15
ATOM 9955 O O . THR A 1 29 ? 3.559 -0.392 -15.269 1.00 0.00 29 THR A O 15
ATOM 9966 N N . GLN A 1 30 ? 4.965 1.358 -14.964 1.00 0.00 30 GLN A N 15
ATOM 9967 C CA . GLN A 1 30 ? 5.057 1.688 -16.394 1.00 0.00 30 GLN A CA 15
ATOM 9968 C C . GLN A 1 30 ? 6.023 0.710 -17.104 1.00 0.00 30 GLN A C 15
ATOM 9969 O O . GLN A 1 30 ? 7.202 1.021 -17.310 1.00 0.00 30 GLN A O 15
ATOM 9983 N N . GLU A 1 31 ? 5.513 -0.517 -17.367 1.00 0.00 31 GLU A N 15
ATOM 9984 C CA . GLU A 1 31 ? 6.193 -1.562 -18.169 1.00 0.00 31 GLU A CA 15
ATOM 9985 C C . GLU A 1 31 ? 7.570 -1.993 -17.563 1.00 0.00 31 GLU A C 15
ATOM 9986 O O . GLU A 1 31 ? 8.364 -2.663 -18.224 1.00 0.00 31 GLU A O 15
ATOM 9998 N N . ASN A 1 32 ? 7.835 -1.629 -16.284 1.00 0.00 32 ASN A N 15
ATOM 9999 C CA . ASN A 1 32 ? 9.144 -1.872 -15.633 1.00 0.00 32 ASN A CA 15
ATOM 10000 C C . ASN A 1 32 ? 9.317 -3.365 -15.305 1.00 0.00 32 ASN A C 15
ATOM 10001 O O . ASN A 1 32 ? 8.889 -3.836 -14.237 1.00 0.00 32 ASN A O 15
ATOM 10012 N N . GLY A 1 33 ? 9.902 -4.096 -16.277 1.00 0.00 33 GLY A N 15
ATOM 10013 C CA . GLY A 1 33 ? 10.164 -5.526 -16.153 1.00 0.00 33 GLY A CA 15
ATOM 10014 C C . GLY A 1 33 ? 8.899 -6.359 -16.299 1.00 0.00 33 GLY A C 15
ATOM 10015 O O . GLY A 1 33 ? 8.508 -6.719 -17.414 1.00 0.00 33 GLY A O 15
ATOM 10019 N N . ARG A 1 34 ? 8.248 -6.645 -15.164 1.00 0.00 34 ARG A N 15
ATOM 10020 C CA . ARG A 1 34 ? 6.971 -7.376 -15.121 1.00 0.00 34 ARG A CA 15
ATOM 10021 C C . ARG A 1 34 ? 5.806 -6.356 -15.114 1.00 0.00 34 ARG A C 15
ATOM 10022 O O . ARG A 1 34 ? 5.964 -5.243 -14.593 1.00 0.00 34 ARG A O 15
ATOM 10043 N N . TRP A 1 35 ? 4.649 -6.728 -15.692 1.00 0.00 35 TRP A N 15
ATOM 10044 C CA . TRP A 1 35 ? 3.417 -5.910 -15.645 1.00 0.00 35 TRP A CA 15
ATOM 10045 C C . TRP A 1 35 ? 2.738 -6.159 -14.276 1.00 0.00 35 TRP A C 15
ATOM 10046 O O . TRP A 1 35 ? 1.752 -6.899 -14.155 1.00 0.00 35 TRP A O 15
ATOM 10067 N N . ARG A 1 36 ? 3.321 -5.551 -13.239 1.00 0.00 36 ARG A N 15
ATOM 10068 C CA . ARG A 1 36 ? 2.971 -5.803 -11.827 1.00 0.00 36 ARG A CA 15
ATOM 10069 C C . ARG A 1 36 ? 2.058 -4.685 -11.301 1.00 0.00 36 ARG A C 15
ATOM 10070 O O . ARG A 1 36 ? 2.489 -3.544 -11.082 1.00 0.00 36 ARG A O 15
ATOM 10091 N N . VAL A 1 37 ? 0.773 -5.036 -11.175 1.00 0.00 37 VAL A N 15
ATOM 10092 C CA . VAL A 1 37 ? -0.294 -4.134 -10.737 1.00 0.00 37 VAL A CA 15
ATOM 10093 C C . VAL A 1 37 ? -0.257 -3.997 -9.205 1.00 0.00 37 VAL A C 15
ATOM 10094 O O . VAL A 1 37 ? -0.671 -4.905 -8.480 1.00 0.00 37 VAL A O 15
ATOM 10107 N N . THR A 1 38 ? 0.266 -2.862 -8.728 1.00 0.00 38 THR A N 15
ATOM 10108 C CA . THR A 1 38 ? 0.433 -2.601 -7.292 1.00 0.00 38 THR A CA 15
ATOM 10109 C C . THR A 1 38 ? -0.898 -2.119 -6.701 1.00 0.00 38 THR A C 15
ATOM 10110 O O . THR A 1 38 ? -1.457 -1.125 -7.177 1.00 0.00 38 THR A O 15
ATOM 10121 N N . TRP A 1 39 ? -1.421 -2.848 -5.700 1.00 0.00 39 TRP A N 15
ATOM 10122 C CA . TRP A 1 39 ? -2.669 -2.483 -5.022 1.00 0.00 39 TRP A CA 15
ATOM 10123 C C . TRP A 1 39 ? -2.417 -1.466 -3.910 1.00 0.00 39 TRP A C 15
ATOM 10124 O O . TRP A 1 39 ? -1.323 -1.412 -3.326 1.00 0.00 39 TRP A O 15
ATOM 10145 N N . ASP A 1 40 ? -3.443 -0.664 -3.640 1.00 0.00 40 ASP A N 15
ATOM 10146 C CA . ASP A 1 40 ? -3.503 0.219 -2.482 1.00 0.00 40 ASP A CA 15
ATOM 10147 C C . ASP A 1 40 ? -4.983 0.333 -2.089 1.00 0.00 40 ASP A C 15
ATOM 10156 N N . THR A 1 1 ? 2.482 -2.604 -0.283 1.00 0.00 1 THR A N 16
ATOM 10157 C CA . THR A 1 1 ? 3.216 -2.332 -1.534 1.00 0.00 1 THR A CA 16
ATOM 10158 C C . THR A 1 1 ? 4.013 -3.592 -1.930 1.00 0.00 1 THR A C 16
ATOM 10159 O O . THR A 1 1 ? 5.144 -3.790 -1.479 1.00 0.00 1 THR A O 16
ATOM 10169 N N . GLN A 1 2 ? 3.371 -4.478 -2.711 1.00 0.00 2 GLN A N 16
ATOM 10170 C CA . GLN A 1 2 ? 3.947 -5.774 -3.128 1.00 0.00 2 GLN A CA 16
ATOM 10171 C C . GLN A 1 2 ? 4.398 -5.667 -4.597 1.00 0.00 2 GLN A C 16
ATOM 10172 O O . GLN A 1 2 ? 3.556 -5.641 -5.503 1.00 0.00 2 GLN A O 16
ATOM 10186 N N . THR A 1 3 ? 5.720 -5.541 -4.815 1.00 0.00 3 THR A N 16
ATOM 10187 C CA . THR A 1 3 ? 6.313 -5.390 -6.155 1.00 0.00 3 THR A CA 16
ATOM 10188 C C . THR A 1 3 ? 6.172 -6.704 -6.956 1.00 0.00 3 THR A C 16
ATOM 10189 O O . THR A 1 3 ? 6.985 -7.622 -6.834 1.00 0.00 3 THR A O 16
ATOM 10200 N N . GLN A 1 4 ? 5.097 -6.785 -7.744 1.00 0.00 4 GLN A N 16
ATOM 10201 C CA . GLN A 1 4 ? 4.675 -8.020 -8.436 1.00 0.00 4 GLN A CA 16
ATOM 10202 C C . GLN A 1 4 ? 4.474 -7.748 -9.933 1.00 0.00 4 GLN A C 16
ATOM 10203 O O . GLN A 1 4 ? 4.102 -6.644 -10.319 1.00 0.00 4 GLN A O 16
ATOM 10217 N N . GLU A 1 5 ? 4.768 -8.745 -10.766 1.00 0.00 5 GLU A N 16
ATOM 10218 C CA . GLU A 1 5 ? 4.620 -8.656 -12.232 1.00 0.00 5 GLU A CA 16
ATOM 10219 C C . GLU A 1 5 ? 3.534 -9.645 -12.706 1.00 0.00 5 GLU A C 16
ATOM 10220 O O . GLU A 1 5 ? 3.644 -10.856 -12.481 1.00 0.00 5 GLU A O 16
ATOM 10232 N N . PHE A 1 6 ? 2.458 -9.122 -13.319 1.00 0.00 6 PHE A N 16
ATOM 10233 C CA . PHE A 1 6 ? 1.372 -9.952 -13.875 1.00 0.00 6 PHE A CA 16
ATOM 10234 C C . PHE A 1 6 ? 1.254 -9.632 -15.372 1.00 0.00 6 PHE A C 16
ATOM 10235 O O . PHE A 1 6 ? 0.593 -8.665 -15.758 1.00 0.00 6 PHE A O 16
ATOM 10252 N N . ASP A 1 7 ? 1.869 -10.483 -16.201 1.00 0.00 7 ASP A N 16
ATOM 10253 C CA . ASP A 1 7 ? 2.096 -10.208 -17.633 1.00 0.00 7 ASP A CA 16
ATOM 10254 C C . ASP A 1 7 ? 1.886 -11.463 -18.490 1.00 0.00 7 ASP A C 16
ATOM 10255 O O . ASP A 1 7 ? 1.908 -11.380 -19.724 1.00 0.00 7 ASP A O 16
ATOM 10264 N N . ASN A 1 8 ? 1.692 -12.621 -17.834 1.00 0.00 8 ASN A N 16
ATOM 10265 C CA . ASN A 1 8 ? 1.500 -13.907 -18.533 1.00 0.00 8 ASN A CA 16
ATOM 10266 C C . ASN A 1 8 ? 0.087 -13.987 -19.135 1.00 0.00 8 ASN A C 16
ATOM 10267 O O . ASN A 1 8 ? -0.074 -14.001 -20.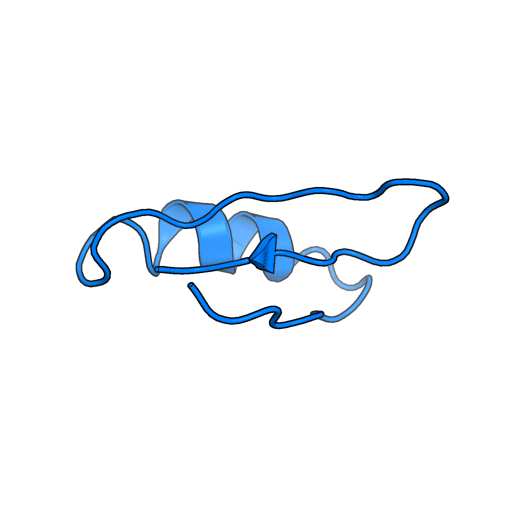358 1.00 0.00 8 ASN A O 16
ATOM 10278 N N . GLU A 1 9 ? -0.925 -14.028 -18.255 1.00 0.00 9 GLU A N 16
ATOM 10279 C CA . GLU A 1 9 ? -2.356 -14.068 -18.658 1.00 0.00 9 GLU A CA 16
ATOM 10280 C C . GLU A 1 9 ? -3.092 -12.803 -18.136 1.00 0.00 9 GLU A C 16
ATOM 10281 O O . GLU A 1 9 ? -4.317 -12.687 -18.282 1.00 0.00 9 GLU A O 16
ATOM 10293 N N . GLU A 1 10 ? -2.314 -11.844 -17.566 1.00 0.00 10 GLU A N 16
ATOM 10294 C CA . GLU A 1 10 ? -2.839 -10.577 -17.023 1.00 0.00 10 GLU A CA 16
ATOM 10295 C C . GLU A 1 10 ? -3.760 -10.863 -15.814 1.00 0.00 10 GLU A C 16
ATOM 10296 O O . GLU A 1 10 ? -4.993 -10.759 -15.890 1.00 0.00 10 GLU A O 16
ATOM 10308 N N . GLU A 1 11 ? -3.136 -11.292 -14.706 1.00 0.00 11 GLU A N 16
ATOM 10309 C CA . GLU A 1 11 ? -3.839 -11.525 -13.425 1.00 0.00 11 GLU A CA 16
ATOM 10310 C C . GLU A 1 11 ? -4.152 -10.189 -12.716 1.00 0.00 11 GLU A C 16
ATOM 10311 O O . GLU A 1 11 ? -4.907 -10.157 -11.744 1.00 0.00 11 GLU A O 16
ATOM 10323 N N . ALA A 1 12 ? -3.541 -9.102 -13.226 1.00 0.00 12 ALA A N 16
ATOM 10324 C CA . ALA A 1 12 ? -3.694 -7.728 -12.722 1.00 0.00 12 ALA A CA 16
ATOM 10325 C C . ALA A 1 12 ? -5.145 -7.236 -12.831 1.00 0.00 12 ALA A C 16
ATOM 10326 O O . ALA A 1 12 ? -5.826 -7.026 -11.817 1.00 0.00 12 ALA A O 16
ATOM 10333 N N . ARG A 1 13 ? -5.608 -7.086 -14.088 1.00 0.00 13 ARG A N 16
ATOM 10334 C CA . ARG A 1 13 ? -6.947 -6.551 -14.396 1.00 0.00 13 ARG A CA 16
ATOM 10335 C C . ARG A 1 13 ? -8.033 -7.603 -14.115 1.00 0.00 13 ARG A C 16
ATOM 10336 O O . ARG A 1 13 ? -9.193 -7.258 -13.880 1.00 0.00 13 ARG A O 16
ATOM 10357 N N . LYS A 1 14 ? -7.623 -8.892 -14.127 1.00 0.00 14 LYS A N 16
ATOM 10358 C CA . LYS A 1 14 ? -8.453 -10.027 -13.666 1.00 0.00 14 LYS A CA 16
ATOM 10359 C C . LYS A 1 14 ? -8.846 -9.843 -12.184 1.00 0.00 14 LYS A C 16
ATOM 10360 O O . LYS A 1 14 ? -10.037 -9.879 -11.834 1.00 0.00 14 LYS A O 16
ATOM 10379 N N . ALA A 1 15 ? -7.823 -9.615 -11.343 1.00 0.00 15 ALA A N 16
ATOM 10380 C CA . ALA A 1 15 ? -7.988 -9.431 -9.894 1.00 0.00 15 ALA A CA 16
ATOM 10381 C C . ALA A 1 15 ? -8.732 -8.127 -9.600 1.00 0.00 15 ALA A C 16
ATOM 10382 O O . ALA A 1 15 ? -9.538 -8.078 -8.689 1.00 0.00 15 ALA A O 16
ATOM 10389 N N . GLU A 1 16 ? -8.474 -7.087 -10.421 1.00 0.00 16 GLU A N 16
ATOM 10390 C CA . GLU A 1 16 ? -9.061 -5.737 -10.246 1.00 0.00 16 GLU A CA 16
ATOM 10391 C C . GLU A 1 16 ? -10.606 -5.760 -10.339 1.00 0.00 16 GLU A C 16
ATOM 10392 O O . GLU A 1 16 ? -11.274 -4.925 -9.725 1.00 0.00 16 GLU A O 16
ATOM 10404 N N . LYS A 1 17 ? -11.156 -6.735 -11.087 1.00 0.00 17 LYS A N 16
ATOM 10405 C CA . LYS A 1 17 ? -12.625 -6.947 -11.202 1.00 0.00 17 LYS A CA 16
ATOM 10406 C C . LYS A 1 17 ? -13.261 -7.326 -9.843 1.00 0.00 17 LYS A C 16
ATOM 10407 O O . LYS A 1 17 ? -14.447 -7.076 -9.599 1.00 0.00 17 LYS A O 16
ATOM 10426 N N . GLU A 1 18 ? -12.449 -7.944 -8.983 1.00 0.00 18 GLU A N 16
ATOM 10427 C CA . GLU A 1 18 ? -12.826 -8.324 -7.612 1.00 0.00 18 GLU A CA 16
ATOM 10428 C C . GLU A 1 18 ? -12.433 -7.197 -6.638 1.00 0.00 18 GLU A C 16
ATOM 10429 O O . GLU A 1 18 ? -13.207 -6.814 -5.768 1.00 0.00 18 GLU A O 16
ATOM 10441 N N . LEU A 1 19 ? -11.222 -6.655 -6.846 1.00 0.00 19 LEU A N 16
ATOM 10442 C CA . LEU A 1 19 ? -10.588 -5.657 -5.964 1.00 0.00 19 LEU A CA 16
ATOM 10443 C C . LEU A 1 19 ? -11.340 -4.309 -5.992 1.00 0.00 19 LEU A C 16
ATOM 10444 O O . LEU A 1 19 ? -11.287 -3.567 -5.026 1.00 0.00 19 LEU A O 16
ATOM 10460 N N . ARG A 1 20 ? -12.054 -4.021 -7.098 1.00 0.00 20 ARG A N 16
ATOM 10461 C CA . ARG A 1 20 ? -12.855 -2.772 -7.253 1.00 0.00 20 ARG A CA 16
ATOM 10462 C C . ARG A 1 20 ? -13.974 -2.673 -6.194 1.00 0.00 20 ARG A C 16
ATOM 10463 O O . ARG A 1 20 ? -14.396 -1.573 -5.824 1.00 0.00 20 ARG A O 16
ATOM 10484 N N . LYS A 1 21 ? -14.438 -3.845 -5.731 1.00 0.00 21 LYS A N 16
ATOM 10485 C CA . LYS A 1 21 ? -15.443 -3.961 -4.661 1.00 0.00 21 LYS A CA 16
ATOM 10486 C C . LYS A 1 21 ? -14.884 -3.430 -3.321 1.00 0.00 21 LYS A C 16
ATOM 10487 O O . LYS A 1 21 ? -15.569 -2.702 -2.593 1.00 0.00 21 LYS A O 16
ATOM 10506 N N . GLU A 1 22 ? -13.626 -3.790 -3.027 1.00 0.00 22 GLU A N 16
ATOM 10507 C CA . GLU A 1 22 ? -12.958 -3.449 -1.758 1.00 0.00 22 GLU A CA 16
ATOM 10508 C C . GLU A 1 22 ? -11.892 -2.354 -1.996 1.00 0.00 22 GLU A C 16
ATOM 10509 O O . GLU A 1 22 ? -12.158 -1.171 -1.761 1.00 0.00 22 GLU A O 16
ATOM 10521 N N . ASN A 1 23 ? -10.710 -2.747 -2.524 1.00 0.00 23 ASN A N 16
ATOM 10522 C CA . ASN A 1 23 ? -9.551 -1.845 -2.656 1.00 0.00 23 ASN A CA 16
ATOM 10523 C C . ASN A 1 23 ? -8.716 -2.232 -3.900 1.00 0.00 23 ASN A C 16
ATOM 10524 O O . ASN A 1 23 ? -7.999 -3.236 -3.885 1.00 0.00 23 ASN A O 16
ATOM 10535 N N . ARG A 1 24 ? -8.835 -1.439 -4.985 1.00 0.00 24 ARG A N 16
ATOM 10536 C CA . ARG A 1 24 ? -8.162 -1.713 -6.280 1.00 0.00 24 ARG A CA 16
ATOM 10537 C C . ARG A 1 24 ? -6.846 -0.908 -6.407 1.00 0.00 24 ARG A C 16
ATOM 10538 O O . ARG A 1 24 ? -6.638 -0.163 -7.374 1.00 0.00 24 ARG A O 16
ATOM 10559 N N . ARG A 1 25 ? -5.938 -1.083 -5.430 1.00 0.00 25 ARG A N 16
ATOM 10560 C CA . ARG A 1 25 ? -4.610 -0.428 -5.456 1.00 0.00 25 ARG A CA 16
ATOM 10561 C C . ARG A 1 25 ? -3.607 -1.270 -6.274 1.00 0.00 25 ARG A C 16
ATOM 10562 O O . ARG A 1 25 ? -2.529 -1.614 -5.790 1.00 0.00 25 ARG A O 16
ATOM 10583 N N . VAL A 1 26 ? -3.954 -1.545 -7.543 1.00 0.00 26 VAL A N 16
ATOM 10584 C CA . VAL A 1 26 ? -3.090 -2.270 -8.494 1.00 0.00 26 VAL A CA 16
ATOM 10585 C C . VAL A 1 26 ? -2.432 -1.245 -9.441 1.00 0.00 26 VAL A C 16
ATOM 10586 O O . VAL A 1 26 ? -3.051 -0.753 -10.392 1.00 0.00 26 VAL A O 16
ATOM 10599 N N . THR A 1 27 ? -1.171 -0.897 -9.143 1.00 0.00 27 THR A N 16
ATOM 10600 C CA . THR A 1 27 ? -0.422 0.123 -9.891 1.00 0.00 27 THR A CA 16
ATOM 10601 C C . THR A 1 27 ? 0.470 -0.549 -10.942 1.00 0.00 27 THR A C 16
ATOM 10602 O O . THR A 1 27 ? 1.501 -1.144 -10.605 1.00 0.00 27 THR A O 16
ATOM 10613 N N . VAL A 1 28 ? 0.071 -0.446 -12.220 1.00 0.00 28 VAL A N 16
ATOM 10614 C CA . VAL A 1 28 ? 0.837 -1.003 -13.340 1.00 0.00 28 VAL A CA 16
ATOM 10615 C C . VAL A 1 28 ? 1.872 0.027 -13.837 1.00 0.00 28 VAL A C 16
ATOM 10616 O O . VAL A 1 28 ? 1.580 0.912 -14.650 1.00 0.00 28 VAL A O 16
ATOM 10629 N N . THR A 1 29 ? 3.066 -0.068 -13.264 1.00 0.00 29 THR A N 16
ATOM 10630 C CA . THR A 1 29 ? 4.227 0.710 -13.689 1.00 0.00 29 THR A CA 16
ATOM 10631 C C . THR A 1 29 ? 4.914 -0.004 -14.874 1.00 0.00 29 THR A C 16
ATOM 10632 O O . THR A 1 29 ? 5.085 -1.227 -14.859 1.00 0.00 29 THR A O 16
ATOM 10643 N N . GLN A 1 30 ? 5.306 0.767 -15.892 1.00 0.00 30 GLN A N 16
ATOM 10644 C CA . GLN A 1 30 ? 6.010 0.253 -17.094 1.00 0.00 30 GLN A CA 16
ATOM 10645 C C . GLN A 1 30 ? 7.546 0.326 -16.897 1.00 0.00 30 GLN A C 16
ATOM 10646 O O . GLN A 1 30 ? 8.300 0.440 -17.865 1.00 0.00 30 GLN A O 16
ATOM 10660 N N . GLU A 1 31 ? 7.984 0.170 -15.624 1.00 0.00 31 GLU A N 16
ATOM 10661 C CA . GLU A 1 31 ? 9.401 0.268 -15.203 1.00 0.00 31 GLU A CA 16
ATOM 10662 C C . GLU A 1 31 ? 10.295 -0.717 -15.977 1.00 0.00 31 GLU A C 16
ATOM 10663 O O . GLU A 1 31 ? 11.318 -0.334 -16.555 1.00 0.00 31 GLU A O 16
ATOM 10675 N N . ASN A 1 32 ? 9.888 -1.990 -15.961 1.00 0.00 32 ASN A N 16
ATOM 10676 C CA . ASN A 1 32 ? 10.581 -3.081 -16.673 1.00 0.00 32 ASN A CA 16
ATOM 10677 C C . ASN A 1 32 ? 10.246 -3.073 -18.175 1.00 0.00 32 ASN A C 16
ATOM 10678 O O . ASN A 1 32 ? 10.922 -3.718 -18.979 1.00 0.00 32 ASN A O 16
ATOM 10689 N N . GLY A 1 33 ? 9.183 -2.338 -18.527 1.00 0.00 33 GLY A N 16
ATOM 10690 C CA . GLY A 1 33 ? 8.577 -2.394 -19.857 1.00 0.00 33 GLY A CA 16
ATOM 10691 C C . GLY A 1 33 ? 7.379 -3.337 -19.872 1.00 0.00 33 GLY A C 16
ATOM 10692 O O . GLY A 1 33 ? 6.430 -3.151 -20.640 1.00 0.00 33 GLY A O 16
ATOM 10696 N N . ARG A 1 34 ? 7.443 -4.354 -18.995 1.00 0.00 34 ARG A N 16
ATOM 10697 C CA . ARG A 1 34 ? 6.391 -5.371 -18.813 1.00 0.00 34 ARG A CA 16
ATOM 10698 C C . ARG A 1 34 ? 5.330 -4.838 -17.835 1.00 0.00 34 ARG A C 16
ATOM 10699 O O . ARG A 1 34 ? 5.472 -3.723 -17.297 1.00 0.00 34 ARG A O 16
ATOM 10720 N N . TRP A 1 35 ? 4.270 -5.631 -17.615 1.00 0.00 35 TRP A N 16
ATOM 10721 C CA . TRP A 1 35 ? 3.186 -5.271 -16.699 1.00 0.00 35 TRP A CA 16
ATOM 10722 C C . TRP A 1 35 ? 3.632 -5.512 -15.242 1.00 0.00 35 TRP A C 16
ATOM 10723 O O . TRP A 1 35 ? 3.314 -6.545 -14.633 1.00 0.00 35 TRP A O 16
ATOM 10744 N N . ARG A 1 36 ? 4.434 -4.567 -14.717 1.00 0.00 36 ARG A N 16
ATOM 10745 C CA . ARG A 1 36 ? 4.843 -4.551 -13.307 1.00 0.00 36 ARG A CA 16
ATOM 10746 C C . ARG A 1 36 ? 3.715 -3.916 -12.502 1.00 0.00 36 ARG A C 16
ATOM 10747 O O . ARG A 1 36 ? 3.615 -2.690 -12.383 1.00 0.00 36 ARG A O 16
ATOM 10768 N N . VAL A 1 37 ? 2.860 -4.772 -11.967 1.00 0.00 37 VAL A N 16
ATOM 10769 C CA . VAL A 1 37 ? 1.629 -4.364 -11.297 1.00 0.00 37 VAL A CA 16
ATOM 10770 C C . VAL A 1 37 ? 1.810 -4.540 -9.793 1.00 0.00 37 VAL A C 16
ATOM 10771 O O . VAL A 1 37 ? 1.577 -5.623 -9.231 1.00 0.00 37 VAL A O 16
ATOM 10784 N N . THR A 1 38 ? 2.306 -3.477 -9.163 1.00 0.00 38 THR A N 16
ATOM 10785 C CA . THR A 1 38 ? 2.521 -3.441 -7.730 1.00 0.00 38 THR A CA 16
ATOM 10786 C C . THR A 1 38 ? 1.182 -3.162 -7.039 1.00 0.00 38 THR A C 16
ATOM 10787 O O . THR A 1 38 ? 0.690 -2.025 -7.044 1.00 0.00 38 THR A O 16
ATOM 10798 N N . TRP A 1 39 ? 0.576 -4.229 -6.494 1.00 0.00 39 TRP A N 16
ATOM 10799 C CA . TRP A 1 39 ? -0.644 -4.122 -5.703 1.00 0.00 39 TRP A CA 16
ATOM 10800 C C . TRP A 1 39 ? -0.246 -3.897 -4.246 1.00 0.00 39 TRP A C 16
ATOM 10801 O O . TRP A 1 39 ? 0.661 -4.566 -3.749 1.00 0.00 39 TRP A O 16
ATOM 10822 N N . ASP A 1 40 ? -0.893 -2.937 -3.580 1.00 0.00 40 ASP A N 16
ATOM 10823 C CA . ASP A 1 40 ? -0.537 -2.557 -2.206 1.00 0.00 40 ASP A CA 16
ATOM 10824 C C . ASP A 1 40 ? -0.887 -3.693 -1.217 1.00 0.00 40 ASP A C 16
ATOM 10833 N N . THR A 1 1 ? 3.352 -11.439 -0.600 1.00 0.00 1 THR A N 17
ATOM 10834 C CA . THR A 1 1 ? 3.582 -10.525 -1.731 1.00 0.00 1 THR A CA 17
ATOM 10835 C C . THR A 1 1 ? 2.261 -9.838 -2.122 1.00 0.00 1 THR A C 17
ATOM 10836 O O . THR A 1 1 ? 1.343 -10.478 -2.653 1.00 0.00 1 THR A O 17
ATOM 10846 N N . GLN A 1 2 ? 2.178 -8.530 -1.834 1.00 0.00 2 GLN A N 17
ATOM 10847 C CA . GLN A 1 2 ? 1.016 -7.674 -2.184 1.00 0.00 2 GLN A CA 17
ATOM 10848 C C . GLN A 1 2 ? 1.154 -7.128 -3.616 1.00 0.00 2 GLN A C 17
ATOM 10849 O O . GLN A 1 2 ? 0.350 -6.315 -4.065 1.00 0.00 2 GLN A O 17
ATOM 10863 N N . THR A 1 3 ? 2.194 -7.587 -4.314 1.00 0.00 3 THR A N 17
ATOM 10864 C CA . THR A 1 3 ? 2.583 -7.088 -5.622 1.00 0.00 3 THR A CA 17
ATOM 10865 C C . THR A 1 3 ? 2.916 -8.286 -6.522 1.00 0.00 3 THR A C 17
ATOM 10866 O O . THR A 1 3 ? 3.849 -9.047 -6.235 1.00 0.00 3 THR A O 17
ATOM 10877 N N . GLN A 1 4 ? 2.111 -8.491 -7.576 1.00 0.00 4 GLN A N 17
ATOM 10878 C CA . GLN A 1 4 ? 2.255 -9.648 -8.478 1.00 0.00 4 GLN A CA 17
ATOM 10879 C C . GLN A 1 4 ? 2.805 -9.186 -9.832 1.00 0.00 4 GLN A C 17
ATOM 10880 O O . GLN A 1 4 ? 2.219 -8.311 -10.480 1.00 0.00 4 GLN A O 17
ATOM 10894 N N . GLU A 1 5 ? 3.955 -9.759 -10.230 1.00 0.00 5 GLU A N 17
ATOM 10895 C CA . GLU A 1 5 ? 4.574 -9.484 -11.530 1.00 0.00 5 GLU A CA 17
ATOM 10896 C C . GLU A 1 5 ? 3.956 -10.405 -12.604 1.00 0.00 5 GLU A C 17
ATOM 10897 O O . GLU A 1 5 ? 4.300 -11.583 -12.718 1.00 0.00 5 GLU A O 17
ATOM 10909 N N . PHE A 1 6 ? 2.989 -9.853 -13.344 1.00 0.00 6 PHE A N 17
ATOM 10910 C CA . PHE A 1 6 ? 2.233 -10.590 -14.372 1.00 0.00 6 PHE A CA 17
ATOM 10911 C C . PHE A 1 6 ? 2.999 -10.682 -15.709 1.00 0.00 6 PHE A C 17
ATOM 10912 O O . PHE A 1 6 ? 3.807 -9.805 -16.053 1.00 0.00 6 PHE A O 17
ATOM 10929 N N . ASP A 1 7 ? 2.714 -11.773 -16.445 1.00 0.00 7 ASP A N 17
ATOM 10930 C CA . ASP A 1 7 ? 3.183 -12.009 -17.828 1.00 0.00 7 ASP A CA 17
ATOM 10931 C C . ASP A 1 7 ? 2.316 -11.244 -18.851 1.00 0.00 7 ASP A C 17
ATOM 10932 O O . ASP A 1 7 ? 2.626 -11.243 -20.051 1.00 0.00 7 ASP A O 17
ATOM 10941 N N . ASN A 1 8 ? 1.220 -10.626 -18.338 1.00 0.00 8 ASN A N 17
ATOM 10942 C CA . ASN A 1 8 ? 0.248 -9.816 -19.105 1.00 0.00 8 ASN A CA 17
ATOM 10943 C C . ASN A 1 8 ? -0.602 -10.695 -20.053 1.00 0.00 8 ASN A C 17
ATOM 10944 O O . ASN A 1 8 ? -1.000 -10.279 -21.147 1.00 0.00 8 ASN A O 17
ATOM 10955 N N . GLU A 1 9 ? -0.918 -11.918 -19.591 1.00 0.00 9 GLU A N 17
ATOM 10956 C CA . GLU A 1 9 ? -1.773 -12.870 -20.333 1.00 0.00 9 GLU A CA 17
ATOM 10957 C C . GLU A 1 9 ? -3.233 -12.773 -19.816 1.00 0.00 9 GLU A C 17
ATOM 10958 O O . GLU A 1 9 ? -3.928 -13.787 -19.671 1.00 0.00 9 GLU A O 17
ATOM 10970 N N . GLU A 1 10 ? -3.661 -11.523 -19.499 1.00 0.00 10 GLU A N 17
ATOM 10971 C CA . GLU A 1 10 ? -5.036 -11.183 -19.058 1.00 0.00 10 GLU A CA 17
ATOM 10972 C C . GLU A 1 10 ? -5.330 -11.753 -17.634 1.00 0.00 10 GLU A C 17
ATOM 10973 O O . GLU A 1 10 ? -6.479 -11.869 -17.202 1.00 0.00 10 GLU A O 17
ATOM 10985 N N . GLU A 1 11 ? -4.250 -12.041 -16.877 1.00 0.00 11 GLU A N 17
ATOM 10986 C CA . GLU A 1 11 ? -4.338 -12.576 -15.497 1.00 0.00 11 GLU A CA 17
ATOM 10987 C C . GLU A 1 11 ? -4.352 -11.447 -14.451 1.00 0.00 11 GLU A C 17
ATOM 10988 O O . GLU A 1 11 ? -4.691 -11.680 -13.286 1.00 0.00 11 GLU A O 17
ATOM 11000 N N . ALA A 1 12 ? -3.977 -10.222 -14.876 1.00 0.00 12 ALA A N 17
ATOM 11001 C CA . ALA A 1 12 ? -4.060 -9.011 -14.023 1.00 0.00 12 ALA A CA 17
ATOM 11002 C C . ALA A 1 12 ? -5.527 -8.634 -13.750 1.00 0.00 12 ALA A C 17
ATOM 11003 O O . ALA A 1 12 ? -5.820 -7.920 -12.791 1.00 0.00 12 ALA A O 17
ATOM 11010 N N . ARG A 1 13 ? -6.441 -9.138 -14.611 1.00 0.00 13 ARG A N 17
ATOM 11011 C CA . ARG A 1 13 ? -7.901 -8.931 -14.484 1.00 0.00 13 ARG A CA 17
ATOM 11012 C C . ARG A 1 13 ? -8.461 -9.760 -13.308 1.00 0.00 13 ARG A C 17
ATOM 11013 O O . ARG A 1 13 ? -9.434 -9.358 -12.662 1.00 0.00 13 ARG A O 17
ATOM 11034 N N . LYS A 1 14 ? -7.816 -10.921 -13.054 1.00 0.00 14 LYS A N 17
ATOM 11035 C CA . LYS A 1 14 ? -8.150 -11.830 -11.934 1.00 0.00 14 LYS A CA 17
ATOM 11036 C C . LYS A 1 14 ? -7.921 -11.150 -10.569 1.00 0.00 14 LYS A C 17
ATOM 11037 O O . LYS A 1 14 ? -8.684 -11.364 -9.621 1.00 0.00 14 LYS A O 17
ATOM 11056 N N . ALA A 1 15 ? -6.853 -10.343 -10.483 1.00 0.00 15 ALA A N 17
ATOM 11057 C CA . ALA A 1 15 ? -6.585 -9.500 -9.306 1.00 0.00 15 ALA A CA 17
ATOM 11058 C C . ALA A 1 15 ? -7.555 -8.303 -9.303 1.00 0.00 15 ALA A C 17
ATOM 11059 O O . ALA A 1 15 ? -8.222 -8.031 -8.301 1.00 0.00 15 ALA A O 17
ATOM 11066 N N . GLU A 1 16 ? -7.662 -7.657 -10.482 1.00 0.00 16 GLU A N 17
ATOM 11067 C CA . GLU A 1 16 ? -8.394 -6.386 -10.674 1.00 0.00 16 GLU A CA 17
ATOM 11068 C C . GLU A 1 16 ? -9.859 -6.449 -10.188 1.00 0.00 16 GLU A C 17
ATOM 11069 O O . GLU A 1 16 ? -10.354 -5.466 -9.659 1.00 0.00 16 GLU A O 17
ATOM 11081 N N . LYS A 1 17 ? -10.538 -7.605 -10.379 1.00 0.00 17 LYS A N 17
ATOM 11082 C CA . LYS A 1 17 ? -11.975 -7.766 -10.019 1.00 0.00 17 LYS A CA 17
ATOM 11083 C C . LYS A 1 17 ? -12.226 -7.454 -8.517 1.00 0.00 17 LYS A C 17
ATOM 11084 O O . LYS A 1 17 ? -13.240 -6.846 -8.155 1.00 0.00 17 LYS A O 17
ATOM 11103 N N . GLU A 1 18 ? -11.273 -7.862 -7.665 1.00 0.00 18 GLU A N 17
ATOM 11104 C CA . GLU A 1 18 ? -11.283 -7.587 -6.217 1.00 0.00 18 GLU A CA 17
ATOM 11105 C C . GLU A 1 18 ? -10.728 -6.180 -5.946 1.00 0.00 18 GLU A C 17
ATOM 11106 O O . GLU A 1 18 ? -11.204 -5.463 -5.056 1.00 0.00 18 GLU A O 17
ATOM 11118 N N . LEU A 1 19 ? -9.733 -5.792 -6.760 1.00 0.00 19 LEU A N 17
ATOM 11119 C CA . LEU A 1 19 ? -9.006 -4.516 -6.635 1.00 0.00 19 LEU A CA 17
ATOM 11120 C C . LEU A 1 19 ? -9.679 -3.365 -7.434 1.00 0.00 19 LEU A C 17
ATOM 11121 O O . LEU A 1 19 ? -9.049 -2.338 -7.706 1.00 0.00 19 LEU A O 17
ATOM 11137 N N . ARG A 1 20 ? -10.956 -3.558 -7.802 1.00 0.00 20 ARG A N 17
ATOM 11138 C CA . ARG A 1 20 ? -11.854 -2.479 -8.268 1.00 0.00 20 ARG A CA 17
ATOM 11139 C C . ARG A 1 20 ? -13.109 -2.443 -7.382 1.00 0.00 20 ARG A C 17
ATOM 11140 O O . ARG A 1 20 ? -13.779 -1.404 -7.286 1.00 0.00 20 ARG A O 17
ATOM 11161 N N . LYS A 1 21 ? -13.394 -3.594 -6.723 1.00 0.00 21 LYS A N 17
ATOM 11162 C CA . LYS A 1 21 ? -14.617 -3.825 -5.943 1.00 0.00 21 LYS A CA 17
ATOM 11163 C C . LYS A 1 21 ? -14.728 -2.827 -4.767 1.00 0.00 21 LYS A C 17
ATOM 11164 O O . LYS A 1 21 ? -15.614 -1.974 -4.753 1.00 0.00 21 LYS A O 17
ATOM 11183 N N . GLU A 1 22 ? -13.797 -2.937 -3.803 1.00 0.00 22 GLU A N 17
ATOM 11184 C CA . GLU A 1 22 ? -13.757 -2.068 -2.598 1.00 0.00 22 GLU A CA 17
ATOM 11185 C C . GLU A 1 22 ? -12.328 -1.573 -2.363 1.00 0.00 22 GLU A C 17
ATOM 11186 O O . GLU A 1 22 ? -12.117 -0.435 -1.937 1.00 0.00 22 GLU A O 17
ATOM 11198 N N . ASN A 1 23 ? -11.347 -2.448 -2.640 1.00 0.00 23 ASN A N 17
ATOM 11199 C CA . ASN A 1 23 ? -9.916 -2.105 -2.585 1.00 0.00 23 ASN A CA 17
ATOM 11200 C C . ASN A 1 23 ? -9.455 -1.579 -3.948 1.00 0.00 23 ASN A C 17
ATOM 11201 O O . ASN A 1 23 ? -8.647 -2.207 -4.614 1.00 0.00 23 ASN A O 17
ATOM 11212 N N . ARG A 1 24 ? -9.990 -0.417 -4.369 1.00 0.00 24 ARG A N 17
ATOM 11213 C CA . ARG A 1 24 ? -9.667 0.181 -5.692 1.00 0.00 24 ARG A CA 17
ATOM 11214 C C . ARG A 1 24 ? -8.256 0.828 -5.670 1.00 0.00 24 ARG A C 17
ATOM 11215 O O . ARG A 1 24 ? -8.094 2.058 -5.664 1.00 0.00 24 ARG A O 17
ATOM 11236 N N . ARG A 1 25 ? -7.229 -0.050 -5.618 1.00 0.00 25 ARG A N 17
ATOM 11237 C CA . ARG A 1 25 ? -5.815 0.320 -5.511 1.00 0.00 25 ARG A CA 17
ATOM 11238 C C . ARG A 1 25 ? -4.984 -0.644 -6.375 1.00 0.00 25 ARG A C 17
ATOM 11239 O O . ARG A 1 25 ? -4.610 -1.733 -5.929 1.00 0.00 25 ARG A O 17
ATOM 11260 N N . VAL A 1 26 ? -4.777 -0.262 -7.643 1.00 0.00 26 VAL A N 17
ATOM 11261 C CA . VAL A 1 26 ? -3.895 -0.967 -8.587 1.00 0.00 26 VAL A CA 17
ATOM 11262 C C . VAL A 1 26 ? -2.772 -0.011 -9.050 1.00 0.00 26 VAL A C 17
ATOM 11263 O O . VAL A 1 26 ? -2.966 0.845 -9.925 1.00 0.00 26 VAL A O 17
ATOM 11276 N N . THR A 1 27 ? -1.593 -0.148 -8.421 1.00 0.00 27 THR A N 17
ATOM 11277 C CA . THR A 1 27 ? -0.399 0.625 -8.784 1.00 0.00 27 THR A CA 17
ATOM 11278 C C . THR A 1 27 ? 0.441 -0.199 -9.768 1.00 0.00 27 THR A C 17
ATOM 11279 O O . THR A 1 27 ? 1.051 -1.188 -9.377 1.00 0.00 27 THR A O 17
ATOM 11290 N N . VAL A 1 28 ? 0.446 0.195 -11.047 1.00 0.00 28 VAL A N 17
ATOM 11291 C CA . VAL A 1 28 ? 1.307 -0.435 -12.059 1.00 0.00 28 VAL A CA 17
ATOM 11292 C C . VAL A 1 28 ? 2.726 0.147 -11.933 1.00 0.00 28 VAL A C 17
ATOM 11293 O O . VAL A 1 28 ? 2.885 1.352 -11.679 1.00 0.00 28 VAL A O 17
ATOM 11306 N N . THR A 1 29 ? 3.746 -0.712 -12.062 1.00 0.00 29 THR A N 17
ATOM 11307 C CA . THR A 1 29 ? 5.146 -0.282 -12.009 1.00 0.00 29 THR A CA 17
ATOM 11308 C C . THR A 1 29 ? 5.461 0.551 -13.276 1.00 0.00 29 THR A C 17
ATOM 11309 O O . THR A 1 29 ? 5.145 0.117 -14.391 1.00 0.00 29 THR A O 17
ATOM 11320 N N . GLN A 1 30 ? 6.007 1.777 -13.104 1.00 0.00 30 GLN A N 17
ATOM 11321 C CA . GLN A 1 30 ? 6.363 2.656 -14.238 1.00 0.00 30 GLN A CA 17
ATOM 11322 C C . GLN A 1 30 ? 7.721 2.214 -14.831 1.00 0.00 30 GLN A C 17
ATOM 11323 O O . GLN A 1 30 ? 8.774 2.824 -14.596 1.00 0.00 30 GLN A O 17
ATOM 11337 N N . GLU A 1 31 ? 7.650 1.085 -15.540 1.00 0.00 31 GLU A N 17
ATOM 11338 C CA . GLU A 1 31 ? 8.768 0.436 -16.215 1.00 0.00 31 GLU A CA 17
ATOM 11339 C C . GLU A 1 31 ? 8.172 -0.635 -17.130 1.00 0.00 31 GLU A C 17
ATOM 11340 O O . GLU A 1 31 ? 7.564 -1.605 -16.649 1.00 0.00 31 GLU A O 17
ATOM 11352 N N . ASN A 1 32 ? 8.314 -0.428 -18.445 1.00 0.00 32 ASN A N 17
ATOM 11353 C CA . ASN A 1 32 ? 7.761 -1.329 -19.466 1.00 0.00 32 ASN A CA 17
ATOM 11354 C C . ASN A 1 32 ? 8.544 -2.654 -19.473 1.00 0.00 32 ASN A C 17
ATOM 11355 O O . ASN A 1 32 ? 9.743 -2.678 -19.169 1.00 0.00 32 ASN A O 17
ATOM 11366 N N . GLY A 1 33 ? 7.843 -3.751 -19.776 1.00 0.00 33 GLY A N 17
ATOM 11367 C CA . GLY A 1 33 ? 8.436 -5.086 -19.794 1.00 0.00 33 GLY A CA 17
ATOM 11368 C C . GLY A 1 33 ? 7.643 -6.039 -18.927 1.00 0.00 33 GLY A C 17
ATOM 11369 O O . GLY A 1 33 ? 6.746 -6.732 -19.422 1.00 0.00 33 GLY A O 17
ATOM 11373 N N . ARG A 1 34 ? 7.955 -6.050 -17.621 1.00 0.00 34 ARG A N 17
ATOM 11374 C CA . ARG A 1 34 ? 7.267 -6.900 -16.639 1.00 0.00 34 ARG A CA 17
ATOM 11375 C C . ARG A 1 34 ? 6.074 -6.124 -16.057 1.00 0.00 34 ARG A C 17
ATOM 11376 O O . ARG A 1 34 ? 6.262 -5.092 -15.406 1.00 0.00 34 ARG A O 17
ATOM 11397 N N . TRP A 1 35 ? 4.851 -6.618 -16.304 1.00 0.00 35 TRP A N 17
ATOM 11398 C CA . TRP A 1 35 ? 3.609 -5.946 -15.881 1.00 0.00 35 TRP A CA 17
ATOM 11399 C C . TRP A 1 35 ? 3.283 -6.293 -14.420 1.00 0.00 35 TRP A C 17
ATOM 11400 O O . TRP A 1 35 ? 2.401 -7.105 -14.125 1.00 0.00 35 TRP A O 17
ATOM 11421 N N . ARG A 1 36 ? 4.032 -5.658 -13.516 1.00 0.00 36 ARG A N 17
ATOM 11422 C CA . ARG A 1 36 ? 3.888 -5.838 -12.071 1.00 0.00 36 ARG A CA 17
ATOM 11423 C C . ARG A 1 36 ? 2.889 -4.820 -11.506 1.00 0.00 36 ARG A C 17
ATOM 11424 O O . ARG A 1 36 ? 3.077 -3.608 -11.651 1.00 0.00 36 ARG A O 17
ATOM 11445 N N . VAL A 1 37 ? 1.819 -5.332 -10.886 1.00 0.00 37 VAL A N 17
ATOM 11446 C CA . VAL A 1 37 ? 0.798 -4.512 -10.232 1.00 0.00 37 VAL A CA 17
ATOM 11447 C C . VAL A 1 37 ? 0.931 -4.661 -8.702 1.00 0.00 37 VAL A C 17
ATOM 11448 O O . VAL A 1 37 ? 0.672 -5.736 -8.143 1.00 0.00 37 VAL A O 17
ATOM 11461 N N . THR A 1 38 ? 1.406 -3.585 -8.052 1.00 0.00 38 THR A N 17
ATOM 11462 C CA . THR A 1 38 ? 1.432 -3.465 -6.589 1.00 0.00 38 THR A CA 17
ATOM 11463 C C . THR A 1 38 ? 0.044 -3.016 -6.104 1.00 0.00 38 THR A C 17
ATOM 11464 O O . THR A 1 38 ? -0.342 -1.860 -6.282 1.00 0.00 38 THR A O 17
ATOM 11475 N N . TRP A 1 39 ? -0.709 -3.952 -5.526 1.00 0.00 39 TRP A N 17
ATOM 11476 C CA . TRP A 1 39 ? -2.104 -3.730 -5.118 1.00 0.00 39 TRP A CA 17
ATOM 11477 C C . TRP A 1 39 ? -2.228 -3.720 -3.585 1.00 0.00 39 TRP A C 17
ATOM 11478 O O . TRP A 1 39 ? -1.323 -4.172 -2.872 1.00 0.00 39 TRP A O 17
ATOM 11499 N N . ASP A 1 40 ? -3.361 -3.198 -3.088 1.00 0.00 40 ASP A N 17
ATOM 11500 C CA . ASP A 1 40 ? -3.622 -3.074 -1.644 1.00 0.00 40 ASP A CA 17
ATOM 11501 C C . ASP A 1 40 ? -5.131 -3.257 -1.369 1.00 0.00 40 ASP A C 17
ATOM 11510 N N . THR A 1 1 ? 4.055 -9.290 -1.991 1.00 0.00 1 THR A N 18
ATOM 11511 C CA . THR A 1 1 ? 4.176 -7.889 -1.544 1.00 0.00 1 THR A CA 18
ATOM 11512 C C . THR A 1 1 ? 2.978 -7.057 -2.024 1.00 0.00 1 THR A C 18
ATOM 11513 O O . THR A 1 1 ? 2.055 -7.586 -2.664 1.00 0.00 1 THR A O 18
ATOM 11523 N N . GLN A 1 2 ? 2.991 -5.750 -1.673 1.00 0.00 2 GLN A N 18
ATOM 11524 C CA . GLN A 1 2 ? 2.042 -4.759 -2.212 1.00 0.00 2 GLN A CA 18
ATOM 11525 C C . GLN A 1 2 ? 2.245 -4.592 -3.733 1.00 0.00 2 GLN A C 18
ATOM 11526 O O . GLN A 1 2 ? 1.316 -4.269 -4.460 1.00 0.00 2 GLN A O 18
ATOM 11540 N N . THR A 1 3 ? 3.492 -4.810 -4.176 1.00 0.00 3 THR A N 18
ATOM 11541 C CA . THR A 1 3 ? 3.878 -4.758 -5.587 1.00 0.00 3 THR A CA 18
ATOM 11542 C C . THR A 1 3 ? 3.830 -6.170 -6.214 1.00 0.00 3 THR A C 18
ATOM 11543 O O . THR A 1 3 ? 4.792 -6.941 -6.119 1.00 0.00 3 THR A O 18
ATOM 11554 N N . GLN A 1 4 ? 2.685 -6.503 -6.830 1.00 0.00 4 GLN A N 18
ATOM 11555 C CA . GLN A 1 4 ? 2.468 -7.792 -7.512 1.00 0.00 4 GLN A CA 18
ATOM 11556 C C . GLN A 1 4 ? 2.530 -7.593 -9.032 1.00 0.00 4 GLN A C 18
ATOM 11557 O O . GLN A 1 4 ? 1.656 -6.942 -9.604 1.00 0.00 4 GLN A O 18
ATOM 11571 N N . GLU A 1 5 ? 3.574 -8.135 -9.677 1.00 0.00 5 GLU A N 18
ATOM 11572 C CA . GLU A 1 5 ? 3.762 -8.028 -11.130 1.00 0.00 5 GLU A CA 18
ATOM 11573 C C . GLU A 1 5 ? 3.130 -9.219 -11.857 1.00 0.00 5 GLU A C 18
ATOM 11574 O O . GLU A 1 5 ? 3.138 -10.355 -11.355 1.00 0.00 5 GLU A O 18
ATOM 11586 N N . PHE A 1 6 ? 2.548 -8.932 -13.026 1.00 0.00 6 PHE A N 18
ATOM 11587 C CA . PHE A 1 6 ? 1.894 -9.932 -13.878 1.00 0.00 6 PHE A CA 18
ATOM 11588 C C . PHE A 1 6 ? 2.449 -9.811 -15.303 1.00 0.00 6 PHE A C 18
ATOM 11589 O O . PHE A 1 6 ? 2.551 -8.705 -15.839 1.00 0.00 6 PHE A O 18
ATOM 11606 N N . ASP A 1 7 ? 2.787 -10.962 -15.891 1.00 0.00 7 ASP A N 18
ATOM 11607 C CA . ASP A 1 7 ? 3.531 -11.078 -17.165 1.00 0.00 7 ASP A CA 18
ATOM 11608 C C . ASP A 1 7 ? 2.663 -10.673 -18.399 1.00 0.00 7 ASP A C 18
ATOM 11609 O O . ASP A 1 7 ? 1.544 -10.158 -18.242 1.00 0.00 7 ASP A O 18
ATOM 11618 N N . ASN A 1 8 ? 3.220 -10.899 -19.620 1.00 0.00 8 ASN A N 18
ATOM 11619 C CA . ASN A 1 8 ? 2.553 -10.730 -20.940 1.00 0.00 8 ASN A CA 18
ATOM 11620 C C . ASN A 1 8 ? 1.109 -11.299 -20.988 1.00 0.00 8 ASN A C 18
ATOM 11621 O O . ASN A 1 8 ? 0.290 -10.833 -21.780 1.00 0.00 8 ASN A O 18
ATOM 11632 N N . GLU A 1 9 ? 0.805 -12.276 -20.114 1.00 0.00 9 GLU A N 18
ATOM 11633 C CA . GLU A 1 9 ? -0.493 -12.978 -20.092 1.00 0.00 9 GLU A CA 18
ATOM 11634 C C . GLU A 1 9 ? -1.648 -12.051 -19.629 1.00 0.00 9 GLU A C 18
ATOM 11635 O O . GLU A 1 9 ? -2.818 -12.436 -19.687 1.00 0.00 9 GLU A O 18
ATOM 11647 N N . GLU A 1 10 ? -1.279 -10.838 -19.145 1.00 0.00 10 GLU A N 18
ATOM 11648 C CA . GLU A 1 10 ? -2.215 -9.748 -18.822 1.00 0.00 10 GLU A CA 18
ATOM 11649 C C . GLU A 1 10 ? -3.147 -10.130 -17.642 1.00 0.00 10 GLU A C 18
ATOM 11650 O O . GLU A 1 10 ? -4.272 -9.631 -17.506 1.00 0.00 10 GLU A O 18
ATOM 11662 N N . GLU A 1 11 ? -2.616 -10.981 -16.738 1.00 0.00 11 GLU A N 18
ATOM 11663 C CA . GLU A 1 11 ? -3.310 -11.403 -15.501 1.00 0.00 11 GLU A CA 18
ATOM 11664 C C . GLU A 1 11 ? -3.465 -10.238 -14.495 1.00 0.00 11 GLU A C 18
ATOM 11665 O O . GLU A 1 11 ? -4.145 -10.379 -13.477 1.00 0.00 11 GLU A O 18
ATOM 11677 N N . ALA A 1 12 ? -2.814 -9.100 -14.808 1.00 0.00 12 ALA A N 18
ATOM 11678 C CA . ALA A 1 12 ? -2.948 -7.840 -14.068 1.00 0.00 12 ALA A CA 18
ATOM 11679 C C . ALA A 1 12 ? -4.379 -7.300 -14.123 1.00 0.00 12 ALA A C 18
ATOM 11680 O O . ALA A 1 12 ? -4.854 -6.708 -13.163 1.00 0.00 12 ALA A O 18
ATOM 11687 N N . ARG A 1 13 ? -5.045 -7.512 -15.267 1.00 0.00 13 ARG A N 18
ATOM 11688 C CA . ARG A 1 13 ? -6.441 -7.081 -15.478 1.00 0.00 13 ARG A CA 18
ATOM 11689 C C . ARG A 1 13 ? -7.425 -8.003 -14.731 1.00 0.00 13 ARG A C 18
ATOM 11690 O O . ARG A 1 13 ? -8.456 -7.531 -14.243 1.00 0.00 13 ARG A O 18
ATOM 11711 N N . LYS A 1 14 ? -7.101 -9.314 -14.657 1.00 0.00 14 LYS A N 18
ATOM 11712 C CA . LYS A 1 14 ? -7.890 -10.301 -13.879 1.00 0.00 14 LYS A CA 18
ATOM 11713 C C . LYS A 1 14 ? -7.821 -9.967 -12.375 1.00 0.00 14 LYS A C 18
ATOM 11714 O O . LYS A 1 14 ? -8.839 -10.005 -11.665 1.00 0.00 14 LYS A O 18
ATOM 11733 N N . ALA A 1 15 ? -6.595 -9.641 -11.924 1.00 0.00 15 ALA A N 18
ATOM 11734 C CA . ALA A 1 15 ? -6.325 -9.224 -10.546 1.00 0.00 15 ALA A CA 18
ATOM 11735 C C . ALA A 1 15 ? -7.121 -7.960 -10.223 1.00 0.00 15 ALA A C 18
ATOM 11736 O O . ALA A 1 15 ? -7.959 -7.974 -9.340 1.00 0.00 15 ALA A O 18
ATOM 11743 N N . GLU A 1 16 ? -6.898 -6.918 -11.029 1.00 0.00 16 GLU A N 18
ATOM 11744 C CA . GLU A 1 16 ? -7.533 -5.582 -10.907 1.00 0.00 16 GLU A CA 18
ATOM 11745 C C . GLU A 1 16 ? -9.080 -5.656 -10.918 1.00 0.00 16 GLU A C 18
ATOM 11746 O O . GLU A 1 16 ? -9.748 -4.872 -10.246 1.00 0.00 16 GLU A O 18
ATOM 11758 N N . LYS A 1 17 ? -9.619 -6.618 -11.690 1.00 0.00 17 LYS A N 18
ATOM 11759 C CA . LYS A 1 17 ? -11.083 -6.838 -11.861 1.00 0.00 17 LYS A CA 18
ATOM 11760 C C . LYS A 1 17 ? -11.762 -7.156 -10.499 1.00 0.00 17 LYS A C 18
ATOM 11761 O O . LYS A 1 17 ? -12.921 -6.796 -10.263 1.00 0.00 17 LYS A O 18
ATOM 11780 N N . GLU A 1 18 ? -11.002 -7.827 -9.621 1.00 0.00 18 GLU A N 18
ATOM 11781 C CA . GLU A 1 18 ? -11.447 -8.261 -8.280 1.00 0.00 18 GLU A CA 18
ATOM 11782 C C . GLU A 1 18 ? -10.829 -7.360 -7.182 1.00 0.00 18 GLU A C 18
ATOM 11783 O O . GLU A 1 18 ? -11.408 -7.185 -6.105 1.00 0.00 18 GLU A O 18
ATOM 11795 N N . LEU A 1 19 ? -9.657 -6.780 -7.495 1.00 0.00 19 LEU A N 18
ATOM 11796 C CA . LEU A 1 19 ? -8.877 -5.894 -6.591 1.00 0.00 19 LEU A CA 18
ATOM 11797 C C . LEU A 1 19 ? -9.450 -4.462 -6.594 1.00 0.00 19 LEU A C 18
ATOM 11798 O O . LEU A 1 19 ? -9.078 -3.655 -5.749 1.00 0.00 19 LEU A O 18
ATOM 11814 N N . ARG A 1 20 ? -10.329 -4.144 -7.550 1.00 0.00 20 ARG A N 18
ATOM 11815 C CA . ARG A 1 20 ? -11.038 -2.849 -7.573 1.00 0.00 20 ARG A CA 18
ATOM 11816 C C . ARG A 1 20 ? -12.087 -2.791 -6.443 1.00 0.00 20 ARG A C 18
ATOM 11817 O O . ARG A 1 20 ? -12.393 -1.717 -5.916 1.00 0.00 20 ARG A O 18
ATOM 11838 N N . LYS A 1 21 ? -12.603 -3.976 -6.059 1.00 0.00 21 LYS A N 18
ATOM 11839 C CA . LYS A 1 21 ? -13.671 -4.116 -5.061 1.00 0.00 21 LYS A CA 18
ATOM 11840 C C . LYS A 1 21 ? -13.076 -4.199 -3.645 1.00 0.00 21 LYS A C 18
ATOM 11841 O O . LYS A 1 21 ? -12.180 -5.015 -3.398 1.00 0.00 21 LYS A O 18
ATOM 11860 N N . GLU A 1 22 ? -13.579 -3.339 -2.735 1.00 0.00 22 GLU A N 18
ATOM 11861 C CA . GLU A 1 22 ? -13.262 -3.350 -1.280 1.00 0.00 22 GLU A CA 18
ATOM 11862 C C . GLU A 1 22 ? -11.774 -3.018 -0.966 1.00 0.00 22 GLU A C 18
ATOM 11863 O O . GLU A 1 22 ? -11.317 -3.220 0.166 1.00 0.00 22 GLU A O 18
ATOM 11875 N N . ASN A 1 23 ? -11.035 -2.492 -1.964 1.00 0.00 23 ASN A N 18
ATOM 11876 C CA . ASN A 1 23 ? -9.627 -2.033 -1.799 1.00 0.00 23 ASN A CA 18
ATOM 11877 C C . ASN A 1 23 ? -9.560 -0.512 -1.985 1.00 0.00 23 ASN A C 18
ATOM 11878 O O . ASN A 1 23 ? -10.460 0.086 -2.593 1.00 0.00 23 ASN A O 18
ATOM 11889 N N . ARG A 1 24 ? -8.487 0.103 -1.464 1.00 0.00 24 ARG A N 18
ATOM 11890 C CA . ARG A 1 24 ? -8.305 1.562 -1.463 1.00 0.00 24 ARG A CA 18
ATOM 11891 C C . ARG A 1 24 ? -7.853 2.070 -2.851 1.00 0.00 24 ARG A C 18
ATOM 11892 O O . ARG A 1 24 ? -8.612 2.768 -3.538 1.00 0.00 24 ARG A O 18
ATOM 11913 N N . ARG A 1 25 ? -6.627 1.701 -3.262 1.00 0.00 25 ARG A N 18
ATOM 11914 C CA . ARG A 1 25 ? -6.075 2.100 -4.571 1.00 0.00 25 ARG A CA 18
ATOM 11915 C C . ARG A 1 25 ? -5.147 1.010 -5.116 1.00 0.00 25 ARG A C 18
ATOM 11916 O O . ARG A 1 25 ? -4.026 0.839 -4.647 1.00 0.00 25 ARG A O 18
ATOM 11937 N N . VAL A 1 26 ? -5.632 0.254 -6.097 1.00 0.00 26 VAL A N 18
ATOM 11938 C CA . VAL A 1 26 ? -4.809 -0.675 -6.876 1.00 0.00 26 VAL A CA 18
ATOM 11939 C C . VAL A 1 26 ? -4.442 0.019 -8.198 1.00 0.00 26 VAL A C 18
ATOM 11940 O O . VAL A 1 26 ? -5.289 0.694 -8.801 1.00 0.00 26 VAL A O 18
ATOM 11953 N N . THR A 1 27 ? -3.166 -0.080 -8.610 1.00 0.00 27 THR A N 18
ATOM 11954 C CA . THR A 1 27 ? -2.663 0.612 -9.806 1.00 0.00 27 THR A CA 18
ATOM 11955 C C . THR A 1 27 ? -1.794 -0.326 -10.657 1.00 0.00 27 THR A C 18
ATOM 11956 O O . THR A 1 27 ? -0.684 -0.683 -10.249 1.00 0.00 27 THR A O 18
ATOM 11967 N N . VAL A 1 28 ? -2.317 -0.721 -11.828 1.00 0.00 28 VAL A N 18
ATOM 11968 C CA . VAL A 1 28 ? -1.545 -1.442 -12.845 1.00 0.00 28 VAL A CA 18
ATOM 11969 C C . VAL A 1 28 ? -0.550 -0.462 -13.509 1.00 0.00 28 VAL A C 18
ATOM 11970 O O . VAL A 1 28 ? -0.938 0.605 -14.000 1.00 0.00 28 VAL A O 18
ATOM 11983 N N . THR A 1 29 ? 0.738 -0.800 -13.452 1.00 0.00 29 THR A N 18
ATOM 11984 C CA . THR A 1 29 ? 1.819 -0.006 -14.060 1.00 0.00 29 THR A CA 18
ATOM 11985 C C . THR A 1 29 ? 2.902 -0.962 -14.577 1.00 0.00 29 THR A C 18
ATOM 11986 O O . THR A 1 29 ? 3.513 -1.690 -13.788 1.00 0.00 29 THR A O 18
ATOM 11997 N N . GLN A 1 30 ? 3.102 -0.969 -15.904 1.00 0.00 30 GLN A N 18
ATOM 11998 C CA . GLN A 1 30 ? 4.141 -1.775 -16.574 1.00 0.00 30 GLN A CA 18
ATOM 11999 C C . GLN A 1 30 ? 5.535 -1.523 -15.960 1.00 0.00 30 GLN A C 18
ATOM 12000 O O . GLN A 1 30 ? 5.913 -0.380 -15.677 1.00 0.00 30 GLN A O 18
ATOM 12014 N N . GLU A 1 31 ? 6.268 -2.609 -15.736 1.00 0.00 31 GLU A N 18
ATOM 12015 C CA . GLU A 1 31 ? 7.605 -2.576 -15.151 1.00 0.00 31 GLU A CA 18
ATOM 12016 C C . GLU A 1 31 ? 8.421 -3.681 -15.822 1.00 0.00 31 GLU A C 18
ATOM 12017 O O . GLU A 1 31 ? 8.183 -4.867 -15.569 1.00 0.00 31 GLU A O 18
ATOM 12029 N N . ASN A 1 32 ? 9.297 -3.262 -16.762 1.00 0.00 32 ASN A N 18
ATOM 12030 C CA . ASN A 1 32 ? 10.184 -4.148 -17.551 1.00 0.00 32 ASN A CA 18
ATOM 12031 C C . ASN A 1 32 ? 9.342 -5.187 -18.343 1.00 0.00 32 ASN A C 18
ATOM 12032 O O . ASN A 1 32 ? 9.730 -6.351 -18.518 1.00 0.00 32 ASN A O 18
ATOM 12043 N N . GLY A 1 33 ? 8.167 -4.723 -18.816 1.00 0.00 33 GLY A N 18
ATOM 12044 C CA . GLY A 1 33 ? 7.235 -5.531 -19.601 1.00 0.00 33 GLY A CA 18
ATOM 12045 C C . GLY A 1 33 ? 6.080 -6.067 -18.763 1.00 0.00 33 GLY A C 18
ATOM 12046 O O . GLY A 1 33 ? 4.941 -6.159 -19.241 1.00 0.00 33 GLY A O 18
ATOM 12050 N N . ARG A 1 34 ? 6.374 -6.426 -17.500 1.00 0.00 34 ARG A N 18
ATOM 12051 C CA . ARG A 1 34 ? 5.395 -7.064 -16.594 1.00 0.00 34 ARG A CA 18
ATOM 12052 C C . ARG A 1 34 ? 4.502 -5.988 -15.948 1.00 0.00 34 ARG A C 18
ATOM 12053 O O . ARG A 1 34 ? 4.997 -5.139 -15.204 1.00 0.00 34 ARG A O 18
ATOM 12074 N N . TRP A 1 35 ? 3.195 -6.034 -16.266 1.00 0.00 35 TRP A N 18
ATOM 12075 C CA . TRP A 1 35 ? 2.195 -5.105 -15.729 1.00 0.00 35 TRP A CA 18
ATOM 12076 C C . TRP A 1 35 ? 2.031 -5.317 -14.212 1.00 0.00 35 TRP A C 18
ATOM 12077 O O . TRP A 1 35 ? 1.332 -6.230 -13.751 1.00 0.00 35 TRP A O 18
ATOM 12098 N N . ARG A 1 36 ? 2.731 -4.469 -13.463 1.00 0.00 36 ARG A N 18
ATOM 12099 C CA . ARG A 1 36 ? 2.873 -4.562 -12.014 1.00 0.00 36 ARG A CA 18
ATOM 12100 C C . ARG A 1 36 ? 1.746 -3.774 -11.321 1.00 0.00 36 ARG A C 18
ATOM 12101 O O . ARG A 1 36 ? 1.727 -2.537 -11.353 1.00 0.00 36 ARG A O 18
ATOM 12122 N N . VAL A 1 37 ? 0.817 -4.509 -10.691 1.00 0.00 37 VAL A N 18
ATOM 12123 C CA . VAL A 1 37 ? -0.292 -3.937 -9.909 1.00 0.00 37 VAL A CA 18
ATOM 12124 C C . VAL A 1 37 ? 0.172 -3.701 -8.461 1.00 0.00 37 VAL A C 18
ATOM 12125 O O . VAL A 1 37 ? 0.364 -4.657 -7.695 1.00 0.00 37 VAL A O 18
ATOM 12138 N N . THR A 1 38 ? 0.397 -2.428 -8.113 1.00 0.00 38 THR A N 18
ATOM 12139 C CA . THR A 1 38 ? 0.653 -2.005 -6.733 1.00 0.00 38 THR A CA 18
ATOM 12140 C C . THR A 1 38 ? -0.695 -1.769 -6.034 1.00 0.00 38 THR A C 18
ATOM 12141 O O . THR A 1 38 ? -1.399 -0.805 -6.351 1.00 0.00 38 THR A O 18
ATOM 12152 N N . TRP A 1 39 ? -1.079 -2.683 -5.130 1.00 0.00 39 TRP A N 18
ATOM 12153 C CA . TRP A 1 39 ? -2.334 -2.579 -4.373 1.00 0.00 39 TRP A CA 18
ATOM 12154 C C . TRP A 1 39 ? -2.093 -1.882 -3.017 1.00 0.00 39 TRP A C 18
ATOM 12155 O O . TRP A 1 39 ? -1.086 -2.139 -2.342 1.00 0.00 39 TRP A O 18
ATOM 12176 N N . ASP A 1 40 ? -3.015 -0.969 -2.663 1.00 0.00 40 ASP A N 18
ATOM 12177 C CA . ASP A 1 40 ? -3.095 -0.334 -1.335 1.00 0.00 40 ASP A CA 18
ATOM 12178 C C . ASP A 1 40 ? -4.265 -0.982 -0.571 1.00 0.00 40 ASP A C 18
ATOM 12187 N N . THR A 1 1 ? 5.698 -4.693 -0.217 1.00 0.00 1 THR A N 19
ATOM 12188 C CA . THR A 1 1 ? 5.437 -6.102 -0.604 1.00 0.00 1 THR A CA 19
ATOM 12189 C C . THR A 1 1 ? 3.972 -6.296 -1.070 1.00 0.00 1 THR A C 19
ATOM 12190 O O . THR A 1 1 ? 3.571 -7.408 -1.447 1.00 0.00 1 THR A O 19
ATOM 12200 N N . GLN A 1 2 ? 3.188 -5.192 -1.104 1.00 0.00 2 GLN A N 19
ATOM 12201 C CA . GLN A 1 2 ? 1.788 -5.205 -1.604 1.00 0.00 2 GLN A CA 19
ATOM 12202 C C . GLN A 1 2 ? 1.748 -4.931 -3.132 1.00 0.00 2 GLN A C 19
ATOM 12203 O O . GLN A 1 2 ? 0.832 -4.287 -3.655 1.00 0.00 2 GLN A O 19
ATOM 12217 N N . THR A 1 3 ? 2.735 -5.502 -3.837 1.00 0.00 3 THR A N 19
ATOM 12218 C CA . THR A 1 3 ? 2.918 -5.343 -5.274 1.00 0.00 3 THR A CA 19
ATOM 12219 C C . THR A 1 3 ? 3.297 -6.690 -5.900 1.00 0.00 3 THR A C 19
ATOM 12220 O O . THR A 1 3 ? 4.198 -7.384 -5.407 1.00 0.00 3 THR A O 19
ATOM 12231 N N . GLN A 1 4 ? 2.568 -7.074 -6.956 1.00 0.00 4 GLN A N 19
ATOM 12232 C CA . GLN A 1 4 ? 2.771 -8.337 -7.678 1.00 0.00 4 GLN A CA 19
ATOM 12233 C C . GLN A 1 4 ? 3.102 -8.060 -9.161 1.00 0.00 4 GLN A C 19
ATOM 12234 O O . GLN A 1 4 ? 2.474 -7.210 -9.812 1.00 0.00 4 GLN A O 19
ATOM 12248 N N . GLU A 1 5 ? 4.099 -8.798 -9.670 1.00 0.00 5 GLU A N 19
ATOM 12249 C CA . GLU A 1 5 ? 4.549 -8.744 -11.074 1.00 0.00 5 GLU A CA 19
ATOM 12250 C C . GLU A 1 5 ? 3.676 -9.676 -11.930 1.00 0.00 5 GLU A C 19
ATOM 12251 O O . GLU A 1 5 ? 3.439 -10.829 -11.544 1.00 0.00 5 GLU A O 19
ATOM 12263 N N . PHE A 1 6 ? 3.152 -9.158 -13.057 1.00 0.00 6 PHE A N 19
ATOM 12264 C CA . PHE A 1 6 ? 2.357 -9.945 -14.024 1.00 0.00 6 PHE A CA 19
ATOM 12265 C C . PHE A 1 6 ? 2.714 -9.524 -15.460 1.00 0.00 6 PHE A C 19
ATOM 12266 O O . PHE A 1 6 ? 2.997 -8.356 -15.719 1.00 0.00 6 PHE A O 19
ATOM 12283 N N . ASP A 1 7 ? 2.697 -10.503 -16.374 1.00 0.00 7 ASP A N 19
ATOM 12284 C CA . ASP A 1 7 ? 2.930 -10.300 -17.809 1.00 0.00 7 ASP A CA 19
ATOM 12285 C C . ASP A 1 7 ? 2.377 -11.513 -18.586 1.00 0.00 7 ASP A C 19
ATOM 12286 O O . ASP A 1 7 ? 2.621 -12.665 -18.202 1.00 0.00 7 ASP A O 19
ATOM 12295 N N . ASN A 1 8 ? 1.556 -11.218 -19.622 1.00 0.00 8 ASN A N 19
ATOM 12296 C CA . ASN A 1 8 ? 1.014 -12.199 -20.606 1.00 0.00 8 ASN A CA 19
ATOM 12297 C C . ASN A 1 8 ? -0.129 -13.101 -20.044 1.00 0.00 8 ASN A C 19
ATOM 12298 O O . ASN A 1 8 ? -1.090 -13.396 -20.761 1.00 0.00 8 ASN A O 19
ATOM 12309 N N . GLU A 1 9 ? -0.041 -13.518 -18.767 1.00 0.00 9 GLU A N 19
ATOM 12310 C CA . GLU A 1 9 ? -0.974 -14.503 -18.165 1.00 0.00 9 GLU A CA 19
ATOM 12311 C C . GLU A 1 9 ? -2.354 -13.869 -17.822 1.00 0.00 9 GLU A C 19
ATOM 12312 O O . GLU A 1 9 ? -3.306 -14.593 -17.511 1.00 0.00 9 GLU A O 19
ATOM 12324 N N . GLU A 1 10 ? -2.436 -12.515 -17.871 1.00 0.00 10 GLU A N 19
ATOM 12325 C CA . GLU A 1 10 ? -3.707 -11.737 -17.734 1.00 0.00 10 GLU A CA 19
ATOM 12326 C C . GLU A 1 10 ? -4.273 -11.761 -16.278 1.00 0.00 10 GLU A C 19
ATOM 12327 O O . GLU A 1 10 ? -5.394 -11.304 -16.020 1.00 0.00 10 GLU A O 19
ATOM 12339 N N . GLU A 1 11 ? -3.446 -12.219 -15.311 1.00 0.00 11 GLU A N 19
ATOM 12340 C CA . GLU A 1 11 ? -3.821 -12.255 -13.872 1.00 0.00 11 GLU A CA 19
ATOM 12341 C C . GLU A 1 11 ? -4.026 -10.830 -13.309 1.00 0.00 11 GLU A C 19
ATOM 12342 O O . GLU A 1 11 ? -4.849 -10.614 -12.411 1.00 0.00 11 GLU A O 19
ATOM 12354 N N . ALA A 1 12 ? -3.260 -9.874 -13.864 1.00 0.00 12 ALA A N 19
ATOM 12355 C CA . ALA A 1 12 ? -3.374 -8.442 -13.532 1.00 0.00 12 ALA A CA 19
ATOM 12356 C C . ALA A 1 12 ? -4.752 -7.881 -13.924 1.00 0.00 12 ALA A C 19
ATOM 12357 O O . ALA A 1 12 ? -5.305 -7.042 -13.221 1.00 0.00 12 ALA A O 19
ATOM 12364 N N . ARG A 1 13 ? -5.286 -8.366 -15.064 1.00 0.00 13 ARG A N 19
ATOM 12365 C CA . ARG A 1 13 ? -6.596 -7.939 -15.614 1.00 0.00 13 ARG A CA 19
ATOM 12366 C C . ARG A 1 13 ? -7.770 -8.583 -14.847 1.00 0.00 13 ARG A C 19
ATOM 12367 O O . ARG A 1 13 ? -8.861 -8.001 -14.757 1.00 0.00 13 ARG A O 19
ATOM 12388 N N . LYS A 1 14 ? -7.531 -9.790 -14.310 1.00 0.00 14 LYS A N 19
ATOM 12389 C CA . LYS A 1 14 ? -8.499 -10.516 -13.460 1.00 0.00 14 LYS A CA 19
ATOM 12390 C C . LYS A 1 14 ? -8.698 -9.775 -12.124 1.00 0.00 14 LYS A C 19
ATOM 12391 O O . LYS A 1 14 ? -9.830 -9.606 -11.652 1.00 0.00 14 LYS A O 19
ATOM 12410 N N . ALA A 1 15 ? -7.566 -9.341 -11.530 1.00 0.00 15 ALA A N 19
ATOM 12411 C CA . ALA A 1 15 ? -7.554 -8.546 -10.286 1.00 0.00 15 ALA A CA 19
ATOM 12412 C C . ALA A 1 15 ? -8.151 -7.148 -10.547 1.00 0.00 15 ALA A C 19
ATOM 12413 O O . ALA A 1 15 ? -8.999 -6.680 -9.790 1.00 0.00 15 ALA A O 19
ATOM 12420 N N . GLU A 1 16 ? -7.731 -6.542 -11.688 1.00 0.00 16 GLU A N 19
ATOM 12421 C CA . GLU A 1 16 ? -8.151 -5.185 -12.160 1.00 0.00 16 GLU A CA 19
ATOM 12422 C C . GLU A 1 16 ? -9.676 -4.990 -12.086 1.00 0.00 16 GLU A C 19
ATOM 12423 O O . GLU A 1 16 ? -10.160 -3.921 -11.710 1.00 0.00 16 GLU A O 19
ATOM 12435 N N . LYS A 1 17 ? -10.402 -6.060 -12.453 1.00 0.00 17 LYS A N 19
ATOM 12436 C CA . LYS A 1 17 ? -11.872 -6.075 -12.539 1.00 0.00 17 LYS A CA 19
ATOM 12437 C C . LYS A 1 17 ? -12.537 -5.780 -11.171 1.00 0.00 17 LYS A C 19
ATOM 12438 O O . LYS A 1 17 ? -13.417 -4.919 -11.077 1.00 0.00 17 LYS A O 19
ATOM 12457 N N . GLU A 1 18 ? -12.085 -6.488 -10.108 1.00 0.00 18 GLU A N 19
ATOM 12458 C CA . GLU A 1 18 ? -12.756 -6.485 -8.777 1.00 0.00 18 GLU A CA 19
ATOM 12459 C C . GLU A 1 18 ? -11.758 -6.231 -7.631 1.00 0.00 18 GLU A C 19
ATOM 12460 O O . GLU A 1 18 ? -12.006 -6.640 -6.486 1.00 0.00 18 GLU A O 19
ATOM 12472 N N . LEU A 1 19 ? -10.652 -5.520 -7.919 1.00 0.00 19 LEU A N 19
ATOM 12473 C CA . LEU A 1 19 ? -9.696 -5.109 -6.876 1.00 0.00 19 LEU A CA 19
ATOM 12474 C C . LEU A 1 19 ? -10.322 -3.990 -6.038 1.00 0.00 19 LEU A C 19
ATOM 12475 O O . LEU A 1 19 ? -10.139 -3.952 -4.846 1.00 0.00 19 LEU A O 19
ATOM 12491 N N . ARG A 1 20 ? -11.104 -3.112 -6.677 1.00 0.00 20 ARG A N 19
ATOM 12492 C CA . ARG A 1 20 ? -11.849 -2.042 -5.979 1.00 0.00 20 ARG A CA 19
ATOM 12493 C C . ARG A 1 20 ? -13.066 -2.608 -5.200 1.00 0.00 20 ARG A C 19
ATOM 12494 O O . ARG A 1 20 ? -13.767 -1.865 -4.512 1.00 0.00 20 ARG A O 19
ATOM 12515 N N . LYS A 1 21 ? -13.319 -3.927 -5.324 1.00 0.00 21 LYS A N 19
ATOM 12516 C CA . LYS A 1 21 ? -14.318 -4.647 -4.514 1.00 0.00 21 LYS A CA 19
ATOM 12517 C C . LYS A 1 21 ? -13.649 -5.196 -3.232 1.00 0.00 21 LYS A C 19
ATOM 12518 O O . LYS A 1 21 ? -14.283 -5.278 -2.179 1.00 0.00 21 LYS A O 19
ATOM 12537 N N . GLU A 1 22 ? -12.350 -5.536 -3.336 1.00 0.00 22 GLU A N 19
ATOM 12538 C CA . GLU A 1 22 ? -11.548 -6.057 -2.210 1.00 0.00 22 GLU A CA 19
ATOM 12539 C C . GLU A 1 22 ? -10.803 -4.894 -1.498 1.00 0.00 22 GLU A C 19
ATOM 12540 O O . GLU A 1 22 ? -11.120 -4.531 -0.361 1.00 0.00 22 GLU A O 19
ATOM 12552 N N . ASN A 1 23 ? -9.816 -4.324 -2.203 1.00 0.00 23 ASN A N 19
ATOM 12553 C CA . ASN A 1 23 ? -8.974 -3.206 -1.737 1.00 0.00 23 ASN A CA 19
ATOM 12554 C C . ASN A 1 23 ? -9.433 -1.883 -2.384 1.00 0.00 23 ASN A C 19
ATOM 12555 O O . ASN A 1 23 ? -10.507 -1.832 -2.990 1.00 0.00 23 ASN A O 19
ATOM 12566 N N . ARG A 1 24 ? -8.625 -0.819 -2.245 1.00 0.00 24 ARG A N 19
ATOM 12567 C CA . ARG A 1 24 ? -8.980 0.549 -2.691 1.00 0.00 24 ARG A CA 19
ATOM 12568 C C . ARG A 1 24 ? -8.823 0.715 -4.221 1.00 0.00 24 ARG A C 19
ATOM 12569 O O . ARG A 1 24 ? -9.806 0.982 -4.924 1.00 0.00 24 ARG A O 19
ATOM 12590 N N . ARG A 1 25 ? -7.580 0.552 -4.726 1.00 0.00 25 ARG A N 19
ATOM 12591 C CA . ARG A 1 25 ? -7.229 0.870 -6.129 1.00 0.00 25 ARG A CA 19
ATOM 12592 C C . ARG A 1 25 ? -5.911 0.178 -6.544 1.00 0.00 25 ARG A C 19
ATOM 12593 O O . ARG A 1 25 ? -5.068 -0.111 -5.700 1.00 0.00 25 ARG A O 19
ATOM 12614 N N . VAL A 1 26 ? -5.761 -0.081 -7.857 1.00 0.00 26 VAL A N 19
ATOM 12615 C CA . VAL A 1 26 ? -4.495 -0.569 -8.457 1.00 0.00 26 VAL A CA 19
ATOM 12616 C C . VAL A 1 26 ? -3.675 0.616 -9.008 1.00 0.00 26 VAL A C 19
ATOM 12617 O O . VAL A 1 26 ? -4.236 1.596 -9.516 1.00 0.00 26 VAL A O 19
ATOM 12630 N N . THR A 1 27 ? -2.349 0.518 -8.883 1.00 0.00 27 THR A N 19
ATOM 12631 C CA . THR A 1 27 ? -1.395 1.475 -9.464 1.00 0.00 27 THR A CA 19
ATOM 12632 C C . THR A 1 27 ? -0.251 0.694 -10.135 1.00 0.00 27 THR A C 19
ATOM 12633 O O . THR A 1 27 ? 0.596 0.122 -9.443 1.00 0.00 27 THR A O 19
ATOM 12644 N N . VAL A 1 28 ? -0.226 0.673 -11.474 1.00 0.00 28 VAL A N 19
ATOM 12645 C CA . VAL A 1 28 ? 0.817 -0.041 -12.222 1.00 0.00 28 VAL A CA 19
ATOM 12646 C C . VAL A 1 28 ? 2.138 0.764 -12.202 1.00 0.00 28 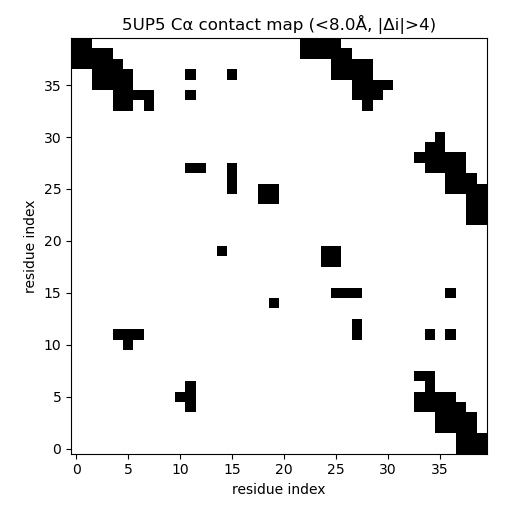VAL A C 19
ATOM 12647 O O . VAL A 1 28 ? 2.157 1.966 -12.506 1.00 0.00 28 VAL A O 19
ATOM 12660 N N . THR A 1 29 ? 3.218 0.093 -11.781 1.00 0.00 29 THR A N 19
ATOM 12661 C CA . THR A 1 29 ? 4.581 0.627 -11.838 1.00 0.00 29 THR A CA 19
ATOM 12662 C C . THR A 1 29 ? 5.111 0.522 -13.283 1.00 0.00 29 THR A C 19
ATOM 12663 O O . THR A 1 29 ? 4.896 -0.503 -13.949 1.00 0.00 29 THR A O 19
ATOM 12674 N N . GLN A 1 30 ? 5.776 1.591 -13.754 1.00 0.00 30 GLN A N 19
ATOM 12675 C CA . GLN A 1 30 ? 6.393 1.640 -15.095 1.00 0.00 30 GLN A CA 19
ATOM 12676 C C . GLN A 1 30 ? 7.556 0.620 -15.216 1.00 0.00 30 GLN A C 19
ATOM 12677 O O . GLN A 1 30 ? 8.733 0.941 -15.015 1.00 0.00 30 GLN A O 19
ATOM 12691 N N . GLU A 1 31 ? 7.188 -0.633 -15.505 1.00 0.00 31 GLU A N 19
ATOM 12692 C CA . GLU A 1 31 ? 8.131 -1.748 -15.649 1.00 0.00 31 GLU A CA 19
ATOM 12693 C C . GLU A 1 31 ? 8.164 -2.184 -17.118 1.00 0.00 31 GLU A C 19
ATOM 12694 O O . GLU A 1 31 ? 7.116 -2.351 -17.746 1.00 0.00 31 GLU A O 19
ATOM 12706 N N . ASN A 1 32 ? 9.375 -2.348 -17.660 1.00 0.00 32 ASN A N 19
ATOM 12707 C CA . ASN A 1 32 ? 9.576 -2.687 -19.076 1.00 0.00 32 ASN A CA 19
ATOM 12708 C C . ASN A 1 32 ? 9.363 -4.200 -19.273 1.00 0.00 32 ASN A C 19
ATOM 12709 O O . ASN A 1 32 ? 10.066 -5.018 -18.667 1.00 0.00 32 ASN A O 19
ATOM 12720 N N . GLY A 1 33 ? 8.347 -4.553 -20.079 1.00 0.00 33 GLY A N 19
ATOM 12721 C CA . GLY A 1 33 ? 8.018 -5.947 -20.392 1.00 0.00 33 GLY A CA 19
ATOM 12722 C C . GLY A 1 33 ? 6.869 -6.486 -19.544 1.00 0.00 33 GLY A C 19
ATOM 12723 O O . GLY A 1 33 ? 6.040 -7.269 -20.025 1.00 0.00 33 GLY A O 19
ATOM 12727 N N . ARG A 1 34 ? 6.805 -6.049 -18.281 1.00 0.00 34 ARG A N 19
ATOM 12728 C CA . ARG A 1 34 ? 5.827 -6.549 -17.299 1.00 0.00 34 ARG A CA 19
ATOM 12729 C C . ARG A 1 34 ? 4.806 -5.462 -16.935 1.00 0.00 34 ARG A C 19
ATOM 12730 O O . ARG A 1 34 ? 5.183 -4.314 -16.665 1.00 0.00 34 ARG A O 19
ATOM 12751 N N . TRP A 1 35 ? 3.516 -5.838 -16.919 1.00 0.00 35 TRP A N 19
ATOM 12752 C CA . TRP A 1 35 ? 2.453 -5.019 -16.337 1.00 0.00 35 TRP A CA 19
ATOM 12753 C C . TRP A 1 35 ? 2.450 -5.293 -14.819 1.00 0.00 35 TRP A C 19
ATOM 12754 O O . TRP A 1 35 ? 1.630 -6.058 -14.295 1.00 0.00 35 TRP A O 19
ATOM 12775 N N . ARG A 1 36 ? 3.450 -4.705 -14.147 1.00 0.00 36 ARG A N 19
ATOM 12776 C CA . ARG A 1 36 ? 3.728 -4.932 -12.721 1.00 0.00 36 ARG A CA 19
ATOM 12777 C C . ARG A 1 36 ? 2.817 -4.025 -11.884 1.00 0.00 36 ARG A C 19
ATOM 12778 O O . ARG A 1 36 ? 3.017 -2.807 -11.829 1.00 0.00 36 ARG A O 19
ATOM 12799 N N . VAL A 1 37 ? 1.814 -4.637 -11.247 1.00 0.00 37 VAL A N 19
ATOM 12800 C CA . VAL A 1 37 ? 0.747 -3.923 -10.534 1.00 0.00 37 VAL A CA 19
ATOM 12801 C C . VAL A 1 37 ? 1.077 -3.801 -9.043 1.00 0.00 37 VAL A C 19
ATOM 12802 O O . VAL A 1 37 ? 1.257 -4.809 -8.352 1.00 0.00 37 VAL A O 19
ATOM 12815 N N . THR A 1 38 ? 1.160 -2.559 -8.563 1.00 0.00 38 THR A N 19
ATOM 12816 C CA . THR A 1 38 ? 1.208 -2.253 -7.131 1.00 0.00 38 THR A CA 19
ATOM 12817 C C . THR A 1 38 ? -0.197 -1.825 -6.689 1.00 0.00 38 THR A C 19
ATOM 12818 O O . THR A 1 38 ? -0.616 -0.693 -6.963 1.00 0.00 38 THR A O 19
ATOM 12829 N N . TRP A 1 39 ? -0.937 -2.723 -6.019 1.00 0.00 39 TRP A N 19
ATOM 12830 C CA . TRP A 1 39 ? -2.281 -2.392 -5.517 1.00 0.00 39 TRP A CA 19
ATOM 12831 C C . TRP A 1 39 ? -2.167 -1.593 -4.215 1.00 0.00 39 TRP A C 19
ATOM 12832 O O . TRP A 1 39 ? -1.078 -1.451 -3.638 1.00 0.00 39 TRP A O 19
ATOM 12853 N N . ASP A 1 40 ? -3.307 -1.096 -3.758 1.00 0.00 40 ASP A N 19
ATOM 12854 C CA . ASP A 1 40 ? -3.420 -0.238 -2.571 1.00 0.00 40 ASP A CA 19
ATOM 12855 C C . ASP A 1 40 ? -4.766 -0.522 -1.881 1.00 0.00 40 ASP A C 19
ATOM 12864 N N . THR A 1 1 ? 3.771 -9.569 -0.412 1.00 0.00 1 THR A N 20
ATOM 12865 C CA . THR A 1 1 ? 4.436 -8.511 -1.211 1.00 0.00 1 THR A CA 20
ATOM 12866 C C . THR A 1 1 ? 3.386 -7.551 -1.791 1.00 0.00 1 THR A C 20
ATOM 12867 O O . THR A 1 1 ? 2.265 -7.971 -2.123 1.00 0.00 1 THR A O 20
ATOM 12877 N N . GLN A 1 2 ? 3.737 -6.250 -1.872 1.00 0.00 2 GLN A N 20
ATOM 12878 C CA . GLN A 1 2 ? 2.867 -5.228 -2.495 1.00 0.00 2 GLN A CA 20
ATOM 12879 C C . GLN A 1 2 ? 2.957 -5.328 -4.022 1.00 0.00 2 GLN A C 20
ATOM 12880 O O . GLN A 1 2 ? 1.941 -5.338 -4.717 1.00 0.00 2 GLN A O 20
ATOM 12894 N N . THR A 1 3 ? 4.191 -5.409 -4.526 1.00 0.00 3 THR A N 20
ATOM 12895 C CA . THR A 1 3 ? 4.469 -5.543 -5.957 1.00 0.00 3 THR A CA 20
ATOM 12896 C C . THR A 1 3 ? 4.300 -7.002 -6.390 1.00 0.00 3 THR A C 20
ATOM 12897 O O . THR A 1 3 ? 4.858 -7.907 -5.767 1.00 0.00 3 THR A O 20
ATOM 12908 N N . GLN A 1 4 ? 3.496 -7.221 -7.432 1.00 0.00 4 GLN A N 20
ATOM 12909 C CA . GLN A 1 4 ? 3.343 -8.532 -8.067 1.00 0.00 4 GLN A CA 20
ATOM 12910 C C . GLN A 1 4 ? 3.353 -8.359 -9.588 1.00 0.00 4 GLN A C 20
ATOM 12911 O O . GLN A 1 4 ? 2.643 -7.501 -10.132 1.00 0.00 4 GLN A O 20
ATOM 12925 N N . GLU A 1 5 ? 4.168 -9.183 -10.259 1.00 0.00 5 GLU A N 20
ATOM 12926 C CA . GLU A 1 5 ? 4.303 -9.179 -11.708 1.00 0.00 5 GLU A CA 20
ATOM 12927 C C . GLU A 1 5 ? 3.191 -10.023 -12.316 1.00 0.00 5 GLU A C 20
ATOM 12928 O O . GLU A 1 5 ? 2.879 -11.107 -11.816 1.00 0.00 5 GLU A O 20
ATOM 12940 N N . PHE A 1 6 ? 2.589 -9.506 -13.383 1.00 0.00 6 PHE A N 20
ATOM 12941 C CA . PHE A 1 6 ? 1.577 -10.202 -14.162 1.00 0.00 6 PHE A CA 20
ATOM 12942 C C . PHE A 1 6 ? 1.980 -10.156 -15.629 1.00 0.00 6 PHE A C 20
ATOM 12943 O O . PHE A 1 6 ? 2.353 -9.095 -16.155 1.00 0.00 6 PHE A O 20
ATOM 12960 N N . ASP A 1 7 ? 1.944 -11.327 -16.265 1.00 0.00 7 ASP A N 20
ATOM 12961 C CA . ASP A 1 7 ? 2.244 -11.493 -17.687 1.00 0.00 7 ASP A CA 20
ATOM 12962 C C . ASP A 1 7 ? 1.076 -10.949 -18.537 1.00 0.00 7 ASP A C 20
ATOM 12963 O O . ASP A 1 7 ? -0.057 -10.812 -18.046 1.00 0.00 7 ASP A O 20
ATOM 12972 N N . ASN A 1 8 ? 1.351 -10.690 -19.824 1.00 0.00 8 ASN A N 20
ATOM 12973 C CA . ASN A 1 8 ? 0.394 -10.068 -20.767 1.00 0.00 8 ASN A CA 20
ATOM 12974 C C . ASN A 1 8 ? -0.749 -11.054 -21.150 1.00 0.00 8 ASN A C 20
ATOM 12975 O O . ASN A 1 8 ? -1.656 -10.712 -21.910 1.00 0.00 8 ASN A O 20
ATOM 12986 N N . GLU A 1 9 ? -0.699 -12.282 -20.580 1.00 0.00 9 GLU A N 20
ATOM 12987 C CA . GLU A 1 9 ? -1.719 -13.337 -20.745 1.00 0.00 9 GLU A CA 20
ATOM 12988 C C . GLU A 1 9 ? -2.937 -13.089 -19.788 1.00 0.00 9 GLU A C 20
ATOM 12989 O O . GLU A 1 9 ? -3.467 -14.025 -19.181 1.00 0.00 9 GLU A O 20
ATOM 13001 N N . GLU A 1 10 ? -3.332 -11.797 -19.618 1.00 0.00 10 GLU A N 20
ATOM 13002 C CA . GLU A 1 10 ? -4.590 -11.381 -18.937 1.00 0.00 10 GLU A CA 20
ATOM 13003 C C . GLU A 1 10 ? -4.567 -11.673 -17.404 1.00 0.00 10 GLU A C 20
ATOM 13004 O O . GLU A 1 10 ? -5.587 -11.530 -16.713 1.00 0.00 10 GLU A O 20
ATOM 13016 N N . GLU A 1 11 ? -3.374 -12.000 -16.859 1.00 0.00 11 GLU A N 20
ATOM 13017 C CA . GLU A 1 11 ? -3.195 -12.241 -15.406 1.00 0.00 11 GLU A CA 20
ATOM 13018 C C . GLU A 1 11 ? -3.462 -10.948 -14.603 1.00 0.00 11 GLU A C 20
ATOM 13019 O O . GLU A 1 11 ? -3.896 -10.993 -13.446 1.00 0.00 11 GLU A O 20
ATOM 13031 N N . ALA A 1 12 ? -3.170 -9.813 -15.260 1.00 0.00 12 ALA A N 20
ATOM 13032 C CA . ALA A 1 12 ? -3.441 -8.453 -14.764 1.00 0.00 12 ALA A CA 20
ATOM 13033 C C . ALA A 1 12 ? -4.911 -8.276 -14.342 1.00 0.00 12 ALA A C 20
ATOM 13034 O O . ALA A 1 12 ? -5.205 -7.752 -13.266 1.00 0.00 12 ALA A O 20
ATOM 13041 N N . ARG A 1 13 ? -5.816 -8.768 -15.206 1.00 0.00 13 ARG A N 20
ATOM 13042 C CA . ARG A 1 13 ? -7.273 -8.605 -15.051 1.00 0.00 13 ARG A CA 20
ATOM 13043 C C . ARG A 1 13 ? -7.815 -9.414 -13.860 1.00 0.00 13 ARG A C 20
ATOM 13044 O O . ARG A 1 13 ? -8.812 -9.029 -13.238 1.00 0.00 13 ARG A O 20
ATOM 13065 N N . LYS A 1 14 ? -7.136 -10.533 -13.552 1.00 0.00 14 LYS A N 20
ATOM 13066 C CA . LYS A 1 14 ? -7.535 -11.441 -12.466 1.00 0.00 14 LYS A CA 20
ATOM 13067 C C . LYS A 1 14 ? -7.377 -10.748 -11.096 1.00 0.00 14 LYS A C 20
ATOM 13068 O O . LYS A 1 14 ? -8.302 -10.761 -10.275 1.00 0.00 14 LYS A O 20
ATOM 13087 N N . ALA A 1 15 ? -6.215 -10.110 -10.883 1.00 0.00 15 ALA A N 20
ATOM 13088 C CA . ALA A 1 15 ? -5.920 -9.358 -9.642 1.00 0.00 15 ALA A CA 20
ATOM 13089 C C . ALA A 1 15 ? -6.676 -8.027 -9.593 1.00 0.00 15 ALA A C 20
ATOM 13090 O O . ALA A 1 15 ? -7.088 -7.576 -8.529 1.00 0.00 15 ALA A O 20
ATOM 13097 N N . GLU A 1 16 ? -6.844 -7.406 -10.767 1.00 0.00 16 GLU A N 20
ATOM 13098 C CA . GLU A 1 16 ? -7.600 -6.146 -10.930 1.00 0.00 16 GLU A CA 20
ATOM 13099 C C . GLU A 1 16 ? -9.072 -6.331 -10.505 1.00 0.00 16 GLU A C 20
ATOM 13100 O O . GLU A 1 16 ? -9.699 -5.419 -9.946 1.00 0.00 16 GLU A O 20
ATOM 13112 N N . LYS A 1 17 ? -9.593 -7.543 -10.761 1.00 0.00 17 LYS A N 20
ATOM 13113 C CA . LYS A 1 17 ? -10.966 -7.934 -10.417 1.00 0.00 17 LYS A CA 20
ATOM 13114 C C . LYS A 1 17 ? -11.126 -8.170 -8.891 1.00 0.00 17 LYS A C 20
ATOM 13115 O O . LYS A 1 17 ? -12.238 -8.073 -8.352 1.00 0.00 17 LYS A O 20
ATOM 13134 N N . GLU A 1 18 ? -10.009 -8.458 -8.202 1.00 0.00 18 GLU A N 20
ATOM 13135 C CA . GLU A 1 18 ? -9.989 -8.647 -6.738 1.00 0.00 18 GLU A CA 20
ATOM 13136 C C . GLU A 1 18 ? -9.846 -7.292 -6.017 1.00 0.00 18 GLU A C 20
ATOM 13137 O O . GLU A 1 18 ? -10.541 -7.010 -5.041 1.00 0.00 18 GLU A O 20
ATOM 13149 N N . LEU A 1 19 ? -8.944 -6.445 -6.544 1.00 0.00 19 LEU A N 20
ATOM 13150 C CA . LEU A 1 19 ? -8.589 -5.133 -5.950 1.00 0.00 19 LEU A CA 20
ATOM 13151 C C . LEU A 1 19 ? -9.534 -4.007 -6.424 1.00 0.00 19 LEU A C 20
ATOM 13152 O O . LEU A 1 19 ? -9.216 -2.819 -6.279 1.00 0.00 19 LEU A O 20
ATOM 13168 N N . ARG A 1 20 ? -10.684 -4.378 -7.015 1.00 0.00 20 ARG A N 20
ATOM 13169 C CA . ARG A 1 20 ? -11.800 -3.436 -7.248 1.00 0.00 20 ARG A CA 20
ATOM 13170 C C . ARG A 1 20 ? -12.888 -3.618 -6.171 1.00 0.00 20 ARG A C 20
ATOM 13171 O O . ARG A 1 20 ? -13.872 -2.868 -6.151 1.00 0.00 20 ARG A O 20
ATOM 13192 N N . LYS A 1 21 ? -12.700 -4.618 -5.274 1.00 0.00 21 LYS A N 20
ATOM 13193 C CA . LYS A 1 21 ? -13.578 -4.814 -4.105 1.00 0.00 21 LYS A CA 20
ATOM 13194 C C . LYS A 1 21 ? -13.381 -3.634 -3.139 1.00 0.00 21 LYS A C 20
ATOM 13195 O O . LYS A 1 21 ? -12.309 -3.524 -2.521 1.00 0.00 21 LYS A O 20
ATOM 13214 N N . GLU A 1 22 ? -14.385 -2.724 -3.094 1.00 0.00 22 GLU A N 20
ATOM 13215 C CA . GLU A 1 22 ? -14.464 -1.585 -2.137 1.00 0.00 22 GLU A CA 20
ATOM 13216 C C . GLU A 1 22 ? -13.479 -0.431 -2.474 1.00 0.00 22 GLU A C 20
ATOM 13217 O O . GLU A 1 22 ? -13.757 0.738 -2.180 1.00 0.00 22 GLU A O 20
ATOM 13229 N N . ASN A 1 23 ? -12.356 -0.756 -3.131 1.00 0.00 23 ASN A N 20
ATOM 13230 C CA . ASN A 1 23 ? -11.266 0.185 -3.418 1.00 0.00 23 ASN A CA 20
ATOM 13231 C C . ASN A 1 23 ? -10.800 0.036 -4.871 1.00 0.00 23 ASN A C 20
ATOM 13232 O O . ASN A 1 23 ? -11.333 -0.776 -5.617 1.00 0.00 23 ASN A O 20
ATOM 13243 N N . ARG A 1 24 ? -9.810 0.839 -5.257 1.00 0.00 24 ARG A N 20
ATOM 13244 C CA . ARG A 1 24 ? -9.169 0.781 -6.582 1.00 0.00 24 ARG A CA 20
ATOM 13245 C C . ARG A 1 24 ? -7.650 0.753 -6.370 1.00 0.00 24 ARG A C 20
ATOM 13246 O O . ARG A 1 24 ? -6.888 1.438 -7.065 1.00 0.00 24 ARG A O 20
ATOM 13267 N N . ARG A 1 25 ? -7.223 -0.087 -5.409 1.00 0.00 25 ARG A N 20
ATOM 13268 C CA . ARG A 1 25 ? -5.839 -0.119 -4.912 1.00 0.00 25 ARG A CA 20
ATOM 13269 C C . ARG A 1 25 ? -4.938 -0.966 -5.847 1.00 0.00 25 ARG A C 20
ATOM 13270 O O . ARG A 1 25 ? -4.475 -2.052 -5.487 1.00 0.00 25 ARG A O 20
ATOM 13291 N N . VAL A 1 26 ? -4.769 -0.470 -7.084 1.00 0.00 26 VAL A N 20
ATOM 13292 C CA . VAL A 1 26 ? -3.882 -1.040 -8.106 1.00 0.00 26 VAL A CA 20
ATOM 13293 C C . VAL A 1 26 ? -3.018 0.093 -8.712 1.00 0.00 26 VAL A C 20
ATOM 13294 O O . VAL A 1 26 ? -3.477 0.872 -9.559 1.00 0.00 26 VAL A O 20
ATOM 13307 N N . THR A 1 27 ? -1.768 0.206 -8.233 1.00 0.00 27 THR A N 20
ATOM 13308 C CA . THR A 1 27 ? -0.796 1.175 -8.750 1.00 0.00 27 THR A CA 20
ATOM 13309 C C . THR A 1 27 ? 0.077 0.476 -9.804 1.00 0.00 27 THR A C 20
ATOM 13310 O O . THR A 1 27 ? 0.928 -0.347 -9.461 1.00 0.00 27 THR A O 20
ATOM 13321 N N . VAL A 1 28 ? -0.154 0.791 -11.083 1.00 0.00 28 VAL A N 20
ATOM 13322 C CA . VAL A 1 28 ? 0.569 0.163 -12.199 1.00 0.00 28 VAL A CA 20
ATOM 13323 C C . VAL A 1 28 ? 1.987 0.775 -12.339 1.00 0.00 28 VAL A C 20
ATOM 13324 O O . VAL A 1 28 ? 2.196 1.795 -13.009 1.00 0.00 28 VAL A O 20
ATOM 13337 N N . THR A 1 29 ? 2.954 0.174 -11.616 1.00 0.00 29 THR A N 20
ATOM 13338 C CA . THR A 1 29 ? 4.376 0.530 -11.719 1.00 0.00 29 THR A CA 20
ATOM 13339 C C . THR A 1 29 ? 4.997 -0.225 -12.913 1.00 0.00 29 THR A C 20
ATOM 13340 O O . THR A 1 29 ? 5.680 -1.249 -12.766 1.00 0.00 29 THR A O 20
ATOM 13351 N N . GLN A 1 30 ? 4.675 0.289 -14.111 1.00 0.00 30 GLN A N 20
ATOM 13352 C CA . GLN A 1 30 ? 5.076 -0.280 -15.414 1.00 0.00 30 GLN A CA 20
ATOM 13353 C C . GLN A 1 30 ? 6.537 0.095 -15.792 1.00 0.00 30 GLN A C 20
ATOM 13354 O O . GLN A 1 30 ? 6.817 0.511 -16.920 1.00 0.00 30 GLN A O 20
ATOM 13368 N N . GLU A 1 31 ? 7.462 -0.109 -14.844 1.00 0.00 31 GLU A N 20
ATOM 13369 C CA . GLU A 1 31 ? 8.891 0.237 -14.997 1.00 0.00 31 GLU A CA 20
ATOM 13370 C C . GLU A 1 31 ? 9.606 -0.733 -15.980 1.00 0.00 31 GLU A C 20
ATOM 13371 O O . GLU A 1 31 ? 10.717 -0.457 -16.436 1.00 0.00 31 GLU A O 20
ATOM 13383 N N . ASN A 1 32 ? 8.939 -1.863 -16.286 1.00 0.00 32 ASN A N 20
ATOM 13384 C CA . ASN A 1 32 ? 9.420 -2.906 -17.221 1.00 0.00 32 ASN A CA 20
ATOM 13385 C C . ASN A 1 32 ? 8.267 -3.268 -18.197 1.00 0.00 32 ASN A C 20
ATOM 13386 O O . ASN A 1 32 ? 7.149 -2.749 -18.057 1.00 0.00 32 ASN A O 20
ATOM 13397 N N . GLY A 1 33 ? 8.543 -4.140 -19.195 1.00 0.00 33 GLY A N 20
ATOM 13398 C CA . GLY A 1 33 ? 7.511 -4.675 -20.107 1.00 0.00 33 GLY A CA 20
ATOM 13399 C C . GLY A 1 33 ? 6.685 -5.803 -19.477 1.00 0.00 33 GLY A C 20
ATOM 13400 O O . GLY A 1 33 ? 6.558 -6.900 -20.040 1.00 0.00 33 GLY A O 20
ATOM 13404 N N . ARG A 1 34 ? 6.117 -5.501 -18.299 1.00 0.00 34 ARG A N 20
ATOM 13405 C CA . ARG A 1 34 ? 5.323 -6.425 -17.461 1.00 0.00 34 ARG A CA 20
ATOM 13406 C C . ARG A 1 34 ? 4.309 -5.598 -16.657 1.00 0.00 34 ARG A C 20
ATOM 13407 O O . ARG A 1 34 ? 4.593 -4.441 -16.311 1.00 0.00 34 ARG A O 20
ATOM 13428 N N . TRP A 1 35 ? 3.138 -6.184 -16.346 1.00 0.00 35 TRP A N 20
ATOM 13429 C CA . TRP A 1 35 ? 2.155 -5.547 -15.455 1.00 0.00 35 TRP A CA 20
ATOM 13430 C C . TRP A 1 35 ? 2.572 -5.814 -13.992 1.00 0.00 35 TRP A C 20
ATOM 13431 O O . TRP A 1 35 ? 2.067 -6.730 -13.335 1.00 0.00 35 TRP A O 20
ATOM 13452 N N . ARG A 1 36 ? 3.573 -5.059 -13.524 1.00 0.00 36 ARG A N 20
ATOM 13453 C CA . ARG A 1 36 ? 4.022 -5.103 -12.128 1.00 0.00 36 ARG A CA 20
ATOM 13454 C C . ARG A 1 36 ? 3.230 -4.062 -11.352 1.00 0.00 36 ARG A C 20
ATOM 13455 O O . ARG A 1 36 ? 3.486 -2.863 -11.455 1.00 0.00 36 ARG A O 20
ATOM 13476 N N . VAL A 1 37 ? 2.202 -4.532 -10.651 1.00 0.00 37 VAL A N 20
ATOM 13477 C CA . VAL A 1 37 ? 1.262 -3.673 -9.926 1.00 0.00 37 VAL A CA 20
ATOM 13478 C C . VAL A 1 37 ? 1.549 -3.711 -8.413 1.00 0.00 37 VAL A C 20
ATOM 13479 O O . VAL A 1 37 ? 1.685 -4.787 -7.809 1.00 0.00 37 VAL A O 20
ATOM 13492 N N . THR A 1 38 ? 1.694 -2.519 -7.828 1.00 0.00 38 THR A N 20
ATOM 13493 C CA . THR A 1 38 ? 1.786 -2.329 -6.389 1.00 0.00 38 THR A CA 20
ATOM 13494 C C . THR A 1 38 ? 0.355 -2.211 -5.816 1.00 0.00 38 THR A C 20
ATOM 13495 O O . THR A 1 38 ? -0.321 -1.190 -6.005 1.00 0.00 38 THR A O 20
ATOM 13506 N N . TRP A 1 39 ? -0.110 -3.287 -5.178 1.00 0.00 39 TRP A N 20
ATOM 13507 C CA . TRP A 1 39 ? -1.384 -3.337 -4.447 1.00 0.00 39 TRP A CA 20
ATOM 13508 C C . TRP A 1 39 ? -1.065 -3.458 -2.946 1.00 0.00 39 TRP A C 20
ATOM 13509 O O . TRP A 1 39 ? -0.248 -4.291 -2.546 1.00 0.00 39 TRP A O 20
ATOM 13530 N N . ASP A 1 40 ? -1.699 -2.624 -2.117 1.00 0.00 40 ASP A N 20
ATOM 13531 C CA . ASP A 1 40 ? -1.325 -2.473 -0.699 1.00 0.00 40 ASP A CA 20
ATOM 13532 C C . ASP A 1 40 ? -2.590 -2.426 0.190 1.00 0.00 40 ASP A C 20
#

Radius of gyration: 9.2 Å; Cα contacts (8 Å, |Δi|>4): 68; chains: 1; bounding box: 23×15×19 Å

Secondary structure (P-SEA, 3-state):
cbbbbbccccaaaaaaacccccccbbbbbccccccccccc

Sequence (40 aa):
TQTQEFDNEEEARKAEKELRKENRRVTVTQENGRWRVTWDTQTQEFDNEEEARKAEKELRKENRRVTVTQENGRWRVTWDTQTQEFDNEEEARKAEKELRKENRRVTVTQENGRWRVTWDTQTQEFDNEEEARKAEKELRKENRRVTVTQENGRWRVTWDTQTQEFDNEEEARKAEKELRKENRRVTVTQENGRWRVTWDTQTQEFDNEEEARKAEKELRKENRRVTVTQENGRWRVTWDTQTQEFDNEEEARKAEKELRKENRRVTVTQENGRWRVTWDTQTQEFDNEEEARKAEKELRKENRRVTVTQENGRWRVTWDTQTQEFDNEEEARKAEKELRKENRRVTVTQENGRWRVTWDTQTQEFDNEEEARKAEKELRKENRRVTVTQENGRWRVTWDTQTQEFDNEEEARKAEKELRKENRRVTVTQENGRWRVTWDTQTQEFDNEEEARKAEKELRKENRRVTVTQENGRWRVTWDTQTQEFDNEEEARKAEKELRKENRRVTVTQENGRWRVTWDTQTQEFDNEEEARKAEKELRKENRRVTVTQENGRWRVTWDTQTQEFDNEEEARKAEKELRKENRRVTVTQENGRWRVTWDTQTQEFDNEEEARKAEKELRKENRRVTVTQENGRWRVTWDTQTQEFDNEEEARKAEKELRKENRRVTVTQENGRWRVTWDTQTQEFDNEEEARKAEKELRKENRRVTVTQENGRWRVTWDTQTQEFDNEEEARKAEKELRKENRRVTVTQENGRWRVTWDTQTQEFDNEEEARKAEKELRKENRRVTVTQENGRWRVTWD